Protein 7PRS (pdb70)

Radius of gyration: 28.84 Å; Cα contacts (8 Å, |Δi|>4): 2641; chains: 10; bounding box: 69×62×63 Å

Sequence (990 aa):
GVSKTFKDKCASTTAKLVQSVQLVNISSDVNKDSKGIYISSSAGKTWFIPGGQYYPDNYLSNEMRKIAMAAVLSNVRVNLCASEAYTPNHVWAIELAPHGVSKTFKDKCASTTAKLVQSVQLVNISSDVNKDSKGIYISSSAGKTWFIPGGQYYPDNYLSNEMRKIAMAAVLSNVRVNLCASEAYTPNHVWAIELAPHGVSKTFKDKCASTTAKLVQSVQLVNISSDVNKDSKGIYISSSAGKTWFIPGGQYYPDNYLSNEMRKIAMAAVLSNVRVNLCASEAYTPNHVWAIELAAPHGVSKTFKDKCASTTAKLVQSVQLVNISSDVNKDSKGIYISSSAGKTWFIPGGQYYPDNYLSNEMRKIAMAAVLSNVVRVNLCASEAYTPNHVWAIELAPHGVSKTFKDKCASTTAKLVQSVQLVNISSDVNKDSKGIYISSSAGKTWFIPGGQYYPDNYLSNEMRKIAMAAVLSNVRVNLCASEAYTPNHVWAIELAPHGVSKTFKDKCASTTAKLVQSVQLVNISSDVNKDSKGIYISSSAGKTWFIPGGQYYPDNYLSNEMRKIAMAAVLSNVVRVNLCASEAYTPNHVWAIELAPHGVSKTFKDKCASTTAKLVQSVQLVNISSDVNKDSKGIYISSSAGKTWFIPGGQYYPDNYLSNEMRKIAMAAVLSNVRVNLCASEAYTPNHVWAIELAPHGVSKTFKDKCASTTAKLVQSVQLVNISSDVNKDSKGIYISSSAGKTWFIPGGQYYPDNYLSNEMRKIAMAAVLSNVRVNLCASEAYTPNHVWAIELAPHGVSKTFKDKCASTTAKLVQSVQLVNISSDVNKDSKGIYISSSAGKTWFIPGGQYYPDNYLSNEMRKIAMAAVLSNVRVNLCASEAYTPNHVWAIELAPHGVSKTFKDKCASTTAKLVQSVQLVNISSDVNKDSKGIYISSSAGKTWFIPGGQYYPDNYLSNEMRKIAMAAVLSNVRVNLCASEAYTPNHVWAIELAPH

Foldseek 3Di:
DADPVRVVVLVVDQFDKDFFFQWQDWDADPDPVPGFIWTAGPVGQIETEDADPDPPRNVQSVVVVVLRVCSNVVRATKMFRWAPPDVSTYTPDMGTDRD/DDDVVRVVVLVVDQFDKDFFFFWQDWDADPPPPPGFIWTAGPVGQIETEDADPDPPRNVQSVVVVVLRVCSNVVRATKMFRWAPPDVVTYTPDMGTDRD/DADPVRVVVLVVDQFDKDFFFQWQDWDADPDPPPGFIWIAGPVGQIETEDADPDPPRNVQSVVVVVLRVCSNVVRATKMFGWHPPDVVTYTPDMGGDGD/DADPVNVVVLVVDQFDKDFFFQWQDWDADPDPVDGFIWIAGPVGQIETEDADPDPPRNVQSVVVVVLRVCSNVVRATKMFRWAPPDVVTYTPDMGGDGD/DADPVNVVVLVVDQFDKDFFFQWQDWDADPDPVDGFIWIAGPVGQIETEDADPDPPRNVQSVVVVVLRVCSNVVRATKMFRWAPPDVVTYTPDMGGDGD/DDDPVRVVVLVVDQFDKDPFFQWADWDADPPPVPGFIKIATPVGQIETEDADPDPPRNVQSVVVVVLRVCSNVVRATKMFGWHPPDVVTYTPDMGGHHD/DADPVRVVVLVVDQFDKDFFFQWQDWDADPPPPPGFIWIAGPVGQIETQDADPDPPRNVQSVVVVVLRVCSNVVRATKMFRWAPPDVVTYTPDMGTHGD/DDDPVRVVVLVVDQFDKDFFFQWQDWDADPPPPPGFIWIAGPVGQIETEDADDDPPRNVQSVVVVVLRVCSNVVRATKMFRWAPPDVVTYTPDMGTDRD/DDDPVNVVVLVVDQFDKDFFFQWQDWDADPPPPDGFIKIAGPVGQIETEDADDDPPRNVQSVVVVVLRVCSNVVRATKMFGWAPPDVSTYTPDMGTHRD/DDDVVRVVVLVVDQFDKDPFFQWADWDADCDPPPGFIKIATPVGQIETEDADDDPPRNVQSVVVVVLRVCSNVVRATKMFGWAPPDVSTYTPDMGTDRD

Structure (mmCIF, N/CA/C/O backbone):
data_7PRS
#
_entry.id   7PRS
#
_cell.length_a   73.090
_cell.length_b   121.269
_cell.length_c   126.732
_cell.angle_alpha   90.000
_cell.angle_beta   90.000
_cell.angle_gamma   90.000
#
_symmetry.space_group_name_H-M   'P 21 21 21'
#
loop_
_entity.id
_entity.type
_entity.pdbx_description
1 polymer 'Heat-labile enterotoxin IIA, B chain'
2 branched 'N-acetyl-alpha-neuraminic acid-(2-3)-beta-D-galactopyranose-(1-4)-2-acetamido-2-deoxy-beta-D-glucopyranose-(1-3)-beta-D-galactopyranose-(1-4)-alpha-D-glucopyranose'
3 branched 'N-acetyl-alpha-neuraminic acid-(2-3)-beta-D-galactopyranose-(1-4)-2-acetamido-2-deoxy-beta-D-glucopyranose-(1-3)-beta-D-galactopyranose'
4 branched 'N-acetyl-alpha-neuraminic acid-(2-3)-beta-D-galactopyranose-(1-4)-2-acetamido-2-deoxy-beta-D-glucopyranose'
5 non-polymer 'SULFATE ION'
6 non-polymer 'N-acetyl-alpha-neuraminic acid'
7 water water
#
loop_
_atom_site.group_PDB
_atom_site.id
_atom_site.type_symbol
_atom_site.label_atom_id
_atom_site.label_alt_id
_atom_site.label_comp_id
_atom_site.label_asym_id
_atom_site.label_entity_id
_atom_site.label_seq_id
_atom_site.pdbx_PDB_ins_code
_atom_site.Cartn_x
_atom_site.Cartn_y
_atom_site.Cartn_z
_atom_site.occupancy
_atom_site.B_iso_or_equiv
_atom_site.auth_seq_id
_atom_site.auth_comp_id
_atom_site.auth_asym_id
_atom_site.auth_atom_id
_atom_site.pdbx_PDB_model_num
ATOM 1 N N . GLY A 1 1 ? 108.679 81.936 20.510 1.000 46.519 1 GLY DDD N 1
ATOM 2 C CA . GLY A 1 1 ? 108.074 83.302 20.716 1.000 44.295 1 GLY DDD CA 1
ATOM 3 C C . GLY A 1 1 ? 106.553 83.212 20.712 1.000 43.232 1 GLY DDD C 1
ATOM 4 O O . GLY A 1 1 ? 106.012 82.076 20.762 1.000 43.640 1 GLY DDD O 1
ATOM 5 N N . VAL A 1 2 ? 105.890 84.360 20.680 1.000 39.767 2 VAL DDD N 1
ATOM 6 C CA . VAL A 1 2 ? 104.405 84.488 20.695 1.000 39.199 2 VAL DDD CA 1
ATOM 7 C C . VAL A 1 2 ? 103.972 84.917 19.296 1.000 39.862 2 VAL DDD C 1
ATOM 8 O O . VAL A 1 2 ? 104.574 85.853 18.734 1.000 36.752 2 VAL DDD O 1
ATOM 12 N N . SER A 1 3 ? 102.983 84.240 18.729 1.000 35.880 3 SER DDD N 1
ATOM 13 C CA . SER A 1 3 ? 102.470 84.605 17.393 1.000 35.239 3 SER DDD CA 1
ATOM 14 C C . SER A 1 3 ? 101.769 85.955 17.544 1.000 35.988 3 SER DDD C 1
ATOM 15 O O . SER A 1 3 ? 101.216 86.257 18.611 1.000 35.287 3 SER DDD O 1
ATOM 18 N N . LYS A 1 4 ? 101.845 86.790 16.522 1.000 40.131 4 LYS DDD N 1
ATOM 19 C CA . LYS A 1 4 ? 101.133 88.100 16.515 1.000 40.771 4 LYS DDD CA 1
ATOM 20 C C . LYS A 1 4 ? 99.638 87.838 16.702 1.000 39.197 4 LYS DDD C 1
ATOM 21 O O . LYS A 1 4 ? 98.996 88.527 17.501 1.000 41.820 4 LYS DDD O 1
ATOM 27 N N . THR A 1 5 ? 99.079 86.872 15.992 1.000 39.437 5 THR DDD N 1
ATOM 28 C CA . THR A 1 5 ? 97.628 86.555 16.116 1.000 38.901 5 THR DDD CA 1
ATOM 29 C C . THR A 1 5 ? 97.304 86.225 17.580 1.000 41.016 5 THR DDD C 1
ATOM 30 O O . THR A 1 5 ? 96.258 86.703 18.066 1.000 39.080 5 THR DDD O 1
ATOM 34 N N . PHE A 1 6 ? 98.116 85.386 18.248 1.000 38.249 6 PHE DDD N 1
ATOM 35 C CA . PHE A 1 6 ? 97.869 85.000 19.658 1.000 32.902 6 PHE DDD CA 1
ATOM 36 C C . PHE A 1 6 ? 97.810 86.265 20.516 1.000 34.718 6 PHE DDD C 1
ATOM 37 O O . PHE A 1 6 ? 96.894 86.425 21.370 1.000 31.068 6 PHE DDD O 1
ATOM 45 N N . LYS A 1 7 ? 98.800 87.133 20.371 1.000 39.052 7 LYS DDD N 1
ATOM 46 C CA . LYS A 1 7 ? 98.874 88.393 21.166 1.000 41.761 7 LYS DDD CA 1
ATOM 47 C C . LYS A 1 7 ? 97.633 89.256 20.876 1.000 39.093 7 LYS DDD C 1
ATOM 48 O O . LYS A 1 7 ? 96.951 89.696 21.830 1.000 41.968 7 LYS DDD O 1
ATOM 54 N N . ASP A 1 8 ? 97.311 89.447 19.600 1.000 40.990 8 ASP DDD N 1
ATOM 55 C CA . ASP A 1 8 ? 96.186 90.331 19.183 1.000 44.435 8 ASP DDD CA 1
ATOM 56 C C . ASP A 1 8 ? 94.858 89.757 19.690 1.000 43.592 8 ASP DDD C 1
ATOM 57 O O . ASP A 1 8 ? 94.060 90.524 20.246 1.000 42.238 8 ASP DDD O 1
ATOM 62 N N . LYS A 1 9 ? 94.642 88.445 19.567 1.000 40.399 9 LYS DDD N 1
ATOM 63 C CA . LYS A 1 9 ? 93.373 87.836 20.042 1.000 39.511 9 LYS DDD CA 1
ATOM 64 C C . LYS A 1 9 ? 93.279 88.020 21.556 1.000 38.184 9 LYS DDD C 1
ATOM 65 O O . LYS A 1 9 ? 92.158 88.309 22.040 1.000 39.733 9 LYS DDD O 1
ATOM 71 N N . CYS A 1 10 ? 94.380 87.840 22.300 1.000 36.494 10 CYS DDD N 1
ATOM 72 C CA . CYS A 1 10 ? 94.331 87.971 23.773 1.000 38.212 10 CYS DDD CA 1
ATOM 73 C C . CYS A 1 10 ? 94.013 89.448 24.137 1.000 40.766 10 CYS DDD C 1
ATOM 74 O O . CYS A 1 10 ? 93.307 89.677 25.152 1.000 39.028 10 CYS DDD O 1
ATOM 77 N N . ALA A 1 11 ? 94.573 90.410 23.387 1.000 41.580 11 ALA DDD N 1
ATOM 78 C CA . ALA A 1 11 ? 94.422 91.859 23.664 1.000 45.330 11 ALA DDD CA 1
ATOM 79 C C . ALA A 1 11 ? 92.958 92.272 23.483 1.000 47.303 11 ALA DDD C 1
ATOM 80 O O . ALA A 1 11 ? 92.601 93.285 24.046 1.000 49.104 11 ALA DDD O 1
ATOM 82 N N . SER A 1 12 ? 92.143 91.515 22.734 1.000 47.137 12 SER DDD N 1
ATOM 83 C CA . SER A 1 12 ? 90.714 91.851 22.500 1.000 48.253 12 SER DDD CA 1
ATOM 84 C C . SER A 1 12 ? 89.852 91.426 23.687 1.000 43.280 12 SER DDD C 1
ATOM 85 O O . SER A 1 12 ? 88.639 91.600 23.588 1.000 44.035 12 SER DDD O 1
ATOM 88 N N . THR A 1 13 ? 90.440 90.877 24.753 1.000 38.117 13 THR DDD N 1
ATOM 89 C CA . THR A 1 13 ? 89.716 90.368 25.943 1.000 38.757 13 THR DDD CA 1
ATOM 90 C C . THR A 1 13 ? 90.253 91.023 27.201 1.000 36.876 13 THR DDD C 1
ATOM 91 O O . THR A 1 13 ? 91.261 91.702 27.090 1.000 39.356 13 THR DDD O 1
ATOM 95 N N . THR A 1 14 ? 89.680 90.694 28.354 1.000 38.607 14 THR DDD N 1
ATOM 96 C CA . THR A 1 14 ? 90.107 91.175 29.694 1.000 40.476 14 THR DDD CA 1
ATOM 97 C C . THR A 1 14 ? 91.277 90.346 30.217 1.000 42.186 14 THR DDD C 1
ATOM 98 O O . THR A 1 14 ? 91.773 90.651 31.304 1.000 40.363 14 THR DDD O 1
ATOM 102 N N . ALA A 1 15 ? 91.696 89.306 29.496 1.000 40.124 15 ALA DDD N 1
ATOM 103 C CA . ALA A 1 15 ? 92.737 88.370 29.967 1.000 39.828 15 ALA DDD CA 1
ATOM 104 C C . ALA A 1 15 ? 94.106 88.973 29.615 1.000 42.409 15 ALA DDD C 1
ATOM 105 O O . ALA A 1 15 ? 94.167 89.796 28.669 1.000 46.141 15 ALA DDD O 1
ATOM 107 N N . LYS A 1 16 ? 95.139 88.541 30.352 1.000 40.062 16 LYS DDD N 1
ATOM 108 C CA . LYS A 1 16 ? 96.546 89.005 30.269 1.000 39.255 16 LYS DDD CA 1
ATOM 109 C C . LYS A 1 16 ? 97.345 87.979 29.463 1.000 40.207 16 LYS DDD C 1
ATOM 110 O O . LYS A 1 16 ? 97.114 86.740 29.634 1.000 37.836 16 LYS DDD O 1
ATOM 112 N N . LEU A 1 17 ? 98.270 88.468 28.654 1.000 37.509 17 LEU DDD N 1
ATOM 113 C CA . LEU A 1 17 ? 99.228 87.602 27.933 1.000 38.516 17 LEU DDD CA 1
ATOM 114 C C . LEU A 1 17 ? 100.303 87.217 28.929 1.000 37.967 17 LEU DDD C 1
ATOM 115 O O . LEU A 1 17 ? 100.854 88.101 29.574 1.000 36.566 17 LEU DDD O 1
ATOM 120 N N . VAL A 1 18 ? 100.596 85.932 29.076 1.000 35.471 18 VAL DDD N 1
ATOM 121 C CA . VAL A 1 18 ? 101.791 85.466 29.815 1.000 36.198 18 VAL DDD CA 1
ATOM 122 C C . VAL A 1 18 ? 102.701 84.770 28.816 1.000 35.546 18 VAL DDD C 1
ATOM 123 O O . VAL A 1 18 ? 102.271 83.708 28.232 1.000 34.433 18 VAL DDD O 1
ATOM 127 N N . GLN A 1 19 ? 103.909 85.287 28.634 1.000 35.354 19 GLN DDD N 1
ATOM 128 C CA . GLN A 1 19 ? 104.793 84.863 27.528 1.000 36.394 19 GLN DDD CA 1
ATOM 129 C C . GLN A 1 19 ? 105.869 83.912 28.007 1.000 35.514 19 GLN DDD C 1
ATOM 130 O O . GLN A 1 19 ? 106.400 84.177 29.083 1.000 35.047 19 GLN DDD O 1
ATOM 136 N N . SER A 1 20 ? 106.180 82.868 27.228 1.000 32.162 20 SER DDD N 1
ATOM 137 C CA . SER A 1 20 ? 107.325 81.956 27.447 1.000 37.564 20 SER DDD CA 1
ATOM 138 C C . SER A 1 20 ? 107.300 81.439 28.871 1.000 35.069 20 SER DDD C 1
ATOM 139 O O . SER A 1 20 ? 108.355 81.499 29.530 1.000 36.857 20 SER DDD O 1
ATOM 142 N N . VAL A 1 21 ? 106.196 80.850 29.292 1.000 34.414 21 VAL DDD N 1
ATOM 143 C CA . VAL A 1 21 ? 106.070 80.179 30.613 1.000 32.630 21 VAL DDD CA 1
ATOM 144 C C . VAL A 1 21 ? 106.639 78.755 30.471 1.000 31.670 21 VAL DDD C 1
ATOM 145 O O . VAL A 1 21 ? 106.258 78.061 29.454 1.000 29.792 21 VAL DDD O 1
ATOM 149 N N . GLN A 1 22 ? 107.408 78.289 31.454 1.000 29.594 22 GLN DDD N 1
ATOM 150 C CA . GLN A 1 22 ? 107.799 76.878 31.503 1.000 30.097 22 GLN DDD CA 1
ATOM 151 C C . GLN A 1 22 ? 106.892 76.197 32.510 1.000 28.194 22 GLN DDD C 1
ATOM 152 O O . GLN A 1 22 ? 107.046 76.404 33.760 1.000 29.042 22 GLN DDD O 1
ATOM 158 N N . LEU A 1 23 ? 106.022 75.325 32.016 1.000 26.247 23 LEU DDD N 1
ATOM 159 C CA . LEU A 1 23 ? 105.155 74.512 32.903 1.000 25.736 23 LEU DDD CA 1
ATOM 160 C C . LEU A 1 23 ? 105.954 73.330 33.408 1.000 25.930 23 LEU DDD C 1
ATOM 161 O O . LEU A 1 23 ? 106.571 72.628 32.579 1.000 25.049 23 LEU DDD O 1
ATOM 166 N N . VAL A 1 24 ? 105.865 73.043 34.711 1.000 26.160 24 VAL DDD N 1
ATOM 167 C CA . VAL A 1 24 ? 106.587 71.896 35.321 1.000 27.469 24 VAL DDD CA 1
ATOM 168 C C . VAL A 1 24 ? 105.618 70.935 35.989 1.000 27.043 24 VAL DDD C 1
ATOM 169 O O . VAL A 1 24 ? 106.041 69.816 36.269 1.000 27.441 24 VAL DDD O 1
ATOM 173 N N . ASN A 1 25 ? 104.338 71.289 36.095 1.000 26.733 25 ASN DDD N 1
ATOM 174 C CA . ASN A 1 25 ? 103.322 70.335 36.598 1.000 27.986 25 ASN DDD CA 1
ATOM 175 C C . ASN A 1 25 ? 102.030 70.476 35.761 1.000 25.375 25 ASN DDD C 1
ATOM 176 O O . ASN A 1 25 ? 101.657 71.570 35.377 1.000 27.666 25 ASN DDD O 1
ATOM 181 N N . ILE A 1 26 ? 101.348 69.371 35.579 1.000 25.051 26 ILE DDD N 1
ATOM 182 C CA . ILE A 1 26 ? 99.923 69.363 35.142 1.000 24.666 26 ILE DDD CA 1
ATOM 183 C C . ILE A 1 26 ? 99.238 68.309 35.984 1.000 24.314 26 ILE DDD C 1
ATOM 184 O O . ILE A 1 26 ? 99.808 67.208 36.201 1.000 23.983 26 ILE DDD O 1
ATOM 189 N N . SER A 1 27 ? 98.015 68.608 36.407 1.000 25.614 27 SER DDD N 1
ATOM 190 C CA . SER A 1 27 ? 97.271 67.678 37.257 1.000 27.436 27 SER DDD CA 1
ATOM 191 C C . SER A 1 27 ? 95.832 67.591 36.741 1.000 26.594 27 SER DDD C 1
ATOM 192 O O . SER A 1 27 ? 95.330 68.528 36.118 1.000 25.432 27 SER DDD O 1
ATOM 195 N N . SER A 1 28 ? 95.230 66.453 37.011 1.000 25.955 28 SER DDD N 1
ATOM 196 C CA . SER A 1 28 ? 93.789 66.252 36.812 1.000 26.019 28 SER DDD CA 1
ATOM 197 C C . SER A 1 28 ? 93.227 65.811 38.157 1.000 27.864 28 SER DDD C 1
ATOM 198 O O . SER A 1 28 ? 93.816 64.917 38.769 1.000 29.469 28 SER DDD O 1
ATOM 201 N N . ASP A 1 29 ? 92.083 66.373 38.529 1.000 29.187 29 ASP DDD N 1
ATOM 202 C CA . ASP A 1 29 ? 91.493 66.268 39.886 1.000 29.953 29 ASP DDD CA 1
ATOM 203 C C . ASP A 1 29 ? 89.993 65.970 39.657 1.000 30.348 29 ASP DDD C 1
ATOM 204 O O . ASP A 1 29 ? 89.382 66.709 38.873 1.000 27.942 29 ASP DDD O 1
ATOM 209 N N . VAL A 1 30 ? 89.473 64.885 40.210 1.000 31.989 30 VAL DDD N 1
ATOM 210 C CA . VAL A 1 30 ? 88.027 64.548 40.168 1.000 31.766 30 VAL DDD CA 1
ATOM 211 C C . VAL A 1 30 ? 87.379 64.776 41.550 1.000 35.970 30 VAL DDD C 1
ATOM 212 O O . VAL A 1 30 ? 86.188 64.388 41.717 1.000 34.632 30 VAL DDD O 1
ATOM 216 N N . ASN A 1 31 ? 88.038 65.472 42.478 1.000 35.943 31 ASN DDD N 1
ATOM 217 C CA . ASN A 1 31 ? 87.415 65.796 43.799 1.000 38.583 31 ASN DDD CA 1
ATOM 218 C C . ASN A 1 31 ? 86.237 66.753 43.613 1.000 39.666 31 ASN DDD C 1
ATOM 219 O O . ASN A 1 31 ? 86.368 67.737 42.821 1.000 32.663 31 ASN DDD O 1
ATOM 224 N N . LYS A 1 32 ? 85.166 66.542 44.395 1.000 38.352 32 LYS DDD N 1
ATOM 225 C CA . LYS A 1 32 ? 83.862 67.239 44.279 1.000 41.996 32 LYS DDD CA 1
ATOM 226 C C . LYS A 1 32 ? 84.094 68.734 44.143 1.000 42.023 32 LYS DDD C 1
ATOM 227 O O . LYS A 1 32 ? 83.519 69.353 43.240 1.000 50.673 32 LYS DDD O 1
ATOM 229 N N . ASP A 1 33 ? 84.921 69.317 44.980 1.000 41.830 33 ASP DDD N 1
ATOM 230 C CA . ASP A 1 33 ? 84.984 70.800 45.085 1.000 47.321 33 ASP DDD CA 1
ATOM 231 C C . ASP A 1 33 ? 86.133 71.372 44.235 1.000 46.445 33 ASP DDD C 1
ATOM 232 O O . ASP A 1 33 ? 86.204 72.586 44.099 1.000 45.351 33 ASP DDD O 1
ATOM 237 N N . SER A 1 34 ? 86.988 70.541 43.629 1.000 43.092 34 SER DDD N 1
ATOM 238 C CA . SER A 1 34 ? 88.218 71.059 42.975 1.000 40.981 34 SER DDD CA 1
ATOM 239 C C . SER A 1 34 ? 88.409 70.452 41.573 1.000 42.495 34 SER DDD C 1
ATOM 240 O O . SER A 1 34 ? 89.456 70.709 41.006 1.000 38.888 34 SER DDD O 1
ATOM 243 N N . LYS A 1 35 ? 87.402 69.773 41.031 1.000 40.219 35 LYS DDD N 1
ATOM 244 C CA . LYS A 1 35 ? 87.384 69.114 39.707 1.000 42.617 35 LYS DDD CA 1
ATOM 245 C C . LYS A 1 35 ? 88.077 70.019 38.685 1.000 39.336 35 LYS DDD C 1
ATOM 246 O O . LYS A 1 35 ? 87.720 71.196 38.582 1.000 35.577 35 LYS DDD O 1
ATOM 252 N N . GLY A 1 36 ? 89.053 69.499 37.932 1.000 33.848 36 GLY DDD N 1
ATOM 253 C CA . GLY A 1 36 ? 89.563 70.250 36.772 1.000 30.362 36 GLY DDD CA 1
ATOM 254 C C . GLY A 1 36 ? 91.022 69.980 36.506 1.000 27.510 36 GLY DDD C 1
ATOM 255 O O . GLY A 1 36 ? 91.595 69.036 37.156 1.000 27.021 36 GLY DDD O 1
ATOM 256 N N . ILE A 1 37 ? 91.547 70.731 35.522 1.000 26.304 37 ILE DDD N 1
ATOM 257 C CA . ILE A 1 37 ? 92.960 70.601 35.070 1.000 26.960 37 ILE DDD CA 1
ATOM 258 C C . ILE A 1 37 ? 93.706 71.806 35.580 1.000 26.650 37 ILE DDD C 1
ATOM 259 O O . ILE A 1 37 ? 93.226 72.916 35.358 1.000 28.866 37 ILE DDD O 1
ATOM 264 N N . TYR A 1 38 ? 94.843 71.576 36.225 1.000 27.074 38 TYR DDD N 1
ATOM 265 C CA . TYR A 1 38 ? 95.698 72.666 36.703 1.000 28.243 38 TYR DDD CA 1
ATOM 266 C C . TYR A 1 38 ? 97.064 72.469 36.093 1.000 25.523 38 TYR DDD C 1
ATOM 267 O O . TYR A 1 38 ? 97.517 71.345 35.991 1.000 24.611 38 TYR DDD O 1
ATOM 276 N N . ILE A 1 39 ? 97.711 73.594 35.817 1.000 25.154 39 ILE DDD N 1
ATOM 277 C CA . ILE A 1 39 ? 99.104 73.637 35.317 1.000 26.609 39 ILE DDD CA 1
ATOM 278 C C . ILE A 1 39 ? 99.880 74.599 36.200 1.000 27.541 39 ILE DDD C 1
ATOM 279 O O . ILE A 1 39 ? 99.299 75.588 36.660 1.000 30.263 39 ILE DDD O 1
ATOM 284 N N . SER A 1 40 ? 101.160 74.306 36.423 1.000 27.189 40 SER DDD N 1
ATOM 285 C CA . SER A 1 40 ? 101.994 75.148 37.289 1.000 29.089 40 SER DDD CA 1
ATOM 286 C C . SER A 1 40 ? 103.317 75.408 36.625 1.000 30.762 40 SER DDD C 1
ATOM 287 O O . SER A 1 40 ? 103.879 74.477 36.032 1.000 31.605 40 SER DDD O 1
ATOM 290 N N . SER A 1 41 ? 103.813 76.632 36.791 1.000 33.801 41 SER DDD N 1
ATOM 291 C CA . SER A 1 41 ? 105.098 77.133 36.237 1.000 34.465 41 SER DDD CA 1
ATOM 292 C C . SER A 1 41 ? 106.247 76.738 37.174 1.000 35.983 41 SER DDD C 1
ATOM 293 O O . SER A 1 41 ? 106.008 76.396 38.357 1.000 32.977 41 SER DDD O 1
ATOM 296 N N . SER A 1 42 ? 107.468 76.822 36.683 1.000 40.803 42 SER DDD N 1
ATOM 297 C CA . SER A 1 42 ? 108.683 76.608 37.511 1.000 43.712 42 SER DDD CA 1
ATOM 298 C C . SER A 1 42 ? 108.700 77.569 38.710 1.000 44.761 42 SER DDD C 1
ATOM 299 O O . SER A 1 42 ? 109.150 77.148 39.734 1.000 44.749 42 SER DDD O 1
ATOM 302 N N . ALA A 1 43 ? 108.160 78.778 38.584 1.000 47.387 43 ALA DDD N 1
ATOM 303 C CA . ALA A 1 43 ? 108.070 79.761 39.691 1.000 47.080 43 ALA DDD CA 1
ATOM 304 C C . ALA A 1 43 ? 107.007 79.328 40.711 1.000 50.956 43 ALA DDD C 1
ATOM 305 O O . ALA A 1 43 ? 106.995 79.894 41.800 1.000 51.670 43 ALA DDD O 1
ATOM 307 N N . GLY A 1 44 ? 106.122 78.374 40.409 1.000 43.660 44 GLY DDD N 1
ATOM 308 C CA . GLY A 1 44 ? 105.087 77.919 41.353 1.000 43.505 44 GLY DDD CA 1
ATOM 309 C C . GLY A 1 44 ? 103.713 78.564 41.128 1.000 42.311 44 GLY DDD C 1
ATOM 310 O O . GLY A 1 44 ? 102.824 78.237 41.873 1.000 45.253 44 GLY DDD O 1
ATOM 311 N N . LYS A 1 45 ? 103.523 79.439 40.129 1.000 39.636 45 LYS DDD N 1
ATOM 312 C CA . LYS A 1 45 ? 102.191 79.964 39.756 1.000 37.974 45 LYS DDD CA 1
ATOM 313 C C . LYS A 1 45 ? 101.318 78.832 39.154 1.000 38.048 45 LYS DDD C 1
ATOM 314 O O . LYS A 1 45 ? 101.841 78.034 38.350 1.000 33.642 45 LYS DDD O 1
ATOM 320 N N . THR A 1 46 ? 100.033 78.785 39.499 1.000 35.849 46 THR DDD N 1
ATOM 321 C CA . THR A 1 46 ? 99.105 77.758 39.002 1.000 35.270 46 THR DDD CA 1
ATOM 322 C C . THR A 1 46 ? 97.989 78.406 38.204 1.000 34.977 46 THR DDD C 1
ATOM 323 O O . THR A 1 46 ? 97.499 79.432 38.623 1.000 40.023 46 THR DDD O 1
ATOM 327 N N . TRP A 1 47 ? 97.589 77.780 37.093 1.000 31.432 47 TRP DDD N 1
ATOM 328 C CA . TRP A 1 47 ? 96.404 78.177 36.320 1.000 29.623 47 TRP DDD CA 1
ATOM 329 C C . TRP A 1 47 ? 95.453 76.988 36.257 1.000 30.744 47 TRP DDD C 1
ATOM 330 O O . TRP A 1 47 ? 95.896 75.849 36.349 1.000 30.591 47 TRP DDD O 1
ATOM 341 N N . PHE A 1 48 ? 94.213 77.291 35.956 1.000 30.168 48 PHE DDD N 1
ATOM 342 C CA . PHE A 1 48 ? 93.119 76.349 35.733 1.000 29.569 48 PHE DDD CA 1
ATOM 343 C C . PHE A 1 48 ? 92.753 76.398 34.256 1.000 28.993 48 PHE DDD C 1
ATOM 344 O O . PHE A 1 48 ? 92.631 77.471 33.679 1.000 30.401 48 PHE DDD O 1
ATOM 352 N N . ILE A 1 49 ? 92.618 75.228 33.655 1.000 27.455 49 ILE DDD N 1
ATOM 353 C CA . ILE A 1 49 ? 92.128 75.092 32.254 1.000 27.840 49 ILE DDD CA 1
ATOM 354 C C . ILE A 1 49 ? 90.688 74.611 32.340 1.000 27.780 49 ILE DDD C 1
ATOM 355 O O . ILE A 1 49 ? 90.407 73.470 32.669 1.000 25.367 49 ILE DDD O 1
ATOM 360 N N . PRO A 1 50 ? 89.722 75.473 32.002 1.000 29.877 50 PRO DDD N 1
ATOM 361 C CA . PRO A 1 50 ? 88.307 75.066 32.016 1.000 31.780 50 PRO DDD CA 1
ATOM 362 C C . PRO A 1 50 ? 88.055 73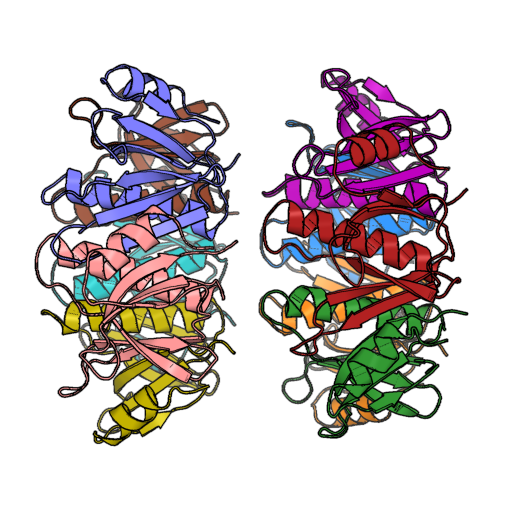.957 30.997 1.000 32.292 50 PRO DDD C 1
ATOM 363 O O . PRO A 1 50 ? 88.741 73.838 29.964 1.000 32.223 50 PRO DDD O 1
ATOM 367 N N . GLY A 1 51 ? 87.086 73.129 31.289 1.000 31.668 51 GLY DDD N 1
ATOM 368 C CA . GLY A 1 51 ? 86.599 72.081 30.377 1.000 31.972 51 GLY DDD CA 1
ATOM 369 C C . GLY A 1 51 ? 85.531 72.611 29.441 1.000 32.399 51 GLY DDD C 1
ATOM 370 O O . GLY A 1 51 ? 85.147 73.791 29.546 1.000 34.568 51 GLY DDD O 1
ATOM 371 N N . GLY A 1 52 ? 85.097 71.806 28.494 1.000 33.211 52 GLY DDD N 1
ATOM 372 C CA . GLY A 1 52 ? 83.983 72.169 27.602 1.000 34.080 52 GLY DDD CA 1
ATOM 373 C C . GLY A 1 52 ? 83.086 70.991 27.413 1.000 30.705 52 GLY DDD C 1
ATOM 374 O O . GLY A 1 52 ? 83.626 69.989 26.993 1.000 27.340 52 GLY DDD O 1
ATOM 375 N N . GLN A 1 53 ? 81.764 71.099 27.706 1.000 28.334 53 GLN DDD N 1
ATOM 376 C CA . GLN A 1 53 ? 80.871 69.925 27.543 1.000 29.875 53 GLN DDD CA 1
ATOM 377 C C . GLN A 1 53 ? 80.395 69.891 26.067 1.000 30.037 53 GLN DDD C 1
ATOM 378 O O . GLN A 1 53 ? 80.175 68.839 25.585 1.000 33.252 53 GLN DDD O 1
ATOM 384 N N . TYR A 1 54 ? 80.237 71.023 25.389 1.000 32.757 54 TYR DDD N 1
ATOM 385 C CA . TYR A 1 54 ? 79.623 71.084 24.046 1.000 34.682 54 TYR DDD CA 1
ATOM 386 C C . TYR A 1 54 ? 80.606 71.525 22.970 1.000 32.488 54 TYR DDD C 1
ATOM 387 O O . TYR A 1 54 ? 81.559 72.188 23.321 1.000 34.619 54 TYR DDD O 1
ATOM 396 N N . TYR A 1 55 ? 80.281 71.229 21.722 1.000 31.976 55 TYR DDD N 1
ATOM 397 C CA . TYR A 1 55 ? 81.007 71.747 20.542 1.000 33.472 55 TYR DDD CA 1
ATOM 398 C C . TYR A 1 55 ? 80.899 73.261 20.568 1.000 34.912 55 TYR DDD C 1
ATOM 399 O O . TYR A 1 55 ? 79.797 73.784 20.790 1.000 35.475 55 TYR DDD O 1
ATOM 408 N N . PRO A 1 56 ? 81.957 74.039 20.280 1.000 34.452 56 PRO DDD N 1
ATOM 409 C CA . PRO A 1 56 ? 83.299 73.534 19.962 1.000 32.620 56 PRO DDD CA 1
ATOM 410 C C . PRO A 1 56 ? 84.243 73.493 21.174 1.000 31.567 56 PRO DDD C 1
ATOM 411 O O . PRO A 1 56 ? 85.372 72.992 21.034 1.000 30.191 56 PRO DDD O 1
ATOM 415 N N . ASP A 1 57 ? 83.798 73.974 22.337 1.000 31.688 57 ASP DDD N 1
ATOM 416 C CA . ASP A 1 57 ? 84.660 74.039 23.539 1.000 33.316 57 ASP DDD CA 1
ATOM 417 C C . ASP A 1 57 ? 85.170 72.626 23.955 1.000 29.852 57 ASP DDD C 1
ATOM 418 O O . ASP A 1 57 ? 86.256 72.556 24.509 1.000 26.885 57 ASP DDD O 1
ATOM 423 N N . ASN A 1 58 ? 84.410 71.579 23.697 1.000 28.917 58 ASN DDD N 1
ATOM 424 C CA . ASN A 1 58 ? 84.834 70.187 24.001 1.000 28.521 58 ASN DDD CA 1
ATOM 425 C C . ASN A 1 58 ? 86.182 69.912 23.292 1.000 28.527 58 ASN DDD C 1
ATOM 426 O O . ASN A 1 58 ? 87.141 69.545 24.001 1.000 25.397 58 ASN DDD O 1
ATOM 431 N N . TYR A 1 59 ? 86.265 70.044 21.968 1.000 26.866 59 TYR DDD N 1
ATOM 432 C CA . TYR A 1 59 ? 87.513 69.676 21.267 1.000 24.945 59 TYR DDD CA 1
ATOM 433 C C . TYR A 1 59 ? 88.548 70.778 21.528 1.000 24.014 59 TYR DDD C 1
ATOM 434 O O . TYR A 1 59 ? 89.757 70.435 21.610 1.000 25.100 59 TYR DDD O 1
ATOM 443 N N . LEU A 1 60 ? 88.179 72.034 21.670 1.000 23.601 60 LEU DDD N 1
ATOM 444 C CA . LEU A 1 60 ? 89.160 73.098 21.871 1.000 25.063 60 LEU DDD CA 1
ATOM 445 C C . LEU A 1 60 ? 89.820 72.936 23.240 1.000 25.568 60 LEU DDD C 1
ATOM 446 O O . LEU A 1 60 ? 91.073 73.084 23.361 1.000 22.900 60 LEU DDD O 1
ATOM 451 N N . SER A 1 61 ? 89.027 72.618 24.254 1.000 23.513 61 SER DDD N 1
ATOM 452 C CA . SER A 1 61 ? 89.563 72.420 25.623 1.000 24.690 61 SER DDD CA 1
ATOM 453 C C . SER A 1 61 ? 90.496 71.205 25.590 1.000 24.086 61 SER DDD C 1
ATOM 454 O O . SER A 1 61 ? 91.568 71.249 26.242 1.000 24.045 61 SER DDD O 1
ATOM 457 N N . ASN A 1 62 ? 90.135 70.177 24.860 1.000 25.484 62 ASN DDD N 1
ATOM 458 C CA . ASN A 1 62 ? 90.963 68.966 24.725 1.000 24.136 62 ASN DDD CA 1
ATOM 459 C C . ASN A 1 62 ? 92.322 69.367 24.120 1.000 24.073 62 ASN DDD C 1
ATOM 460 O O . ASN A 1 62 ? 93.351 68.803 24.587 1.000 20.246 62 ASN DDD O 1
ATOM 465 N N . GLU A 1 63 ? 92.344 70.223 23.078 1.000 24.625 63 GLU DDD N 1
ATOM 466 C CA . GLU A 1 63 ? 93.616 70.660 22.481 1.000 24.912 63 GLU DDD CA 1
ATOM 467 C C . GLU A 1 63 ? 94.418 71.502 23.474 1.000 23.215 63 GLU DDD C 1
ATOM 468 O O . GLU A 1 63 ? 95.667 71.336 23.525 1.000 22.884 63 GLU DDD O 1
ATOM 474 N N . MET A 1 64 ? 93.763 72.321 24.285 1.000 22.601 64 MET DDD N 1
ATOM 475 C CA . MET A 1 64 ? 94.479 73.107 25.313 1.000 23.525 64 MET DDD CA 1
ATOM 476 C C . MET A 1 64 ? 95.200 72.160 26.265 1.000 23.296 64 MET DDD C 1
ATOM 477 O O . MET A 1 64 ? 96.402 72.427 26.566 1.000 22.336 64 MET DDD O 1
ATOM 482 N N . ARG A 1 65 ? 94.521 71.073 26.656 1.000 22.524 65 ARG DDD N 1
ATOM 483 C CA . ARG A 1 65 ? 95.118 70.075 27.576 1.000 22.452 65 ARG DDD CA 1
ATOM 484 C C . ARG A 1 65 ? 96.297 69.362 26.898 1.000 22.249 65 ARG DDD C 1
ATOM 485 O O . ARG A 1 65 ? 97.351 69.205 27.553 1.000 21.740 65 ARG DDD O 1
ATOM 493 N N . LYS A 1 66 ? 96.170 68.986 25.610 1.000 21.160 66 LYS DDD N 1
ATOM 494 C CA . LYS A 1 66 ? 97.250 68.301 24.921 1.000 21.608 66 LYS DDD CA 1
ATOM 495 C C . LYS A 1 66 ? 98.460 69.242 24.845 1.000 21.877 66 LYS DDD C 1
ATOM 496 O O . LYS A 1 66 ? 99.608 68.725 24.951 1.000 20.746 66 LYS DDD O 1
ATOM 502 N N . ILE A 1 67 ? 98.246 70.516 24.577 1.000 22.053 67 ILE DDD N 1
ATOM 503 C CA . ILE A 1 67 ? 99.360 71.497 24.515 1.000 21.784 67 ILE DDD CA 1
ATOM 504 C C . ILE A 1 67 ? 100.051 71.560 25.884 1.000 22.201 67 ILE DDD C 1
ATOM 505 O O . ILE A 1 67 ? 101.305 71.476 25.960 1.000 21.819 67 ILE DDD O 1
ATOM 510 N N . ALA A 1 68 ? 99.281 71.711 26.935 1.000 21.056 68 ALA DDD N 1
ATOM 511 C CA . ALA A 1 68 ? 99.839 71.823 28.307 1.000 22.159 68 ALA DDD CA 1
ATOM 512 C C . ALA A 1 68 ? 100.583 70.551 28.683 1.000 21.452 68 ALA DDD C 1
ATOM 513 O O . ALA A 1 68 ? 101.700 70.648 29.280 1.000 21.034 68 ALA DDD O 1
ATOM 515 N N . MET A 1 69 ? 100.030 69.397 28.357 1.000 21.529 69 MET DDD N 1
ATOM 516 C CA . MET A 1 69 ? 100.618 68.101 28.721 1.000 23.232 69 MET DDD CA 1
ATOM 517 C C . MET A 1 69 ? 101.982 67.942 28.025 1.000 21.879 69 MET DDD C 1
ATOM 518 O O . MET A 1 69 ? 102.988 67.539 28.671 1.000 24.009 69 MET DDD O 1
ATOM 523 N N . ALA A 1 70 ? 102.024 68.226 26.753 1.000 21.353 70 ALA DDD N 1
ATOM 524 C CA . ALA A 1 70 ? 103.267 68.190 25.923 1.000 22.410 70 ALA DDD CA 1
ATOM 525 C C . ALA A 1 70 ? 104.275 69.187 26.478 1.000 22.182 70 ALA DDD C 1
ATOM 526 O O . ALA A 1 70 ? 105.480 68.843 26.557 1.000 22.974 70 ALA DDD O 1
ATOM 528 N N . ALA A 1 71 ? 103.848 70.381 26.871 1.000 23.378 71 ALA DDD N 1
ATOM 529 C CA . ALA A 1 71 ? 104.743 71.390 27.444 1.000 24.212 71 ALA DDD CA 1
ATOM 530 C C . ALA A 1 71 ? 105.400 70.856 28.706 1.000 24.640 71 ALA DDD C 1
ATOM 531 O O . ALA A 1 71 ? 106.629 71.057 28.880 1.000 23.467 71 ALA DDD O 1
ATOM 533 N N . VAL A 1 72 ? 104.646 70.198 29.565 1.000 24.209 72 VAL DDD N 1
ATOM 534 C CA . VAL A 1 72 ? 105.204 69.649 30.835 1.000 25.212 72 VAL DDD CA 1
ATOM 535 C C . VAL A 1 72 ? 106.116 68.501 30.510 1.000 26.227 72 VAL DDD C 1
ATOM 536 O O . VAL A 1 72 ? 107.282 68.488 30.978 1.000 24.419 72 VAL DDD O 1
ATOM 540 N N . LEU A 1 73 ? 105.642 67.544 29.720 1.000 26.228 73 LEU DDD N 1
ATOM 541 C CA . LEU A 1 73 ? 106.357 66.301 29.509 1.000 27.844 73 LEU DDD CA 1
ATOM 542 C C . LEU A 1 73 ? 107.630 66.580 28.685 1.000 28.566 73 LEU DDD C 1
ATOM 543 O O . LEU A 1 73 ? 108.640 65.957 28.998 1.000 28.290 73 LEU DDD O 1
ATOM 548 N N . SER A 1 74 ? 107.587 67.461 27.685 1.000 25.939 74 SER DDD N 1
ATOM 549 C CA . SER A 1 74 ? 108.753 67.705 26.804 1.000 29.034 74 SER DDD CA 1
ATOM 550 C C . SER A 1 74 ? 109.605 68.895 27.312 1.000 29.660 74 SER DDD C 1
ATOM 551 O O . SER A 1 74 ? 110.605 69.198 26.684 1.000 30.254 74 SER DDD O 1
ATOM 554 N N . ASN A 1 75 ? 109.167 69.583 28.346 1.000 29.492 75 ASN DDD N 1
ATOM 555 C CA . ASN A 1 75 ? 109.834 70.776 28.902 1.000 29.917 75 ASN DDD CA 1
ATOM 556 C C . ASN A 1 75 ? 109.978 71.840 27.822 1.000 30.364 75 ASN DDD C 1
ATOM 557 O O . ASN A 1 75 ? 111.136 72.311 27.560 1.000 28.216 75 ASN DDD O 1
ATOM 562 N N . VAL A 1 76 ? 108.867 72.221 27.188 1.000 29.868 76 VAL DDD N 1
ATOM 563 C CA . VAL A 1 76 ? 108.856 73.287 26.161 1.000 29.477 76 VAL DDD CA 1
ATOM 564 C C . VAL A 1 76 ? 107.922 74.390 26.624 1.000 26.746 76 VAL DDD C 1
ATOM 565 O O . VAL A 1 76 ? 106.974 74.089 27.407 1.000 24.541 76 VAL DDD O 1
ATOM 569 N N . ARG A 1 77 ? 108.212 75.621 26.185 1.000 25.085 77 ARG DDD N 1
ATOM 570 C CA . ARG A 1 77 ? 107.505 76.831 26.640 1.000 28.379 77 ARG DDD CA 1
ATOM 571 C C . ARG A 1 77 ? 106.112 76.906 25.997 1.000 25.796 77 ARG DDD C 1
ATOM 572 O O . ARG A 1 77 ? 105.918 76.369 24.897 1.000 25.278 77 ARG DDD O 1
ATOM 580 N N . VAL A 1 78 ? 105.220 77.615 26.671 1.000 25.933 78 VAL DDD N 1
ATOM 581 C CA . VAL A 1 78 ? 103.900 78.049 26.127 1.000 26.962 78 VAL DDD CA 1
ATOM 582 C C . VAL A 1 78 ? 103.746 79.564 26.332 1.000 27.954 78 VAL DDD C 1
ATOM 583 O O . VAL A 1 78 ? 104.414 80.144 27.228 1.000 28.055 78 VAL DDD O 1
ATOM 587 N N . ASN A 1 79 ? 102.805 80.137 25.593 1.000 29.859 79 ASN DDD N 1
ATOM 588 C CA . ASN A 1 79 ? 102.198 81.447 25.881 1.000 27.877 79 ASN DDD CA 1
ATOM 589 C C . ASN A 1 79 ? 100.793 81.203 26.403 1.000 29.300 79 ASN DDD C 1
ATOM 590 O O . ASN A 1 79 ? 100.108 80.304 25.862 1.000 27.707 79 ASN DDD O 1
ATOM 595 N N . LEU A 1 80 ? 100.363 81.933 27.411 1.000 27.518 80 LEU DDD N 1
ATOM 596 C CA . LEU A 1 80 ? 98.989 81.816 27.968 1.000 29.911 80 LEU DDD CA 1
ATOM 597 C C . LEU A 1 80 ? 98.237 83.116 27.724 1.000 31.053 80 LEU DDD C 1
ATOM 598 O O . LEU A 1 80 ? 98.858 84.194 27.830 1.000 34.771 80 LEU DDD O 1
ATOM 603 N N . CYS A 1 81 ? 96.935 82.999 27.513 1.000 31.929 81 CYS DDD N 1
ATOM 604 C CA . CYS A 1 81 ? 95.996 84.130 27.618 1.000 33.666 81 CYS DDD CA 1
ATOM 605 C C . CYS A 1 81 ? 95.127 83.823 28.833 1.000 34.031 81 CYS DDD C 1
ATOM 606 O O . CYS A 1 81 ? 94.331 82.857 28.753 1.000 28.913 81 CYS DDD O 1
ATOM 609 N N . ALA A 1 82 ? 95.374 84.497 29.957 1.000 34.311 82 ALA DDD N 1
ATOM 610 C CA . ALA A 1 82 ? 94.831 84.068 31.273 1.000 34.889 82 ALA DDD CA 1
ATOM 611 C C . ALA A 1 82 ? 94.039 85.199 31.933 1.000 36.542 82 ALA DDD C 1
ATOM 612 O O . ALA A 1 82 ? 94.524 86.313 31.937 1.000 34.351 82 ALA DDD O 1
ATOM 614 N N . SER A 1 83 ? 92.850 84.902 32.455 1.000 34.936 83 SER DDD N 1
ATOM 615 C CA . SER A 1 83 ? 91.997 85.841 33.223 1.000 37.043 83 SER DDD CA 1
ATOM 616 C C . SER A 1 83 ? 92.427 85.865 34.695 1.000 36.577 83 SER DDD C 1
ATOM 617 O O . SER A 1 83 ? 92.396 84.803 35.337 1.000 37.771 83 SER DDD O 1
ATOM 620 N N . GLU A 1 84 ? 92.742 87.028 35.227 1.000 34.877 84 GLU DDD N 1
ATOM 621 C CA . GLU A 1 84 ? 93.099 87.223 36.649 1.000 39.656 84 GLU DDD CA 1
ATOM 622 C C . GLU A 1 84 ? 91.840 87.398 37.506 1.000 40.707 84 GLU DDD C 1
ATOM 623 O O . GLU A 1 84 ? 91.992 87.496 38.739 1.000 40.316 84 GLU DDD O 1
ATOM 629 N N . ALA A 1 85 ? 90.640 87.355 36.918 1.000 42.300 85 ALA DDD N 1
ATOM 630 C CA . ALA A 1 85 ? 89.372 87.447 37.667 1.000 43.809 85 ALA DDD CA 1
ATOM 631 C C . ALA A 1 85 ? 89.132 86.191 38.512 1.000 43.942 85 ALA DDD C 1
ATOM 632 O O . ALA A 1 85 ? 88.078 86.161 39.128 1.000 47.653 85 ALA DDD O 1
ATOM 634 N N . TYR A 1 86 ? 89.995 85.173 38.499 1.000 41.841 86 TYR DDD N 1
ATOM 635 C CA . TYR A 1 86 ? 89.776 83.931 39.265 1.000 39.737 86 TYR DDD CA 1
ATOM 636 C C . TYR A 1 86 ? 91.070 83.536 39.938 1.000 39.955 86 TYR DDD C 1
ATOM 637 O O . TYR A 1 86 ? 92.152 83.937 39.482 1.000 38.557 86 TYR DDD O 1
ATOM 646 N N . THR A 1 87 ? 90.945 82.663 40.920 1.000 42.838 87 THR DDD N 1
ATOM 647 C CA . THR A 1 87 ? 92.075 82.074 41.665 1.000 46.834 87 THR DDD CA 1
ATOM 648 C C . THR A 1 87 ? 91.815 80.581 41.758 1.000 45.066 87 THR DDD C 1
ATOM 649 O O . THR A 1 87 ? 90.791 80.181 42.296 1.000 43.609 87 THR DDD O 1
ATOM 653 N N . PRO A 1 88 ? 92.664 79.713 41.137 1.000 39.961 88 PRO DDD N 1
ATOM 654 C CA . PRO A 1 88 ? 93.717 80.154 40.222 1.000 37.553 88 PRO DDD CA 1
ATOM 655 C C . PRO A 1 88 ? 93.196 80.867 38.965 1.000 35.424 88 PRO DDD C 1
ATOM 656 O O . PRO A 1 88 ? 92.040 80.736 38.623 1.000 35.269 88 PRO DDD O 1
ATOM 660 N N . ASN A 1 89 ? 94.060 81.621 38.287 1.000 32.582 89 ASN DDD N 1
ATOM 661 C CA . ASN A 1 89 ? 93.680 82.317 37.049 1.000 31.782 89 ASN DDD CA 1
ATOM 662 C C . ASN A 1 89 ? 93.214 81.277 35.998 1.000 33.591 89 ASN DDD C 1
ATOM 663 O O . ASN A 1 89 ? 93.784 80.135 35.982 1.000 32.534 89 ASN DDD O 1
ATOM 668 N N . HIS A 1 90 ? 92.279 81.642 35.127 1.000 32.441 90 HIS DDD N 1
ATOM 669 C CA . HIS A 1 90 ? 91.712 80.721 34.101 1.000 33.899 90 HIS DDD CA 1
ATOM 670 C C . HIS A 1 90 ? 92.444 80.928 32.784 1.000 32.069 90 HIS DDD C 1
ATOM 671 O O . HIS A 1 90 ? 92.609 82.087 32.360 1.000 29.547 90 HIS DDD O 1
ATOM 678 N N . VAL A 1 91 ? 92.839 79.847 32.149 1.000 30.998 91 VAL DDD N 1
ATOM 679 C CA . VAL A 1 91 ? 93.442 79.899 30.794 1.000 29.028 91 VAL DDD CA 1
ATOM 680 C C . VAL A 1 91 ? 92.284 79.977 29.790 1.000 30.121 91 VAL DDD C 1
ATOM 681 O O . VAL A 1 91 ? 91.459 79.061 29.733 1.000 29.704 91 VAL DDD O 1
ATOM 685 N N . TRP A 1 92 ? 92.291 80.983 28.939 1.000 29.132 92 TRP DDD N 1
ATOM 686 C CA . TRP A 1 92 ? 91.320 81.160 27.869 1.000 30.376 92 TRP DDD CA 1
ATOM 687 C C . TRP A 1 92 ? 91.967 80.862 26.514 1.000 28.552 92 TRP DDD C 1
ATOM 688 O O . TRP A 1 92 ? 91.223 80.662 25.526 1.000 31.737 92 TRP DDD O 1
ATOM 699 N N . ALA A 1 93 ? 93.282 80.832 26.436 1.000 29.012 93 ALA DDD N 1
ATOM 700 C CA . ALA A 1 93 ? 93.968 80.384 25.224 1.000 28.012 93 ALA DDD CA 1
ATOM 701 C C . ALA A 1 93 ? 95.398 79.993 25.597 1.000 27.222 93 ALA DDD C 1
ATOM 702 O O . ALA A 1 93 ? 95.944 80.509 26.557 1.000 25.747 93 ALA DDD O 1
ATOM 704 N N . ILE A 1 94 ? 95.963 79.051 24.865 1.000 25.800 94 ILE DDD N 1
ATOM 705 C CA . ILE A 1 94 ? 97.331 78.593 25.138 1.000 25.016 94 ILE DDD CA 1
ATOM 706 C C . ILE A 1 94 ? 97.982 78.323 23.798 1.000 24.360 94 ILE DDD C 1
ATOM 707 O O . ILE A 1 94 ? 97.308 77.783 22.858 1.000 23.520 94 ILE DDD O 1
ATOM 712 N N . GLU A 1 95 ? 99.260 78.672 23.715 1.000 24.197 95 GLU DDD N 1
ATOM 713 C CA . GLU A 1 95 ? 100.048 78.494 22.495 1.000 24.613 95 GLU DDD CA 1
ATOM 714 C C . GLU A 1 95 ? 101.328 77.739 22.803 1.000 24.099 95 GLU DDD C 1
ATOM 715 O O . GLU A 1 95 ? 102.075 78.167 23.700 1.000 26.027 95 GLU DDD O 1
ATOM 721 N N . LEU A 1 96 ? 101.535 76.614 22.144 1.000 22.686 96 LEU DDD N 1
ATOM 722 C CA . LEU A 1 96 ? 102.803 75.857 22.261 1.000 23.291 96 LEU DDD CA 1
ATOM 723 C C . LEU A 1 96 ? 103.891 76.687 21.563 1.000 24.970 96 LEU DDD C 1
ATOM 724 O O . LEU A 1 96 ? 103.662 77.138 20.420 1.000 24.357 96 LEU DDD O 1
ATOM 729 N N . ALA A 1 97 ? 105.035 76.896 22.205 1.000 26.341 97 ALA DDD N 1
ATOM 730 C CA . ALA A 1 97 ? 106.076 77.796 21.679 1.000 28.303 97 ALA DDD CA 1
ATOM 731 C C . ALA A 1 97 ? 107.444 77.200 21.952 1.000 29.923 97 ALA DDD C 1
ATOM 732 O O . ALA A 1 97 ? 108.199 77.770 22.740 1.000 31.348 97 ALA DDD O 1
ATOM 734 N N . PRO A 1 98 ? 107.784 76.076 21.321 1.000 31.284 98 PRO DDD N 1
ATOM 735 C CA . PRO A 1 98 ? 109.013 75.366 21.638 1.000 36.834 98 PRO DDD CA 1
ATOM 736 C C . PRO A 1 98 ? 110.318 76.112 21.391 1.000 41.932 98 PRO DDD C 1
ATOM 737 O O . PRO A 1 98 ? 111.270 75.712 22.105 1.000 45.910 98 PRO DDD O 1
ATOM 741 N N . HIS A 1 99 ? 110.427 77.035 20.473 1.000 41.633 99 HIS DDD N 1
ATOM 742 C CA . HIS A 1 99 ? 111.815 77.555 20.175 1.000 49.271 99 HIS DDD CA 1
ATOM 743 C C . HIS A 1 99 ? 112.407 78.594 21.155 1.000 51.944 99 HIS DDD C 1
ATOM 744 O O . HIS A 1 99 ? 111.821 79.487 21.716 1.000 60.072 99 HIS DDD O 1
ATOM 751 N N . GLY B 1 1 ? 108.869 66.115 1.179 1.000 49.856 1 GLY EEE N 1
ATOM 752 C CA . GLY B 1 1 ? 108.229 66.669 -0.043 1.000 46.300 1 GLY EEE CA 1
ATOM 753 C C . GLY B 1 1 ? 106.714 66.551 0.047 1.000 43.561 1 GLY EEE C 1
ATOM 754 O O . GLY B 1 1 ? 106.164 66.161 1.150 1.000 40.075 1 GLY EEE O 1
ATOM 755 N N . VAL B 1 2 ? 106.036 66.874 -1.050 1.000 37.837 2 VAL EEE N 1
ATOM 756 C CA . VAL B 1 2 ? 104.548 66.841 -1.157 1.000 41.780 2 VAL EEE CA 1
ATOM 757 C C . VAL B 1 2 ? 104.151 65.609 -1.975 1.000 42.225 2 VAL EEE C 1
ATOM 758 O O . VAL B 1 2 ? 104.768 65.362 -3.037 1.000 41.382 2 VAL EEE O 1
ATOM 762 N N . SER B 1 3 ? 103.193 64.833 -1.495 1.000 39.233 3 SER EEE N 1
ATOM 763 C CA . SER B 1 3 ? 102.675 63.667 -2.253 1.000 38.525 3 SER EEE CA 1
ATOM 764 C C . SER B 1 3 ? 101.975 64.221 -3.493 1.000 36.724 3 SER EEE C 1
ATOM 765 O O . SER B 1 3 ? 101.405 65.331 -3.446 1.000 38.172 3 SER EEE O 1
ATOM 768 N N . LYS B 1 4 ? 102.076 63.519 -4.605 1.000 39.769 4 LYS EEE N 1
ATOM 769 C CA . LYS B 1 4 ? 101.367 63.940 -5.852 1.000 41.553 4 LYS EEE CA 1
ATOM 770 C C . LYS B 1 4 ? 99.876 63.968 -5.563 1.000 39.026 4 LYS EEE C 1
ATOM 771 O O . LYS B 1 4 ? 99.200 64.900 -5.978 1.000 42.721 4 LYS EEE O 1
ATOM 777 N N . THR B 1 5 ? 99.348 62.963 -4.874 1.000 43.873 5 THR EEE N 1
ATOM 778 C CA . THR B 1 5 ? 97.893 62.941 -4.509 1.000 40.969 5 THR EEE CA 1
ATOM 779 C C . THR B 1 5 ? 97.523 64.240 -3.782 1.000 41.512 5 THR EEE C 1
ATOM 780 O O . THR B 1 5 ? 96.469 64.812 -4.105 1.000 39.461 5 THR EEE O 1
ATOM 784 N N . PHE B 1 6 ? 98.314 64.656 -2.774 1.000 40.336 6 PHE EEE N 1
ATOM 785 C CA . PHE B 1 6 ? 97.997 65.869 -1.966 1.000 37.338 6 PHE EEE CA 1
ATOM 786 C C . PHE B 1 6 ? 97.955 67.071 -2.909 1.000 35.460 6 PHE EEE C 1
ATOM 787 O O . PHE B 1 6 ? 97.050 67.916 -2.818 1.000 35.401 6 PHE EEE O 1
ATOM 795 N N . LYS B 1 7 ? 98.961 67.219 -3.768 1.000 39.038 7 LYS EEE N 1
ATOM 796 C CA . LYS B 1 7 ? 99.011 68.349 -4.739 1.000 42.455 7 LYS EEE CA 1
ATOM 797 C C . LYS B 1 7 ? 97.775 68.304 -5.666 1.000 43.284 7 LYS EEE C 1
ATOM 798 O O . LYS B 1 7 ? 97.083 69.325 -5.849 1.000 42.623 7 LYS EEE O 1
ATOM 804 N N . ASP B 1 8 ? 97.474 67.143 -6.226 1.000 42.122 8 ASP EEE N 1
ATOM 805 C CA . ASP B 1 8 ? 96.343 66.990 -7.202 1.000 44.513 8 ASP EEE CA 1
ATOM 806 C C . ASP B 1 8 ? 95.010 67.268 -6.500 1.000 45.603 8 ASP EEE C 1
ATOM 807 O O . ASP B 1 8 ? 94.189 68.004 -7.066 1.000 48.161 8 ASP EEE O 1
ATOM 812 N N . LYS B 1 9 ? 94.809 66.764 -5.269 1.000 42.262 9 LYS EEE N 1
ATOM 813 C CA . LYS B 1 9 ? 93.560 67.030 -4.532 1.000 41.387 9 LYS EEE CA 1
ATOM 814 C C . LYS B 1 9 ? 93.447 68.537 -4.276 1.000 44.240 9 LYS EEE C 1
ATOM 815 O O . LYS B 1 9 ? 92.331 69.070 -4.406 1.000 42.199 9 LYS EEE O 1
ATOM 818 N N . CYS B 1 10 ? 94.541 69.223 -3.914 1.000 43.433 10 CYS EEE N 1
ATOM 819 C CA . CYS B 1 10 ? 94.495 70.671 -3.630 1.000 43.723 10 CYS EEE CA 1
ATOM 820 C C . CYS B 1 10 ? 94.149 71.440 -4.927 1.000 43.353 10 CYS EEE C 1
ATOM 821 O O . CYS B 1 10 ? 93.436 72.469 -4.860 1.000 43.251 10 CYS EEE O 1
ATOM 824 N N . ALA B 1 11 ? 94.683 70.995 -6.066 1.000 49.794 11 ALA EEE N 1
ATOM 825 C CA . ALA B 1 11 ? 94.482 71.655 -7.387 1.000 53.933 11 ALA EEE CA 1
ATOM 826 C C . ALA B 1 11 ? 93.007 71.590 -7.792 1.000 53.795 11 ALA EEE C 1
ATOM 827 O O . ALA B 1 11 ? 92.615 72.389 -8.595 1.000 59.029 11 ALA EEE O 1
ATOM 829 N N . SER B 1 12 ? 92.219 70.640 -7.267 1.000 56.965 12 SER EEE N 1
ATOM 830 C CA . SER B 1 12 ? 90.784 70.484 -7.622 1.000 60.760 12 SER EEE CA 1
ATOM 831 C C . SER B 1 12 ? 89.929 71.472 -6.819 1.000 63.108 12 SER EEE C 1
ATOM 832 O O . SER B 1 12 ? 88.713 71.393 -6.984 1.000 62.246 12 SER EEE O 1
ATOM 835 N N . THR B 1 13 ? 90.525 72.362 -6.015 1.000 56.137 13 THR EEE N 1
ATOM 836 C CA . THR B 1 13 ? 89.794 73.332 -5.160 1.000 51.830 13 THR EEE CA 1
ATOM 837 C C . THR B 1 13 ? 90.270 74.746 -5.450 1.000 49.035 13 THR EEE C 1
ATOM 838 O O . THR B 1 13 ? 91.284 74.874 -6.162 1.000 52.291 13 THR EEE O 1
ATOM 842 N N . THR B 1 14 ? 89.655 75.742 -4.799 1.000 47.237 14 THR EEE N 1
ATOM 843 C CA . THR B 1 14 ? 90.070 77.164 -4.845 1.000 50.478 14 THR EEE CA 1
ATOM 844 C C . THR B 1 14 ? 91.254 77.454 -3.912 1.000 52.807 14 THR EEE C 1
ATOM 845 O O . THR B 1 14 ? 91.723 78.592 -3.866 1.000 53.204 14 THR EEE O 1
ATOM 849 N N . ALA B 1 15 ? 91.702 76.478 -3.138 1.000 53.901 15 ALA EEE N 1
ATOM 850 C CA . ALA B 1 15 ? 92.752 76.674 -2.102 1.000 50.166 15 ALA EEE CA 1
ATOM 851 C C . ALA B 1 15 ? 94.119 76.532 -2.772 1.000 50.536 15 ALA EEE C 1
ATOM 852 O O . ALA B 1 15 ? 94.192 75.880 -3.858 1.000 55.603 15 ALA EEE O 1
ATOM 854 N N . LYS B 1 16 ? 95.147 77.130 -2.159 1.000 47.582 16 LYS EEE N 1
ATOM 855 C CA . LYS B 1 16 ? 96.543 77.199 -2.656 1.000 45.034 16 LYS EEE CA 1
ATOM 856 C C . LYS B 1 16 ? 97.385 76.166 -1.894 1.000 48.683 16 LYS EEE C 1
ATOM 857 O O . LYS B 1 16 ? 97.158 75.961 -0.656 1.000 48.010 16 LYS EEE O 1
ATOM 859 N N . LEU B 1 17 ? 98.335 75.563 -2.587 1.000 43.781 17 LEU EEE N 1
ATOM 860 C CA . LEU B 1 17 ? 99.299 74.633 -1.995 1.000 44.417 17 LEU EEE CA 1
ATOM 861 C C . LEU B 1 17 ? 100.367 75.458 -1.318 1.000 46.324 17 LEU EEE C 1
ATOM 862 O O . LEU B 1 17 ? 100.892 76.351 -1.940 1.000 45.075 17 LEU EEE O 1
ATOM 867 N N . VAL B 1 18 ? 100.659 75.186 -0.050 1.000 44.994 18 VAL EEE N 1
ATOM 868 C CA . VAL B 1 18 ? 101.842 75.757 0.636 1.000 43.018 18 VAL EEE CA 1
ATOM 869 C C . VAL B 1 18 ? 102.740 74.595 1.008 1.000 43.608 18 VAL EEE C 1
ATOM 870 O O . VAL B 1 18 ? 102.330 73.721 1.805 1.000 40.464 18 VAL EEE O 1
ATOM 874 N N . GLN B 1 19 ? 103.948 74.581 0.474 1.000 41.525 19 GLN EEE N 1
ATOM 875 C CA . GLN B 1 19 ? 104.854 73.410 0.537 1.000 44.588 19 GLN EEE CA 1
ATOM 876 C C . GLN B 1 19 ? 105.895 73.624 1.613 1.000 37.600 19 GLN EEE C 1
ATOM 877 O O . GLN B 1 19 ? 106.385 74.775 1.690 1.000 40.912 19 GLN EEE O 1
ATOM 883 N N . SER B 1 20 ? 106.244 72.568 2.355 1.000 38.300 20 SER EEE N 1
ATOM 884 C CA . SER B 1 20 ? 107.399 72.535 3.284 1.000 41.900 20 SER EEE CA 1
ATOM 885 C C . SER B 1 20 ? 107.322 73.724 4.238 1.000 42.242 20 SER EEE C 1
ATOM 886 O O . SER B 1 20 ? 108.347 74.419 4.382 1.000 43.581 20 SER EEE O 1
ATOM 889 N N . VAL B 1 21 ? 106.212 73.899 4.936 1.000 36.057 21 VAL EEE N 1
ATOM 890 C CA . VAL B 1 21 ? 106.055 74.935 5.990 1.000 36.432 21 VAL EEE CA 1
ATOM 891 C C . VAL B 1 21 ? 106.639 74.383 7.294 1.000 32.582 21 VAL EEE C 1
ATOM 892 O O . VAL B 1 21 ? 106.285 73.211 7.642 1.000 33.673 21 VAL EEE O 1
ATOM 896 N N . GLN B 1 22 ? 107.412 75.193 8.035 1.000 29.775 22 GLN EEE N 1
ATOM 897 C CA . GLN B 1 22 ? 107.839 74.828 9.376 1.000 30.350 22 GLN EEE CA 1
ATOM 898 C C . GLN B 1 22 ? 106.947 75.584 10.337 1.000 29.554 22 GLN EEE C 1
ATOM 899 O O . GLN B 1 22 ? 107.089 76.830 10.507 1.000 30.586 22 GLN EEE O 1
ATOM 905 N N . LEU B 1 23 ? 106.074 74.860 11.021 1.000 30.645 23 LEU EEE N 1
ATOM 906 C CA . LEU B 1 23 ? 105.207 75.455 12.046 1.000 28.355 23 LEU EEE CA 1
ATOM 907 C C . LEU B 1 23 ? 106.014 75.535 13.331 1.000 25.616 23 LEU EEE C 1
ATOM 908 O O . LEU B 1 23 ? 106.599 74.545 13.746 1.000 25.202 23 LEU EEE O 1
ATOM 913 N N . VAL B 1 24 ? 105.917 76.667 14.014 1.000 26.227 24 VAL EEE N 1
ATOM 914 C CA . VAL B 1 24 ? 106.629 76.921 15.283 1.000 28.009 24 VAL EEE CA 1
ATOM 915 C C . VAL B 1 24 ? 105.644 77.227 16.397 1.000 26.529 24 VAL EEE C 1
ATOM 916 O O . VAL B 1 24 ? 106.072 77.170 17.533 1.000 26.165 24 VAL EEE O 1
ATOM 920 N N . ASN B 1 25 ? 104.367 77.431 16.090 1.000 25.117 25 ASN EEE N 1
ATOM 921 C CA . ASN B 1 25 ? 103.351 77.610 17.151 1.000 27.105 25 ASN EEE CA 1
ATOM 922 C C . ASN B 1 25 ? 102.047 76.888 16.770 1.000 26.911 25 ASN EEE C 1
ATOM 923 O O . ASN B 1 25 ? 101.693 76.827 15.576 1.000 27.180 25 ASN EEE O 1
ATOM 928 N N . ILE B 1 26 ? 101.358 76.348 17.766 1.000 27.230 26 ILE EEE N 1
ATOM 929 C CA . ILE B 1 26 ? 99.946 75.920 17.602 1.000 26.431 26 ILE EEE CA 1
ATOM 930 C C . ILE B 1 26 ? 99.243 76.398 18.860 1.000 26.909 26 ILE EEE C 1
ATOM 931 O O . ILE B 1 26 ? 99.811 76.300 19.979 1.000 25.564 26 ILE EEE O 1
ATOM 936 N N . SER B 1 27 ? 98.035 76.910 18.698 1.000 26.702 27 SER EEE N 1
ATOM 937 C CA . SER B 1 27 ? 97.273 77.421 19.853 1.000 26.674 27 SER EEE CA 1
ATOM 938 C C . SER B 1 27 ? 95.855 76.892 19.783 1.000 24.965 27 SER EEE C 1
ATOM 939 O O . SER B 1 27 ? 95.360 76.593 18.698 1.000 26.688 27 SER EEE O 1
ATOM 942 N N . SER B 1 28 ? 95.227 76.835 20.916 1.000 25.866 28 SER EEE N 1
ATOM 943 C CA . SER B 1 28 ? 93.771 76.591 21.043 1.000 26.446 28 SER EEE CA 1
ATOM 944 C C . SER B 1 28 ? 93.228 77.748 21.888 1.000 28.439 28 SER EEE C 1
ATOM 945 O O . SER B 1 28 ? 93.822 78.047 22.926 1.000 28.204 28 SER EEE O 1
ATOM 948 N N . ASP B 1 29 ? 92.079 78.270 21.470 1.000 29.654 29 ASP EEE N 1
ATOM 949 C CA . ASP B 1 29 ? 91.494 79.529 21.994 1.000 29.835 29 ASP EEE CA 1
ATOM 950 C C . ASP B 1 29 ? 90.007 79.255 22.203 1.000 29.260 29 ASP EEE C 1
ATOM 951 O O . ASP B 1 29 ? 89.393 78.789 21.241 1.000 28.857 29 ASP EEE O 1
ATOM 956 N N . VAL B 1 30 ? 89.489 79.418 23.413 1.000 30.393 30 VAL EEE N 1
ATOM 957 C CA . VAL B 1 30 ? 88.030 79.296 23.693 1.000 32.733 30 VAL EEE CA 1
ATOM 958 C C . VAL B 1 30 ? 87.413 80.687 23.947 1.000 35.856 30 VAL EEE C 1
ATOM 959 O O . VAL B 1 30 ? 86.227 80.737 24.359 1.000 32.361 30 VAL EEE O 1
ATOM 963 N N . ASN B 1 31 ? 88.113 81.792 23.626 1.000 36.394 31 ASN EEE N 1
ATOM 964 C CA . ASN B 1 31 ? 87.509 83.144 23.737 1.000 37.443 31 ASN EEE CA 1
ATOM 965 C C . ASN B 1 31 ? 86.342 83.300 22.750 1.000 41.514 31 ASN EEE C 1
ATOM 966 O O . ASN B 1 31 ? 86.446 82.857 21.562 1.000 33.267 31 ASN EEE O 1
ATOM 971 N N . LYS B 1 32 ? 85.281 83.983 23.217 1.000 46.451 32 LYS EEE N 1
ATOM 972 C CA . LYS B 1 32 ? 83.965 84.093 22.531 1.000 50.652 32 LYS EEE CA 1
ATOM 973 C C . LYS B 1 32 ? 84.186 84.460 21.076 1.000 44.765 32 LYS EEE C 1
ATOM 974 O O . LYS B 1 32 ? 83.583 83.806 20.219 1.000 52.654 32 LYS EEE O 1
ATOM 977 N N . ASP B 1 33 ? 85.016 85.447 20.778 1.000 46.781 33 ASP EEE N 1
ATOM 978 C CA . ASP B 1 33 ? 85.078 85.987 19.398 1.000 51.357 33 ASP EEE CA 1
ATOM 979 C C . ASP B 1 33 ? 86.209 85.349 18.570 1.000 48.480 33 ASP EEE C 1
ATOM 980 O O . ASP B 1 33 ? 86.310 85.646 17.351 1.000 47.870 33 ASP EEE O 1
ATOM 985 N N . SER B 1 34 ? 87.037 84.491 19.132 1.000 44.965 34 SER EEE N 1
ATOM 986 C CA . SER B 1 34 ? 88.263 84.013 18.423 1.000 42.216 34 SER EEE CA 1
ATOM 987 C C . SER B 1 34 ? 88.451 82.496 18.577 1.000 40.603 34 SER EEE C 1
ATOM 988 O O . SER B 1 34 ? 89.502 82.018 18.189 1.000 39.462 34 SER EEE O 1
ATOM 991 N N . LYS B 1 35 ? 87.439 81.781 19.042 1.000 38.808 35 LYS EEE N 1
ATOM 992 C CA . LYS B 1 35 ? 87.393 80.312 19.250 1.000 37.992 35 LYS EEE CA 1
ATOM 993 C C . LYS B 1 35 ? 88.076 79.614 18.067 1.000 35.170 35 LYS EEE C 1
ATOM 994 O O . LYS B 1 35 ? 87.731 79.880 16.950 1.000 37.824 35 LYS EEE O 1
ATOM 1000 N N . GLY B 1 36 ? 89.042 78.721 18.315 1.000 32.219 36 GLY EEE N 1
ATOM 1001 C CA . GLY B 1 36 ? 89.601 77.904 17.230 1.000 28.573 36 GLY EEE CA 1
ATOM 1002 C C . GLY B 1 36 ? 91.034 77.477 17.489 1.000 29.259 36 GLY EEE C 1
ATOM 1003 O O . GLY B 1 36 ? 91.595 77.800 18.542 1.000 26.868 36 GLY EEE O 1
ATOM 1004 N N . ILE B 1 37 ? 91.572 76.763 16.509 1.000 27.627 37 ILE EEE N 1
ATOM 1005 C CA . ILE B 1 37 ? 92.964 76.291 16.451 1.000 28.075 37 ILE EEE CA 1
ATOM 1006 C C . ILE B 1 37 ? 93.704 77.150 15.454 1.000 28.748 37 ILE EEE C 1
ATOM 1007 O O . ILE B 1 37 ? 93.213 77.294 14.315 1.000 30.057 37 ILE EEE O 1
ATOM 1012 N N . TYR B 1 38 ? 94.847 77.681 15.851 1.000 28.115 38 TYR EEE N 1
ATOM 1013 C CA . TYR B 1 38 ? 95.696 78.477 14.949 1.000 29.417 38 TYR EEE CA 1
ATOM 1014 C C . TYR B 1 38 ? 97.067 77.824 14.948 1.000 28.620 38 TYR EEE C 1
ATOM 1015 O O . TYR B 1 38 ? 97.518 77.363 15.988 1.000 26.931 38 TYR EEE O 1
ATOM 1024 N N . ILE B 1 39 ? 97.732 77.915 13.814 1.000 26.308 39 ILE EEE N 1
ATOM 1025 C CA . ILE B 1 39 ? 99.123 77.456 13.617 1.000 28.591 39 ILE EEE CA 1
ATOM 1026 C C . ILE B 1 39 ? 99.901 78.605 12.994 1.000 29.774 39 ILE EEE C 1
ATOM 1027 O O . ILE B 1 39 ? 99.321 79.339 12.161 1.000 34.837 39 ILE EEE O 1
ATOM 1032 N N . SER B 1 40 ? 101.167 78.728 13.347 1.000 30.633 40 SER EEE N 1
ATOM 1033 C CA . SER B 1 40 ? 102.013 79.812 12.809 1.000 33.620 40 SER EEE CA 1
ATOM 1034 C C . SER B 1 40 ? 103.339 79.251 12.353 1.000 34.251 40 SER EEE C 1
ATOM 1035 O O . SER B 1 40 ? 103.909 78.399 13.069 1.000 33.042 40 SER EEE O 1
ATOM 1038 N N . SER B 1 41 ? 103.826 79.758 11.221 1.000 35.630 41 SER EEE N 1
ATOM 1039 C CA . SER B 1 41 ? 105.110 79.379 10.589 1.000 34.958 41 SER EEE CA 1
ATOM 1040 C C . SER B 1 41 ? 106.263 80.177 11.219 1.000 35.783 41 SER EEE C 1
ATOM 1041 O O . SER B 1 41 ? 106.024 81.216 11.889 1.000 38.316 41 SER EEE O 1
ATOM 1044 N N . SER B 1 42 ? 107.482 79.734 10.985 1.000 39.471 42 SER EEE N 1
ATOM 1045 C CA . SER B 1 42 ? 108.703 80.457 11.438 1.000 44.169 42 SER EEE CA 1
ATOM 1046 C C . SER B 1 42 ? 108.719 81.890 10.860 1.000 47.961 42 SER EEE C 1
ATOM 1047 O O . SER B 1 42 ? 109.155 82.756 11.590 1.000 48.361 42 SER EEE O 1
ATOM 1050 N N . ALA B 1 43 ? 108.180 82.110 9.658 1.000 44.066 43 ALA EEE N 1
ATOM 1051 C CA . ALA B 1 43 ? 108.087 83.454 9.036 1.000 49.802 43 ALA EEE CA 1
ATOM 1052 C C . ALA B 1 43 ? 107.034 84.318 9.749 1.000 52.018 43 ALA EEE C 1
ATOM 1053 O O . ALA B 1 43 ? 107.053 85.523 9.547 1.000 60.476 43 ALA EEE O 1
ATOM 1055 N N . GLY B 1 44 ? 106.148 83.760 10.572 1.000 47.860 44 GLY EEE N 1
ATOM 1056 C CA . GLY B 1 44 ? 105.123 84.542 11.291 1.000 47.364 44 GLY EEE CA 1
ATOM 1057 C C . GLY B 1 44 ? 103.748 84.508 10.624 1.000 45.299 44 GLY EEE C 1
ATOM 1058 O O . GLY B 1 44 ? 102.853 85.107 11.175 1.000 52.559 44 GLY EEE O 1
ATOM 1059 N N . LYS B 1 45 ? 103.547 83.802 9.516 1.000 43.833 45 LYS EEE N 1
ATOM 1060 C CA . LYS B 1 45 ? 102.201 83.592 8.922 1.000 44.215 45 LYS EEE CA 1
ATOM 1061 C C . LYS B 1 45 ? 101.338 82.680 9.843 1.000 42.259 45 LYS EEE C 1
ATOM 1062 O O . LYS B 1 45 ? 101.854 81.675 10.349 1.000 40.477 45 LYS EEE O 1
ATOM 1068 N N . THR B 1 46 ? 100.063 82.983 9.987 1.000 38.682 46 THR EEE N 1
ATOM 1069 C CA . THR B 1 46 ? 99.113 82.219 10.796 1.000 38.812 46 THR EEE CA 1
ATOM 1070 C C . THR B 1 46 ? 98.013 81.643 9.921 1.000 38.658 46 THR EEE C 1
ATOM 1071 O O . THR B 1 46 ? 97.527 82.358 9.040 1.000 39.332 46 THR EEE O 1
ATOM 1075 N N . TRP B 1 47 ? 97.611 80.398 10.195 1.000 35.356 47 TRP EEE N 1
ATOM 1076 C CA . TRP B 1 47 ? 96.427 79.786 9.580 1.000 34.432 47 TRP EEE CA 1
ATOM 1077 C C . TRP B 1 47 ? 95.479 79.362 10.682 1.000 35.064 47 TRP EEE C 1
ATOM 1078 O O . TRP B 1 47 ? 95.917 79.107 11.823 1.000 30.395 47 TRP EEE O 1
ATOM 1089 N N . PHE B 1 48 ? 94.226 79.192 10.279 1.000 34.276 48 PHE EEE N 1
ATOM 1090 C CA . PHE B 1 48 ? 93.136 78.680 11.130 1.000 33.376 48 PHE EEE CA 1
ATOM 1091 C C . PHE B 1 48 ? 92.780 77.272 10.661 1.000 33.682 48 PHE EEE C 1
ATOM 1092 O O . PHE B 1 48 ? 92.693 77.031 9.442 1.000 32.586 48 PHE EEE O 1
ATOM 1100 N N . ILE B 1 49 ? 92.641 76.353 11.608 1.000 31.118 49 ILE EEE N 1
ATOM 1101 C CA . ILE B 1 49 ? 92.197 74.969 11.291 1.000 31.253 49 ILE EEE CA 1
ATOM 1102 C C . ILE B 1 49 ? 90.742 74.861 11.750 1.000 29.320 49 ILE EEE C 1
ATOM 1103 O O . ILE B 1 49 ? 90.435 74.813 12.939 1.000 26.318 49 ILE EEE O 1
ATOM 1108 N N . PRO B 1 50 ? 89.799 74.796 10.807 1.000 34.013 50 PRO EEE N 1
ATOM 1109 C CA . PRO B 1 50 ? 88.385 74.657 11.162 1.000 36.225 50 PRO EEE CA 1
ATOM 1110 C C . PRO B 1 50 ? 88.104 73.358 11.914 1.000 34.881 50 PRO EEE C 1
ATOM 1111 O O . PRO B 1 50 ? 88.785 72.382 11.786 1.000 33.857 50 PRO EEE O 1
ATOM 1115 N N . GLY B 1 51 ? 87.086 73.401 12.750 1.000 37.260 51 GLY EEE N 1
ATOM 1116 C CA . GLY B 1 51 ? 86.568 72.216 13.447 1.000 35.352 51 GLY EEE CA 1
ATOM 1117 C C . GLY B 1 51 ? 85.546 71.465 12.615 1.000 36.727 51 GLY EEE C 1
ATOM 1118 O O . GLY B 1 51 ? 85.180 71.938 11.519 1.000 36.893 51 GLY EEE O 1
ATOM 1119 N N . GLY B 1 52 ? 85.131 70.294 13.086 1.000 34.538 52 GLY EEE N 1
ATOM 1120 C CA . GLY B 1 52 ? 84.006 69.580 12.465 1.000 37.983 52 GLY EEE CA 1
ATOM 1121 C C . GLY B 1 52 ? 83.090 69.039 13.517 1.000 34.300 52 GLY EEE C 1
ATOM 1122 O O . GLY B 1 52 ? 83.593 68.342 14.340 1.000 32.199 52 GLY EEE O 1
ATOM 1123 N N . GLN B 1 53 ? 81.775 69.353 13.488 1.000 34.673 53 GLN EEE N 1
ATOM 1124 C CA . GLN B 1 53 ? 80.855 68.856 14.549 1.000 34.076 53 GLN EEE CA 1
ATOM 1125 C C . GLN B 1 53 ? 80.354 67.462 14.151 1.000 36.645 53 GLN EEE C 1
ATOM 1126 O O . GLN B 1 53 ? 80.144 66.693 15.008 1.000 36.858 53 GLN EEE O 1
ATOM 1132 N N . TYR B 1 54 ? 80.232 67.117 12.873 1.000 35.870 54 TYR EEE N 1
ATOM 1133 C CA . TYR B 1 54 ? 79.646 65.856 12.388 1.000 36.056 54 TYR EEE CA 1
ATOM 1134 C C . TYR B 1 54 ? 80.646 65.000 11.626 1.000 37.226 54 TYR EEE C 1
ATOM 1135 O O . TYR B 1 54 ? 81.605 65.525 11.115 1.000 34.436 54 TYR EEE O 1
ATOM 1144 N N . TYR B 1 55 ? 80.341 63.714 11.505 1.000 34.352 55 TYR EEE N 1
ATOM 1145 C CA . TYR B 1 55 ? 81.064 62.743 10.673 1.000 34.982 55 TYR EEE CA 1
ATOM 1146 C C . TYR B 1 55 ? 80.967 63.231 9.240 1.000 38.077 55 TYR EEE C 1
ATOM 1147 O O . TYR B 1 55 ? 79.876 63.602 8.804 1.000 38.048 55 TYR EEE O 1
ATOM 1156 N N . PRO B 1 56 ? 82.041 63.204 8.424 1.000 36.763 56 PRO EEE N 1
ATOM 1157 C CA . PRO B 1 56 ? 83.377 62.746 8.818 1.000 35.292 56 PRO EEE CA 1
ATOM 1158 C C . PRO B 1 56 ? 84.320 63.878 9.248 1.000 36.064 56 PRO EEE C 1
ATOM 1159 O O . PRO B 1 56 ? 85.452 63.599 9.686 1.000 33.843 56 PRO EEE O 1
ATOM 1163 N N . ASP B 1 57 ? 83.873 65.126 9.155 1.000 33.823 57 ASP EEE N 1
ATOM 1164 C CA . ASP B 1 57 ? 84.717 66.307 9.473 1.000 37.931 57 ASP EEE CA 1
ATOM 1165 C C . ASP B 1 57 ? 85.223 66.245 10.938 1.000 35.317 57 ASP EEE C 1
ATOM 1166 O O . ASP B 1 57 ? 86.311 66.763 11.191 1.000 34.208 57 ASP EEE O 1
ATOM 1171 N N . ASN B 1 58 ? 84.460 65.672 11.850 1.000 33.888 58 ASN EEE N 1
ATOM 1172 C CA . ASN B 1 58 ? 84.861 65.555 13.268 1.000 33.301 58 ASN EEE CA 1
ATOM 1173 C C . ASN B 1 58 ? 86.211 64.788 13.332 1.000 33.673 58 ASN EEE C 1
ATOM 1174 O O . ASN B 1 58 ? 87.185 65.359 13.894 1.000 31.044 58 ASN EEE O 1
ATOM 1179 N N . TYR B 1 59 ? 86.298 63.560 12.804 1.000 31.726 59 TYR EEE N 1
ATOM 1180 C CA . TYR B 1 59 ? 87.556 62.789 12.938 1.000 28.773 59 TYR EEE CA 1
ATOM 1181 C C . TYR B 1 59 ? 88.607 63.387 11.991 1.000 28.823 59 TYR EEE C 1
ATOM 1182 O O . TYR B 1 59 ? 89.808 63.374 12.344 1.000 27.300 59 TYR EEE O 1
ATOM 1191 N N . LEU B 1 60 ? 88.238 63.918 10.832 1.000 29.558 60 LEU EEE N 1
ATOM 1192 C CA . LEU B 1 60 ? 89.241 64.430 9.881 1.000 29.567 60 LEU EEE CA 1
ATOM 1193 C C . LEU B 1 60 ? 89.888 65.687 10.477 1.000 29.548 60 LEU EEE C 1
ATOM 1194 O O . LEU B 1 60 ? 91.141 65.839 10.378 1.000 27.821 60 LEU EEE O 1
ATOM 1199 N N . SER B 1 61 ? 89.083 66.559 11.082 1.000 27.309 61 SER EEE N 1
ATOM 1200 C CA . SER B 1 61 ? 89.606 67.802 11.664 1.000 27.720 61 SER EEE CA 1
ATOM 1201 C C . SER B 1 61 ? 90.536 67.398 12.831 1.000 27.629 61 SER EEE C 1
ATOM 1202 O O . SER B 1 61 ? 91.607 68.051 12.999 1.000 27.071 61 SER EEE O 1
ATOM 1205 N N . ASN B 1 62 ? 90.161 66.379 13.598 1.000 26.099 62 ASN EEE N 1
ATOM 1206 C CA . ASN B 1 62 ? 90.991 65.890 14.703 1.000 24.162 62 ASN EEE CA 1
ATOM 1207 C C . ASN B 1 62 ? 92.357 65.444 14.158 1.000 24.656 62 ASN EEE C 1
ATOM 1208 O O . ASN B 1 62 ? 93.352 65.723 14.826 1.000 23.513 62 ASN EEE O 1
ATOM 1213 N N . GLU B 1 63 ? 92.392 64.692 13.033 1.000 25.448 63 GLU EEE N 1
ATOM 1214 C CA . GLU B 1 63 ? 93.671 64.259 12.449 1.000 25.696 63 GLU EEE CA 1
ATOM 1215 C C . GLU B 1 63 ? 94.471 65.457 11.937 1.000 25.565 63 GLU EEE C 1
ATOM 1216 O O . GLU B 1 63 ? 95.746 65.435 12.126 1.000 25.569 63 GLU EEE O 1
ATOM 1222 N N . MET B 1 64 ? 93.826 66.477 11.381 1.000 25.214 64 MET EEE N 1
ATOM 1223 C CA . MET B 1 64 ? 94.562 67.691 10.976 1.000 27.201 64 MET EEE CA 1
ATOM 1224 C C . MET B 1 64 ? 95.253 68.322 12.180 1.000 26.235 64 MET EEE C 1
ATOM 1225 O O . MET B 1 64 ? 96.443 68.704 12.058 1.000 23.091 64 MET EEE O 1
ATOM 1230 N N . ARG B 1 65 ? 94.561 68.368 13.313 1.000 23.856 65 ARG EEE N 1
ATOM 1231 C CA . ARG B 1 65 ? 95.134 68.935 14.563 1.000 25.300 65 ARG EEE CA 1
ATOM 1232 C C . ARG B 1 65 ? 96.304 68.056 15.052 1.000 25.302 65 ARG EEE C 1
ATOM 1233 O O . ARG B 1 65 ? 97.373 68.647 15.447 1.000 26.330 65 ARG EEE O 1
ATOM 1241 N N . LYS B 1 66 ? 96.193 66.731 15.003 1.000 22.872 66 LYS EEE N 1
ATOM 1242 C CA . LYS B 1 66 ? 97.268 65.856 15.448 1.000 23.835 66 LYS EEE CA 1
ATOM 1243 C C . LYS B 1 66 ? 98.488 66.080 14.557 1.000 23.753 66 LYS EEE C 1
ATOM 1244 O O . LYS B 1 66 ? 99.623 66.035 15.102 1.000 22.332 66 LYS EEE O 1
ATOM 1250 N N . ILE B 1 67 ? 98.287 66.245 13.262 1.000 23.481 67 ILE EEE N 1
ATOM 1251 C CA . ILE B 1 67 ? 99.411 66.487 12.322 1.000 23.778 67 ILE EEE CA 1
ATOM 1252 C C . ILE B 1 67 ? 100.080 67.803 12.699 1.000 23.726 67 ILE EEE C 1
ATOM 1253 O O . ILE B 1 67 ? 101.338 67.857 12.802 1.000 24.387 67 ILE EEE O 1
ATOM 1258 N N . ALA B 1 68 ? 99.301 68.856 12.881 1.000 25.007 68 ALA EEE N 1
ATOM 1259 C CA . ALA B 1 68 ? 99.845 70.195 13.182 1.000 24.869 68 ALA EEE CA 1
ATOM 1260 C C . ALA B 1 68 ? 100.582 70.156 14.518 1.000 25.839 68 ALA EEE C 1
ATOM 1261 O O . ALA B 1 68 ? 101.713 70.753 14.624 1.000 23.358 68 ALA EEE O 1
ATOM 1263 N N . MET B 1 69 ? 100.019 69.473 15.511 1.000 23.952 69 MET EEE N 1
ATOM 1264 C CA . MET B 1 69 ? 100.610 69.431 16.850 1.000 24.336 69 MET EEE CA 1
ATOM 1265 C C . MET B 1 69 ? 101.979 68.739 16.794 1.000 22.680 69 MET EEE C 1
ATOM 1266 O O . MET B 1 69 ? 102.976 69.252 17.361 1.000 24.896 69 MET EEE O 1
ATOM 1271 N N . ALA B 1 70 ? 102.024 67.599 16.136 1.000 23.016 70 ALA EEE N 1
ATOM 1272 C CA . ALA B 1 70 ? 103.269 66.826 15.926 1.000 23.544 70 ALA EEE CA 1
ATOM 1273 C C . ALA B 1 70 ? 104.288 67.671 15.148 1.000 23.578 70 ALA EEE C 1
ATOM 1274 O O . ALA B 1 70 ? 105.492 67.642 15.506 1.000 24.426 70 ALA EEE O 1
ATOM 1276 N N . ALA B 1 71 ? 103.870 68.380 14.127 1.000 25.755 71 ALA EEE N 1
ATOM 1277 C CA . ALA B 1 71 ? 104.755 69.252 13.336 1.000 27.075 71 ALA EEE CA 1
ATOM 1278 C C . ALA B 1 71 ? 105.420 70.288 14.241 1.000 28.140 71 ALA EEE C 1
ATOM 1279 O O . ALA B 1 71 ? 106.640 70.512 14.116 1.000 25.669 71 ALA EEE O 1
ATOM 1281 N N . VAL B 1 72 ? 104.671 70.915 15.118 1.000 24.901 72 VAL EEE N 1
ATOM 1282 C CA . VAL B 1 72 ? 105.218 71.935 16.042 1.000 24.825 72 VAL EEE CA 1
ATOM 1283 C C . VAL B 1 72 ? 106.106 71.276 17.052 1.000 27.182 72 VAL EEE C 1
ATOM 1284 O O . VAL B 1 72 ? 107.266 71.716 17.226 1.000 27.439 72 VAL EEE O 1
ATOM 1288 N N . LEU B 1 73 ? 105.640 70.237 17.715 1.000 26.396 73 LEU EEE N 1
ATOM 1289 C CA . LEU B 1 73 ? 106.328 69.653 18.865 1.000 26.916 73 LEU EEE CA 1
ATOM 1290 C C . LEU B 1 73 ? 107.612 68.972 18.356 1.000 28.202 73 LEU EEE C 1
ATOM 1291 O O . LEU B 1 73 ? 108.606 69.066 19.034 1.000 25.294 73 LEU EEE O 1
ATOM 1296 N N . SER B 1 74 ? 107.581 68.300 17.205 1.000 27.349 74 SER EEE N 1
ATOM 1297 C CA . SER B 1 74 ? 108.751 67.522 16.706 1.000 32.277 74 SER EEE CA 1
ATOM 1298 C C . SER B 1 74 ? 109.592 68.356 15.728 1.000 32.365 74 SER EEE C 1
ATOM 1299 O O . SER B 1 74 ? 110.562 67.849 15.257 1.000 32.349 74 SER EEE O 1
ATOM 1302 N N . ASN B 1 75 ? 109.157 69.557 15.393 1.000 30.768 75 ASN EEE N 1
ATOM 1303 C CA . ASN B 1 75 ? 109.825 70.476 14.424 1.000 34.011 75 ASN EEE CA 1
ATOM 1304 C C . ASN B 1 75 ? 109.990 69.764 13.083 1.000 33.661 75 ASN EEE C 1
ATOM 1305 O O . ASN B 1 75 ? 111.114 69.692 12.589 1.000 34.509 75 ASN EEE O 1
ATOM 1310 N N . VAL B 1 76 ? 108.893 69.270 12.513 1.000 32.276 76 VAL EEE N 1
ATOM 1311 C CA . VAL B 1 76 ? 108.894 68.608 11.176 1.000 33.579 76 VAL EEE CA 1
ATOM 1312 C C . VAL B 1 76 ? 107.951 69.374 10.261 1.000 32.010 76 VAL EEE C 1
ATOM 1313 O O . VAL B 1 76 ? 107.011 70.041 10.766 1.000 31.160 76 VAL EEE O 1
ATOM 1317 N N . ARG B 1 77 ? 108.250 69.333 8.956 1.000 30.378 77 ARG EEE N 1
ATOM 1318 C CA . ARG B 1 77 ? 107.564 70.155 7.941 1.000 31.422 77 ARG EEE CA 1
ATOM 1319 C C . ARG B 1 77 ? 106.173 69.544 7.650 1.000 30.661 77 ARG EEE C 1
ATOM 1320 O O . ARG B 1 77 ? 105.986 68.311 7.820 1.000 26.264 77 ARG EEE O 1
ATOM 1328 N N . VAL B 1 78 ? 105.289 70.386 7.171 1.000 29.833 78 VAL EEE N 1
ATOM 1329 C CA . VAL B 1 78 ? 103.971 70.006 6.610 1.000 29.698 78 VAL EEE CA 1
ATOM 1330 C C . VAL B 1 78 ? 103.805 70.669 5.238 1.000 31.489 78 VAL EEE C 1
ATOM 1331 O O . VAL B 1 78 ? 104.462 71.723 4.951 1.000 30.948 78 VAL EEE O 1
ATOM 1335 N N . ASN B 1 79 ? 102.877 70.126 4.472 1.000 32.499 79 ASN EEE N 1
ATOM 1336 C CA . ASN B 1 79 ? 102.273 70.809 3.290 1.000 32.622 79 ASN EEE CA 1
ATOM 1337 C C . ASN B 1 79 ? 100.864 71.209 3.662 1.000 32.388 79 ASN EEE C 1
ATOM 1338 O O . ASN B 1 79 ? 100.214 70.417 4.366 1.000 32.522 79 ASN EEE O 1
ATOM 1343 N N . LEU B 1 80 ? 100.429 72.399 3.271 1.000 32.655 80 LEU EEE N 1
ATOM 1344 C CA . LEU B 1 80 ? 99.055 72.872 3.538 1.000 33.146 80 LEU EEE CA 1
ATOM 1345 C C . LEU B 1 80 ? 98.308 73.036 2.221 1.000 34.924 80 LEU EEE C 1
ATOM 1346 O O . LEU B 1 80 ? 98.924 73.456 1.214 1.000 33.282 80 LEU EEE O 1
ATOM 1351 N N . CYS B 1 81 ? 97.010 72.800 2.256 1.000 36.792 81 CYS EEE N 1
ATOM 1352 C CA . CYS B 1 81 ? 96.067 73.254 1.205 1.000 37.981 81 CYS EEE CA 1
ATOM 1353 C C . CYS B 1 81 ? 95.202 74.316 1.886 1.000 38.177 81 CYS EEE C 1
ATOM 1354 O O . CYS B 1 81 ? 94.384 73.951 2.752 1.000 36.121 81 CYS EEE O 1
ATOM 1357 N N . ALA B 1 82 ? 95.444 75.600 1.598 1.000 37.417 82 ALA EEE N 1
ATOM 1358 C CA . ALA B 1 82 ? 94.899 76.723 2.390 1.000 40.385 82 ALA EEE CA 1
ATOM 1359 C C . ALA B 1 82 ? 94.060 77.655 1.508 1.000 46.266 82 ALA EEE C 1
ATOM 1360 O O . ALA B 1 82 ? 94.555 78.017 0.426 1.000 44.329 82 ALA EEE O 1
ATOM 1362 N N . SER B 1 83 ? 92.868 78.027 1.976 1.000 47.524 83 SER EEE N 1
ATOM 1363 C CA . SER B 1 83 ? 91.990 79.023 1.313 1.000 49.238 83 SER EEE CA 1
ATOM 1364 C C . SER B 1 83 ? 92.390 80.439 1.724 1.000 49.510 83 SER EEE C 1
ATOM 1365 O O . SER B 1 83 ? 92.369 80.750 2.932 1.000 52.312 83 SER EEE O 1
ATOM 1368 N N . GLU B 1 84 ? 92.664 81.296 0.743 1.000 49.056 84 GLU EEE N 1
ATOM 1369 C CA . GLU B 1 84 ? 93.012 82.724 0.987 1.000 54.608 84 GLU EEE CA 1
ATOM 1370 C C . GLU B 1 84 ? 91.728 83.567 1.095 1.000 53.065 84 GLU EEE C 1
ATOM 1371 O O . GLU B 1 84 ? 91.850 84.750 1.334 1.000 56.386 84 GLU EEE O 1
ATOM 1377 N N . ALA B 1 85 ? 90.542 82.970 1.021 1.000 54.271 85 ALA EEE N 1
ATOM 1378 C CA . ALA B 1 85 ? 89.260 83.699 1.127 1.000 55.660 85 ALA EEE CA 1
ATOM 1379 C C . ALA B 1 85 ? 89.028 84.157 2.572 1.000 57.056 85 ALA EEE C 1
ATOM 1380 O O . ALA B 1 85 ? 87.967 84.735 2.805 1.000 58.383 85 ALA EEE O 1
ATOM 1382 N N . TYR B 1 86 ? 89.908 83.864 3.530 1.000 49.295 86 TYR EEE N 1
ATOM 1383 C CA . TYR B 1 86 ? 89.719 84.255 4.945 1.000 51.450 86 TYR EEE CA 1
ATOM 1384 C C . TYR B 1 86 ? 91.048 84.779 5.460 1.000 52.119 86 TYR EEE C 1
ATOM 1385 O O . TYR B 1 86 ? 92.100 84.412 4.920 1.000 49.026 86 TYR EEE O 1
ATOM 1394 N N . THR B 1 87 ? 90.993 85.522 6.549 1.000 53.214 87 THR EEE N 1
ATOM 1395 C CA . THR B 1 87 ? 92.158 86.058 7.266 1.000 56.910 87 THR EEE CA 1
ATOM 1396 C C . THR B 1 87 ? 91.935 85.775 8.745 1.000 55.244 87 THR EEE C 1
ATOM 1397 O O . THR B 1 87 ? 90.936 86.232 9.300 1.000 62.270 87 THR EEE O 1
ATOM 1401 N N . PRO B 1 88 ? 92.771 84.930 9.402 1.000 54.808 88 PRO EEE N 1
ATOM 1402 C CA . PRO B 1 88 ? 93.786 84.127 8.730 1.000 48.464 88 PRO EEE CA 1
ATOM 1403 C C . PRO B 1 88 ? 93.227 83.121 7.712 1.000 44.550 88 PRO EEE C 1
ATOM 1404 O O . PRO B 1 88 ? 92.079 82.758 7.777 1.000 42.913 88 PRO EEE O 1
ATOM 1408 N N . ASN B 1 89 ? 94.077 82.685 6.794 1.000 40.506 89 ASN EEE N 1
ATOM 1409 C CA . ASN B 1 89 ? 93.697 81.682 5.777 1.000 40.461 89 ASN EEE CA 1
ATOM 1410 C C . ASN B 1 89 ? 93.255 80.381 6.492 1.000 41.159 89 ASN EEE C 1
ATOM 1411 O O . ASN B 1 89 ? 93.828 80.050 7.575 1.000 39.690 89 ASN EEE O 1
ATOM 1416 N N . HIS B 1 90 ? 92.319 79.647 5.924 1.000 40.190 90 HIS EEE N 1
ATOM 1417 C CA . HIS B 1 90 ? 91.778 78.391 6.495 1.000 40.644 90 HIS EEE CA 1
ATOM 1418 C C . HIS B 1 90 ? 92.503 77.194 5.889 1.000 37.248 90 HIS EEE C 1
ATOM 1419 O O . HIS B 1 90 ? 92.683 77.137 4.663 1.000 39.458 90 HIS EEE O 1
ATOM 1426 N N . VAL B 1 91 ? 92.915 76.262 6.729 1.000 35.708 91 VAL EEE N 1
ATOM 1427 C CA . VAL B 1 91 ? 93.518 74.993 6.261 1.000 35.777 91 VAL EEE CA 1
ATOM 1428 C C . VAL B 1 91 ? 92.387 74.042 5.874 1.000 37.520 91 VAL EEE C 1
ATOM 1429 O O . VAL B 1 91 ? 91.559 73.701 6.733 1.000 34.933 91 VAL EEE O 1
ATOM 1433 N N . TRP B 1 92 ? 92.395 73.551 4.644 1.000 37.163 92 TRP EEE N 1
ATOM 1434 C CA . TRP B 1 92 ? 91.401 72.564 4.184 1.000 37.803 92 TRP EEE CA 1
ATOM 1435 C C . TRP B 1 92 ? 92.050 71.205 4.035 1.000 34.133 92 TRP EEE C 1
ATOM 1436 O O . TRP B 1 92 ? 91.285 70.199 3.959 1.000 35.787 92 TRP EEE O 1
ATOM 1447 N N . ALA B 1 93 ? 93.389 71.138 4.012 1.000 31.503 93 ALA EEE N 1
ATOM 1448 C CA . ALA B 1 93 ? 94.048 69.820 4.090 1.000 32.435 93 ALA EEE CA 1
ATOM 1449 C C . ALA B 1 93 ? 95.477 70.059 4.578 1.000 32.195 93 ALA EEE C 1
ATOM 1450 O O . ALA B 1 93 ? 96.043 71.182 4.388 1.000 30.199 93 ALA EEE O 1
ATOM 1452 N N . ILE B 1 94 ? 96.037 69.060 5.237 1.000 31.232 94 ILE EEE N 1
ATOM 1453 C CA . ILE B 1 94 ? 97.420 69.192 5.763 1.000 28.499 94 ILE EEE CA 1
ATOM 1454 C C . ILE B 1 94 ? 98.080 67.840 5.602 1.000 26.582 94 ILE EEE C 1
ATOM 1455 O O . ILE B 1 94 ? 97.412 66.800 5.790 1.000 29.489 94 ILE EEE O 1
ATOM 1460 N N . GLU B 1 95 ? 99.354 67.863 5.256 1.000 25.461 95 GLU EEE N 1
ATOM 1461 C CA . GLU B 1 95 ? 100.156 66.658 5.085 1.000 27.773 95 GLU EEE CA 1
ATOM 1462 C C . GLU B 1 95 ? 101.419 66.733 5.937 1.000 29.635 95 GLU EEE C 1
ATOM 1463 O O . GLU B 1 95 ? 102.167 67.716 5.803 1.000 28.518 95 GLU EEE O 1
ATOM 1469 N N . LEU B 1 96 ? 101.633 65.713 6.766 1.000 28.945 96 LEU EEE N 1
ATOM 1470 C CA . LEU B 1 96 ? 102.895 65.609 7.521 1.000 29.837 96 LEU EEE CA 1
ATOM 1471 C C . LEU B 1 96 ? 103.992 65.213 6.526 1.000 32.141 96 LEU EEE C 1
ATOM 1472 O O . LEU B 1 96 ? 103.761 64.237 5.749 1.000 30.867 96 LEU EEE O 1
ATOM 1477 N N . ALA B 1 97 ? 105.135 65.889 6.531 1.000 30.112 97 ALA EEE N 1
ATOM 1478 C CA . ALA B 1 97 ? 106.175 65.649 5.516 1.000 33.320 97 ALA EEE CA 1
ATOM 1479 C C . ALA B 1 97 ? 107.536 65.751 6.187 1.000 35.822 97 ALA EEE C 1
ATOM 1480 O O . ALA B 1 97 ? 108.292 66.681 5.896 1.000 36.236 97 ALA EEE O 1
ATOM 1482 N N . PRO B 1 98 ? 107.884 64.779 7.048 1.000 38.092 98 PRO EEE N 1
ATOM 1483 C CA . PRO B 1 98 ? 109.105 64.855 7.835 1.000 43.012 98 PRO EEE CA 1
ATOM 1484 C C . PRO B 1 98 ? 110.418 64.918 7.076 1.000 48.404 98 PRO EEE C 1
ATOM 1485 O O . PRO B 1 98 ? 111.354 65.533 7.587 1.000 51.970 98 PRO EEE O 1
ATOM 1489 N N . HIS B 1 99 ? 110.544 64.255 5.950 1.000 51.999 99 HIS EEE N 1
ATOM 1490 C CA . HIS B 1 99 ? 111.838 64.174 5.236 1.000 58.871 99 HIS EEE CA 1
ATOM 1491 C C . HIS B 1 99 ? 111.854 65.279 4.155 1.000 65.105 99 HIS EEE C 1
ATOM 1492 O O . HIS B 1 99 ? 112.194 66.420 4.453 1.000 62.160 99 HIS EEE O 1
ATOM 1499 N N . GLY C 1 1 ? 109.031 42.470 10.593 1.000 60.623 1 GLY FFF N 1
ATOM 1500 C CA . GLY C 1 1 ? 108.382 41.507 9.659 1.000 54.520 1 GLY FFF CA 1
ATOM 1501 C C . GLY C 1 1 ? 106.865 41.559 9.775 1.000 50.512 1 GLY FFF C 1
ATOM 1502 O O . GLY C 1 1 ? 106.316 42.483 10.443 1.000 50.579 1 GLY FFF O 1
ATOM 1503 N N . VAL C 1 2 ? 106.198 40.612 9.141 1.000 51.155 2 VAL FFF N 1
ATOM 1504 C CA . VAL C 1 2 ? 104.713 40.493 9.069 1.000 53.326 2 VAL FFF CA 1
ATOM 1505 C C . VAL C 1 2 ? 104.288 39.332 9.956 1.000 53.869 2 VAL FFF C 1
ATOM 1506 O O . VAL C 1 2 ? 104.919 38.235 9.888 1.000 54.468 2 VAL FFF O 1
ATOM 1510 N N . SER C 1 3 ? 103.308 39.536 10.820 1.000 50.202 3 SER FFF N 1
ATOM 1511 C CA . SER C 1 3 ? 102.773 38.448 11.661 1.000 49.576 3 SER FFF CA 1
ATOM 1512 C C . SER C 1 3 ? 102.117 37.421 10.726 1.000 50.624 3 SER FFF C 1
ATOM 1513 O O . SER C 1 3 ? 101.582 37.798 9.659 1.000 49.082 3 SER FFF O 1
ATOM 1516 N N . LYS C 1 4 ? 102.200 36.147 11.079 1.000 51.642 4 LYS FFF N 1
ATOM 1517 C CA . LYS C 1 4 ? 101.518 35.075 10.317 1.000 48.752 4 LYS FFF CA 1
ATOM 1518 C C . LYS C 1 4 ? 100.018 35.386 10.253 1.000 48.727 4 LYS FFF C 1
ATOM 1519 O O . LYS C 1 4 ? 99.405 35.293 9.191 1.000 48.616 4 LYS FFF O 1
ATOM 1521 N N . THR C 1 5 ? 99.425 35.738 11.378 1.000 50.878 5 THR FFF N 1
ATOM 1522 C CA . THR C 1 5 ? 97.967 36.065 11.437 1.000 51.824 5 THR FFF CA 1
ATOM 1523 C C . THR C 1 5 ? 97.654 37.171 10.419 1.000 50.275 5 THR FFF C 1
ATOM 1524 O O . THR C 1 5 ? 96.616 37.038 9.712 1.000 49.327 5 THR FFF O 1
ATOM 1528 N N . PHE C 1 6 ? 98.455 38.247 10.383 1.000 45.764 6 PHE FFF N 1
ATOM 1529 C CA . PHE C 1 6 ? 98.205 39.390 9.471 1.000 44.501 6 PHE FFF CA 1
ATOM 1530 C C . PHE C 1 6 ? 98.203 38.872 8.027 1.000 44.473 6 PHE FFF C 1
ATOM 1531 O O . PHE C 1 6 ? 97.302 39.214 7.224 1.000 45.971 6 PHE FFF O 1
ATOM 1539 N N . LYS C 1 7 ? 99.226 38.109 7.666 1.000 49.192 7 LYS FFF N 1
ATOM 1540 C CA . LYS C 1 7 ? 99.344 37.543 6.287 1.000 48.009 7 LYS FFF CA 1
ATOM 1541 C C . LYS C 1 7 ? 98.123 36.656 5.976 1.000 48.732 7 LYS FFF C 1
ATOM 1542 O O . LYS C 1 7 ? 97.454 36.852 4.912 1.000 48.023 7 LYS FFF O 1
ATOM 1544 N N . ASP C 1 8 ? 97.786 35.751 6.889 1.000 46.669 8 ASP FFF N 1
ATOM 1545 C CA . ASP C 1 8 ? 96.688 34.765 6.661 1.000 51.930 8 ASP FFF CA 1
ATOM 1546 C C . ASP C 1 8 ? 95.351 35.505 6.550 1.000 51.848 8 ASP FFF C 1
ATOM 1547 O O . ASP C 1 8 ? 94.586 35.193 5.622 1.000 50.010 8 ASP FFF O 1
ATOM 1552 N N . LYS C 1 9 ? 95.088 36.486 7.417 1.000 47.654 9 LYS FFF N 1
ATOM 1553 C CA . LYS C 1 9 ? 93.812 37.236 7.361 1.000 47.180 9 LYS FFF CA 1
ATOM 1554 C C . LYS C 1 9 ? 93.743 37.987 6.034 1.000 44.592 9 LYS FFF C 1
ATOM 1555 O O . LYS C 1 9 ? 92.650 38.023 5.439 1.000 52.758 9 LYS FFF O 1
ATOM 1559 N N . CYS C 1 10 ? 94.840 38.588 5.571 1.000 47.122 10 CYS FFF N 1
ATOM 1560 C CA . CYS C 1 10 ? 94.818 39.338 4.297 1.000 50.613 10 CYS FFF CA 1
ATOM 1561 C C . CYS C 1 10 ? 94.531 38.366 3.125 1.000 52.460 10 CYS FFF C 1
ATOM 1562 O O . CYS C 1 10 ? 93.796 38.767 2.164 1.000 56.287 10 CYS FFF O 1
ATOM 1565 N N . ALA C 1 11 ? 95.128 37.166 3.177 1.000 55.275 11 ALA FFF N 1
ATOM 1566 C CA . ALA C 1 11 ? 94.991 36.144 2.091 1.000 57.543 11 ALA FFF CA 1
ATOM 1567 C C . ALA C 1 11 ? 93.533 35.689 1.963 1.000 56.410 11 ALA FFF C 1
ATOM 1568 O O . ALA C 1 11 ? 93.208 35.228 0.906 1.000 67.377 11 ALA FFF O 1
ATOM 1570 N N . SER C 1 12 ? 92.706 35.825 2.997 1.000 60.796 12 SER FFF N 1
ATOM 1571 C CA . SER C 1 12 ? 91.287 35.392 2.988 1.000 61.639 12 SER FFF CA 1
ATOM 1572 C C . SER C 1 12 ? 90.401 36.417 2.289 1.000 61.530 12 SER FFF C 1
ATOM 1573 O O . SER C 1 12 ? 89.198 36.168 2.230 1.000 63.567 12 SER FFF O 1
ATOM 1576 N N . THR C 1 13 ? 90.961 37.500 1.747 1.000 58.235 13 THR FFF N 1
ATOM 1577 C CA . THR C 1 13 ? 90.197 38.604 1.091 1.000 54.735 13 THR FFF CA 1
ATOM 1578 C C . THR C 1 13 ? 90.744 38.816 -0.317 1.000 51.915 13 THR FFF C 1
ATOM 1579 O O . THR C 1 13 ? 91.770 38.221 -0.632 1.000 49.851 13 THR FFF O 1
ATOM 1583 N N . THR C 1 14 ? 90.145 39.750 -1.055 1.000 54.305 14 THR FFF N 1
ATOM 1584 C CA . THR C 1 14 ? 90.590 40.209 -2.399 1.000 58.189 14 THR FFF CA 1
ATOM 1585 C C . THR C 1 14 ? 91.742 41.208 -2.308 1.000 56.818 14 THR FFF C 1
ATOM 1586 O O . THR C 1 14 ? 92.233 41.648 -3.342 1.000 54.878 14 THR FFF O 1
ATOM 1590 N N . ALA C 1 15 ? 92.143 41.602 -1.107 1.000 58.332 15 ALA FFF N 1
ATOM 1591 C CA . ALA C 1 15 ? 93.187 42.621 -0.896 1.000 55.418 15 ALA FFF CA 1
ATOM 1592 C C . ALA C 1 15 ? 94.555 41.954 -0.963 1.000 52.500 15 ALA FFF C 1
ATOM 1593 O O . ALA C 1 15 ? 94.628 40.738 -0.726 1.000 55.027 15 ALA FFF O 1
ATOM 1595 N N . LYS C 1 16 ? 95.577 42.740 -1.287 1.000 49.979 16 LYS FFF N 1
ATOM 1596 C CA . LYS C 1 16 ? 96.990 42.333 -1.485 1.000 52.613 16 LYS FFF CA 1
ATOM 1597 C C . LYS C 1 16 ? 97.791 42.735 -0.238 1.000 49.874 16 LYS FFF C 1
ATOM 1598 O O . LYS C 1 16 ? 97.544 43.837 0.309 1.000 46.183 16 LYS FFF O 1
ATOM 1600 N N . LEU C 1 17 ? 98.717 41.875 0.162 1.000 50.522 17 LEU FFF N 1
ATOM 1601 C CA . LEU C 1 17 ? 99.660 42.163 1.252 1.000 52.145 17 LEU FFF CA 1
ATOM 1602 C C . LEU C 1 17 ? 100.749 43.063 0.699 1.000 52.733 17 LEU FFF C 1
ATOM 1603 O O . LEU C 1 17 ? 101.311 42.736 -0.329 1.000 53.842 17 LEU FFF O 1
ATOM 1608 N N . VAL C 1 18 ? 101.025 44.182 1.345 1.000 50.504 18 VAL FFF N 1
ATOM 1609 C CA . VAL C 1 18 ? 102.227 44.996 1.068 1.000 49.844 18 VAL FFF CA 1
ATOM 1610 C C . VAL C 1 18 ? 103.099 44.987 2.313 1.000 50.009 18 VAL FFF C 1
ATOM 1611 O O . VAL C 1 18 ? 102.647 45.465 3.387 1.000 45.079 18 VAL FFF O 1
ATOM 1615 N N . GLN C 1 19 ? 104.313 44.492 2.199 1.000 48.086 19 GLN FFF N 1
ATOM 1616 C CA . GLN C 1 19 ? 105.168 44.165 3.375 1.000 51.803 19 GLN FFF CA 1
ATOM 1617 C C . GLN C 1 19 ? 106.235 45.233 3.553 1.000 49.977 19 GLN FFF C 1
ATOM 1618 O O . GLN C 1 19 ? 106.785 45.646 2.529 1.000 46.851 19 GLN FFF O 1
ATOM 1624 N N . SER C 1 20 ? 106.543 45.605 4.806 1.000 48.388 20 SER FFF N 1
ATOM 1625 C CA . SER C 1 20 ? 107.687 46.463 5.195 1.000 49.488 20 SER FFF CA 1
ATOM 1626 C C . SER C 1 20 ? 107.664 47.736 4.372 1.000 49.591 20 SER FFF C 1
ATOM 1627 O O . SER C 1 20 ? 108.722 48.077 3.811 1.000 49.985 20 SER FFF O 1
ATOM 1630 N N . VAL C 1 21 ? 106.555 48.455 4.356 1.000 46.626 21 VAL FFF N 1
ATOM 1631 C CA . VAL C 1 21 ? 106.418 49.762 3.666 1.000 47.176 21 VAL FFF CA 1
ATOM 1632 C C . VAL C 1 21 ? 106.948 50.834 4.615 1.000 46.961 21 VAL FFF C 1
ATOM 1633 O O . VAL C 1 21 ? 106.516 50.822 5.826 1.000 44.955 21 VAL FFF O 1
ATOM 1637 N N . GLN C 1 22 ? 107.717 51.791 4.098 1.000 42.213 22 GLN FFF N 1
ATOM 1638 C CA . GLN C 1 22 ? 108.061 52.991 4.888 1.000 43.822 22 GLN FFF CA 1
ATOM 1639 C C . GLN C 1 22 ? 107.127 54.117 4.474 1.000 42.371 22 GLN FFF C 1
ATOM 1640 O O . GLN C 1 22 ? 107.289 54.618 3.398 1.000 42.830 22 GLN FFF O 1
ATOM 1646 N N . LEU C 1 23 ? 106.229 54.522 5.347 1.000 37.096 23 LEU FFF N 1
ATOM 1647 C CA . LEU C 1 23 ? 105.363 55.688 5.085 1.000 37.964 23 LEU FFF CA 1
ATOM 1648 C C . LEU C 1 23 ? 106.152 56.974 5.352 1.000 35.361 23 LEU FFF C 1
ATOM 1649 O O . LEU C 1 23 ? 106.771 57.090 6.416 1.000 34.107 23 LEU FFF O 1
ATOM 1654 N N . VAL C 1 24 ? 106.054 57.936 4.440 1.000 35.068 24 VAL FFF N 1
ATOM 1655 C CA . VAL C 1 24 ? 106.762 59.235 4.541 1.000 35.367 24 VAL FFF CA 1
ATOM 1656 C C . VAL C 1 24 ? 105.774 60.389 4.539 1.000 34.693 24 VAL FFF C 1
ATOM 1657 O O . VAL C 1 24 ? 106.186 61.489 4.913 1.000 35.005 24 VAL FFF O 1
ATOM 1661 N N . ASN C 1 25 ? 104.505 60.146 4.261 1.000 32.765 25 ASN FFF N 1
ATOM 1662 C CA . ASN C 1 25 ? 103.472 61.184 4.339 1.000 34.247 25 ASN FFF CA 1
ATOM 1663 C C . ASN C 1 25 ? 102.169 60.598 4.921 1.000 33.124 25 ASN FFF C 1
ATOM 1664 O O . ASN C 1 25 ? 101.838 59.458 4.634 1.000 34.825 25 ASN FFF O 1
ATOM 1669 N N . ILE C 1 26 ? 101.457 61.420 5.675 1.000 31.713 26 ILE FFF N 1
ATOM 1670 C CA . ILE C 1 26 ? 100.058 61.166 6.043 1.000 31.430 26 ILE FFF CA 1
ATOM 1671 C C . ILE C 1 26 ? 99.371 62.510 5.925 1.000 31.457 26 ILE FFF C 1
ATOM 1672 O O . ILE C 1 26 ? 99.936 63.521 6.358 1.000 29.059 26 ILE FFF O 1
ATOM 1677 N N . SER C 1 27 ? 98.149 62.513 5.411 1.000 31.078 27 SER FFF N 1
ATOM 1678 C CA . SER C 1 27 ? 97.400 63.777 5.273 1.000 32.612 27 SER FFF CA 1
ATOM 1679 C C . SER C 1 27 ? 95.971 63.549 5.726 1.000 30.713 27 SER FFF C 1
ATOM 1680 O O . SER C 1 27 ? 95.475 62.417 5.680 1.000 32.594 27 SER FFF O 1
ATOM 1683 N N . SER C 1 28 ? 95.345 64.645 6.116 1.000 31.129 28 SER FFF N 1
ATOM 1684 C CA . SER C 1 28 ? 93.889 64.669 6.353 1.000 33.231 28 SER FFF CA 1
ATOM 1685 C C . SER C 1 28 ? 93.364 65.824 5.511 1.000 36.004 28 SER FFF C 1
ATOM 1686 O O . SER C 1 28 ? 93.966 66.918 5.561 1.000 34.401 28 SER FFF O 1
ATOM 1689 N N . ASP C 1 29 ? 92.217 65.592 4.860 1.000 37.204 29 ASP FFF N 1
ATOM 1690 C CA . ASP C 1 29 ? 91.655 66.483 3.837 1.000 37.229 29 ASP FFF CA 1
ATOM 1691 C C . ASP C 1 29 ? 90.157 66.591 4.161 1.000 38.808 29 ASP FFF C 1
ATOM 1692 O O . ASP C 1 29 ? 89.525 65.524 4.309 1.000 36.595 29 ASP FFF O 1
ATOM 1697 N N . VAL C 1 30 ? 89.639 67.797 4.373 1.000 42.229 30 VAL FFF N 1
ATOM 1698 C CA . VAL C 1 30 ? 88.169 68.011 4.540 1.000 45.234 30 VAL FFF CA 1
ATOM 1699 C C . VAL C 1 30 ? 87.559 68.656 3.273 1.000 45.833 30 VAL FFF C 1
ATOM 1700 O O . VAL C 1 30 ? 86.387 69.058 3.325 1.000 47.590 30 VAL FFF O 1
ATOM 1704 N N . ASN C 1 31 ? 88.264 68.681 2.148 1.000 50.700 31 ASN FFF N 1
ATOM 1705 C CA . ASN C 1 31 ? 87.690 69.212 0.872 1.000 52.816 31 ASN FFF CA 1
ATOM 1706 C C . ASN C 1 31 ? 86.558 68.321 0.387 1.000 51.369 31 ASN FFF C 1
ATOM 1707 O O . ASN C 1 31 ? 86.701 67.073 0.406 1.000 45.745 31 ASN FFF O 1
ATOM 1712 N N . LYS C 1 32 ? 85.488 68.956 -0.124 1.000 61.225 32 LYS FFF N 1
ATOM 1713 C CA . LYS C 1 32 ? 84.199 68.309 -0.496 1.000 63.679 32 LYS FFF CA 1
ATOM 1714 C C . LYS C 1 32 ? 84.479 67.066 -1.333 1.000 62.334 32 LYS FFF C 1
ATOM 1715 O O . LYS C 1 32 ? 83.890 66.045 -1.044 1.000 61.865 32 LYS FFF O 1
ATOM 1721 N N . ASP C 1 33 ? 85.352 67.155 -2.322 1.000 62.315 33 ASP FFF N 1
ATOM 1722 C CA . ASP C 1 33 ? 85.495 66.060 -3.316 1.000 64.292 33 ASP FFF CA 1
ATOM 1723 C C . ASP C 1 33 ? 86.580 65.040 -2.934 1.000 62.008 33 ASP FFF C 1
ATOM 1724 O O . ASP C 1 33 ? 86.681 64.041 -3.609 1.000 61.867 33 ASP FFF O 1
ATOM 1729 N N . SER C 1 34 ? 87.379 65.286 -1.903 1.000 59.374 34 SER FFF N 1
ATOM 1730 C CA . SER C 1 34 ? 88.582 64.452 -1.642 1.000 57.241 34 SER FFF CA 1
ATOM 1731 C C . SER C 1 34 ? 88.720 64.121 -0.138 1.000 57.115 34 SER FFF C 1
ATOM 1732 O O . SER C 1 34 ? 89.772 63.607 0.235 1.000 55.852 34 SER FFF O 1
ATOM 1735 N N . LYS C 1 35 ? 87.690 64.359 0.666 1.000 51.399 35 LYS FFF N 1
ATOM 1736 C CA . LYS C 1 35 ? 87.614 64.100 2.131 1.000 48.573 35 LYS FFF CA 1
ATOM 1737 C C . LYS C 1 35 ? 88.283 62.765 2.459 1.000 47.778 35 LYS FFF C 1
ATOM 1738 O O . LYS C 1 35 ? 87.949 61.771 1.848 1.000 45.534 35 LYS FFF O 1
ATOM 1744 N N . GLY C 1 36 ? 89.242 62.732 3.403 1.000 42.340 36 GLY FFF N 1
ATOM 1745 C CA . GLY C 1 36 ? 89.777 61.437 3.856 1.000 38.294 36 GLY FFF CA 1
ATOM 1746 C C . GLY C 1 36 ? 91.214 61.519 4.326 1.000 35.894 36 GLY FFF C 1
ATOM 1747 O O . GLY C 1 36 ? 91.801 62.640 4.336 1.000 34.416 36 GLY FFF O 1
ATOM 1748 N N . ILE C 1 37 ? 91.733 60.362 4.704 1.000 34.613 37 ILE FFF N 1
ATOM 1749 C CA . ILE C 1 37 ? 93.121 60.171 5.177 1.000 34.166 37 ILE FFF CA 1
ATOM 1750 C C . ILE C 1 37 ? 93.886 59.474 4.071 1.000 33.579 37 ILE FFF C 1
ATOM 1751 O O . ILE C 1 37 ? 93.430 58.422 3.602 1.000 33.101 37 ILE FFF O 1
ATOM 1756 N N . TYR C 1 38 ? 95.022 60.027 3.691 1.000 34.095 38 TYR FFF N 1
ATOM 1757 C CA . TYR C 1 38 ? 95.897 59.401 2.696 1.000 36.703 38 TYR FFF CA 1
ATOM 1758 C C . TYR C 1 38 ? 97.260 59.214 3.348 1.000 32.864 38 TYR FFF C 1
ATOM 1759 O O . TYR C 1 38 ? 97.684 60.060 4.112 1.000 31.934 38 TYR FFF O 1
ATOM 1768 N N . ILE C 1 39 ? 97.926 58.140 2.940 1.000 34.273 39 ILE FFF N 1
ATOM 1769 C CA . ILE C 1 39 ? 99.313 57.817 3.351 1.000 34.644 39 ILE FFF CA 1
ATOM 1770 C C . ILE C 1 39 ? 100.136 57.546 2.103 1.000 35.991 39 ILE FFF C 1
ATOM 1771 O O . ILE C 1 39 ? 99.595 56.955 1.132 1.000 38.640 39 ILE FFF O 1
ATOM 1776 N N . SER C 1 40 ? 101.415 57.886 2.128 1.000 36.766 40 SER FFF N 1
ATOM 1777 C CA . SER C 1 40 ? 102.307 57.613 0.977 1.000 39.292 40 SER FFF CA 1
ATOM 1778 C C . SER C 1 40 ? 103.617 57.010 1.430 1.000 42.979 40 SER FFF C 1
ATOM 1779 O O . SER C 1 40 ? 104.128 57.460 2.488 1.000 34.777 40 SER FFF O 1
ATOM 1782 N N . SER C 1 41 ? 104.139 56.056 0.666 1.000 39.034 41 SER FFF N 1
ATOM 1783 C CA . SER C 1 41 ? 105.398 55.346 0.931 1.000 43.973 41 SER FFF CA 1
ATOM 1784 C C . SER C 1 41 ? 106.584 56.123 0.328 1.000 48.051 41 SER FFF C 1
ATOM 1785 O O . SER C 1 41 ? 106.387 56.977 -0.579 1.000 46.269 41 SER FFF O 1
ATOM 1788 N N . SER C 1 42 ? 107.795 55.793 0.768 1.000 48.740 42 SER FFF N 1
ATOM 1789 C CA . SER C 1 42 ? 109.029 56.403 0.224 1.000 53.592 42 SER FFF CA 1
ATOM 1790 C C . SER C 1 42 ? 109.130 56.066 -1.279 1.000 58.458 42 SER FFF C 1
ATOM 1791 O O . SER C 1 42 ? 109.623 56.927 -1.989 1.000 62.621 42 SER FFF O 1
ATOM 1794 N N . ALA C 1 43 ? 108.611 54.913 -1.732 1.000 58.420 43 ALA FFF N 1
ATOM 1795 C CA . ALA C 1 43 ? 108.592 54.519 -3.152 1.000 63.902 43 ALA FFF CA 1
ATOM 1796 C C . ALA C 1 43 ? 107.588 55.368 -3.942 1.000 60.404 43 ALA FFF C 1
ATOM 1797 O O . ALA C 1 43 ? 107.663 55.334 -5.147 1.000 66.636 43 ALA FFF O 1
ATOM 1799 N N . GLY C 1 44 ? 106.698 56.116 -3.313 1.000 54.917 44 GLY FFF N 1
ATOM 1800 C CA . GLY C 1 44 ? 105.750 56.996 -4.022 1.000 53.899 44 GLY FFF CA 1
ATOM 1801 C C . GLY C 1 44 ? 104.340 56.415 -4.144 1.000 49.994 44 GLY FFF C 1
ATOM 1802 O O . GLY C 1 44 ? 103.495 57.151 -4.613 1.000 51.698 44 GLY FFF O 1
ATOM 1803 N N . LYS C 1 45 ? 104.055 55.209 -3.658 1.000 46.551 45 LYS FFF N 1
ATOM 1804 C CA . LYS C 1 45 ? 102.668 54.670 -3.646 1.000 46.636 45 LYS FFF CA 1
ATOM 1805 C C . LYS C 1 45 ? 101.794 55.416 -2.612 1.000 49.542 45 LYS FFF C 1
ATOM 1806 O O . LYS C 1 45 ? 102.274 55.703 -1.486 1.000 45.355 45 LYS FFF O 1
ATOM 1808 N N . THR C 1 46 ? 100.542 55.678 -2.917 1.000 44.629 46 THR FFF N 1
ATOM 1809 C CA . THR C 1 46 ? 99.580 56.337 -2.033 1.000 46.687 46 THR FFF CA 1
ATOM 1810 C C . THR C 1 46 ? 98.410 55.411 -1.739 1.000 44.836 46 THR FFF C 1
ATOM 1811 O O . THR C 1 46 ? 97.938 54.773 -2.670 1.000 43.696 46 THR FFF O 1
ATOM 1815 N N . TRP C 1 47 ? 97.955 55.354 -0.491 1.000 37.907 47 TRP FFF N 1
ATOM 1816 C CA . TRP C 1 47 ? 96.748 54.622 -0.090 1.000 36.837 47 TRP FFF CA 1
ATOM 1817 C C . TRP C 1 47 ? 95.781 55.561 0.589 1.000 36.591 47 TRP FFF C 1
ATOM 1818 O O . TRP C 1 47 ? 96.189 56.625 1.093 1.000 36.949 47 TRP FFF O 1
ATOM 1829 N N . PHE C 1 48 ? 94.534 55.135 0.637 1.000 34.423 48 PHE FFF N 1
ATOM 1830 C CA . PHE C 1 48 ? 93.437 55.810 1.313 1.000 35.882 48 PHE FFF CA 1
ATOM 1831 C C . PHE C 1 48 ? 93.047 54.925 2.508 1.000 36.542 48 PHE FFF C 1
ATOM 1832 O O . PHE C 1 48 ? 92.944 53.686 2.379 1.000 35.012 48 PHE FFF O 1
ATOM 1840 N N . ILE C 1 49 ? 92.870 55.551 3.665 1.000 33.626 49 ILE FFF N 1
ATOM 1841 C CA . ILE C 1 49 ? 92.391 54.850 4.880 1.000 34.360 49 ILE FFF CA 1
ATOM 1842 C C . ILE C 1 49 ? 90.944 55.253 5.075 1.000 33.099 49 ILE FFF C 1
ATOM 1843 O O . ILE C 1 49 ? 90.632 56.368 5.496 1.000 35.013 49 ILE FFF O 1
ATOM 1848 N N . PRO C 1 50 ? 90.000 54.334 4.828 1.000 36.687 50 PRO FFF N 1
ATOM 1849 C CA . PRO C 1 50 ? 88.586 54.652 5.025 1.000 37.767 50 PRO FFF CA 1
ATOM 1850 C C . PRO C 1 50 ? 88.292 54.995 6.488 1.000 37.207 50 PRO FFF C 1
ATOM 1851 O O . PRO C 1 50 ? 88.952 54.509 7.397 1.000 38.389 50 PRO FFF O 1
ATOM 1855 N N . GLY C 1 51 ? 87.284 55.813 6.686 1.000 38.004 51 GLY FFF N 1
ATOM 1856 C CA . GLY C 1 51 ? 86.721 56.084 8.019 1.000 38.263 51 GLY FFF CA 1
ATOM 1857 C C . GLY C 1 51 ? 85.700 55.042 8.422 1.000 37.430 51 GLY FFF C 1
ATOM 1858 O O . GLY C 1 51 ? 85.329 54.241 7.625 1.000 36.537 51 GLY FFF O 1
ATOM 1859 N N . GLY C 1 52 ? 85.256 55.079 9.665 1.000 38.803 52 GLY FFF N 1
ATOM 1860 C CA . GLY C 1 52 ? 84.134 54.279 10.150 1.000 41.457 52 GLY FFF CA 1
ATOM 1861 C C . GLY C 1 52 ? 83.237 55.155 10.993 1.000 39.507 52 GLY FFF C 1
ATOM 1862 O O . GLY C 1 52 ? 83.766 55.757 11.903 1.000 36.986 52 GLY FFF O 1
ATOM 1863 N N . GLN C 1 53 ? 81.933 55.232 10.689 1.000 36.744 53 GLN FFF N 1
ATOM 1864 C CA . GLN C 1 53 ? 80.998 56.071 11.455 1.000 38.708 53 GLN FFF CA 1
ATOM 1865 C C . GLN C 1 53 ? 80.513 55.285 12.686 1.000 38.067 53 GLN FFF C 1
ATOM 1866 O O . GLN C 1 53 ? 80.298 55.885 13.675 1.000 38.437 53 GLN FFF O 1
ATOM 1872 N N . TYR C 1 54 ? 80.384 53.969 12.632 1.000 38.146 54 TYR FFF N 1
ATOM 1873 C CA . TYR C 1 54 ? 79.710 53.172 13.713 1.000 37.331 54 TYR FFF CA 1
ATOM 1874 C C . TYR C 1 54 ? 80.680 52.141 14.290 1.000 34.515 54 TYR FFF C 1
ATOM 1875 O O . TYR C 1 54 ? 81.646 51.798 13.622 1.000 33.536 54 TYR FFF O 1
ATOM 1884 N N . TYR C 1 55 ? 80.376 51.642 15.471 1.000 33.503 55 TYR FFF N 1
ATOM 1885 C CA . TYR C 1 55 ? 81.083 50.541 16.152 1.000 34.297 55 TYR FFF CA 1
ATOM 1886 C C . TYR C 1 55 ? 80.984 49.313 15.255 1.000 35.360 55 TYR FFF C 1
ATOM 1887 O O . TYR C 1 55 ? 79.890 49.036 14.759 1.000 36.244 55 TYR FFF O 1
ATOM 1896 N N . PRO C 1 56 ? 82.043 48.524 15.051 1.000 35.911 56 PRO FFF N 1
ATOM 1897 C CA . PRO C 1 56 ? 83.395 48.775 15.600 1.000 36.210 56 PRO FFF CA 1
ATOM 1898 C C . PRO C 1 56 ? 84.336 49.525 14.658 1.000 35.523 56 PRO FFF C 1
ATOM 1899 O O . PRO C 1 56 ? 85.497 49.850 15.052 1.000 33.773 56 PRO FFF O 1
ATOM 1903 N N . ASP C 1 57 ? 83.899 49.805 13.435 1.000 34.994 57 ASP FFF N 1
ATOM 1904 C CA . ASP C 1 57 ? 84.787 50.443 12.415 1.000 37.217 57 ASP FFF CA 1
ATOM 1905 C C . ASP C 1 57 ? 85.286 51.832 12.894 1.000 32.312 57 ASP FFF C 1
ATOM 1906 O O . ASP C 1 57 ? 86.385 52.211 12.489 1.000 33.271 57 ASP FFF O 1
ATOM 1911 N N . ASN C 1 58 ? 84.511 52.531 13.708 1.000 32.661 58 ASN FFF N 1
ATOM 1912 C CA . ASN C 1 58 ? 84.914 53.843 14.260 1.000 33.250 58 ASN FFF CA 1
ATOM 1913 C C . ASN C 1 58 ? 86.260 53.670 15.015 1.000 31.779 58 ASN FFF C 1
ATOM 1914 O O . ASN C 1 58 ? 87.212 54.367 14.654 1.000 32.558 58 ASN FFF O 1
ATOM 1919 N N . TYR C 1 59 ? 86.345 52.805 16.020 1.000 30.914 59 TYR FFF N 1
ATOM 1920 C CA . TYR C 1 59 ? 87.593 52.693 16.817 1.000 31.119 59 TYR FFF CA 1
ATOM 1921 C C . TYR C 1 59 ? 88.641 51.975 15.994 1.000 29.849 59 TYR FFF C 1
ATOM 1922 O O . TYR C 1 59 ? 89.841 52.323 16.131 1.000 29.294 59 TYR FFF O 1
ATOM 1931 N N . LEU C 1 60 ? 88.297 51.034 15.128 1.000 28.580 60 LEU FFF N 1
ATOM 1932 C CA . LEU C 1 60 ? 89.300 50.285 14.361 1.000 29.800 60 LEU FFF CA 1
ATOM 1933 C C . LEU C 1 60 ? 89.953 51.239 13.360 1.000 30.254 60 LEU FFF C 1
ATOM 1934 O O . LEU C 1 60 ? 91.197 51.202 13.195 1.000 26.805 60 LEU FFF O 1
ATOM 1939 N N . SER C 1 61 ? 89.161 52.086 12.708 1.000 28.941 61 SER FFF N 1
ATOM 1940 C CA . SER C 1 61 ? 89.703 53.046 11.720 1.000 31.703 61 SER FFF CA 1
ATOM 1941 C C . SER C 1 61 ? 90.602 54.043 12.473 1.000 29.015 61 SER FFF C 1
ATOM 1942 O O . SER C 1 61 ? 91.667 54.397 11.956 1.000 28.517 61 SER FFF O 1
ATOM 1945 N N . ASN C 1 62 ? 90.208 54.447 13.670 1.000 29.267 62 ASN FFF N 1
ATOM 1946 C CA . ASN C 1 62 ? 91.009 55.362 14.504 1.000 28.999 62 ASN FFF CA 1
ATOM 1947 C C . ASN C 1 62 ? 92.370 54.694 14.789 1.000 29.435 62 ASN FFF C 1
ATOM 1948 O O . ASN C 1 62 ? 93.374 55.414 14.747 1.000 28.883 62 ASN FFF O 1
ATOM 1953 N N . GLU C 1 63 ? 92.413 53.400 15.107 1.000 30.989 63 GLU FFF N 1
ATOM 1954 C CA . GLU C 1 63 ? 93.680 52.694 15.385 1.000 30.003 63 GLU FFF CA 1
ATOM 1955 C C . GLU C 1 63 ? 94.497 52.590 14.122 1.000 28.787 63 GLU FFF C 1
ATOM 1956 O O . GLU C 1 63 ? 95.753 52.763 14.224 1.000 27.408 63 GLU FFF O 1
ATOM 1962 N N . MET C 1 64 ? 93.868 52.385 12.967 1.000 27.184 64 MET FFF N 1
ATOM 1963 C CA . MET C 1 64 ? 94.617 52.366 11.703 1.000 29.639 64 MET FFF CA 1
ATOM 1964 C C . MET C 1 64 ? 95.328 53.697 11.497 1.000 27.034 64 MET FFF C 1
ATOM 1965 O O . MET C 1 64 ? 96.514 53.666 11.149 1.000 28.367 64 MET FFF O 1
ATOM 1970 N N . ARG C 1 65 ? 94.635 54.787 11.768 1.000 26.750 65 ARG FFF N 1
ATOM 1971 C CA . ARG C 1 65 ? 95.213 56.152 11.642 1.000 26.696 65 ARG FFF CA 1
ATOM 1972 C C . ARG C 1 65 ? 96.367 56.341 12.639 1.000 27.819 65 ARG FFF C 1
ATOM 1973 O O . ARG C 1 65 ? 97.425 56.846 12.220 1.000 27.742 65 ARG FFF O 1
ATOM 1981 N N . LYS C 1 66 ? 96.214 55.908 13.898 1.000 27.195 66 LYS FFF N 1
ATOM 1982 C CA . LYS C 1 66 ? 97.279 56.065 14.892 1.000 28.163 66 LYS FFF CA 1
ATOM 1983 C C . LYS C 1 66 ? 98.499 55.278 14.458 1.000 26.682 66 LYS FFF C 1
ATOM 1984 O O . LYS C 1 66 ? 99.602 55.800 14.666 1.000 26.767 66 LYS FFF O 1
ATOM 1990 N N . ILE C 1 67 ? 98.304 54.068 13.917 1.000 28.379 67 ILE FFF N 1
ATOM 1991 C CA . ILE C 1 67 ? 99.437 53.248 13.442 1.000 29.611 67 ILE FFF CA 1
ATOM 1992 C C . ILE C 1 67 ? 100.141 54.008 12.299 1.000 31.184 67 ILE FFF C 1
ATOM 1993 O O . ILE C 1 67 ? 101.407 54.134 12.331 1.000 29.257 67 ILE FFF O 1
ATOM 1998 N N . ALA C 1 68 ? 99.380 54.473 11.310 1.000 29.803 68 ALA FFF N 1
ATOM 1999 C CA . ALA C 1 68 ? 99.981 55.167 10.154 1.000 30.523 68 ALA FFF CA 1
ATOM 2000 C C . ALA C 1 68 ? 100.703 56.453 10.596 1.000 30.562 68 ALA FFF C 1
ATOM 2001 O O . ALA C 1 68 ? 101.822 56.734 10.090 1.000 28.074 68 ALA FFF O 1
ATOM 2003 N N . MET C 1 69 ? 100.100 57.200 11.521 1.000 31.034 69 MET FFF N 1
ATOM 2004 C CA . MET C 1 69 ? 100.661 58.485 11.971 1.000 34.015 69 MET FFF CA 1
ATOM 2005 C C . MET C 1 69 ? 102.018 58.218 12.651 1.000 32.577 69 MET FFF C 1
ATOM 2006 O O . MET C 1 69 ? 103.024 58.941 12.377 1.000 29.688 69 MET FFF O 1
ATOM 2011 N N . ALA C 1 70 ? 102.047 57.245 13.549 1.000 30.605 70 ALA FFF N 1
ATOM 2012 C CA . ALA C 1 70 ? 103.275 56.833 14.272 1.000 31.749 70 ALA FFF CA 1
ATOM 2013 C C . ALA C 1 70 ? 104.319 56.345 13.269 1.000 31.633 70 ALA FFF C 1
ATOM 2014 O O . ALA C 1 70 ? 105.511 56.663 13.438 1.000 33.102 70 ALA FFF O 1
ATOM 2016 N N . ALA C 1 71 ? 103.925 55.579 12.271 1.000 32.716 71 ALA FFF N 1
ATOM 2017 C CA . ALA C 1 71 ? 104.861 55.091 11.231 1.000 35.033 71 ALA FFF CA 1
ATOM 2018 C C . ALA C 1 71 ? 105.550 56.274 10.519 1.000 33.766 71 ALA FFF C 1
ATOM 2019 O O . ALA C 1 71 ? 106.772 56.223 10.324 1.000 33.099 71 ALA FFF O 1
ATOM 2021 N N . VAL C 1 72 ? 104.785 57.304 10.175 1.000 32.504 72 VAL FFF N 1
ATOM 2022 C CA . VAL C 1 72 ? 105.317 58.497 9.499 1.000 31.620 72 VAL FFF CA 1
ATOM 2023 C C . VAL C 1 72 ? 106.217 59.257 10.454 1.000 34.461 72 VAL FFF C 1
ATOM 2024 O O . VAL C 1 72 ? 107.371 59.559 10.101 1.000 34.681 72 VAL FFF O 1
ATOM 2028 N N . LEU C 1 73 ? 105.712 59.565 11.632 1.000 32.927 73 LEU FFF N 1
ATOM 2029 C CA . LEU C 1 73 ? 106.387 60.474 12.557 1.000 36.562 73 LEU FFF CA 1
ATOM 2030 C C . LEU C 1 73 ? 107.659 59.785 13.082 1.000 34.849 73 LEU FFF C 1
ATOM 2031 O O . LEU C 1 73 ? 108.638 60.474 13.252 1.000 32.094 73 LEU FFF O 1
ATOM 2036 N N . SER C 1 74 ? 107.634 58.482 13.359 1.000 35.081 74 SER FFF N 1
ATOM 2037 C CA . SER C 1 74 ? 108.781 57.759 13.961 1.000 38.197 74 SER FFF CA 1
ATOM 2038 C C . SER C 1 74 ? 109.687 57.127 12.902 1.000 42.060 74 SER FFF C 1
ATOM 2039 O O . SER C 1 74 ? 110.650 56.502 13.274 1.000 42.950 74 SER FFF O 1
ATOM 2042 N N . ASN C 1 75 ? 109.290 57.178 11.640 1.000 41.867 75 ASN FFF N 1
ATOM 2043 C CA . ASN C 1 75 ? 109.982 56.518 10.509 1.000 45.158 75 ASN FFF CA 1
ATOM 2044 C C . ASN C 1 75 ? 110.128 55.012 10.805 1.000 45.999 75 ASN FFF C 1
ATOM 2045 O O . ASN C 1 75 ? 111.285 54.500 10.770 1.000 46.304 75 ASN FFF O 1
ATOM 2050 N N . VAL C 1 76 ? 109.024 54.319 11.091 1.000 41.910 76 VAL FFF N 1
ATOM 2051 C CA . VAL C 1 76 ? 109.053 52.843 11.302 1.000 41.823 76 VAL FFF CA 1
ATOM 2052 C C . VAL C 1 76 ? 108.098 52.189 10.290 1.000 39.022 76 VAL FFF C 1
ATOM 2053 O O . VAL C 1 76 ? 107.162 52.868 9.808 1.000 38.005 76 VAL FFF O 1
ATOM 2057 N N . ARG C 1 77 ? 108.363 50.930 9.945 1.000 37.809 77 ARG FFF N 1
ATOM 2058 C CA . ARG C 1 77 ? 107.707 50.224 8.834 1.000 37.741 77 ARG FFF CA 1
ATOM 2059 C C . ARG C 1 77 ? 106.301 49.774 9.275 1.000 35.488 77 ARG FFF C 1
ATOM 2060 O O . ARG C 1 77 ? 106.072 49.533 10.477 1.000 35.309 77 ARG FFF O 1
ATOM 2068 N N . VAL C 1 78 ? 105.437 49.532 8.321 1.000 35.931 78 VAL FFF N 1
ATOM 2069 C CA . VAL C 1 78 ? 104.126 48.852 8.470 1.000 36.751 78 VAL FFF CA 1
ATOM 2070 C C . VAL C 1 78 ? 103.999 47.761 7.406 1.000 39.527 78 VAL FFF C 1
ATOM 2071 O O . VAL C 1 78 ? 104.702 47.812 6.356 1.000 38.005 78 VAL FFF O 1
ATOM 2075 N N . ASN C 1 79 ? 103.071 46.850 7.646 1.000 39.397 79 ASN FFF N 1
ATOM 2076 C CA . ASN C 1 79 ? 102.504 45.955 6.618 1.000 38.359 79 ASN FFF CA 1
ATOM 2077 C C . ASN C 1 79 ? 101.089 46.429 6.313 1.000 40.140 79 ASN FFF C 1
ATOM 2078 O O . ASN C 1 79 ? 100.381 46.835 7.278 1.000 40.910 79 ASN FFF O 1
ATOM 2083 N N . LEU C 1 80 ? 100.701 46.437 5.045 1.000 38.246 80 LEU FFF N 1
ATOM 2084 C CA . LEU C 1 80 ? 99.324 46.826 4.648 1.000 38.670 80 LEU FFF CA 1
ATOM 2085 C C . LEU C 1 80 ? 98.594 45.642 4.041 1.000 40.133 80 LEU FFF C 1
ATOM 2086 O O . LEU C 1 80 ? 99.228 44.859 3.326 1.000 42.836 80 LEU FFF O 1
ATOM 2091 N N . CYS C 1 81 ? 97.295 45.597 4.237 1.000 41.780 81 CYS FFF N 1
ATOM 2092 C CA . CYS C 1 81 ? 96.377 44.737 3.465 1.000 41.591 81 CYS FFF CA 1
ATOM 2093 C C . CYS C 1 81 ? 95.514 45.694 2.659 1.000 43.646 81 CYS FFF C 1
ATOM 2094 O O . CYS C 1 81 ? 94.672 46.403 3.270 1.000 39.571 81 CYS FFF O 1
ATOM 2097 N N . ALA C 1 82 ? 95.760 45.815 1.351 1.000 40.814 82 ALA FFF N 1
ATOM 2098 C CA . ALA C 1 82 ? 95.175 46.911 0.540 1.000 41.493 82 ALA FFF CA 1
ATOM 2099 C C . ALA C 1 82 ? 94.371 46.354 -0.641 1.000 43.769 82 ALA FFF C 1
ATOM 2100 O O . ALA C 1 82 ? 94.930 45.467 -1.328 1.000 43.803 82 ALA FFF O 1
ATOM 2102 N N . SER C 1 83 ? 93.166 46.881 -0.870 1.000 44.667 83 SER FFF N 1
ATOM 2103 C CA . SER C 1 83 ? 92.315 46.543 -2.039 1.000 52.739 83 SER FFF CA 1
ATOM 2104 C C . SER C 1 83 ? 92.725 47.373 -3.250 1.000 50.683 83 SER FFF C 1
ATOM 2105 O O . SER C 1 83 ? 92.687 48.611 -3.158 1.000 49.125 83 SER FFF O 1
ATOM 2108 N N . GLU C 1 84 ? 93.008 46.706 -4.371 1.000 52.315 84 GLU FFF N 1
ATOM 2109 C CA . GLU C 1 84 ? 93.352 47.364 -5.637 1.000 55.542 84 GLU FFF CA 1
ATOM 2110 C C . GLU C 1 84 ? 92.084 47.715 -6.427 1.000 53.422 84 GLU FFF C 1
ATOM 2111 O O . GLU C 1 84 ? 92.234 48.300 -7.526 1.000 45.249 84 GLU FFF O 1
ATOM 2117 N N . ALA C 1 85 ? 90.888 47.503 -5.885 1.000 50.853 85 ALA FFF N 1
ATOM 2118 C CA . ALA C 1 85 ? 89.628 47.827 -6.592 1.000 53.307 85 ALA FFF CA 1
ATOM 2119 C C . ALA C 1 85 ? 89.404 49.343 -6.625 1.000 57.181 85 ALA FFF C 1
ATOM 2120 O O . ALA C 1 85 ? 88.393 49.770 -7.156 1.000 53.993 85 ALA FFF O 1
ATOM 2122 N N . TYR C 1 86 ? 90.273 50.155 -6.010 1.000 52.625 86 TYR FFF N 1
ATOM 2123 C CA . TYR C 1 86 ? 90.104 51.631 -5.933 1.000 51.819 86 TYR FFF CA 1
ATOM 2124 C C . TYR C 1 86 ? 91.479 52.221 -6.174 1.000 50.294 86 TYR FFF C 1
ATOM 2125 O O . TYR C 1 86 ? 92.485 51.550 -5.924 1.000 44.544 86 TYR FFF O 1
ATOM 2134 N N . THR C 1 87 ? 91.532 53.464 -6.613 1.000 49.840 87 THR FFF N 1
ATOM 2135 C CA . THR C 1 87 ? 92.785 54.207 -6.866 1.000 49.090 87 THR FFF CA 1
ATOM 2136 C C . THR C 1 87 ? 92.587 55.583 -6.258 1.000 53.450 87 THR FFF C 1
ATOM 2137 O O . THR C 1 87 ? 91.698 56.285 -6.694 1.000 53.709 87 THR FFF O 1
ATOM 2141 N N . PRO C 1 88 ? 93.319 55.993 -5.194 1.000 51.768 88 PRO FFF N 1
ATOM 2142 C CA . PRO C 1 88 ? 94.255 55.122 -4.497 1.000 48.187 88 PRO FFF CA 1
ATOM 2143 C C . PRO C 1 88 ? 93.636 53.871 -3.867 1.000 42.036 88 PRO FFF C 1
ATOM 2144 O O . PRO C 1 88 ? 92.436 53.859 -3.555 1.000 37.222 88 PRO FFF O 1
ATOM 2148 N N . ASN C 1 89 ? 94.481 52.839 -3.700 1.000 38.663 89 ASN FFF N 1
ATOM 2149 C CA . ASN C 1 89 ? 94.060 51.570 -3.086 1.000 39.676 89 ASN FFF CA 1
ATOM 2150 C C . ASN C 1 89 ? 93.566 51.872 -1.663 1.000 43.536 89 ASN FFF C 1
ATOM 2151 O O . ASN C 1 89 ? 94.146 52.791 -0.995 1.000 40.297 89 ASN FFF O 1
ATOM 2156 N N . HIS C 1 90 ? 92.610 51.107 -1.169 1.000 42.598 90 HIS FFF N 1
ATOM 2157 C CA . HIS C 1 90 ? 92.013 51.291 0.183 1.000 41.431 90 HIS FFF CA 1
ATOM 2158 C C . HIS C 1 90 ? 92.716 50.343 1.147 1.000 42.925 90 HIS FFF C 1
ATOM 2159 O O . HIS C 1 90 ? 92.900 49.134 0.808 1.000 41.475 90 HIS FFF O 1
ATOM 2166 N N . VAL C 1 91 ? 93.087 50.864 2.309 1.000 37.285 91 VAL FFF N 1
ATOM 2167 C CA . VAL C 1 91 ? 93.695 50.018 3.369 1.000 40.259 91 VAL FFF CA 1
ATOM 2168 C C . VAL C 1 91 ? 92.557 49.319 4.115 1.000 37.367 91 VAL FFF C 1
ATOM 2169 O O . VAL C 1 91 ? 91.686 50.013 4.686 1.000 36.012 91 VAL FFF O 1
ATOM 2173 N N . TRP C 1 92 ? 92.612 47.989 4.179 1.000 36.697 92 TRP FFF N 1
ATOM 2174 C CA . TRP C 1 92 ? 91.616 47.218 4.959 1.000 40.003 92 TRP FFF CA 1
ATOM 2175 C C . TRP C 1 92 ? 92.261 46.657 6.222 1.000 36.887 92 TRP FFF C 1
ATOM 2176 O O . TRP C 1 92 ? 91.504 46.290 7.150 1.000 39.236 92 TRP FFF O 1
ATOM 2187 N N . ALA C 1 93 ? 93.587 46.657 6.297 1.000 36.930 93 ALA FFF N 1
ATOM 2188 C CA . ALA C 1 93 ? 94.259 46.314 7.559 1.000 35.968 93 ALA FFF CA 1
ATOM 2189 C C . ALA C 1 93 ? 95.647 46.905 7.538 1.000 34.759 93 ALA FFF C 1
ATOM 2190 O O . ALA C 1 93 ? 96.243 47.075 6.440 1.000 36.886 93 ALA FFF O 1
ATOM 2192 N N . ILE C 1 94 ? 96.172 47.250 8.700 1.000 32.201 94 ILE FFF N 1
ATOM 2193 C CA . ILE C 1 94 ? 97.552 47.782 8.775 1.000 32.142 94 ILE FFF CA 1
ATOM 2194 C C . ILE C 1 94 ? 98.174 47.222 10.039 1.000 32.933 94 ILE FFF C 1
ATOM 2195 O O . ILE C 1 94 ? 97.488 47.106 11.067 1.000 33.683 94 ILE FFF O 1
ATOM 2200 N N . GLU C 1 95 ? 99.446 46.908 9.949 1.000 32.918 95 GLU FFF N 1
ATOM 2201 C CA . GLU C 1 95 ? 100.226 46.358 11.073 1.000 35.861 95 GLU FFF CA 1
ATOM 2202 C C . GLU C 1 95 ? 101.495 47.209 11.277 1.000 34.320 95 GLU FFF C 1
ATOM 2203 O O . GLU C 1 95 ? 102.256 47.383 10.332 1.000 34.983 95 GLU FFF O 1
ATOM 2209 N N . LEU C 1 96 ? 101.692 47.701 12.484 1.000 34.475 96 LEU FFF N 1
ATOM 2210 C CA . LEU C 1 96 ? 102.938 48.408 12.845 1.000 36.665 96 LEU FFF CA 1
ATOM 2211 C C . LEU C 1 96 ? 104.041 47.323 12.955 1.000 39.223 96 LEU FFF C 1
ATOM 2212 O O . LEU C 1 96 ? 103.800 46.290 13.619 1.000 37.785 96 LEU FFF O 1
ATOM 2217 N N A ALA C 1 97 ? 105.199 47.530 12.328 0.500 37.833 97 ALA FFF N 1
ATOM 2218 N N B ALA C 1 97 ? 105.200 47.530 12.327 0.500 37.827 97 ALA FFF N 1
ATOM 2219 C CA A ALA C 1 97 ? 106.234 46.488 12.246 0.500 40.298 97 ALA FFF CA 1
ATOM 2220 C CA B ALA C 1 97 ? 106.234 46.487 12.247 0.500 40.291 97 ALA FFF CA 1
ATOM 2221 C C A ALA C 1 97 ? 107.602 47.119 12.373 0.500 42.763 97 ALA FFF C 1
ATOM 2222 C C B ALA C 1 97 ? 107.602 47.118 12.374 0.500 42.754 97 ALA FFF C 1
ATOM 2223 O O A ALA C 1 97 ? 108.345 47.135 11.403 0.500 41.616 97 ALA FFF O 1
ATOM 2224 O O B ALA C 1 97 ? 108.342 47.136 11.403 0.500 41.592 97 ALA FFF O 1
ATOM 2227 N N . PRO C 1 98 ? 107.952 47.659 13.559 1.000 43.097 98 PRO FFF N 1
ATOM 2228 C CA . PRO C 1 98 ? 109.162 48.451 13.716 1.000 46.605 98 PRO FFF CA 1
ATOM 2229 C C . PRO C 1 98 ? 110.484 47.778 13.382 1.000 53.937 98 PRO FFF C 1
ATOM 2230 O O . PRO C 1 98 ? 111.383 48.526 12.975 1.000 55.106 98 PRO FFF O 1
ATOM 2234 N N . HIS C 1 99 ? 110.659 46.505 13.664 1.000 54.774 99 HIS FFF N 1
ATOM 2235 C CA . HIS C 1 99 ? 112.029 45.917 13.571 1.000 60.366 99 HIS FFF CA 1
ATOM 2236 C C . HIS C 1 99 ? 112.325 45.329 12.171 1.000 65.131 99 HIS FFF C 1
ATOM 2237 O O . HIS C 1 99 ? 111.634 44.610 11.419 1.000 69.115 99 HIS FFF O 1
ATOM 2244 N N . GLY D 1 1 ? 108.719 43.950 35.348 1.000 57.961 1 GLY GGG N 1
ATOM 2245 C CA . GLY D 1 1 ? 108.133 42.991 36.334 1.000 52.658 1 GLY GGG CA 1
ATOM 2246 C C . GLY D 1 1 ? 106.606 43.022 36.276 1.000 49.805 1 GLY GGG C 1
ATOM 2247 O O . GLY D 1 1 ? 106.051 43.928 35.590 1.000 44.262 1 GLY GGG O 1
ATOM 2248 N N . VAL D 1 2 ? 105.952 42.087 36.958 1.000 45.561 2 VAL GGG N 1
ATOM 2249 C CA . VAL D 1 2 ? 104.470 41.982 37.041 1.000 48.780 2 VAL GGG CA 1
ATOM 2250 C C . VAL D 1 2 ? 104.032 42.460 38.426 1.000 49.003 2 VAL GGG C 1
ATOM 2251 O O . VAL D 1 2 ? 104.654 42.046 39.454 1.000 49.215 2 VAL GGG O 1
ATOM 2255 N N . SER D 1 3 ? 103.078 43.376 38.497 1.000 44.538 3 SER GGG N 1
ATOM 2256 C CA . SER D 1 3 ? 102.561 43.863 39.795 1.000 42.693 3 SER GGG CA 1
ATOM 2257 C C . SER D 1 3 ? 101.847 42.665 40.466 1.000 42.294 3 SER GGG C 1
ATOM 2258 O O . SER D 1 3 ? 101.296 41.794 39.765 1.000 42.262 3 SER GGG O 1
ATOM 2261 N N . LYS D 1 4 ? 101.901 42.598 41.776 1.000 44.164 4 LYS GGG N 1
ATOM 2262 C CA . LYS D 1 4 ? 101.227 41.498 42.524 1.000 45.840 4 LYS GGG CA 1
ATOM 2263 C C . LYS D 1 4 ? 99.724 41.589 42.238 1.000 42.349 4 LYS GGG C 1
ATOM 2264 O O . LYS D 1 4 ? 99.084 40.588 41.982 1.000 40.871 4 LYS GGG O 1
ATOM 2267 N N . THR D 1 5 ? 99.172 42.792 42.269 1.000 45.363 5 THR GGG N 1
ATOM 2268 C CA . THR D 1 5 ? 97.718 42.987 41.974 1.000 43.886 5 THR GGG CA 1
ATOM 2269 C C . THR D 1 5 ? 97.392 42.412 40.597 1.000 42.315 5 THR GGG C 1
ATOM 2270 O O . THR D 1 5 ? 96.331 41.749 40.473 1.000 42.530 5 THR GGG O 1
ATOM 2274 N N . PHE D 1 6 ? 98.201 42.705 39.567 1.000 40.999 6 PHE GGG N 1
ATOM 2275 C CA . PHE D 1 6 ? 97.940 42.213 38.178 1.000 38.914 6 PHE GGG CA 1
ATOM 2276 C C . PHE D 1 6 ? 97.881 40.678 38.217 1.000 39.202 6 PHE GGG C 1
ATOM 2277 O O . PHE D 1 6 ? 96.944 40.062 37.628 1.000 36.645 6 PHE GGG O 1
ATOM 2285 N N . LYS D 1 7 ? 98.888 40.058 38.835 1.000 39.143 7 LYS GGG N 1
ATOM 2286 C CA . LYS D 1 7 ? 98.947 38.570 38.929 1.000 43.381 7 LYS GGG CA 1
ATOM 2287 C C . LYS D 1 7 ? 97.701 38.042 39.663 1.000 42.032 7 LYS GGG C 1
ATOM 2288 O O . LYS D 1 7 ? 97.017 37.139 39.160 1.000 46.916 7 LYS GGG O 1
ATOM 2292 N N . ASP D 1 8 ? 97.383 38.622 40.810 1.000 44.231 8 ASP GGG N 1
ATOM 2293 C CA . ASP D 1 8 ? 96.267 38.145 41.677 1.000 46.938 8 ASP GGG CA 1
ATOM 2294 C C . ASP D 1 8 ? 94.941 38.322 40.946 1.000 47.669 8 ASP GGG C 1
ATOM 2295 O O . ASP D 1 8 ? 94.145 37.370 40.959 1.000 47.355 8 ASP GGG O 1
ATOM 2300 N N . LYS D 1 9 ? 94.717 39.454 40.288 1.000 45.018 9 LYS GGG N 1
ATOM 2301 C CA . LYS D 1 9 ? 93.438 39.669 39.557 1.000 44.401 9 LYS GGG CA 1
ATOM 2302 C C . LYS D 1 9 ? 93.342 38.641 38.434 1.000 45.899 9 LYS GGG C 1
ATOM 2303 O O . LYS D 1 9 ? 92.222 38.119 38.221 1.000 49.129 9 LYS GGG O 1
ATOM 2309 N N . CYS D 1 10 ? 94.430 38.361 37.715 1.000 44.355 10 CYS GGG N 1
ATOM 2310 C CA . CYS D 1 10 ? 94.382 37.376 36.609 1.000 47.319 10 CYS GGG CA 1
ATOM 2311 C C . CYS D 1 10 ? 94.077 35.970 37.175 1.000 49.644 10 CYS GGG C 1
ATOM 2312 O O . CYS D 1 10 ? 93.366 35.190 36.496 1.000 49.295 10 CYS GGG O 1
ATOM 2315 N N . ALA D 1 11 ? 94.649 35.630 38.337 1.000 50.545 11 ALA GGG N 1
ATOM 2316 C CA . ALA D 1 11 ? 94.495 34.286 38.970 1.000 51.751 11 ALA GGG CA 1
ATOM 2317 C C . ALA D 1 11 ? 93.031 34.065 39.373 1.000 50.327 11 ALA GGG C 1
ATOM 2318 O O . ALA D 1 11 ? 92.667 32.939 39.535 1.000 58.881 11 ALA GGG O 1
ATOM 2320 N N . SER D 1 12 ? 92.220 35.112 39.543 1.000 51.679 12 SER GGG N 1
ATOM 2321 C CA . SER D 1 12 ? 90.795 35.003 39.936 1.000 50.248 12 SER GGG CA 1
ATOM 2322 C C . SER D 1 12 ? 89.924 34.695 38.726 1.000 47.502 12 SER GGG C 1
ATOM 2323 O O . SER D 1 12 ? 88.707 34.637 38.916 1.000 46.983 12 SER GGG O 1
ATOM 2326 N N . THR D 1 13 ? 90.502 34.478 37.547 1.000 44.636 13 THR GGG N 1
ATOM 2327 C CA . THR D 1 13 ? 89.762 34.205 36.280 1.000 45.423 13 THR GGG CA 1
ATOM 2328 C C . THR D 1 13 ? 90.295 32.920 35.667 1.000 45.696 13 THR GGG C 1
ATOM 2329 O O . THR D 1 13 ? 91.303 32.438 36.142 1.000 47.963 13 THR GGG O 1
ATOM 2333 N N . THR D 1 14 ? 89.711 32.492 34.557 1.000 48.397 14 THR GGG N 1
ATOM 2334 C CA . THR D 1 14 ? 90.132 31.322 33.744 1.000 50.260 14 THR GGG CA 1
ATOM 2335 C C . THR D 1 14 ? 91.306 31.675 32.826 1.000 51.988 14 THR GGG C 1
ATOM 2336 O O . THR D 1 14 ? 91.792 30.786 32.138 1.000 45.907 14 THR GGG O 1
ATOM 2340 N N . ALA D 1 15 ? 91.740 32.944 32.794 1.000 48.567 15 ALA GGG N 1
ATOM 2341 C CA . ALA D 1 15 ? 92.806 33.398 31.886 1.000 45.854 15 ALA GGG CA 1
ATOM 2342 C C . ALA D 1 15 ? 94.167 33.109 32.531 1.000 48.036 15 ALA GGG C 1
ATOM 2343 O O . ALA D 1 15 ? 94.216 33.014 33.756 1.000 49.689 15 ALA GGG O 1
ATOM 2345 N N . LYS D 1 16 ? 95.207 33.025 31.694 1.000 47.381 16 LYS GGG N 1
ATOM 2346 C CA . LYS D 1 16 ? 96.620 32.693 32.049 1.000 50.422 16 LYS GGG CA 1
ATOM 2347 C C . LYS D 1 16 ? 97.428 33.992 32.072 1.000 50.739 16 LYS GGG C 1
ATOM 2348 O O . LYS D 1 16 ? 97.199 34.881 31.195 1.000 47.371 16 LYS GGG O 1
ATOM 2350 N N . LEU D 1 17 ? 98.341 34.098 33.022 1.000 45.709 17 LEU GGG N 1
ATOM 2351 C CA . LEU D 1 17 ? 99.315 35.186 33.077 1.000 47.337 17 LEU GGG CA 1
ATOM 2352 C C . LEU D 1 17 ? 100.404 34.901 32.045 1.000 48.542 17 LEU GGG C 1
ATOM 2353 O O . LEU D 1 17 ? 100.931 33.790 32.040 1.000 50.775 17 LEU GGG O 1
ATOM 2358 N N . VAL D 1 18 ? 100.714 35.840 31.180 1.000 43.865 18 VAL GGG N 1
ATOM 2359 C CA . VAL D 1 18 ? 101.886 35.788 30.287 1.000 44.948 18 VAL GGG CA 1
ATOM 2360 C C . VAL D 1 18 ? 102.789 36.951 30.654 1.000 47.496 18 VAL GGG C 1
ATOM 2361 O O . VAL D 1 18 ? 102.379 38.136 30.539 1.000 47.284 18 VAL GGG O 1
ATOM 2365 N N . GLN D 1 19 ? 104.005 36.656 31.101 1.000 47.761 19 GLN GGG N 1
ATOM 2366 C CA . GLN D 1 19 ? 104.884 37.637 31.773 1.000 52.001 19 GLN GGG CA 1
ATOM 2367 C C . GLN D 1 19 ? 105.963 38.106 30.810 1.000 51.291 19 GLN GGG C 1
ATOM 2368 O O . GLN D 1 19 ? 106.479 37.254 30.107 1.000 45.769 19 GLN GGG O 1
ATOM 2374 N N . SER D 1 20 ? 106.289 39.408 30.829 1.000 48.557 20 SER GGG N 1
ATOM 2375 C CA . SER D 1 20 ? 107.440 40.014 30.119 1.000 51.634 20 SER GGG CA 1
ATOM 2376 C C . SER D 1 20 ? 107.411 39.592 28.658 1.000 51.127 20 SER GGG C 1
ATOM 2377 O O . SER D 1 20 ? 108.461 39.136 28.167 1.000 55.776 20 SER GGG O 1
ATOM 2380 N N . VAL D 1 21 ? 106.309 39.821 27.967 1.000 45.083 21 VAL GGG N 1
ATOM 2381 C CA . VAL D 1 21 ? 106.181 39.591 26.506 1.000 42.915 21 VAL GGG CA 1
ATOM 2382 C C . VAL D 1 21 ? 106.744 40.811 25.789 1.000 42.981 21 VAL GGG C 1
ATOM 2383 O O . VAL D 1 21 ? 106.366 41.972 26.190 1.000 42.552 21 VAL GGG O 1
ATOM 2387 N N . GLN D 1 22 ? 107.524 40.610 24.726 1.000 42.092 22 GLN GGG N 1
ATOM 2388 C CA . GLN D 1 22 ? 107.929 41.735 23.854 1.000 43.657 22 GLN GGG CA 1
ATOM 2389 C C . GLN D 1 22 ? 107.016 41.679 22.639 1.000 42.183 22 GLN GGG C 1
ATOM 2390 O O . GLN D 1 22 ? 107.156 40.749 21.794 1.000 41.157 22 GLN GGG O 1
ATOM 2396 N N . LEU D 1 23 ? 106.121 42.654 22.523 1.000 38.103 23 LEU GGG N 1
ATOM 2397 C CA . LEU D 1 23 ? 105.263 42.770 21.343 1.000 38.360 23 LEU GGG CA 1
ATOM 2398 C C . LEU D 1 23 ? 106.071 43.451 20.246 1.000 36.324 23 LEU GGG C 1
ATOM 2399 O O . LEU D 1 23 ? 106.646 44.502 20.494 1.000 33.746 23 LEU GGG O 1
ATOM 2404 N N . VAL D 1 24 ? 105.987 42.923 19.030 1.000 36.031 24 VAL GGG N 1
ATOM 2405 C CA . VAL D 1 24 ? 106.734 43.481 17.865 1.000 38.390 24 VAL GGG CA 1
ATOM 2406 C C . VAL D 1 24 ? 105.768 43.891 16.766 1.000 35.318 24 VAL GGG C 1
ATOM 2407 O O . VAL D 1 24 ? 106.198 44.625 15.891 1.000 37.277 24 VAL GGG O 1
ATOM 2411 N N . ASN D 1 25 ? 104.492 43.558 16.880 1.000 35.112 25 ASN GGG N 1
ATOM 2412 C CA . ASN D 1 25 ? 103.478 44.024 15.910 1.000 35.419 25 ASN GGG CA 1
ATOM 2413 C C . ASN D 1 25 ? 102.165 44.363 16.651 1.000 34.525 25 ASN GGG C 1
ATOM 2414 O O . ASN D 1 25 ? 101.807 43.706 17.631 1.000 34.603 25 ASN GGG O 1
ATOM 2419 N N . ILE D 1 26 ? 101.461 45.350 16.135 1.000 33.435 26 ILE GGG N 1
ATOM 2420 C CA . ILE D 1 26 ? 100.039 45.596 16.486 1.000 33.211 26 ILE GGG CA 1
ATOM 2421 C C . ILE D 1 26 ? 99.359 45.936 15.173 1.000 31.583 26 ILE GGG C 1
ATOM 2422 O O . ILE D 1 26 ? 99.933 46.694 14.364 1.000 30.211 26 ILE GGG O 1
ATOM 2427 N N . SER D 1 27 ? 98.163 45.430 14.985 1.000 34.195 27 SER GGG N 1
ATOM 2428 C CA . SER D 1 27 ? 97.431 45.661 13.721 1.000 33.217 27 SER GGG CA 1
ATOM 2429 C C . SER D 1 27 ? 95.987 45.984 14.042 1.000 34.794 27 SER GGG C 1
ATOM 2430 O O . SER D 1 27 ? 95.471 45.620 15.090 1.000 33.365 27 SER GGG O 1
ATOM 2433 N N . SER D 1 28 ? 95.383 46.717 13.140 1.000 32.010 28 SER GGG N 1
ATOM 2434 C CA . SER D 1 28 ? 93.941 46.967 13.138 1.000 32.194 28 SER GGG CA 1
ATOM 2435 C C . SER D 1 28 ? 93.437 46.496 11.772 1.000 34.099 28 SER GGG C 1
ATOM 2436 O O . SER D 1 28 ? 94.062 46.871 10.754 1.000 33.973 28 SER GGG O 1
ATOM 2439 N N . ASP D 1 29 ? 92.302 45.830 11.786 1.000 35.808 29 ASP GGG N 1
ATOM 2440 C CA . ASP D 1 29 ? 91.756 45.086 10.625 1.000 37.908 29 ASP GGG CA 1
ATOM 2441 C C . ASP D 1 29 ? 90.261 45.420 10.588 1.000 37.110 29 ASP GGG C 1
ATOM 2442 O O . ASP D 1 29 ? 89.612 45.229 11.631 1.000 32.130 29 ASP GGG O 1
ATOM 2447 N N . VAL D 1 30 ? 89.773 45.999 9.490 1.000 38.889 30 VAL GGG N 1
ATOM 2448 C CA . VAL D 1 30 ? 88.305 46.229 9.314 1.000 40.840 30 VAL GGG CA 1
ATOM 2449 C C . VAL D 1 30 ? 87.702 45.217 8.305 1.000 43.168 30 VAL GGG C 1
ATOM 2450 O O . VAL D 1 30 ? 86.532 45.390 7.950 1.000 43.800 30 VAL GGG O 1
ATOM 2454 N N . ASN D 1 31 ? 88.396 44.138 7.974 1.000 47.126 31 ASN GGG N 1
ATOM 2455 C CA . ASN D 1 31 ? 87.817 43.081 7.072 1.000 49.212 31 ASN GGG CA 1
ATOM 2456 C C . ASN D 1 31 ? 86.656 42.358 7.749 1.000 49.532 31 ASN GGG C 1
ATOM 2457 O O . ASN D 1 31 ? 86.774 42.014 8.947 1.000 49.721 31 ASN GGG O 1
ATOM 2462 N N . LYS D 1 32 ? 85.589 42.070 6.997 1.000 54.548 32 LYS GGG N 1
ATOM 2463 C CA . LYS D 1 32 ? 84.290 41.522 7.484 1.000 55.757 32 LYS GGG CA 1
ATOM 2464 C C . LYS D 1 32 ? 84.548 40.361 8.443 1.000 56.047 32 LYS GGG C 1
ATOM 2465 O O . LYS D 1 32 ? 83.968 40.353 9.524 1.000 58.513 32 LYS GGG O 1
ATOM 2467 N N . ASP D 1 33 ? 85.406 39.424 8.086 1.000 54.386 33 ASP GGG N 1
ATOM 2468 C CA . ASP D 1 33 ? 85.523 38.163 8.862 1.000 57.324 33 ASP GGG CA 1
ATOM 2469 C C . ASP D 1 33 ? 86.650 38.232 9.922 1.000 55.642 33 ASP GGG C 1
ATOM 2470 O O . ASP D 1 33 ? 86.731 37.322 10.749 1.000 58.871 33 ASP GGG O 1
ATOM 2472 N N . SER D 1 34 ? 87.454 39.285 9.964 1.000 54.792 34 SER GGG N 1
ATOM 2473 C CA . SER D 1 34 ? 88.650 39.305 10.849 1.000 48.136 34 SER GGG CA 1
ATOM 2474 C C . SER D 1 34 ? 88.774 40.637 11.614 1.000 48.825 34 SER GGG C 1
ATOM 2475 O O . SER D 1 34 ? 89.792 40.822 12.229 1.000 46.338 34 SER GGG O 1
ATOM 2478 N N . LYS D 1 35 ? 87.726 41.459 11.628 1.000 45.619 35 LYS GGG N 1
ATOM 2479 C CA . LYS D 1 35 ? 87.641 42.778 12.314 1.000 47.183 35 LYS GGG CA 1
ATOM 2480 C C . LYS D 1 35 ? 88.303 42.678 13.705 1.000 45.003 35 LYS GGG C 1
ATOM 2481 O O . LYS D 1 35 ? 87.938 41.788 14.458 1.000 38.422 35 LYS GGG O 1
ATOM 2487 N N . GLY D 1 36 ? 89.253 43.565 14.032 1.000 39.996 36 GLY GGG N 1
ATOM 2488 C CA . GLY D 1 36 ? 89.741 43.639 15.411 1.000 36.458 36 GLY GGG CA 1
ATOM 2489 C C . GLY D 1 36 ? 91.177 44.119 15.499 1.000 37.455 36 GLY GGG C 1
ATOM 2490 O O . GLY D 1 36 ? 91.805 44.481 14.432 1.000 33.204 36 GLY GGG O 1
ATOM 2491 N N . ILE D 1 37 ? 91.678 44.153 16.726 1.000 34.168 37 ILE GGG N 1
ATOM 2492 C CA . ILE D 1 37 ? 93.064 44.552 17.062 1.000 33.332 37 ILE GGG CA 1
ATOM 2493 C C . ILE D 1 37 ? 93.814 43.279 17.421 1.000 32.656 37 ILE GGG C 1
ATOM 2494 O O . ILE D 1 37 ? 93.342 42.520 18.273 1.000 33.957 37 ILE GGG O 1
ATOM 2499 N N . TYR D 1 38 ? 94.963 43.085 16.790 1.000 33.468 38 TYR GGG N 1
ATOM 2500 C CA . TYR D 1 38 ? 95.830 41.948 17.089 1.000 35.651 38 TYR GGG CA 1
ATOM 2501 C C . TYR D 1 38 ? 97.182 42.490 17.492 1.000 31.556 38 TYR GGG C 1
ATOM 2502 O O . TYR D 1 38 ? 97.605 43.493 16.934 1.000 34.170 38 TYR GGG O 1
ATOM 2511 N N . ILE D 1 39 ? 97.832 41.765 18.381 1.000 31.362 39 ILE GGG N 1
ATOM 2512 C CA . ILE D 1 39 ? 99.231 42.037 18.797 1.000 34.173 39 ILE GGG CA 1
ATOM 2513 C C . ILE D 1 39 ? 100.024 40.746 18.656 1.000 34.434 39 ILE GGG C 1
ATOM 2514 O O . ILE D 1 39 ? 99.457 39.643 18.877 1.000 38.865 39 ILE GGG O 1
ATOM 2519 N N . SER D 1 40 ? 101.296 40.860 18.327 1.000 36.904 40 SER GGG N 1
ATOM 2520 C CA . SER D 1 40 ? 102.158 39.664 18.133 1.000 41.254 40 SER GGG CA 1
ATOM 2521 C C . SER D 1 40 ? 103.475 39.848 18.860 1.000 42.333 40 SER GGG C 1
ATOM 2522 O O . SER D 1 40 ? 104.014 40.970 18.794 1.000 40.760 40 SER GGG O 1
ATOM 2525 N N . SER D 1 41 ? 103.964 38.779 19.480 1.000 42.760 41 SER GGG N 1
ATOM 2526 C CA . SER D 1 41 ? 105.238 38.714 20.220 1.000 46.909 41 SER GGG CA 1
ATOM 2527 C C . SER D 1 41 ? 106.407 38.437 19.260 1.000 48.579 41 SER GGG C 1
ATOM 2528 O O . SER D 1 41 ? 106.190 37.954 18.120 1.000 48.936 41 SER GGG O 1
ATOM 2531 N N . SER D 1 42 ? 107.618 38.683 19.724 1.000 51.736 42 SER GGG N 1
ATOM 2532 C CA . SER D 1 42 ? 108.854 38.369 18.961 1.000 59.415 42 SER GGG CA 1
ATOM 2533 C C . SER D 1 42 ? 108.902 36.864 18.644 1.000 62.732 42 SER GGG C 1
ATOM 2534 O O . SER D 1 42 ? 109.373 36.547 17.578 1.000 63.457 42 SER GGG O 1
ATOM 2537 N N . ALA D 1 43 ? 108.361 35.996 19.499 1.000 59.216 43 ALA GGG N 1
ATOM 2538 C CA . ALA D 1 43 ? 108.307 34.540 19.272 1.000 60.835 43 ALA GGG CA 1
ATOM 2539 C C . ALA D 1 43 ? 107.265 34.199 18.192 1.000 66.114 43 ALA GGG C 1
ATOM 2540 O O . ALA D 1 43 ? 107.283 33.079 17.722 1.000 66.207 43 ALA GGG O 1
ATOM 2542 N N . GLY D 1 44 ? 106.388 35.108 17.793 1.000 60.913 44 GLY GGG N 1
ATOM 2543 C CA . GLY D 1 44 ? 105.400 34.859 16.723 1.000 58.987 44 GLY GGG CA 1
ATOM 2544 C C . GLY D 1 44 ? 103.995 34.567 17.232 1.000 55.338 44 GLY GGG C 1
ATOM 2545 O O . GLY D 1 44 ? 103.135 34.469 16.401 1.000 59.114 44 GLY GGG O 1
ATOM 2546 N N . LYS D 1 45 ? 103.748 34.490 18.537 1.000 52.096 45 LYS GGG N 1
ATOM 2547 C CA . LYS D 1 45 ? 102.388 34.296 19.096 1.000 51.234 45 LYS GGG CA 1
ATOM 2548 C C . LYS D 1 45 ? 101.516 35.563 18.875 1.000 49.528 45 LYS GGG C 1
ATOM 2549 O O . LYS D 1 45 ? 102.022 36.700 19.046 1.000 44.981 45 LYS GGG O 1
ATOM 2555 N N . THR D 1 46 ? 100.246 35.393 18.555 1.000 45.020 46 THR GGG N 1
ATOM 2556 C CA . THR D 1 46 ? 99.308 36.492 18.315 1.000 44.809 46 THR GGG CA 1
ATOM 2557 C C . THR D 1 46 ? 98.171 36.453 19.334 1.000 44.506 46 THR GGG C 1
ATOM 2558 O O . THR D 1 46 ? 97.672 35.357 19.614 1.000 44.621 46 THR GGG O 1
ATOM 2562 N N . TRP D 1 47 ? 97.767 37.629 19.840 1.000 39.194 47 TRP GGG N 1
ATOM 2563 C CA . TRP D 1 47 ? 96.561 37.750 20.690 1.000 37.227 47 TRP GGG CA 1
ATOM 2564 C C . TRP D 1 47 ? 95.613 38.726 20.037 1.000 35.834 47 TRP GGG C 1
ATOM 2565 O O . TRP D 1 47 ? 96.053 39.602 19.262 1.000 37.317 47 TRP GGG O 1
ATOM 2576 N N . PHE D 1 48 ? 94.373 38.654 20.444 1.000 35.829 48 PHE GGG N 1
ATOM 2577 C CA . PHE D 1 48 ? 93.280 39.537 20.029 1.000 35.060 48 PHE GGG CA 1
ATOM 2578 C C . PHE D 1 48 ? 92.889 40.383 21.247 1.000 36.228 48 PHE GGG C 1
ATOM 2579 O O . PHE D 1 48 ? 92.780 39.873 22.375 1.000 34.390 48 PHE GGG O 1
ATOM 2587 N N . ILE D 1 49 ? 92.727 41.689 21.017 1.000 36.981 49 ILE GGG N 1
ATOM 2588 C CA . ILE D 1 49 ? 92.271 42.615 22.074 1.000 34.768 49 ILE GGG CA 1
ATOM 2589 C C . ILE D 1 49 ? 90.828 42.957 21.757 1.000 33.284 49 ILE GGG C 1
ATOM 2590 O O . ILE D 1 49 ? 90.546 43.703 20.810 1.000 35.127 49 ILE GGG O 1
ATOM 2595 N N . PRO D 1 50 ? 89.866 42.451 22.540 1.000 36.884 50 PRO GGG N 1
ATOM 2596 C CA . PRO D 1 50 ? 88.466 42.756 22.288 1.000 37.035 50 PRO GGG CA 1
ATOM 2597 C C . PRO D 1 50 ? 88.184 44.255 22.407 1.000 37.037 50 PRO GGG C 1
ATOM 2598 O O . PRO D 1 50 ? 88.833 44.964 23.140 1.000 35.318 50 PRO GGG O 1
ATOM 2602 N N . GLY D 1 51 ? 87.166 44.685 21.669 1.000 37.830 51 GLY GGG N 1
ATOM 2603 C CA . GLY D 1 51 ? 86.652 46.052 21.733 1.000 37.279 51 GLY GGG CA 1
ATOM 2604 C C . GLY D 1 51 ? 85.591 46.168 22.828 1.000 38.064 51 GLY GGG C 1
ATOM 2605 O O . GLY D 1 51 ? 85.220 45.169 23.428 1.000 37.194 51 GLY GGG O 1
ATOM 2606 N N . GLY D 1 52 ? 85.169 47.388 23.121 1.000 40.169 52 GLY GGG N 1
ATOM 2607 C CA . GLY D 1 52 ? 84.017 47.629 23.999 1.000 40.234 52 GLY GGG CA 1
ATOM 2608 C C . GLY D 1 52 ? 83.174 48.717 23.414 1.000 34.513 52 GLY GGG C 1
ATOM 2609 O O . GLY D 1 52 ? 83.736 49.760 23.139 1.000 30.618 52 GLY GGG O 1
ATOM 2610 N N . GLN D 1 53 ? 81.871 48.509 23.217 1.000 33.713 53 GLN GGG N 1
ATOM 2611 C CA . GLN D 1 53 ? 80.989 49.531 22.642 1.000 35.005 53 GLN GGG CA 1
ATOM 2612 C C . GLN D 1 53 ? 80.486 50.452 23.775 1.000 33.245 53 GLN GGG C 1
ATOM 2613 O O . GLN D 1 53 ? 80.303 51.595 23.503 1.000 35.867 53 GLN GGG O 1
ATOM 2619 N N . TYR D 1 54 ? 80.330 49.999 25.004 1.000 32.374 54 TYR GGG N 1
ATOM 2620 C CA . TYR D 1 54 ? 79.670 50.780 26.088 1.000 32.360 54 TYR GGG CA 1
ATOM 2621 C C . TYR D 1 54 ? 80.608 50.946 27.276 1.000 30.743 54 TYR GGG C 1
ATOM 2622 O O . TYR D 1 54 ? 81.568 50.178 27.396 1.000 29.312 54 TYR GGG O 1
ATOM 2631 N N . TYR D 1 55 ? 80.299 51.917 28.136 1.000 29.727 55 TYR GGG N 1
ATOM 2632 C CA . TYR D 1 55 ? 81.004 52.180 29.396 1.000 31.821 55 TYR GGG CA 1
ATOM 2633 C C . TYR D 1 55 ? 80.873 50.942 30.256 1.000 32.956 55 TYR GGG C 1
ATOM 2634 O O . TYR D 1 55 ? 79.767 50.402 30.355 1.000 33.844 55 TYR GGG O 1
ATOM 2643 N N . PRO D 1 56 ? 81.929 50.463 30.950 1.000 32.014 56 PRO GGG N 1
ATOM 2644 C CA . PRO D 1 56 ? 83.275 51.061 30.925 1.000 30.631 56 PRO GGG CA 1
ATOM 2645 C C . PRO D 1 56 ? 84.232 50.395 29.922 1.000 30.499 56 PRO GGG C 1
ATOM 2646 O O . PRO D 1 56 ? 85.380 50.858 29.751 1.000 29.213 56 PRO GGG O 1
ATOM 2650 N N . ASP D 1 57 ? 83.794 49.340 29.252 1.000 30.873 57 ASP GGG N 1
ATOM 2651 C CA . ASP D 1 57 ? 84.665 48.568 28.332 1.000 32.411 57 ASP GGG CA 1
ATOM 2652 C C . ASP D 1 57 ? 85.194 49.459 27.179 1.000 29.967 57 ASP GGG C 1
ATOM 2653 O O . ASP D 1 57 ? 86.309 49.169 26.712 1.000 28.913 57 ASP GGG O 1
ATOM 2658 N N . ASN D 1 58 ? 84.430 50.456 26.759 1.000 30.104 58 ASN GGG N 1
ATOM 2659 C CA . ASN D 1 58 ? 84.864 51.384 25.695 1.000 31.473 58 ASN GGG CA 1
ATOM 2660 C C . ASN D 1 58 ? 86.215 52.034 26.117 1.000 30.846 58 ASN GGG C 1
ATOM 2661 O O . ASN D 1 58 ? 87.200 51.904 25.343 1.000 30.306 58 ASN GGG O 1
ATOM 2666 N N . TYR D 1 59 ? 86.288 52.703 27.269 1.000 26.423 59 TYR GGG N 1
ATOM 2667 C CA . TYR D 1 59 ? 87.529 53.421 27.631 1.000 26.147 59 TYR GGG CA 1
ATOM 2668 C C . TYR D 1 59 ? 88.565 52.393 28.063 1.000 25.986 59 TYR GGG C 1
ATOM 2669 O O . TYR D 1 59 ? 89.760 52.626 27.786 1.000 26.545 59 TYR GGG O 1
ATOM 2678 N N . LEU D 1 60 ? 88.199 51.288 28.684 1.000 24.981 60 LEU GGG N 1
ATOM 2679 C CA . LEU D 1 60 ? 89.176 50.318 29.167 1.000 28.207 60 LEU GGG CA 1
ATOM 2680 C C . LEU D 1 60 ? 89.859 49.648 27.973 1.000 29.133 60 LEU GGG C 1
ATOM 2681 O O . LEU D 1 60 ? 91.109 49.482 27.986 1.000 25.740 60 LEU GGG O 1
ATOM 2686 N N . SER D 1 61 ? 89.080 49.305 26.959 1.000 27.785 61 SER GGG N 1
ATOM 2687 C CA . SER D 1 61 ? 89.633 48.638 25.755 1.000 27.479 61 SER GGG CA 1
ATOM 2688 C C . SER D 1 61 ? 90.560 49.653 25.047 1.000 25.588 61 SER GGG C 1
ATOM 2689 O O . SER D 1 61 ? 91.622 49.227 24.588 1.000 28.339 61 SER GGG O 1
ATOM 2692 N N . ASN D 1 62 ? 90.204 50.908 25.024 1.000 25.429 62 ASN GGG N 1
ATOM 2693 C CA . ASN D 1 62 ? 91.014 51.976 24.426 1.000 26.338 62 ASN GGG CA 1
ATOM 2694 C C . ASN D 1 62 ? 92.352 52.033 25.171 1.000 26.733 62 ASN GGG C 1
ATOM 2695 O O . ASN D 1 62 ? 93.365 52.244 24.522 1.000 24.635 62 ASN GGG O 1
ATOM 2700 N N . GLU D 1 63 ? 92.361 51.959 26.516 1.000 27.220 63 GLU GGG N 1
ATOM 2701 C CA . GLU D 1 63 ? 93.617 51.991 27.292 1.000 29.373 63 GLU GGG CA 1
ATOM 2702 C C . GLU D 1 63 ? 94.440 50.722 27.008 1.000 27.778 63 GLU GGG C 1
ATOM 2703 O O . GLU D 1 63 ? 95.682 50.846 26.884 1.000 26.867 63 GLU GGG O 1
ATOM 2709 N N . MET D 1 64 ? 93.807 49.583 26.832 1.000 27.750 64 MET GGG N 1
ATOM 2710 C CA . MET D 1 64 ? 94.543 48.353 26.498 1.000 28.588 64 MET GGG CA 1
ATOM 2711 C C . MET D 1 64 ? 95.250 48.545 25.148 1.000 28.339 64 MET GGG C 1
ATOM 2712 O O . MET D 1 64 ? 96.448 48.168 25.061 1.000 27.371 64 MET GGG O 1
ATOM 2717 N N . ARG D 1 65 ? 94.573 49.150 24.189 1.000 26.871 65 ARG GGG N 1
ATOM 2718 C CA . ARG D 1 65 ? 95.160 49.484 22.873 1.000 26.896 65 ARG GGG CA 1
ATOM 2719 C C . ARG D 1 65 ? 96.336 50.452 23.011 1.000 25.456 65 ARG GGG C 1
ATOM 2720 O O . ARG D 1 65 ? 97.405 50.170 22.391 1.000 27.241 65 ARG GGG O 1
ATOM 2728 N N . LYS D 1 66 ? 96.209 51.493 23.804 1.000 25.543 66 LYS GGG N 1
ATOM 2729 C CA . LYS D 1 66 ? 97.275 52.474 23.985 1.000 28.234 66 LYS GGG CA 1
ATOM 2730 C C . LYS D 1 66 ? 98.476 51.782 24.615 1.000 26.803 66 LYS GGG C 1
ATOM 2731 O O . LYS D 1 66 ? 99.618 52.137 24.227 1.000 26.274 66 LYS GGG O 1
ATOM 2737 N N . ILE D 1 67 ? 98.256 50.899 25.564 1.000 27.466 67 ILE GGG N 1
ATOM 2738 C CA . ILE D 1 67 ? 99.376 50.162 26.209 1.000 27.077 67 ILE GGG CA 1
ATOM 2739 C C . ILE D 1 67 ? 100.078 49.305 25.160 1.000 29.589 67 ILE GGG C 1
ATOM 2740 O O . ILE D 1 67 ? 101.337 49.328 25.065 1.000 28.216 67 ILE GGG O 1
ATOM 2745 N N . ALA D 1 68 ? 99.315 48.541 24.393 1.000 27.517 68 ALA GGG N 1
ATOM 2746 C CA . ALA D 1 68 ? 99.906 47.644 23.367 1.000 29.917 68 ALA GGG CA 1
ATOM 2747 C C . ALA D 1 68 ? 100.659 48.458 22.314 1.000 30.761 68 ALA GGG C 1
ATOM 2748 O O . ALA D 1 68 ? 101.792 48.060 21.926 1.000 30.144 68 ALA GGG O 1
ATOM 2750 N N . MET D 1 69 ? 100.083 49.580 21.897 1.000 28.049 69 MET GGG N 1
ATOM 2751 C CA . MET D 1 69 ? 100.691 50.424 20.847 1.000 30.311 69 MET GGG CA 1
ATOM 2752 C C . MET D 1 69 ? 102.046 50.961 21.332 1.000 31.128 69 MET GGG C 1
ATOM 2753 O O . MET D 1 69 ? 103.066 50.893 20.588 1.000 26.971 69 MET GGG O 1
ATOM 2758 N N . ALA D 1 70 ? 102.073 51.492 22.555 1.000 28.833 70 ALA GGG N 1
ATOM 2759 C CA . ALA D 1 70 ? 103.299 52.001 23.192 1.000 30.186 70 ALA GGG CA 1
ATOM 2760 C C . ALA D 1 70 ? 104.328 50.879 23.338 1.000 28.898 70 ALA GGG C 1
ATOM 2761 O O . ALA D 1 70 ? 105.529 51.120 23.065 1.000 32.233 70 ALA GGG O 1
ATOM 2763 N N . ALA D 1 71 ? 103.909 49.705 23.744 1.000 31.582 71 ALA GGG N 1
ATOM 2764 C CA . ALA D 1 71 ? 104.802 48.537 23.881 1.000 33.258 71 ALA GGG CA 1
ATOM 2765 C C . ALA D 1 71 ? 105.491 48.231 22.533 1.000 33.560 71 ALA GGG C 1
ATOM 2766 O O . ALA D 1 71 ? 106.706 47.979 22.506 1.000 33.191 71 ALA GGG O 1
ATOM 2768 N N . VAL D 1 72 ? 104.756 48.251 21.451 1.000 30.950 72 VAL GGG N 1
ATOM 2769 C CA . VAL D 1 72 ? 105.314 47.962 20.111 1.000 33.840 72 VAL GGG CA 1
ATOM 2770 C C . VAL D 1 72 ? 106.202 49.091 19.679 1.000 33.756 72 VAL GGG C 1
ATOM 2771 O O . VAL D 1 72 ? 107.342 48.852 19.289 1.000 32.270 72 VAL GGG O 1
ATOM 2775 N N . LEU D 1 73 ? 105.718 50.327 19.756 1.000 32.502 73 LEU GGG N 1
ATOM 2776 C CA . LEU D 1 73 ? 106.408 51.465 19.156 1.000 33.278 73 LEU GGG CA 1
ATOM 2777 C C . LEU D 1 73 ? 107.670 51.733 19.996 1.000 35.629 73 LEU GGG C 1
ATOM 2778 O O . LEU D 1 73 ? 108.694 52.079 19.393 1.000 32.325 73 LEU GGG O 1
ATOM 2783 N N . SER D 1 74 ? 107.624 51.603 21.322 1.000 33.902 74 SER GGG N 1
ATOM 2784 C CA . SER D 1 74 ? 108.793 51.948 22.183 1.000 35.938 74 SER GGG CA 1
ATOM 2785 C C . SER D 1 74 ? 109.636 50.702 22.503 1.000 35.735 74 SER GGG C 1
ATOM 2786 O O . SER D 1 74 ? 110.614 50.841 23.190 1.000 37.165 74 SER GGG O 1
ATOM 2789 N N . ASN D 1 75 ? 109.225 49.529 22.062 1.000 35.770 75 ASN GGG N 1
ATOM 2790 C CA . ASN D 1 75 ? 109.899 48.222 22.304 1.000 40.220 75 ASN GGG CA 1
ATOM 2791 C C . ASN D 1 75 ? 110.060 48.016 23.816 1.000 40.803 75 ASN GGG C 1
ATOM 2792 O O . ASN D 1 75 ? 111.213 47.836 24.300 1.000 37.492 75 ASN GGG O 1
ATOM 2797 N N A VAL D 1 76 ? 108.950 48.067 24.557 0.500 37.536 76 VAL GGG N 1
ATOM 2798 N N B VAL D 1 76 ? 108.950 48.052 24.547 0.500 38.066 76 VAL GGG N 1
ATOM 2799 C CA A VAL D 1 76 ? 108.962 47.829 26.026 0.500 39.512 76 VAL GGG CA 1
ATOM 2800 C CA B VAL D 1 76 ? 108.898 47.876 26.020 0.500 40.382 76 VAL GGG CA 1
ATOM 2801 C C A VAL D 1 76 ? 108.013 46.667 26.306 0.500 37.508 76 VAL GGG C 1
ATOM 2802 C C B VAL D 1 76 ? 108.007 46.668 26.305 0.500 37.978 76 VAL GGG C 1
ATOM 2803 O O A VAL D 1 76 ? 107.071 46.436 25.505 0.500 38.433 76 VAL GGG O 1
ATOM 2804 O O B VAL D 1 76 ? 107.066 46.431 25.504 0.500 38.785 76 VAL GGG O 1
ATOM 2811 N N . ARG D 1 77 ? 108.294 45.931 27.375 1.000 34.030 77 ARG GGG N 1
ATOM 2812 C CA . ARG D 1 77 ? 107.621 44.664 27.705 1.000 37.237 77 ARG GGG CA 1
ATOM 2813 C C . ARG D 1 77 ? 106.221 44.960 28.274 1.000 33.604 77 ARG GGG C 1
ATOM 2814 O O . ARG D 1 77 ? 106.019 46.073 28.859 1.000 31.495 77 ARG GGG O 1
ATOM 2822 N N . VAL D 1 78 ? 105.354 43.983 28.184 1.000 34.018 78 VAL GGG N 1
ATOM 2823 C CA . VAL D 1 78 ? 104.038 43.951 28.877 1.000 34.823 78 VAL GGG CA 1
ATOM 2824 C C . VAL D 1 78 ? 103.870 42.617 29.590 1.000 37.679 78 VAL GGG C 1
ATOM 2825 O O . VAL D 1 78 ? 104.526 41.609 29.201 1.000 35.943 78 VAL GGG O 1
ATOM 2829 N N . ASN D 1 79 ? 102.911 42.594 30.514 1.000 38.157 79 ASN GGG N 1
ATOM 2830 C CA . ASN D 1 79 ? 102.307 41.365 31.060 1.000 37.110 79 ASN GGG CA 1
ATOM 2831 C C . ASN D 1 79 ? 100.903 41.256 30.509 1.000 38.134 79 ASN GGG C 1
ATOM 2832 O O . ASN D 1 79 ? 100.235 42.308 30.394 1.000 36.972 79 ASN GGG O 1
ATOM 2837 N N . LEU D 1 80 ? 100.476 40.063 30.128 1.000 37.046 80 LEU GGG N 1
ATOM 2838 C CA . LEU D 1 80 ? 99.106 39.823 29.611 1.000 38.121 80 LEU GGG CA 1
ATOM 2839 C C . LEU D 1 80 ? 98.359 38.921 30.574 1.000 38.651 80 LEU GGG C 1
ATOM 2840 O O . LEU D 1 80 ? 98.965 37.993 31.124 1.000 41.708 80 LEU GGG O 1
ATOM 2845 N N . CYS D 1 81 ? 97.056 39.137 30.674 1.000 41.844 81 CYS GGG N 1
ATOM 2846 C CA . CYS D 1 81 ? 96.103 38.168 31.250 1.000 40.911 81 CYS GGG CA 1
ATOM 2847 C C . CYS D 1 81 ? 95.253 37.698 30.083 1.000 42.271 81 CYS GGG C 1
ATOM 2848 O O . CYS D 1 81 ? 94.455 38.522 29.576 1.000 37.809 81 CYS GGG O 1
ATOM 2851 N N . ALA D 1 82 ? 95.481 36.490 29.578 1.000 38.292 82 ALA GGG N 1
ATOM 2852 C CA . ALA D 1 82 ? 94.947 36.056 28.271 1.000 39.481 82 ALA GGG CA 1
ATOM 2853 C C . ALA D 1 82 ? 94.129 34.763 28.426 1.000 45.581 82 ALA GGG C 1
ATOM 2854 O O . ALA D 1 82 ? 94.632 33.833 29.085 1.000 46.624 82 ALA GGG O 1
ATOM 2856 N N . SER D 1 83 ? 92.946 34.705 27.830 1.000 41.850 83 SER GGG N 1
ATOM 2857 C CA . SER D 1 83 ? 92.088 33.488 27.776 1.000 46.569 83 SER GGG CA 1
ATOM 2858 C C . SER D 1 83 ? 92.513 32.600 26.603 1.000 45.076 83 SER GGG C 1
ATOM 2859 O O . SER D 1 83 ? 92.493 33.060 25.469 1.000 44.896 83 SER GGG O 1
ATOM 2862 N N . GLU D 1 84 ? 92.781 31.336 26.872 1.000 49.415 84 GLU GGG N 1
ATOM 2863 C CA . GLU D 1 84 ? 93.115 30.332 25.836 1.000 51.182 84 GLU GGG CA 1
ATOM 2864 C C . GLU D 1 84 ? 91.845 29.709 25.255 1.000 50.517 84 GLU GGG C 1
ATOM 2865 O O . GLU D 1 84 ? 91.979 28.878 24.352 1.000 51.423 84 GLU GGG O 1
ATOM 2871 N N . ALA D 1 85 ? 90.654 30.143 25.668 1.000 47.662 85 ALA GGG N 1
ATOM 2872 C CA . ALA D 1 85 ? 89.381 29.603 25.145 1.000 46.570 85 ALA GGG CA 1
ATOM 2873 C C . ALA D 1 85 ? 89.150 30.089 23.709 1.000 48.643 85 ALA GGG C 1
ATOM 2874 O O . ALA D 1 85 ? 88.101 29.750 23.169 1.000 46.316 85 ALA GGG O 1
ATOM 2876 N N . TYR D 1 86 ? 90.034 30.895 23.105 1.000 46.298 86 TYR GGG N 1
ATOM 2877 C CA . TYR D 1 86 ? 89.830 31.440 21.747 1.000 46.039 86 TYR GGG CA 1
ATOM 2878 C C . TYR D 1 86 ? 91.146 31.346 21.007 1.000 45.502 86 TYR GGG C 1
ATOM 2879 O O . TYR D 1 86 ? 92.225 31.277 21.642 1.000 46.789 86 TYR GGG O 1
ATOM 2888 N N . THR D 1 87 ? 91.052 31.438 19.686 1.000 48.203 87 THR GGG N 1
ATOM 2889 C CA . THR D 1 87 ? 92.219 31.427 18.781 1.000 52.996 87 THR GGG CA 1
ATOM 2890 C C . THR D 1 87 ? 92.002 32.556 17.784 1.000 55.225 87 THR GGG C 1
ATOM 2891 O O . THR D 1 87 ? 91.003 32.559 17.074 1.000 57.841 87 THR GGG O 1
ATOM 2895 N N . PRO D 1 88 ? 92.854 33.618 17.772 1.000 50.341 88 PRO GGG N 1
ATOM 2896 C CA . PRO D 1 88 ? 93.900 33.803 18.785 1.000 48.161 88 PRO GGG CA 1
ATOM 2897 C C . PRO D 1 88 ? 93.341 34.006 20.212 1.000 42.921 88 PRO GGG C 1
ATOM 2898 O O . PRO D 1 88 ? 92.185 34.335 20.395 1.000 43.576 88 PRO GGG O 1
ATOM 2902 N N . ASN D 1 89 ? 94.186 33.828 21.200 1.000 39.775 89 ASN GGG N 1
ATOM 2903 C CA . ASN D 1 89 ? 93.802 34.007 22.617 1.000 40.265 89 ASN GGG CA 1
ATOM 2904 C C . ASN D 1 89 ? 93.357 35.476 22.827 1.000 41.841 89 ASN GGG C 1
ATOM 2905 O O . ASN D 1 89 ? 93.934 36.381 22.154 1.000 38.937 89 ASN GGG O 1
ATOM 2910 N N . HIS D 1 90 ? 92.409 35.712 23.722 1.000 40.818 90 HIS GGG N 1
ATOM 2911 C CA . HIS D 1 90 ? 91.858 37.069 23.994 1.000 40.562 90 HIS GGG CA 1
ATOM 2912 C C . HIS D 1 90 ? 92.589 37.677 25.178 1.000 38.183 90 HIS GGG C 1
ATOM 2913 O O . HIS D 1 90 ? 92.742 37.007 26.209 1.000 38.388 90 HIS GGG O 1
ATOM 2920 N N . VAL D 1 91 ? 92.991 38.922 25.042 1.000 37.613 91 VAL GGG N 1
ATOM 2921 C CA . VAL D 1 91 ? 93.590 39.688 26.157 1.000 36.729 91 VAL GGG CA 1
ATOM 2922 C C . VAL D 1 91 ? 92.443 40.229 27.013 1.000 36.847 91 VAL GGG C 1
ATOM 2923 O O . VAL D 1 91 ? 91.598 40.991 26.507 1.000 36.239 91 VAL GGG O 1
ATOM 2927 N N . TRP D 1 92 ? 92.456 39.916 28.301 1.000 35.251 92 TRP GGG N 1
ATOM 2928 C CA . TRP D 1 92 ? 91.458 40.422 29.259 1.000 35.084 92 TRP GGG CA 1
ATOM 2929 C C . TRP D 1 92 ? 92.090 41.463 30.170 1.000 31.105 92 TRP GGG C 1
ATOM 2930 O O . TRP D 1 92 ? 91.335 42.206 30.819 1.000 33.043 92 TRP GGG O 1
ATOM 2941 N N . ALA D 1 93 ? 93.412 41.542 30.218 1.000 30.300 93 ALA GGG N 1
ATOM 2942 C CA . ALA D 1 93 ? 94.082 42.627 30.942 1.000 32.778 93 ALA GGG CA 1
ATOM 2943 C C . ALA D 1 93 ? 95.515 42.713 30.411 1.000 32.568 93 ALA GGG C 1
ATOM 2944 O O . ALA D 1 93 ? 96.076 41.713 29.939 1.000 34.005 93 ALA GGG O 1
ATOM 2946 N N . ILE D 1 94 ? 96.072 43.910 30.419 1.000 29.187 94 ILE GGG N 1
ATOM 2947 C CA . ILE D 1 94 ? 97.458 44.111 29.941 1.000 28.875 94 ILE GGG CA 1
ATOM 2948 C C . ILE D 1 94 ? 98.099 45.127 30.852 1.000 30.943 94 ILE GGG C 1
ATOM 2949 O O . ILE D 1 94 ? 97.417 46.098 31.275 1.000 29.785 94 ILE GGG O 1
ATOM 2954 N N . GLU D 1 95 ? 99.364 44.912 31.144 1.000 30.932 95 GLU GGG N 1
ATOM 2955 C CA . GLU D 1 95 ? 100.147 45.765 32.031 1.000 32.469 95 GLU GGG CA 1
ATOM 2956 C C . GLU D 1 95 ? 101.428 46.197 31.293 1.000 33.777 95 GLU GGG C 1
ATOM 2957 O O . GLU D 1 95 ? 102.191 45.326 30.841 1.000 33.650 95 GLU GGG O 1
ATOM 2963 N N . LEU D 1 96 ? 101.629 47.493 31.180 1.000 32.202 96 LEU GGG N 1
ATOM 2964 C CA . LEU D 1 96 ? 102.884 48.047 30.643 1.000 31.972 96 LEU GGG CA 1
ATOM 2965 C C . LEU D 1 96 ? 103.977 47.784 31.704 1.000 35.303 96 LEU GGG C 1
ATOM 2966 O O . LEU D 1 96 ? 103.720 48.119 32.898 1.000 32.297 96 LEU GGG O 1
ATOM 2971 N N . ALA D 1 97 ? 105.132 47.231 31.322 1.000 31.093 97 ALA GGG N 1
ATOM 2972 C CA . ALA D 1 97 ? 106.143 46.821 32.307 1.000 36.821 97 ALA GGG CA 1
ATOM 2973 C C . ALA D 1 97 ? 107.529 47.145 31.748 1.000 40.231 97 ALA GGG C 1
ATOM 2974 O O . ALA D 1 97 ? 108.283 46.245 31.405 1.000 41.906 97 ALA GGG O 1
ATOM 2976 N N . PRO D 1 98 ? 107.874 48.436 31.649 1.000 42.382 98 PRO GGG N 1
ATOM 2977 C CA . PRO D 1 98 ? 109.095 48.869 30.986 1.000 46.382 98 PRO GGG CA 1
ATOM 2978 C C . PRO D 1 98 ? 110.415 48.342 31.547 1.000 54.951 98 PRO GGG C 1
ATOM 2979 O O . PRO D 1 98 ? 111.344 48.241 30.756 1.000 58.515 98 PRO GGG O 1
ATOM 2983 N N . HIS D 1 99 ? 110.552 48.180 32.856 1.000 54.029 99 HIS GGG N 1
ATOM 2984 C CA . HIS D 1 99 ? 111.911 47.942 33.427 1.000 58.149 99 HIS GGG CA 1
ATOM 2985 C C . HIS D 1 99 ? 112.101 46.431 33.617 1.000 59.099 99 HIS GGG C 1
ATOM 2986 O O . HIS D 1 99 ? 112.601 45.824 32.699 1.000 69.867 99 HIS GGG O 1
ATOM 2993 N N . GLY E 1 1 ? 108.604 68.201 41.847 1.000 50.368 1 GLY HHH N 1
ATOM 2994 C CA . GLY E 1 1 ? 108.005 68.777 43.083 1.000 46.967 1 GLY HHH CA 1
ATOM 2995 C C . GLY E 1 1 ? 106.480 68.718 43.025 1.000 45.523 1 GLY HHH C 1
ATOM 2996 O O . GLY E 1 1 ? 105.916 68.334 41.954 1.000 41.003 1 GLY HHH O 1
ATOM 2997 N N . VAL E 1 2 ? 105.825 69.089 44.126 1.000 41.713 2 VAL HHH N 1
ATOM 2998 C CA . VAL E 1 2 ? 104.346 69.132 44.261 1.000 38.453 2 VAL HHH CA 1
ATOM 2999 C C . VAL E 1 2 ? 103.914 70.589 44.225 1.000 37.754 2 VAL HHH C 1
ATOM 3000 O O . VAL E 1 2 ? 104.524 71.441 44.930 1.000 34.848 2 VAL HHH O 1
ATOM 3004 N N . SER E 1 3 ? 102.938 70.916 43.401 1.000 35.062 3 SER HHH N 1
ATOM 3005 C CA . SER E 1 3 ? 102.414 72.305 43.341 1.000 34.531 3 SER HHH CA 1
ATOM 3006 C C . SER E 1 3 ? 101.690 72.548 44.692 1.000 34.553 3 SER HHH C 1
ATOM 3007 O O . SER E 1 3 ? 101.140 71.611 45.309 1.000 34.493 3 SER HHH O 1
ATOM 3010 N N . LYS E 1 4 ? 101.740 73.774 45.170 1.000 37.705 4 LYS HHH N 1
ATOM 3011 C CA . LYS E 1 4 ? 101.022 74.170 46.410 1.000 39.737 4 LYS HHH CA 1
ATOM 3012 C C . LYS E 1 4 ? 99.529 73.916 46.189 1.000 35.269 4 LYS HHH C 1
ATOM 3013 O O . LYS E 1 4 ? 98.870 73.373 47.076 1.000 35.611 4 LYS HHH O 1
ATOM 3019 N N . THR E 1 5 ? 98.996 74.304 45.036 1.000 35.057 5 THR HHH N 1
ATOM 3020 C CA . THR E 1 5 ? 97.558 74.079 44.734 1.000 39.023 5 THR HHH CA 1
ATOM 3021 C C . THR E 1 5 ? 97.219 72.583 44.900 1.000 37.900 5 THR HHH C 1
ATOM 3022 O O . THR E 1 5 ? 96.163 72.272 45.484 1.000 37.540 5 THR HHH O 1
ATOM 3026 N N . PHE E 1 6 ? 98.049 71.688 44.315 1.000 36.578 6 PHE HHH N 1
ATOM 3027 C CA . PHE E 1 6 ? 97.799 70.228 44.381 1.000 34.507 6 PHE HHH CA 1
ATOM 3028 C C . PHE E 1 6 ? 97.725 69.795 45.859 1.000 34.446 6 PHE HHH C 1
ATOM 3029 O O . PHE E 1 6 ? 96.812 69.041 46.256 1.000 31.522 6 PHE HHH O 1
ATOM 3037 N N . LYS E 1 7 ? 98.698 70.211 46.644 1.000 36.010 7 LYS HHH N 1
ATOM 3038 C CA . LYS E 1 7 ? 98.756 69.846 48.091 1.000 38.963 7 LYS HHH CA 1
ATOM 3039 C C . LYS E 1 7 ? 97.481 70.376 48.805 1.000 37.240 7 LYS HHH C 1
ATOM 3040 O O . LYS E 1 7 ? 96.783 69.610 49.514 1.000 37.064 7 LYS HHH O 1
ATOM 3044 N N . ASP E 1 8 ? 97.160 71.643 48.591 1.000 39.663 8 ASP HHH N 1
ATOM 3045 C CA . ASP E 1 8 ? 96.038 72.319 49.297 1.000 41.900 8 ASP HHH CA 1
ATOM 3046 C C . ASP E 1 8 ? 94.717 71.668 48.883 1.000 41.378 8 ASP HHH C 1
ATOM 3047 O O . ASP E 1 8 ? 93.881 71.384 49.774 1.000 39.871 8 ASP HHH O 1
ATOM 3052 N N . LYS E 1 9 ? 94.522 71.385 47.589 1.000 39.921 9 LYS HHH N 1
ATOM 3053 C CA . LYS E 1 9 ? 93.265 70.735 47.136 1.000 38.484 9 LYS HHH CA 1
ATOM 3054 C C . LYS E 1 9 ? 93.163 69.347 47.757 1.000 36.657 9 LYS HHH C 1
ATOM 3055 O O . LYS E 1 9 ? 92.064 68.971 48.152 1.000 40.638 9 LYS HHH O 1
ATOM 3061 N N . CYS E 1 10 ? 94.256 68.596 47.843 1.000 35.322 10 CYS HHH N 1
ATOM 3062 C CA . CYS E 1 10 ? 94.207 67.228 48.438 1.000 37.225 10 CYS HHH CA 1
ATOM 3063 C C . CYS E 1 10 ? 93.860 67.337 49.945 1.000 38.677 10 CYS HHH C 1
ATOM 3064 O O . CYS E 1 10 ? 93.153 66.449 50.456 1.000 39.813 10 CYS HHH O 1
ATOM 3067 N N . ALA E 1 11 ? 94.397 68.344 50.641 1.000 41.670 11 ALA HHH N 1
ATOM 3068 C CA . ALA E 1 11 ? 94.193 68.538 52.105 1.000 39.967 11 ALA HHH CA 1
ATOM 3069 C C . ALA E 1 11 ? 92.708 68.829 52.388 1.000 41.828 11 ALA HHH C 1
ATOM 3070 O O . ALA E 1 11 ? 92.293 68.638 53.506 1.000 47.771 11 ALA HHH O 1
ATOM 3072 N N . SER E 1 12 ? 91.918 69.294 51.411 1.000 40.838 12 SER HHH N 1
ATOM 3073 C CA . SER E 1 12 ? 90.479 69.617 51.586 1.000 38.860 12 SER HHH CA 1
ATOM 3074 C C . SER E 1 12 ? 89.628 68.359 51.477 1.000 36.287 12 SER HHH C 1
ATOM 3075 O O . SER E 1 12 ? 88.401 68.494 51.576 1.000 37.761 12 SER HHH O 1
ATOM 3078 N N . THR E 1 13 ? 90.226 67.179 51.332 1.000 34.639 13 THR HHH N 1
ATOM 3079 C CA . THR E 1 13 ? 89.522 65.885 51.160 1.000 35.757 13 THR HHH CA 1
ATOM 3080 C C . THR E 1 13 ? 90.040 64.908 52.220 1.000 37.312 13 THR HHH C 1
ATOM 3081 O O . THR E 1 13 ? 91.027 65.239 52.870 1.000 40.218 13 THR HHH O 1
ATOM 3085 N N . THR E 1 14 ? 89.471 63.713 52.279 1.000 37.328 14 THR HHH N 1
ATOM 3086 C CA . THR E 1 14 ? 89.909 62.614 53.183 1.000 42.291 14 THR HHH CA 1
ATOM 3087 C C . THR E 1 14 ? 91.087 61.844 52.591 1.000 41.044 14 THR HHH C 1
ATOM 3088 O O . THR E 1 14 ? 91.604 60.930 53.261 1.000 36.824 14 THR HHH O 1
ATOM 3092 N N . ALA E 1 15 ? 91.510 62.182 51.380 1.000 40.089 15 ALA HHH N 1
ATOM 3093 C CA . ALA E 1 15 ? 92.621 61.486 50.696 1.000 38.457 15 ALA HHH CA 1
ATOM 3094 C C . ALA E 1 15 ? 93.952 62.039 51.176 1.000 41.167 15 ALA HHH C 1
ATOM 3095 O O . ALA E 1 15 ? 93.973 63.175 51.641 1.000 40.357 15 ALA HHH O 1
ATOM 3097 N N . LYS E 1 16 ? 95.005 61.240 51.024 1.000 40.626 16 LYS HHH N 1
ATOM 3098 C CA . LYS E 1 16 ? 96.409 61.500 51.481 1.000 40.328 16 LYS HHH CA 1
ATOM 3099 C C . LYS E 1 16 ? 97.230 61.897 50.254 1.000 38.809 16 LYS HHH C 1
ATOM 3100 O O . LYS E 1 16 ? 97.025 61.311 49.162 1.000 36.163 16 LYS HHH O 1
ATOM 3102 N N . LEU E 1 17 ? 98.149 62.827 50.442 1.000 37.982 17 LEU HHH N 1
ATOM 3103 C CA . LEU E 1 17 ? 99.124 63.213 49.408 1.000 39.281 17 LEU HHH CA 1
ATOM 3104 C C . LEU E 1 17 ? 100.202 62.124 49.384 1.000 40.638 17 LEU HHH C 1
ATOM 3105 O O . LEU E 1 17 ? 100.727 61.790 50.431 1.000 40.027 17 LEU HHH O 1
ATOM 3110 N N . VAL E 1 18 ? 100.511 61.578 48.223 1.000 36.212 18 VAL HHH N 1
ATOM 3111 C CA . VAL E 1 18 ? 101.710 60.738 48.018 1.000 37.239 18 VAL HHH CA 1
ATOM 3112 C C . VAL E 1 18 ? 102.616 61.469 47.035 1.000 37.644 18 VAL HHH C 1
ATOM 3113 O O . VAL E 1 18 ? 102.208 61.701 45.849 1.000 35.581 18 VAL HHH O 1
ATOM 3117 N N . GLN E 1 19 ? 103.812 61.822 47.473 1.000 38.510 19 GLN HHH N 1
ATOM 3118 C CA . GLN E 1 19 ? 104.686 62.770 46.744 1.000 41.842 19 GLN HHH CA 1
ATOM 3119 C C . GLN E 1 19 ? 105.785 62.022 46.009 1.000 38.910 19 GLN HHH C 1
ATOM 3120 O O . GLN E 1 19 ? 106.304 61.103 46.601 1.000 39.804 19 GLN HHH O 1
ATOM 3126 N N . SER E 1 20 ? 106.119 62.430 44.794 1.000 37.692 20 SER HHH N 1
ATOM 3127 C CA . SER E 1 20 ? 107.271 61.948 43.993 1.000 40.405 20 SER HHH CA 1
ATOM 3128 C C . SER E 1 20 ? 107.259 60.431 43.952 1.000 37.288 20 SER HHH C 1
ATOM 3129 O O . SER E 1 20 ? 108.303 59.826 44.259 1.000 38.999 20 SER HHH O 1
ATOM 3132 N N . VAL E 1 21 ? 106.174 59.837 43.504 1.000 33.744 21 VAL HHH N 1
ATOM 3133 C CA . VAL E 1 21 ? 106.063 58.372 43.277 1.000 33.695 21 VAL HHH CA 1
ATOM 3134 C C . VAL E 1 21 ? 106.668 58.076 41.898 1.000 32.153 21 VAL HHH C 1
ATOM 3135 O O . VAL E 1 21 ? 106.265 58.817 40.902 1.000 30.941 21 VAL HHH O 1
ATOM 3139 N N . GLN E 1 22 ? 107.442 57.007 41.765 1.000 31.428 22 GLN HHH N 1
ATOM 3140 C CA . GLN E 1 22 ? 107.845 56.524 40.423 1.000 34.109 22 GLN HHH CA 1
ATOM 3141 C C . GLN E 1 22 ? 106.951 55.350 40.088 1.000 29.979 22 GLN HHH C 1
ATOM 3142 O O . GLN E 1 22 ? 107.116 54.243 40.683 1.000 30.197 22 GLN HHH O 1
ATOM 3148 N N . LEU E 1 23 ? 106.081 55.536 39.115 1.000 29.323 23 LEU HHH N 1
ATOM 3149 C CA . LEU E 1 23 ? 105.219 54.455 38.624 1.000 30.451 23 LEU HHH CA 1
ATOM 3150 C C . LEU E 1 23 ? 106.034 53.617 37.638 1.000 28.819 23 LEU HHH C 1
ATOM 3151 O O . LEU E 1 23 ? 106.652 54.196 36.716 1.000 26.855 23 LEU HHH O 1
ATOM 3156 N N . VAL E 1 24 ? 105.924 52.303 37.751 1.000 29.052 24 VAL HHH N 1
ATOM 3157 C CA . VAL E 1 24 ? 106.648 51.362 36.853 1.000 30.884 24 VAL HHH CA 1
ATOM 3158 C C . VAL E 1 24 ? 105.673 50.453 36.136 1.000 30.031 24 VAL HHH C 1
ATOM 3159 O O . VAL E 1 24 ? 106.104 49.830 35.146 1.000 30.644 24 VAL HHH O 1
ATOM 3163 N N . ASN E 1 25 ? 104.389 50.457 36.516 1.000 29.547 25 ASN HHH N 1
ATOM 3164 C CA . ASN E 1 25 ? 103.385 49.683 35.753 1.000 32.261 25 ASN HHH CA 1
ATOM 3165 C C . ASN E 1 25 ? 102.071 50.489 35.661 1.000 30.576 25 ASN HHH C 1
ATOM 3166 O O . ASN E 1 25 ? 101.709 51.238 36.570 1.000 29.436 25 ASN HHH O 1
ATOM 3171 N N . ILE E 1 26 ? 101.390 50.317 34.565 1.000 28.027 26 ILE HHH N 1
ATOM 3172 C CA . ILE E 1 26 ? 99.979 50.737 34.398 1.000 29.770 26 ILE HHH CA 1
ATOM 3173 C C . ILE E 1 26 ? 99.303 49.598 33.650 1.000 28.698 26 ILE HHH C 1
ATOM 3174 O O . ILE E 1 26 ? 99.876 49.064 32.689 1.000 28.456 26 ILE HHH O 1
ATOM 3179 N N . SER E 1 27 ? 98.114 49.250 34.094 1.000 29.511 27 SER HHH N 1
ATOM 3180 C CA . SER E 1 27 ? 97.358 48.148 33.457 1.000 30.074 27 SER HHH CA 1
ATOM 3181 C C . SER E 1 27 ? 95.921 48.611 33.212 1.000 29.470 27 SER HHH C 1
ATOM 3182 O O . SER E 1 27 ? 95.420 49.514 33.907 1.000 27.404 27 SER HHH O 1
ATOM 3185 N N . SER E 1 28 ? 95.306 48.009 32.223 1.000 27.923 28 SER HHH N 1
ATOM 3186 C CA . SER E 1 28 ? 93.865 48.127 31.993 1.000 27.830 28 SER HHH CA 1
ATOM 3187 C C . SER E 1 28 ? 93.318 46.708 31.979 1.000 31.584 28 SER HHH C 1
ATOM 3188 O O . SER E 1 28 ? 93.897 45.854 31.291 1.000 31.043 28 SER HHH O 1
ATOM 3191 N N . ASP E 1 29 ? 92.192 46.520 32.644 1.000 30.674 29 ASP HHH N 1
ATOM 3192 C CA . ASP E 1 29 ? 91.601 45.207 32.967 1.000 32.615 29 ASP HHH CA 1
ATOM 3193 C C . ASP E 1 29 ? 90.110 45.302 32.657 1.000 32.033 29 ASP HHH C 1
ATOM 3194 O O . ASP E 1 29 ? 89.494 46.239 33.124 1.000 28.710 29 ASP HHH O 1
ATOM 3199 N N . VAL E 1 30 ? 89.595 44.451 31.785 1.000 33.854 30 VAL HHH N 1
ATOM 3200 C CA . VAL E 1 30 ? 88.153 44.355 31.471 1.000 35.548 30 VAL HHH CA 1
ATOM 3201 C C . VAL E 1 30 ? 87.540 43.091 32.125 1.000 37.768 30 VAL HHH C 1
ATOM 3202 O O . VAL E 1 30 ? 86.370 42.803 31.834 1.000 36.439 30 VAL HHH O 1
ATOM 3206 N N . ASN E 1 31 ? 88.239 42.408 33.047 1.000 39.143 31 ASN HHH N 1
ATOM 3207 C CA . ASN E 1 31 ? 87.639 41.250 33.776 1.000 39.453 31 ASN HHH CA 1
ATOM 3208 C C . ASN E 1 31 ? 86.460 41.700 34.649 1.000 41.542 31 ASN HHH C 1
ATOM 3209 O O . ASN E 1 31 ? 86.569 42.767 35.327 1.000 38.983 31 ASN HHH O 1
ATOM 3214 N N . LYS E 1 32 ? 85.407 40.882 34.705 1.000 43.619 32 LYS HHH N 1
ATOM 3215 C CA . LYS E 1 32 ? 84.093 41.203 35.336 1.000 45.703 32 LYS HHH CA 1
ATOM 3216 C C . LYS E 1 32 ? 84.319 41.783 36.725 1.000 43.292 32 LYS HHH C 1
ATOM 3217 O O . LYS E 1 32 ? 83.732 42.809 37.033 1.000 50.072 32 LYS HHH O 1
ATOM 3219 N N . ASP E 1 33 ? 85.163 41.175 37.533 1.000 46.053 33 ASP HHH N 1
ATOM 3220 C CA . ASP E 1 33 ? 85.259 41.558 38.965 1.000 48.373 33 ASP HHH CA 1
ATOM 3221 C C . ASP E 1 33 ? 86.370 42.582 39.228 1.000 48.280 33 ASP HHH C 1
ATOM 3222 O O . ASP E 1 33 ? 86.405 43.140 40.306 1.000 50.563 33 ASP HHH O 1
ATOM 3227 N N . SER E 1 34 ? 87.205 42.903 38.246 1.000 48.790 34 SER HHH N 1
ATOM 3228 C CA . SER E 1 34 ? 88.416 43.710 38.497 1.000 41.920 34 SER HHH CA 1
ATOM 3229 C C . SER E 1 34 ? 88.577 44.836 37.450 1.000 42.125 34 SER HHH C 1
ATOM 3230 O O . SER E 1 34 ? 89.613 45.470 37.474 1.000 37.717 34 SER HHH O 1
ATOM 3233 N N . LYS E 1 35 ? 87.523 45.134 36.691 1.000 38.900 35 LYS HHH N 1
ATOM 3234 C CA . LYS E 1 35 ? 87.476 46.189 35.643 1.000 41.454 35 LYS HHH CA 1
ATOM 3235 C C . LYS E 1 35 ? 88.143 47.465 36.170 1.000 40.329 35 LYS HHH C 1
ATOM 3236 O O . LYS E 1 35 ? 87.801 47.897 37.251 1.000 34.251 35 LYS HHH O 1
ATOM 3242 N N . GLY E 1 36 ? 89.101 48.039 35.432 1.000 36.089 36 GLY HHH N 1
ATOM 3243 C CA . GLY E 1 36 ? 89.611 49.376 35.753 1.000 33.907 36 GLY HHH CA 1
ATOM 3244 C C . GLY E 1 36 ? 91.077 49.528 35.406 1.000 33.579 36 GLY HHH C 1
ATOM 3245 O O . GLY E 1 36 ? 91.657 48.626 34.728 1.000 31.819 36 GLY HHH O 1
ATOM 3246 N N . ILE E 1 37 ? 91.612 50.691 35.788 1.000 30.964 37 ILE HHH N 1
ATOM 3247 C CA . ILE E 1 37 ? 93.025 51.081 35.530 1.000 30.388 37 ILE HHH CA 1
ATOM 3248 C C . ILE E 1 37 ? 93.767 50.995 36.840 1.000 29.495 37 ILE HHH C 1
ATOM 3249 O O . ILE E 1 37 ? 93.277 51.540 37.831 1.000 31.576 37 ILE HHH O 1
ATOM 3254 N N . TYR E 1 38 ? 94.893 50.317 36.842 1.000 27.184 38 TYR HHH N 1
ATOM 3255 C CA . TYR E 1 38 ? 95.741 50.208 38.032 1.000 29.834 38 TYR HHH CA 1
ATOM 3256 C C . TYR E 1 38 ? 97.115 50.716 37.667 1.000 27.732 38 TYR HHH C 1
ATOM 3257 O O . TYR E 1 38 ? 97.578 50.495 36.547 1.000 28.405 38 TYR HHH O 1
ATOM 3266 N N . ILE E 1 39 ? 97.740 51.344 38.648 1.000 28.248 39 ILE HHH N 1
ATOM 3267 C CA . ILE E 1 39 ? 99.127 51.870 38.515 1.000 29.261 39 ILE HHH CA 1
ATOM 3268 C C . ILE E 1 39 ? 99.926 51.368 39.705 1.000 30.232 39 ILE HHH C 1
ATOM 3269 O O . ILE E 1 39 ? 99.361 51.206 40.784 1.000 30.962 39 ILE HHH O 1
ATOM 3274 N N . SER E 1 40 ? 101.200 51.085 39.485 1.000 33.224 40 SER HHH N 1
ATOM 3275 C CA . SER E 1 40 ? 102.051 50.481 40.534 1.000 34.971 40 SER HHH CA 1
ATOM 3276 C C . SER E 1 40 ? 103.375 51.191 40.590 1.000 35.200 40 SER HHH C 1
ATOM 3277 O O . SER E 1 40 ? 103.930 51.474 39.519 1.000 35.058 40 SER HHH O 1
ATOM 3280 N N . SER E 1 41 ? 103.872 51.426 41.810 1.000 35.852 41 SER HHH N 1
ATOM 3281 C CA . SER E 1 41 ? 105.156 52.091 42.101 1.000 36.454 41 SER HHH CA 1
ATOM 3282 C C . SER E 1 41 ? 106.317 51.083 42.028 1.000 37.283 41 SER HHH C 1
ATOM 3283 O O . SER E 1 41 ? 106.064 49.845 42.100 1.000 35.297 41 SER HHH O 1
ATOM 3286 N N . SER E 1 42 ? 107.540 51.584 41.978 1.000 39.538 42 SER HHH N 1
ATOM 3287 C CA . SER E 1 42 ? 108.743 50.725 42.031 1.000 44.685 42 SER HHH CA 1
ATOM 3288 C C . SER E 1 42 ? 108.765 49.913 43.328 1.000 47.020 42 SER HHH C 1
ATOM 3289 O O . SER E 1 42 ? 109.218 48.788 43.246 1.000 44.585 42 SER HHH O 1
ATOM 3292 N N . ALA E 1 43 ? 108.226 50.424 44.431 1.000 43.929 43 ALA HHH N 1
ATOM 3293 C CA . ALA E 1 43 ? 108.140 49.699 45.717 1.000 48.155 43 ALA HHH CA 1
ATOM 3294 C C . ALA E 1 43 ? 107.095 48.576 45.641 1.000 50.557 43 ALA HHH C 1
ATOM 3295 O O . ALA E 1 43 ? 107.108 47.729 46.517 1.000 51.500 43 ALA HHH O 1
ATOM 3297 N N . GLY E 1 44 ? 106.218 48.533 44.632 1.000 51.043 44 GLY HHH N 1
ATOM 3298 C CA . GLY E 1 44 ? 105.214 47.466 44.490 1.000 49.708 44 GLY HHH CA 1
ATOM 3299 C C . GLY E 1 44 ? 103.826 47.877 45.004 1.000 49.956 44 GLY HHH C 1
ATOM 3300 O O . GLY E 1 44 ? 102.921 47.040 44.910 1.000 56.593 44 GLY HHH O 1
ATOM 3301 N N . LYS E 1 45 ? 103.613 49.104 45.495 1.000 43.934 45 LYS HHH N 1
ATOM 3302 C CA . LYS E 1 45 ? 102.270 49.592 45.868 1.000 44.213 45 LYS HHH CA 1
ATOM 3303 C C . LYS E 1 45 ? 101.398 49.791 44.607 1.000 41.829 45 LYS HHH C 1
ATOM 3304 O O . LYS E 1 45 ? 101.909 50.333 43.608 1.000 36.935 45 LYS HHH O 1
ATOM 3310 N N . THR E 1 46 ? 100.120 49.439 44.669 1.000 38.503 46 THR HHH N 1
ATOM 3311 C CA . THR E 1 46 ? 99.180 49.603 43.557 1.000 37.398 46 THR HHH CA 1
ATOM 3312 C C . THR E 1 46 ? 98.062 50.556 43.943 1.000 36.587 46 THR HHH C 1
ATOM 3313 O O . THR E 1 46 ? 97.593 50.479 45.061 1.000 36.907 46 THR HHH O 1
ATOM 3317 N N . TRP E 1 47 ? 97.645 51.422 43.019 1.000 34.307 47 TRP HHH N 1
ATOM 3318 C CA . TRP E 1 47 ? 96.455 52.278 43.164 1.000 32.355 47 TRP HHH CA 1
ATOM 3319 C C . TRP E 1 47 ? 95.512 51.985 42.009 1.000 33.388 47 TRP HHH C 1
ATOM 3320 O O . TRP E 1 47 ? 95.954 51.503 40.964 1.000 32.295 47 TRP HHH O 1
ATOM 3331 N N . PHE E 1 48 ? 94.258 52.359 42.199 1.000 32.545 48 PHE HHH N 1
ATOM 3332 C CA . PHE E 1 48 ? 93.178 52.248 41.233 1.000 32.618 48 PHE HHH CA 1
ATOM 3333 C C . PHE E 1 48 ? 92.802 53.657 40.794 1.000 33.896 48 PHE HHH C 1
ATOM 3334 O O . PHE E 1 48 ? 92.680 54.543 41.635 1.000 32.794 48 PHE HHH O 1
ATOM 3342 N N . ILE E 1 49 ? 92.646 53.856 39.494 1.000 31.302 49 ILE HHH N 1
ATOM 3343 C CA . ILE E 1 49 ? 92.178 55.159 38.943 1.000 29.817 49 ILE HHH CA 1
ATOM 3344 C C . ILE E 1 49 ? 90.739 54.944 38.492 1.000 29.645 49 ILE HHH C 1
ATOM 3345 O O . ILE E 1 49 ? 90.468 54.295 37.483 1.000 28.886 49 ILE HHH O 1
ATOM 3350 N N . PRO E 1 50 ? 89.761 55.500 39.204 1.000 31.459 50 PRO HHH N 1
ATOM 3351 C CA . PRO E 1 50 ? 88.361 55.372 38.794 1.000 32.920 50 PRO HHH CA 1
ATOM 3352 C C . PRO E 1 50 ? 88.100 56.000 37.427 1.000 31.727 50 PRO HHH C 1
ATOM 3353 O O . PRO E 1 50 ? 88.749 56.933 37.020 1.000 33.168 50 PRO HHH O 1
ATOM 3357 N N . GLY E 1 51 ? 87.141 55.438 36.720 1.000 30.552 51 GLY HHH N 1
ATOM 3358 C CA . GLY E 1 51 ? 86.616 55.975 35.467 1.000 30.307 51 GLY HHH CA 1
ATOM 3359 C C . GLY E 1 51 ? 85.537 57.027 35.690 1.000 31.801 51 GLY HHH C 1
ATOM 3360 O O . GLY E 1 51 ? 85.137 57.241 36.822 1.000 34.188 51 GLY HHH O 1
ATOM 3361 N N . GLY E 1 52 ? 85.093 57.674 34.636 1.000 31.886 52 GLY HHH N 1
ATOM 3362 C CA . GLY E 1 52 ? 83.952 58.590 34.662 1.000 32.748 52 GLY HHH CA 1
ATOM 3363 C C . GLY E 1 52 ? 83.106 58.406 33.458 1.000 30.269 52 GLY HHH C 1
ATOM 3364 O O . GLY E 1 52 ? 83.683 58.492 32.377 1.000 28.635 52 GLY HHH O 1
ATOM 3365 N N . GLN E 1 53 ? 81.787 58.119 33.576 1.000 28.336 53 GLN HHH N 1
ATOM 3366 C CA . GLN E 1 53 ? 80.920 57.929 32.389 1.000 29.825 53 GLN HHH CA 1
ATOM 3367 C C . GLN E 1 53 ? 80.450 59.315 31.908 1.000 32.370 53 GLN HHH C 1
ATOM 3368 O O . GLN E 1 53 ? 80.254 59.450 30.750 1.000 31.284 53 GLN HHH O 1
ATOM 3374 N N . TYR E 1 54 ? 80.256 60.310 32.771 1.000 31.820 54 TYR HHH N 1
ATOM 3375 C CA . TYR E 1 54 ? 79.646 61.596 32.406 1.000 33.720 54 TYR HHH CA 1
ATOM 3376 C C . TYR E 1 54 ? 80.598 62.772 32.552 1.000 32.164 54 TYR HHH C 1
ATOM 3377 O O . TYR E 1 54 ? 81.549 62.646 33.311 1.000 30.424 54 TYR HHH O 1
ATOM 3386 N N . TYR E 1 55 ? 80.273 63.872 31.893 1.000 30.927 55 TYR HHH N 1
ATOM 3387 C CA . TYR E 1 55 ? 80.979 65.163 32.044 1.000 30.956 55 TYR HHH CA 1
ATOM 3388 C C . TYR E 1 55 ? 80.843 65.593 33.498 1.000 33.315 55 TYR HHH C 1
ATOM 3389 O O . TYR E 1 55 ? 79.721 65.520 34.022 1.000 31.717 55 TYR HHH O 1
ATOM 3398 N N . PRO E 1 56 ? 81.891 66.101 34.171 1.000 30.897 56 PRO HHH N 1
ATOM 3399 C CA . PRO E 1 56 ? 83.251 66.255 33.595 1.000 30.519 56 PRO HHH CA 1
ATOM 3400 C C . PRO E 1 56 ? 84.205 65.097 33.909 1.000 29.677 56 PRO HHH C 1
ATOM 3401 O O . PRO E 1 56 ? 85.348 65.087 33.405 1.000 29.683 56 PRO HHH O 1
ATOM 3405 N N . ASP E 1 57 ? 83.771 64.135 34.708 1.000 28.548 57 ASP HHH N 1
ATOM 3406 C CA . ASP E 1 57 ? 84.629 63.005 35.139 1.000 30.480 57 ASP HHH CA 1
ATOM 3407 C C . ASP E 1 57 ? 85.148 62.188 33.940 1.000 27.330 57 ASP HHH C 1
ATOM 3408 O O . ASP E 1 57 ? 86.241 61.643 34.069 1.000 28.352 57 ASP HHH O 1
ATOM 3413 N N . ASN E 1 58 ? 84.411 62.123 32.854 1.000 27.912 58 ASN HHH N 1
ATOM 3414 C CA . ASN E 1 58 ? 84.838 61.418 31.628 1.000 28.822 58 ASN HHH CA 1
ATOM 3415 C C . ASN E 1 58 ? 86.189 62.022 31.162 1.000 27.678 58 ASN HHH C 1
ATOM 3416 O O . ASN E 1 58 ? 87.154 61.246 31.057 1.000 27.549 58 ASN HHH O 1
ATOM 3421 N N . TYR E 1 59 ? 86.259 63.325 30.887 1.000 25.119 59 TYR HHH N 1
ATOM 3422 C CA . TYR E 1 59 ? 87.511 63.889 30.313 1.000 24.961 59 TYR HHH CA 1
ATOM 3423 C C . TYR E 1 59 ? 88.545 63.979 31.433 1.000 24.523 59 TYR HHH C 1
ATOM 3424 O O . TYR E 1 59 ? 89.749 63.784 31.145 1.000 24.163 59 TYR HHH O 1
ATOM 3433 N N . LEU E 1 60 ? 88.152 64.203 32.684 1.000 24.753 60 LEU HHH N 1
ATOM 3434 C CA . LEU E 1 60 ? 89.146 64.341 33.758 1.000 24.372 60 LEU HHH CA 1
ATOM 3435 C C . LEU E 1 60 ? 89.805 63.002 34.018 1.000 24.321 60 LEU HHH C 1
ATOM 3436 O O . LEU E 1 60 ? 91.057 62.950 34.202 1.000 24.957 60 LEU HHH O 1
ATOM 3441 N N . SER E 1 61 ? 89.019 61.935 34.047 1.000 23.325 61 SER HHH N 1
ATOM 3442 C CA . SER E 1 61 ? 89.569 60.579 34.286 1.000 24.514 61 SER HHH CA 1
ATOM 3443 C C . SER E 1 61 ? 90.503 60.235 33.100 1.000 23.176 61 SER HHH C 1
ATOM 3444 O O . SER E 1 61 ? 91.570 59.655 33.358 1.000 24.683 61 SER HHH O 1
ATOM 3447 N N . ASN E 1 62 ? 90.131 60.609 31.892 1.000 22.562 62 ASN HHH N 1
ATOM 3448 C CA . ASN E 1 62 ? 90.965 60.378 30.706 1.000 22.590 62 ASN HHH CA 1
ATOM 3449 C C . ASN E 1 62 ? 92.333 61.086 30.896 1.000 24.032 62 ASN HHH C 1
ATOM 3450 O O . ASN E 1 62 ? 93.346 60.507 30.533 1.000 23.150 62 ASN HHH O 1
ATOM 3455 N N . GLU E 1 63 ? 92.347 62.325 31.379 1.000 24.468 63 GLU HHH N 1
ATOM 3456 C CA . GLU E 1 63 ? 93.610 63.046 31.628 1.000 24.681 63 GLU HHH CA 1
ATOM 3457 C C . GLU E 1 63 ? 94.413 62.387 32.753 1.000 23.831 63 GLU HHH C 1
ATOM 3458 O O . GLU E 1 63 ? 95.658 62.297 32.607 1.000 22.347 63 GLU HHH O 1
ATOM 3464 N N . MET E 1 64 ? 93.753 61.852 33.775 1.000 23.384 64 MET HHH N 1
ATOM 3465 C CA . MET E 1 64 ? 94.477 61.134 34.839 1.000 25.275 64 MET HHH CA 1
ATOM 3466 C C . MET E 1 64 ? 95.196 59.928 34.254 1.000 23.156 64 MET HHH C 1
ATOM 3467 O O . MET E 1 64 ? 96.410 59.751 34.590 1.000 23.054 64 MET HHH O 1
ATOM 3472 N N . ARG E 1 65 ? 94.528 59.226 33.349 1.000 22.042 65 ARG HHH N 1
ATOM 3473 C CA . ARG E 1 65 ? 95.138 58.073 32.646 1.000 23.937 65 ARG HHH CA 1
ATOM 3474 C C . ARG E 1 65 ? 96.314 58.510 31.753 1.000 23.251 65 ARG HHH C 1
ATOM 3475 O O . ARG E 1 65 ? 97.377 57.853 31.821 1.000 23.581 65 ARG HHH O 1
ATOM 3483 N N . LYS E 1 66 ? 96.194 59.607 31.038 1.000 22.418 66 LYS HHH N 1
ATOM 3484 C CA . LYS E 1 66 ? 97.271 60.069 30.157 1.000 22.745 66 LYS HHH CA 1
ATOM 3485 C C . LYS E 1 66 ? 98.476 60.455 31.015 1.000 23.714 66 LYS HHH C 1
ATOM 3486 O O . LYS E 1 66 ? 99.628 60.179 30.568 1.000 22.558 66 LYS HHH O 1
ATOM 3492 N N . ILE E 1 67 ? 98.241 61.076 32.172 1.000 23.942 67 ILE HHH N 1
ATOM 3493 C CA . ILE E 1 67 ? 99.374 61.452 33.064 1.000 23.641 67 ILE HHH CA 1
ATOM 3494 C C . ILE E 1 67 ? 100.044 60.165 33.551 1.000 24.518 67 ILE HHH C 1
ATOM 3495 O O . ILE E 1 67 ? 101.306 60.073 33.517 1.000 24.044 67 ILE HHH O 1
ATOM 3500 N N . ALA E 1 68 ? 99.268 59.204 34.038 1.000 24.135 68 ALA HHH N 1
ATOM 3501 C CA . ALA E 1 68 ? 99.834 57.947 34.567 1.000 24.405 68 ALA HHH CA 1
ATOM 3502 C C . ALA E 1 68 ? 100.588 57.188 33.469 1.000 24.506 68 ALA HHH C 1
ATOM 3503 O O . ALA E 1 68 ? 101.726 56.665 33.744 1.000 23.762 68 ALA HHH O 1
ATOM 3505 N N . MET E 1 69 ? 100.042 57.154 32.263 1.000 24.945 69 MET HHH N 1
ATOM 3506 C CA . MET E 1 69 ? 100.664 56.418 31.157 1.000 26.704 69 MET HHH CA 1
ATOM 3507 C C . MET E 1 69 ? 102.021 57.043 30.798 1.000 26.011 69 MET HHH C 1
ATOM 3508 O O . MET E 1 69 ? 103.051 56.320 30.631 1.000 23.796 69 MET HHH O 1
ATOM 3513 N N . ALA E 1 70 ? 102.066 58.342 30.690 1.000 25.825 70 ALA HHH N 1
ATOM 3514 C CA . ALA E 1 70 ? 103.306 59.120 30.425 1.000 26.551 70 ALA HHH CA 1
ATOM 3515 C C . ALA E 1 70 ? 104.306 58.913 31.547 1.000 24.973 70 ALA HHH C 1
ATOM 3516 O O . ALA E 1 70 ? 105.514 58.730 31.255 1.000 25.857 70 ALA HHH O 1
ATOM 3518 N N . ALA E 1 71 ? 103.864 58.912 32.798 1.000 24.840 71 ALA HHH N 1
ATOM 3519 C CA . ALA E 1 71 ? 104.751 58.681 33.944 1.000 25.610 71 ALA HHH CA 1
ATOM 3520 C C . ALA E 1 71 ? 105.430 57.317 33.817 1.000 28.061 71 ALA HHH C 1
ATOM 3521 O O . ALA E 1 71 ? 106.664 57.207 34.064 1.000 26.902 71 ALA HHH O 1
ATOM 3523 N N . VAL E 1 72 ? 104.677 56.283 33.450 1.000 26.556 72 VAL HHH N 1
ATOM 3524 C CA . VAL E 1 72 ? 105.247 54.921 33.329 1.000 27.086 72 VAL HHH CA 1
ATOM 3525 C C . VAL E 1 72 ? 106.152 54.869 32.122 1.000 27.485 72 VAL HHH C 1
ATOM 3526 O O . VAL E 1 72 ? 107.305 54.420 32.254 1.000 25.441 72 VAL HHH O 1
ATOM 3530 N N . LEU E 1 73 ? 105.682 55.314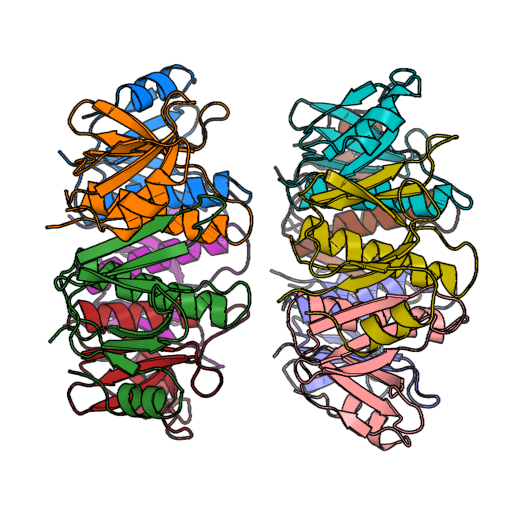 30.969 1.000 27.187 73 LEU HHH N 1
ATOM 3531 C CA . LEU E 1 73 ? 106.410 55.121 29.716 1.000 28.161 73 LEU HHH CA 1
ATOM 3532 C C . LEU E 1 73 ? 107.661 56.002 29.733 1.000 31.763 73 LEU HHH C 1
ATOM 3533 O O . LEU E 1 73 ? 108.723 55.488 29.258 1.000 28.209 73 LEU HHH O 1
ATOM 3538 N N . SER E 1 74 ? 107.606 57.239 30.249 1.000 29.383 74 SER HHH N 1
ATOM 3539 C CA . SER E 1 74 ? 108.780 58.141 30.212 1.000 31.900 74 SER HHH CA 1
ATOM 3540 C C . SER E 1 74 ? 109.619 58.051 31.499 1.000 32.034 74 SER HHH C 1
ATOM 3541 O O . SER E 1 74 ? 110.602 58.808 31.598 1.000 28.503 74 SER HHH O 1
ATOM 3544 N N . ASN E 1 75 ? 109.193 57.269 32.478 1.000 30.792 75 ASN HHH N 1
ATOM 3545 C CA . ASN E 1 75 ? 109.860 57.111 33.792 1.000 31.452 75 ASN HHH CA 1
ATOM 3546 C C . ASN E 1 75 ? 110.003 58.482 34.452 1.000 31.793 75 ASN HHH C 1
ATOM 3547 O O . ASN E 1 75 ? 111.139 58.878 34.783 1.000 29.746 75 ASN HHH O 1
ATOM 3552 N N . VAL E 1 76 ? 108.885 59.189 34.629 1.000 32.267 76 VAL HHH N 1
ATOM 3553 C CA . VAL E 1 76 ? 108.877 60.513 35.312 1.000 32.789 76 VAL HHH CA 1
ATOM 3554 C C . VAL E 1 76 ? 107.923 60.403 36.503 1.000 30.278 76 VAL HHH C 1
ATOM 3555 O O . VAL E 1 76 ? 107.002 59.580 36.458 1.000 28.287 76 VAL HHH O 1
ATOM 3559 N N . ARG E 1 77 ? 108.198 61.176 37.543 1.000 27.611 77 ARG HHH N 1
ATOM 3560 C CA . ARG E 1 77 ? 107.500 61.099 38.846 1.000 32.033 77 ARG HHH CA 1
ATOM 3561 C C . ARG E 1 77 ? 106.116 61.750 38.722 1.000 27.979 77 ARG HHH C 1
ATOM 3562 O O . ARG E 1 77 ? 105.918 62.630 37.850 1.000 26.503 77 ARG HHH O 1
ATOM 3570 N N . VAL E 1 78 ? 105.231 61.349 39.614 1.000 30.663 78 VAL HHH N 1
ATOM 3571 C CA . VAL E 1 78 ? 103.911 61.988 39.850 1.000 28.952 78 VAL HHH CA 1
ATOM 3572 C C . VAL E 1 78 ? 103.729 62.238 41.339 1.000 30.788 78 VAL HHH C 1
ATOM 3573 O O . VAL E 1 78 ? 104.399 61.573 42.184 1.000 26.726 78 VAL HHH O 1
ATOM 3577 N N . ASN E 1 79 ? 102.767 63.122 41.635 1.000 28.323 79 ASN HHH N 1
ATOM 3578 C CA . ASN E 1 79 ? 102.167 63.234 42.976 1.000 27.143 79 ASN HHH CA 1
ATOM 3579 C C . ASN E 1 79 ? 100.754 62.668 42.880 1.000 30.117 79 ASN HHH C 1
ATOM 3580 O O . ASN E 1 79 ? 100.094 62.898 41.849 1.000 30.114 79 ASN HHH O 1
ATOM 3585 N N . LEU E 1 80 ? 100.325 61.922 43.878 1.000 29.098 80 LEU HHH N 1
ATOM 3586 C CA . LEU E 1 80 ? 98.955 61.346 43.945 1.000 30.412 80 LEU HHH CA 1
ATOM 3587 C C . LEU E 1 80 ? 98.204 61.970 45.098 1.000 29.794 80 LEU HHH C 1
ATOM 3588 O O . LEU E 1 80 ? 98.806 62.204 46.141 1.000 33.139 80 LEU HHH O 1
ATOM 3593 N N . CYS E 1 81 ? 96.902 62.141 44.928 1.000 32.445 81 CYS HHH N 1
ATOM 3594 C CA . CYS E 1 81 ? 95.948 62.382 46.022 1.000 31.833 81 CYS HHH CA 1
ATOM 3595 C C . CYS E 1 81 ? 95.110 61.104 46.102 1.000 32.822 81 CYS HHH C 1
ATOM 3596 O O . CYS E 1 81 ? 94.306 60.893 45.194 1.000 31.188 81 CYS HHH O 1
ATOM 3599 N N . ALA E 1 82 ? 95.341 60.253 47.111 1.000 30.035 82 ALA HHH N 1
ATOM 3600 C CA . ALA E 1 82 ? 94.805 58.880 47.125 1.000 32.554 82 ALA HHH CA 1
ATOM 3601 C C . ALA E 1 82 ? 93.993 58.620 48.387 1.000 36.593 82 ALA HHH C 1
ATOM 3602 O O . ALA E 1 82 ? 94.486 58.965 49.479 1.000 35.994 82 ALA HHH O 1
ATOM 3604 N N . SER E 1 83 ? 92.797 58.045 48.261 1.000 35.991 83 SER HHH N 1
ATOM 3605 C CA . SER E 1 83 ? 91.940 57.613 49.391 1.000 36.666 83 SER HHH CA 1
ATOM 3606 C C . SER E 1 83 ? 92.369 56.237 49.886 1.000 36.829 83 SER HHH C 1
ATOM 3607 O O . SER E 1 83 ? 92.362 55.294 49.091 1.000 38.345 83 SER HHH O 1
ATOM 3610 N N . GLU E 1 84 ? 92.655 56.126 51.172 1.000 37.613 84 GLU HHH N 1
ATOM 3611 C CA . GLU E 1 84 ? 93.024 54.822 51.803 1.000 42.893 84 GLU HHH CA 1
ATOM 3612 C C . GLU E 1 84 ? 91.761 54.037 52.203 1.000 37.503 84 GLU HHH C 1
ATOM 3613 O O . GLU E 1 84 ? 91.917 52.944 52.675 1.000 39.364 84 GLU HHH O 1
ATOM 3619 N N . ALA E 1 85 ? 90.573 54.553 51.944 1.000 41.313 85 ALA HHH N 1
ATOM 3620 C CA . ALA E 1 85 ? 89.296 53.852 52.247 1.000 42.443 85 ALA HHH CA 1
ATOM 3621 C C . ALA E 1 85 ? 89.083 52.648 51.335 1.000 44.221 85 ALA HHH C 1
ATOM 3622 O O . ALA E 1 85 ? 88.055 52.025 51.493 1.000 46.228 85 ALA HHH O 1
ATOM 3624 N N . TYR E 1 86 ? 89.967 52.349 50.373 1.000 43.630 86 TYR HHH N 1
ATOM 3625 C CA . TYR E 1 86 ? 89.758 51.229 49.419 1.000 40.550 86 TYR HHH CA 1
ATOM 3626 C C . TYR E 1 86 ? 91.067 50.488 49.256 1.000 40.497 86 TYR HHH C 1
ATOM 3627 O O . TYR E 1 86 ? 92.124 51.065 49.524 1.000 39.510 86 TYR HHH O 1
ATOM 3636 N N . THR E 1 87 ? 90.981 49.278 48.742 1.000 45.032 87 THR HHH N 1
ATOM 3637 C CA . THR E 1 87 ? 92.145 48.413 48.472 1.000 47.410 87 THR HHH CA 1
ATOM 3638 C C . THR E 1 87 ? 91.943 47.825 47.084 1.000 48.540 87 THR HHH C 1
ATOM 3639 O O . THR E 1 87 ? 90.956 47.142 46.850 1.000 47.292 87 THR HHH O 1
ATOM 3643 N N . PRO E 1 88 ? 92.799 48.161 46.079 1.000 43.898 88 PRO HHH N 1
ATOM 3644 C CA . PRO E 1 88 ? 93.828 49.196 46.238 1.000 41.227 88 PRO HHH CA 1
ATOM 3645 C C . PRO E 1 88 ? 93.263 50.608 46.485 1.000 37.166 88 PRO HHH C 1
ATOM 3646 O O . PRO E 1 88 ? 92.087 50.878 46.227 1.000 34.934 88 PRO HHH O 1
ATOM 3650 N N . ASN E 1 89 ? 94.090 51.501 46.989 1.000 35.708 89 ASN HHH N 1
ATOM 3651 C CA . ASN E 1 89 ? 93.677 52.899 47.268 1.000 34.733 89 ASN HHH CA 1
ATOM 3652 C C . ASN E 1 89 ? 93.240 53.572 45.957 1.000 37.754 89 ASN HHH C 1
ATOM 3653 O O . ASN E 1 89 ? 93.825 53.247 44.897 1.000 35.194 89 ASN HHH O 1
ATOM 3658 N N . HIS E 1 90 ? 92.294 54.493 46.009 1.000 37.032 90 HIS HHH N 1
ATOM 3659 C CA . HIS E 1 90 ? 91.735 55.180 44.824 1.000 37.295 90 HIS HHH CA 1
ATOM 3660 C C . HIS E 1 90 ? 92.452 56.497 44.597 1.000 36.663 90 HIS HHH C 1
ATOM 3661 O O . HIS E 1 90 ? 92.580 57.263 45.558 1.000 34.145 90 HIS HHH O 1
ATOM 3668 N N . VAL E 1 91 ? 92.870 56.752 43.371 1.000 33.552 91 VAL HHH N 1
ATOM 3669 C CA . VAL E 1 91 ? 93.469 58.052 42.993 1.000 31.335 91 VAL HHH CA 1
ATOM 3670 C C . VAL E 1 91 ? 92.319 59.021 42.732 1.000 30.730 91 VAL HHH C 1
ATOM 3671 O O . VAL E 1 91 ? 91.501 58.778 41.806 1.000 30.073 91 VAL HHH O 1
ATOM 3675 N N . TRP E 1 92 ? 92.312 60.146 43.433 1.000 31.031 92 TRP HHH N 1
ATOM 3676 C CA . TRP E 1 92 ? 91.317 61.203 43.224 1.000 30.819 92 TRP HHH CA 1
ATOM 3677 C C . TRP E 1 92 ? 91.979 62.409 42.557 1.000 28.978 92 TRP HHH C 1
ATOM 3678 O O . TRP E 1 92 ? 91.262 63.240 41.975 1.000 27.241 92 TRP HHH O 1
ATOM 3689 N N . ALA E 1 93 ? 93.297 62.478 42.528 1.000 28.186 93 ALA HHH N 1
ATOM 3690 C CA . ALA E 1 93 ? 93.986 63.500 41.727 1.000 29.185 93 ALA HHH CA 1
ATOM 3691 C C . ALA E 1 93 ? 95.402 63.032 41.458 1.000 29.167 93 ALA HHH C 1
ATOM 3692 O O . ALA E 1 93 ? 95.954 62.264 42.260 1.000 28.166 93 ALA HHH O 1
ATOM 3694 N N . ILE E 1 94 ? 95.954 63.432 40.330 1.000 26.777 94 ILE HHH N 1
ATOM 3695 C CA . ILE E 1 94 ? 97.330 63.047 39.978 1.000 26.690 94 ILE HHH CA 1
ATOM 3696 C C . ILE E 1 94 ? 97.982 64.241 39.311 1.000 26.514 94 ILE HHH C 1
ATOM 3697 O O . ILE E 1 94 ? 97.313 64.939 38.533 1.000 25.969 94 ILE HHH O 1
ATOM 3702 N N . GLU E 1 95 ? 99.252 64.446 39.614 1.000 24.239 95 GLU HHH N 1
ATOM 3703 C CA . GLU E 1 95 ? 100.032 65.552 39.082 1.000 24.759 95 GLU HHH CA 1
ATOM 3704 C C . GLU E 1 95 ? 101.325 65.009 38.458 1.000 26.180 95 GLU HHH C 1
ATOM 3705 O O . GLU E 1 95 ? 102.101 64.321 39.161 1.000 26.561 95 GLU HHH O 1
ATOM 3711 N N . LEU E 1 96 ? 101.531 65.298 37.174 1.000 26.056 96 LEU HHH N 1
ATOM 3712 C CA . LEU E 1 96 ? 102.799 64.938 36.504 1.000 25.915 96 LEU HHH CA 1
ATOM 3713 C C . LEU E 1 96 ? 103.889 65.877 37.071 1.000 27.597 96 LEU HHH C 1
ATOM 3714 O O . LEU E 1 96 ? 103.650 67.100 37.141 1.000 26.094 96 LEU HHH O 1
ATOM 3719 N N . ALA E 1 97 ? 105.039 65.337 37.486 1.000 28.291 97 ALA HHH N 1
ATOM 3720 C CA . ALA E 1 97 ? 106.046 66.127 38.224 1.000 31.400 97 ALA HHH CA 1
ATOM 3721 C C . ALA E 1 97 ? 107.439 65.707 37.743 1.000 33.738 97 ALA HHH C 1
ATOM 3722 O O . ALA E 1 97 ? 108.186 65.120 38.506 1.000 33.284 97 ALA HHH O 1
ATOM 3724 N N . PRO E 1 98 ? 107.793 66.040 36.510 1.000 34.867 98 PRO HHH N 1
ATOM 3725 C CA . PRO E 1 98 ? 109.034 65.597 35.902 1.000 40.711 98 PRO HHH CA 1
ATOM 3726 C C . PRO E 1 98 ? 110.334 65.983 36.602 1.000 46.342 98 PRO HHH C 1
ATOM 3727 O O . PRO E 1 98 ? 111.273 65.190 36.450 1.000 56.049 98 PRO HHH O 1
ATOM 3731 N N . HIS E 1 99 ? 110.454 67.168 37.167 1.000 44.912 99 HIS HHH N 1
ATOM 3732 C CA . HIS E 1 99 ? 111.819 67.632 37.577 1.000 51.697 99 HIS HHH CA 1
ATOM 3733 C C . HIS E 1 99 ? 112.082 67.306 39.057 1.000 56.149 99 HIS HHH C 1
ATOM 3734 O O . HIS E 1 99 ? 112.474 66.212 39.365 1.000 62.710 99 HIS HHH O 1
ATOM 3741 N N . GLY F 1 1 ? 72.321 76.291 6.890 1.000 50.169 1 GLY III N 1
ATOM 3742 C CA . GLY F 1 1 ? 71.706 77.506 6.293 1.000 48.498 1 GLY III CA 1
ATOM 3743 C C . GLY F 1 1 ? 70.177 77.452 6.341 1.000 47.740 1 GLY III C 1
ATOM 3744 O O . GLY F 1 1 ? 69.605 76.546 7.046 1.000 47.310 1 GLY III O 1
ATOM 3745 N N . VAL F 1 2 ? 69.524 78.338 5.606 1.000 42.769 2 VAL III N 1
ATOM 3746 C CA . VAL F 1 2 ? 68.044 78.432 5.506 1.000 45.913 2 VAL III CA 1
ATOM 3747 C C . VAL F 1 2 ? 67.615 77.867 4.151 1.000 45.784 2 VAL III C 1
ATOM 3748 O O . VAL F 1 2 ? 68.227 78.242 3.112 1.000 43.636 2 VAL III O 1
ATOM 3752 N N . SER F 1 3 ? 66.627 76.997 4.138 1.000 41.222 3 SER III N 1
ATOM 3753 C CA . SER F 1 3 ? 66.089 76.459 2.877 1.000 43.443 3 SER III CA 1
ATOM 3754 C C . SER F 1 3 ? 65.412 77.636 2.141 1.000 44.201 3 SER III C 1
ATOM 3755 O O . SER F 1 3 ? 64.877 78.547 2.794 1.000 42.464 3 SER III O 1
ATOM 3758 N N . LYS F 1 4 ? 65.483 77.639 0.819 1.000 49.895 4 LYS III N 1
ATOM 3759 C CA . LYS F 1 4 ? 64.800 78.679 0.006 1.000 48.698 4 LYS III CA 1
ATOM 3760 C C . LYS F 1 4 ? 63.295 78.629 0.318 1.000 41.704 4 LYS III C 1
ATOM 3761 O O . LYS F 1 4 ? 62.679 79.670 0.521 1.000 41.245 4 LYS III O 1
ATOM 3767 N N . THR F 1 5 ? 62.720 77.435 0.369 1.000 45.499 5 THR III N 1
ATOM 3768 C CA . THR F 1 5 ? 61.274 77.279 0.691 1.000 45.976 5 THR III CA 1
ATOM 3769 C C . THR F 1 5 ? 60.956 77.970 2.026 1.000 42.091 5 THR III C 1
ATOM 3770 O O . THR F 1 5 ? 59.924 78.675 2.115 1.000 41.922 5 THR III O 1
ATOM 3774 N N . PHE F 1 6 ? 61.766 77.729 3.067 1.000 39.741 6 PHE III N 1
ATOM 3775 C CA . PHE F 1 6 ? 61.512 78.297 4.422 1.000 39.753 6 PHE III CA 1
ATOM 3776 C C . PHE F 1 6 ? 61.510 79.825 4.307 1.000 38.212 6 PHE III C 1
ATOM 3777 O O . PHE F 1 6 ? 60.603 80.511 4.856 1.000 41.024 6 PHE III O 1
ATOM 3785 N N . LYS F 1 7 ? 62.532 80.373 3.659 1.000 40.320 7 LYS III N 1
ATOM 3786 C CA . LYS F 1 7 ? 62.634 81.857 3.480 1.000 44.118 7 LYS III CA 1
ATOM 3787 C C . LYS F 1 7 ? 61.414 82.385 2.717 1.000 42.099 7 LYS III C 1
ATOM 3788 O O . LYS F 1 7 ? 60.756 83.345 3.190 1.000 42.781 7 LYS III O 1
ATOM 3792 N N . ASP F 1 8 ? 61.072 81.745 1.609 1.000 48.863 8 ASP III N 1
ATOM 3793 C CA . ASP F 1 8 ? 59.956 82.229 0.726 1.000 53.107 8 ASP III CA 1
ATOM 3794 C C . ASP F 1 8 ? 58.631 82.129 1.468 1.000 50.622 8 ASP III C 1
ATOM 3795 O O . ASP F 1 8 ? 57.883 83.092 1.420 1.000 45.709 8 ASP III O 1
ATOM 3800 N N . LYS F 1 9 ? 58.373 81.022 2.181 1.000 48.472 9 LYS III N 1
ATOM 3801 C CA . LYS F 1 9 ? 57.102 80.881 2.935 1.000 47.375 9 LYS III CA 1
ATOM 3802 C C . LYS F 1 9 ? 57.034 81.973 4.001 1.000 46.845 9 LYS III C 1
ATOM 3803 O O . LYS F 1 9 ? 55.942 82.525 4.181 1.000 47.511 9 LYS III O 1
ATOM 3809 N N . CYS F 1 10 ? 58.139 82.268 4.700 1.000 47.982 10 CYS III N 1
ATOM 3810 C CA . CYS F 1 10 ? 58.113 83.305 5.765 1.000 48.789 10 CYS III CA 1
ATOM 3811 C C . CYS F 1 10 ? 57.844 84.688 5.127 1.000 53.261 10 CYS III C 1
ATOM 3812 O O . CYS F 1 10 ? 57.136 85.514 5.755 1.000 48.903 10 CYS III O 1
ATOM 3815 N N . ALA F 1 11 ? 58.433 84.955 3.953 1.000 55.750 11 ALA III N 1
ATOM 3816 C CA . ALA F 1 11 ? 58.312 86.271 3.261 1.000 56.626 11 ALA III CA 1
ATOM 3817 C C . ALA F 1 11 ? 56.854 86.507 2.831 1.000 59.045 11 ALA III C 1
ATOM 3818 O O . ALA F 1 11 ? 56.518 87.638 2.623 1.000 63.148 11 ALA III O 1
ATOM 3820 N N . SER F 1 12 ? 56.027 85.471 2.699 1.000 61.715 12 SER III N 1
ATOM 3821 C CA . SER F 1 12 ? 54.607 85.593 2.273 1.000 61.375 12 SER III CA 1
ATOM 3822 C C . SER F 1 12 ? 53.725 85.991 3.453 1.000 62.624 12 SER III C 1
ATOM 3823 O O . SER F 1 12 ? 52.528 86.104 3.231 1.000 66.469 12 SER III O 1
ATOM 3826 N N . THR F 1 13 ? 54.288 86.223 4.644 1.000 57.345 13 THR III N 1
ATOM 3827 C CA . THR F 1 13 ? 53.529 86.549 5.880 1.000 53.220 13 THR III CA 1
ATOM 3828 C C . THR F 1 13 ? 54.065 87.844 6.468 1.000 54.862 13 THR III C 1
ATOM 3829 O O . THR F 1 13 ? 55.097 88.317 5.977 1.000 57.092 13 THR III O 1
ATOM 3833 N N . THR F 1 14 ? 53.457 88.303 7.556 1.000 55.920 14 THR III N 1
ATOM 3834 C CA . THR F 1 14 ? 53.868 89.491 8.338 1.000 53.261 14 THR III CA 1
ATOM 3835 C C . THR F 1 14 ? 55.020 89.149 9.294 1.000 55.393 14 THR III C 1
ATOM 3836 O O . THR F 1 14 ? 55.502 90.038 10.003 1.000 53.869 14 THR III O 1
ATOM 3840 N N . ALA F 1 15 ? 55.443 87.884 9.367 1.000 53.058 15 ALA III N 1
ATOM 3841 C CA . ALA F 1 15 ? 56.500 87.434 10.294 1.000 50.371 15 ALA III CA 1
ATOM 3842 C C . ALA F 1 15 ? 57.866 87.693 9.651 1.000 52.197 15 ALA III C 1
ATOM 3843 O O . ALA F 1 15 ? 57.927 87.783 8.432 1.000 52.169 15 ALA III O 1
ATOM 3845 N N . LYS F 1 16 ? 58.904 87.784 10.480 1.000 50.204 16 LYS III N 1
ATOM 3846 C CA . LYS F 1 16 ? 60.316 88.086 10.118 1.000 48.807 16 LYS III CA 1
ATOM 3847 C C . LYS F 1 16 ? 61.124 86.788 10.160 1.000 48.814 16 LYS III C 1
ATOM 3848 O O . LYS F 1 16 ? 60.889 85.965 11.095 1.000 44.409 16 LYS III O 1
ATOM 3850 N N . LEU F 1 17 ? 62.056 86.642 9.211 1.000 43.283 17 LEU III N 1
ATOM 3851 C CA . LEU F 1 17 ? 63.019 85.541 9.204 1.000 45.206 17 LEU III CA 1
ATOM 3852 C C . LEU F 1 17 ? 64.092 85.852 10.228 1.000 45.010 17 LEU III C 1
ATOM 3853 O O . LEU F 1 17 ? 64.641 86.933 10.179 1.000 48.128 17 LEU III O 1
ATOM 3858 N N . VAL F 1 18 ? 64.378 84.940 11.146 1.000 42.317 18 VAL III N 1
ATOM 3859 C CA . VAL F 1 18 ? 65.578 85.022 12.024 1.000 41.164 18 VAL III CA 1
ATOM 3860 C C . VAL F 1 18 ? 66.469 83.840 11.680 1.000 42.541 18 VAL III C 1
ATOM 3861 O O . VAL F 1 18 ? 66.032 82.659 11.856 1.000 37.563 18 VAL III O 1
ATOM 3865 N N . GLN F 1 19 ? 67.683 84.118 11.218 1.000 41.255 19 GLN III N 1
ATOM 3866 C CA . GLN F 1 19 ? 68.528 83.090 10.551 1.000 44.232 19 GLN III CA 1
ATOM 3867 C C . GLN F 1 19 ? 69.612 82.630 11.506 1.000 42.193 19 GLN III C 1
ATOM 3868 O O . GLN F 1 19 ? 70.164 83.494 12.166 1.000 41.749 19 GLN III O 1
ATOM 3874 N N . SER F 1 20 ? 69.929 81.328 11.509 1.000 40.119 20 SER III N 1
ATOM 3875 C CA . SER F 1 20 ? 71.111 80.731 12.173 1.000 41.401 20 SER III CA 1
ATOM 3876 C C . SER F 1 20 ? 71.141 81.152 13.640 1.000 44.085 20 SER III C 1
ATOM 3877 O O . SER F 1 20 ? 72.197 81.595 14.076 1.000 39.346 20 SER III O 1
ATOM 3880 N N . VAL F 1 21 ? 70.053 80.962 14.364 1.000 40.445 21 VAL III N 1
ATOM 3881 C CA . VAL F 1 21 ? 69.953 81.261 15.821 1.000 39.800 21 VAL III CA 1
ATOM 3882 C C . VAL F 1 21 ? 70.479 80.068 16.591 1.000 39.084 21 VAL III C 1
ATOM 3883 O O . VAL F 1 21 ? 70.073 78.913 16.251 1.000 32.457 21 VAL III O 1
ATOM 3887 N N . GLN F 1 22 ? 71.258 80.277 17.639 1.000 39.602 22 GLN III N 1
ATOM 3888 C CA . GLN F 1 22 ? 71.630 79.167 18.572 1.000 37.072 22 GLN III CA 1
ATOM 3889 C C . GLN F 1 22 ? 70.719 79.288 19.790 1.000 35.590 22 GLN III C 1
ATOM 3890 O O . GLN F 1 22 ? 70.878 80.215 20.555 1.000 34.610 22 GLN III O 1
ATOM 3896 N N . LEU F 1 23 ? 69.823 78.343 19.967 1.000 32.261 23 LEU III N 1
ATOM 3897 C CA . LEU F 1 23 ? 68.944 78.305 21.160 1.000 30.391 23 LEU III CA 1
ATOM 3898 C C . LEU F 1 23 ? 69.714 77.732 22.332 1.000 27.607 23 LEU III C 1
ATOM 3899 O O . LEU F 1 23 ? 70.364 76.636 22.170 1.000 30.406 23 LEU III O 1
ATOM 3904 N N . VAL F 1 24 ? 69.595 78.372 23.487 1.000 28.357 24 VAL III N 1
ATOM 3905 C CA . VAL F 1 24 ? 70.310 77.902 24.706 1.000 28.604 24 VAL III CA 1
ATOM 3906 C C . VAL F 1 24 ? 69.333 77.597 25.833 1.000 27.754 24 VAL III C 1
ATOM 3907 O O . VAL F 1 24 ? 69.756 76.950 26.795 1.000 26.187 24 VAL III O 1
ATOM 3911 N N . ASN F 1 25 ? 68.074 77.937 25.681 1.000 27.152 25 ASN III N 1
ATOM 3912 C CA . ASN F 1 25 ? 67.037 77.581 26.675 1.000 26.727 25 ASN III CA 1
ATOM 3913 C C . ASN F 1 25 ? 65.743 77.166 25.965 1.000 26.397 25 ASN III C 1
ATOM 3914 O O . ASN F 1 25 ? 65.402 77.756 24.938 1.000 26.724 25 ASN III O 1
ATOM 3919 N N . ILE F 1 26 ? 65.062 76.201 26.547 1.000 25.344 26 ILE III N 1
ATOM 3920 C CA . ILE F 1 26 ? 63.635 75.923 26.241 1.000 26.391 26 ILE III CA 1
ATOM 3921 C C . ILE F 1 26 ? 62.969 75.655 27.570 1.000 26.348 26 ILE III C 1
ATOM 3922 O O . ILE F 1 26 ? 63.579 74.985 28.434 1.000 24.752 26 ILE III O 1
ATOM 3927 N N . SER F 1 27 ? 61.760 76.165 27.747 1.000 26.632 27 SER III N 1
ATOM 3928 C CA . SER F 1 27 ? 61.047 76.001 29.037 1.000 25.858 27 SER III CA 1
ATOM 3929 C C . SER F 1 27 ? 59.604 75.611 28.759 1.000 26.935 27 SER III C 1
ATOM 3930 O O . SER F 1 27 ? 59.084 75.923 27.676 1.000 25.620 27 SER III O 1
ATOM 3933 N N . SER F 1 28 ? 59.011 74.913 29.698 1.000 25.485 28 SER III N 1
ATOM 3934 C CA . SER F 1 28 ? 57.575 74.669 29.735 1.000 26.677 28 SER III CA 1
ATOM 3935 C C . SER F 1 28 ? 57.058 75.156 31.064 1.000 27.965 28 SER III C 1
ATOM 3936 O O . SER F 1 28 ? 57.669 74.797 32.093 1.000 27.308 28 SER III O 1
ATOM 3939 N N . ASP F 1 29 ? 55.885 75.784 31.048 1.000 29.934 29 ASP III N 1
ATOM 3940 C CA . ASP F 1 29 ? 55.320 76.515 32.206 1.000 32.829 29 ASP III CA 1
ATOM 3941 C C . ASP F 1 29 ? 53.831 76.140 32.249 1.000 33.271 29 ASP III C 1
ATOM 3942 O O . ASP F 1 29 ? 53.182 76.274 31.165 1.000 29.688 29 ASP III O 1
ATOM 3947 N N . VAL F 1 30 ? 53.330 75.603 33.359 1.000 33.861 30 VAL III N 1
ATOM 3948 C CA . VAL F 1 30 ? 51.862 75.376 33.522 1.000 37.514 30 VAL III CA 1
ATOM 3949 C C . VAL F 1 30 ? 51.248 76.412 34.493 1.000 38.994 30 VAL III C 1
ATOM 3950 O O . VAL F 1 30 ? 50.068 76.234 34.858 1.000 40.995 30 VAL III O 1
ATOM 3954 N N . ASN F 1 31 ? 51.941 77.485 34.839 1.000 39.971 31 ASN III N 1
ATOM 3955 C CA . ASN F 1 31 ? 51.346 78.549 35.713 1.000 43.958 31 ASN III CA 1
ATOM 3956 C C . ASN F 1 31 ? 50.180 79.254 34.997 1.000 46.202 31 ASN III C 1
ATOM 3957 O O . ASN F 1 31 ? 50.329 79.584 33.782 1.000 42.090 31 ASN III O 1
ATOM 3962 N N . LYS F 1 32 ? 49.092 79.534 35.734 1.000 47.508 32 LYS III N 1
ATOM 3963 C CA . LYS F 1 32 ? 47.796 80.022 35.179 1.000 49.681 32 LYS III CA 1
ATOM 3964 C C . LYS F 1 32 ? 48.066 81.204 34.250 1.000 50.520 32 LYS III C 1
ATOM 3965 O O . LYS F 1 32 ? 47.508 81.225 33.167 1.000 57.903 32 LYS III O 1
ATOM 3967 N N . ASP F 1 33 ? 48.903 82.150 34.645 1.000 51.795 33 ASP III N 1
ATOM 3968 C CA . ASP F 1 33 ? 49.067 83.415 33.905 1.000 57.350 33 ASP III CA 1
ATOM 3969 C C . ASP F 1 33 ? 50.167 83.351 32.820 1.000 58.640 33 ASP III C 1
ATOM 3970 O O . ASP F 1 33 ? 50.224 84.273 32.017 1.000 58.088 33 ASP III O 1
ATOM 3972 N N . SER F 1 34 ? 50.986 82.297 32.751 1.000 52.342 34 SER III N 1
ATOM 3973 C CA . SER F 1 34 ? 52.180 82.312 31.874 1.000 50.822 34 SER III CA 1
ATOM 3974 C C . SER F 1 34 ? 52.337 80.995 31.097 1.000 49.948 34 SER III C 1
ATOM 3975 O O . SER F 1 34 ? 53.414 80.834 30.458 1.000 52.066 34 SER III O 1
ATOM 3978 N N . LYS F 1 35 ? 51.308 80.142 31.094 1.000 44.546 35 LYS III N 1
ATOM 3979 C CA . LYS F 1 35 ? 51.275 78.808 30.449 1.000 46.592 35 LYS III CA 1
ATOM 3980 C C . LYS F 1 35 ? 51.946 78.884 29.075 1.000 46.140 35 LYS III C 1
ATOM 3981 O O . LYS F 1 35 ? 51.572 79.767 28.275 1.000 46.130 35 LYS III O 1
ATOM 3987 N N . GLY F 1 36 ? 52.905 77.992 28.777 1.000 38.199 36 GLY III N 1
ATOM 3988 C CA . GLY F 1 36 ? 53.403 77.938 27.380 1.000 34.540 36 GLY III CA 1
ATOM 3989 C C . GLY F 1 36 ? 54.838 77.491 27.281 1.000 31.207 36 GLY III C 1
ATOM 3990 O O . GLY F 1 36 ? 55.462 77.162 28.361 1.000 30.358 36 GLY III O 1
ATOM 3991 N N . ILE F 1 37 ? 55.294 77.397 26.035 1.000 31.255 37 ILE III N 1
ATOM 3992 C CA . ILE F 1 37 ? 56.685 76.985 25.687 1.000 30.236 37 ILE III CA 1
ATOM 3993 C C . ILE F 1 37 ? 57.451 78.227 25.282 1.000 28.824 37 ILE III C 1
ATOM 3994 O O . ILE F 1 37 ? 56.968 78.957 24.410 1.000 31.312 37 ILE III O 1
ATOM 3999 N N . TYR F 1 38 ? 58.593 78.456 25.870 1.000 29.853 38 TYR III N 1
ATOM 4000 C CA . TYR F 1 38 ? 59.452 79.623 25.505 1.000 31.622 38 TYR III CA 1
ATOM 4001 C C . TYR F 1 38 ? 60.835 79.079 25.155 1.000 27.980 38 TYR III C 1
ATOM 4002 O O . TYR F 1 38 ? 61.239 78.049 25.730 1.000 26.243 38 TYR III O 1
ATOM 4011 N N . ILE F 1 39 ? 61.456 79.719 24.189 1.000 25.742 39 ILE III N 1
ATOM 4012 C CA . ILE F 1 39 ? 62.849 79.435 23.776 1.000 27.591 39 ILE III CA 1
ATOM 4013 C C . ILE F 1 39 ? 63.671 80.734 23.844 1.000 28.005 39 ILE III C 1
ATOM 4014 O O . ILE F 1 39 ? 63.129 81.811 23.571 1.000 30.667 39 ILE III O 1
ATOM 4019 N N . SER F 1 40 ? 64.933 80.642 24.178 1.000 29.232 40 SER III N 1
ATOM 4020 C CA . SER F 1 40 ? 65.854 81.798 24.163 1.000 31.526 40 SER III CA 1
ATOM 4021 C C . SER F 1 40 ? 67.147 81.491 23.415 1.000 32.605 40 SER III C 1
ATOM 4022 O O . SER F 1 40 ? 67.623 80.353 23.536 1.000 32.044 40 SER III O 1
ATOM 4025 N N . SER F 1 41 ? 67.704 82.502 22.731 1.000 33.128 41 SER III N 1
ATOM 4026 C CA . SER F 1 41 ? 68.947 82.413 21.948 1.000 34.303 41 SER III CA 1
ATOM 4027 C C . SER F 1 41 ? 70.147 82.795 22.832 1.000 36.425 41 SER III C 1
ATOM 4028 O O . SER F 1 41 ? 69.970 83.450 23.873 1.000 35.344 41 SER III O 1
ATOM 4031 N N . SER F 1 42 ? 71.348 82.456 22.390 1.000 38.202 42 SER III N 1
ATOM 4032 C CA . SER F 1 42 ? 72.604 82.837 23.094 1.000 44.484 42 SER III CA 1
ATOM 4033 C C . SER F 1 42 ? 72.711 84.374 23.141 1.000 47.104 42 SER III C 1
ATOM 4034 O O . SER F 1 42 ? 73.203 84.851 24.136 1.000 52.289 42 SER III O 1
ATOM 4037 N N . ALA F 1 43 ? 72.162 85.095 22.156 1.000 47.927 43 ALA III N 1
ATOM 4038 C CA . ALA F 1 43 ? 72.151 86.571 22.135 1.000 54.789 43 ALA III CA 1
ATOM 4039 C C . ALA F 1 43 ? 71.166 87.126 23.179 1.000 52.920 43 ALA III C 1
ATOM 4040 O O . ALA F 1 43 ? 71.229 88.317 23.405 1.000 59.021 43 ALA III O 1
ATOM 4042 N N . GLY F 1 44 ? 70.276 86.325 23.757 1.000 46.425 44 GLY III N 1
ATOM 4043 C CA . GLY F 1 44 ? 69.346 86.783 24.800 1.000 43.864 44 GLY III CA 1
ATOM 4044 C C . GLY F 1 44 ? 67.930 87.102 24.272 1.000 41.759 44 GLY III C 1
ATOM 4045 O O . GLY F 1 44 ? 67.081 87.452 25.085 1.000 39.597 44 GLY III O 1
ATOM 4046 N N . LYS F 1 45 ? 67.636 86.898 23.000 1.000 41.030 45 LYS III N 1
ATOM 4047 C CA . LYS F 1 45 ? 66.229 87.031 22.491 1.000 43.850 45 LYS III CA 1
ATOM 4048 C C . LYS F 1 45 ? 65.359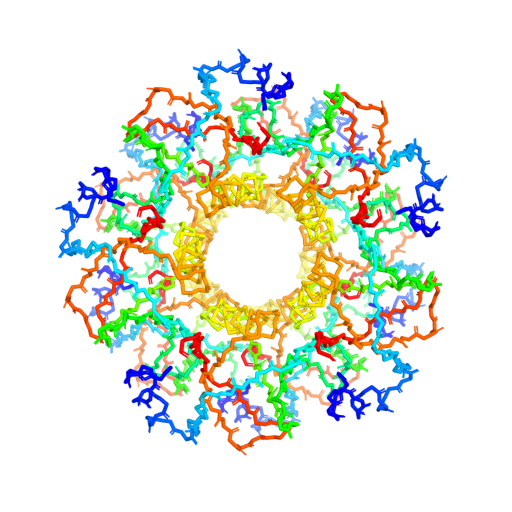 85.853 22.976 1.000 40.038 45 LYS III C 1
ATOM 4049 O O . LYS F 1 45 ? 65.847 84.686 22.974 1.000 33.934 45 LYS III O 1
ATOM 4055 N N . THR F 1 46 ? 64.107 86.093 23.312 1.000 37.595 46 THR III N 1
ATOM 4056 C CA . THR F 1 46 ? 63.160 85.046 23.772 1.000 37.932 46 THR III CA 1
ATOM 4057 C C . THR F 1 46 ? 61.942 85.004 22.857 1.000 38.114 46 THR III C 1
ATOM 4058 O O . THR F 1 46 ? 61.448 86.065 22.500 1.000 39.839 46 THR III O 1
ATOM 4062 N N . TRP F 1 47 ? 61.475 83.823 22.486 1.000 34.210 47 TRP III N 1
ATOM 4063 C CA . TRP F 1 47 ? 60.234 83.641 21.690 1.000 32.454 47 TRP III CA 1
ATOM 4064 C C . TRP F 1 47 ? 59.279 82.723 22.439 1.000 31.220 47 TRP III C 1
ATOM 4065 O O . TRP F 1 47 ? 59.724 81.948 23.281 1.000 34.779 47 TRP III O 1
ATOM 4076 N N . PHE F 1 48 ? 58.035 82.742 22.039 1.000 32.911 48 PHE III N 1
ATOM 4077 C CA . PHE F 1 48 ? 56.938 81.882 22.499 1.000 31.025 48 PHE III CA 1
ATOM 4078 C C . PHE F 1 48 ? 56.552 80.966 21.340 1.000 30.318 48 PHE III C 1
ATOM 4079 O O . PHE F 1 48 ? 56.427 81.432 20.172 1.000 31.124 48 PHE III O 1
ATOM 4087 N N . ILE F 1 49 ? 56.374 79.671 21.639 1.000 29.163 49 ILE III N 1
ATOM 4088 C CA . ILE F 1 49 ? 55.893 78.700 20.633 1.000 29.747 49 ILE III CA 1
ATOM 4089 C C . ILE F 1 49 ? 54.441 78.400 20.976 1.000 29.854 49 ILE III C 1
ATOM 4090 O O . ILE F 1 49 ? 54.154 77.701 21.941 1.000 31.411 49 ILE III O 1
ATOM 4095 N N . PRO F 1 50 ? 53.486 78.870 20.172 1.000 33.599 50 PRO III N 1
ATOM 4096 C CA . PRO F 1 50 ? 52.078 78.576 20.425 1.000 34.086 50 PRO III CA 1
ATOM 4097 C C . PRO F 1 50 ? 51.797 77.059 20.355 1.000 33.637 50 PRO III C 1
ATOM 4098 O O . PRO F 1 50 ? 52.441 76.320 19.668 1.000 29.872 50 PRO III O 1
ATOM 4102 N N . GLY F 1 51 ? 50.820 76.633 21.134 1.000 32.496 51 GLY III N 1
ATOM 4103 C CA . GLY F 1 51 ? 50.249 75.294 21.086 1.000 34.200 51 GLY III CA 1
ATOM 4104 C C . GLY F 1 51 ? 49.194 75.156 19.994 1.000 35.470 51 GLY III C 1
ATOM 4105 O O . GLY F 1 51 ? 48.800 76.151 19.422 1.000 35.956 51 GLY III O 1
ATOM 4106 N N . GLY F 1 52 ? 48.743 73.944 19.749 1.000 32.715 52 GLY III N 1
ATOM 4107 C CA . GLY F 1 52 ? 47.606 73.676 18.847 1.000 34.382 52 GLY III CA 1
ATOM 4108 C C . GLY F 1 52 ? 46.732 72.616 19.476 1.000 34.025 52 GLY III C 1
ATOM 4109 O O . GLY F 1 52 ? 47.264 71.582 19.801 1.000 30.035 52 GLY III O 1
ATOM 4110 N N . GLN F 1 53 ? 45.429 72.873 19.655 1.000 34.607 53 GLN III N 1
ATOM 4111 C CA . GLN F 1 53 ? 44.534 71.888 20.292 1.000 34.802 53 GLN III CA 1
ATOM 4112 C C . GLN F 1 53 ? 44.030 70.896 19.235 1.000 33.644 53 GLN III C 1
ATOM 4113 O O . GLN F 1 53 ? 43.853 69.751 19.603 1.000 32.951 53 GLN III O 1
ATOM 4119 N N . TYR F 1 54 ? 43.866 71.284 17.963 1.000 32.392 54 TYR III N 1
ATOM 4120 C CA . TYR F 1 54 ? 43.219 70.403 16.964 1.000 32.279 54 TYR III CA 1
ATOM 4121 C C . TYR F 1 54 ? 44.142 70.128 15.792 1.000 30.229 54 TYR III C 1
ATOM 4122 O O . TYR F 1 54 ? 45.106 70.887 15.601 1.000 26.554 54 TYR III O 1
ATOM 4131 N N . TYR F 1 55 ? 43.827 69.100 15.005 1.000 30.164 55 TYR III N 1
ATOM 4132 C CA . TYR F 1 55 ? 44.524 68.780 13.740 1.000 30.261 55 TYR III CA 1
ATOM 4133 C C . TYR F 1 55 ? 44.387 69.963 12.817 1.000 32.322 55 TYR III C 1
ATOM 4134 O O . TYR F 1 55 ? 43.259 70.491 12.705 1.000 31.738 55 TYR III O 1
ATOM 4143 N N . PRO F 1 56 ? 45.436 70.390 12.089 1.000 32.321 56 PRO III N 1
ATOM 4144 C CA . PRO F 1 56 ? 46.792 69.817 12.140 1.000 29.674 56 PRO III CA 1
ATOM 4145 C C . PRO F 1 56 ? 47.754 70.553 13.075 1.000 29.648 56 PRO III C 1
ATOM 4146 O O . PRO F 1 56 ? 48.899 70.100 13.256 1.000 27.684 56 PRO III O 1
ATOM 4150 N N . ASP F 1 57 ? 47.308 71.648 13.690 1.000 28.485 57 ASP III N 1
ATOM 4151 C CA . ASP F 1 57 ? 48.179 72.464 14.570 1.000 31.916 57 ASP III CA 1
ATOM 4152 C C . ASP F 1 57 ? 48.713 71.633 15.757 1.000 31.438 57 ASP III C 1
ATOM 4153 O O . ASP F 1 57 ? 49.831 71.936 16.221 1.000 29.649 57 ASP III O 1
ATOM 4158 N N . ASN F 1 58 ? 47.960 70.655 16.238 1.000 30.331 58 ASN III N 1
ATOM 4159 C CA . ASN F 1 58 ? 48.410 69.781 17.352 1.000 28.761 58 ASN III CA 1
ATOM 4160 C C . ASN F 1 58 ? 49.744 69.125 16.943 1.000 29.188 58 ASN III C 1
ATOM 4161 O O . ASN F 1 58 ? 50.724 69.279 17.710 1.000 29.417 58 ASN III O 1
ATOM 4166 N N . TYR F 1 59 ? 49.819 68.380 15.846 1.000 26.830 59 TYR III N 1
ATOM 4167 C CA . TYR F 1 59 ? 51.069 67.651 15.504 1.000 27.120 59 TYR III CA 1
ATOM 4168 C C . TYR F 1 59 ? 52.097 68.670 15.021 1.000 26.332 59 TYR III C 1
ATOM 4169 O O . TYR F 1 59 ? 53.284 68.460 15.292 1.000 28.108 59 TYR III O 1
ATOM 4178 N N . LEU F 1 60 ? 51.717 69.747 14.342 1.000 27.824 60 LEU III N 1
ATOM 4179 C CA . LEU F 1 60 ? 52.698 70.696 13.799 1.000 28.332 60 LEU III CA 1
ATOM 4180 C C . LEU F 1 60 ? 53.379 71.412 14.982 1.000 28.889 60 LEU III C 1
ATOM 4181 O O . LEU F 1 60 ? 54.631 71.593 14.976 1.000 23.505 60 LEU III O 1
ATOM 4186 N N . SER F 1 61 ? 52.601 71.811 15.973 1.000 26.450 61 SER III N 1
ATOM 4187 C CA . SER F 1 61 ? 53.148 72.518 17.144 1.000 27.575 61 SER III CA 1
ATOM 4188 C C . SER F 1 61 ? 54.067 71.550 17.898 1.000 27.644 61 SER III C 1
ATOM 4189 O O . SER F 1 61 ? 55.147 71.989 18.362 1.000 28.566 61 SER III O 1
ATOM 4192 N N . ASN F 1 62 ? 53.680 70.291 17.999 1.000 24.330 62 ASN III N 1
ATOM 4193 C CA . ASN F 1 62 ? 54.495 69.246 18.646 1.000 24.661 62 ASN III CA 1
ATOM 4194 C C . ASN F 1 62 ? 55.846 69.153 17.916 1.000 24.238 62 ASN III C 1
ATOM 4195 O O . ASN F 1 62 ? 56.851 68.997 18.584 1.000 24.449 62 ASN III O 1
ATOM 4200 N N . GLU F 1 63 ? 55.863 69.180 16.572 1.000 25.110 63 GLU III N 1
ATOM 4201 C CA . GLU F 1 63 ? 57.121 69.108 15.802 1.000 26.025 63 GLU III CA 1
ATOM 4202 C C . GLU F 1 63 ? 57.938 70.369 16.023 1.000 24.036 63 GLU III C 1
ATOM 4203 O O . GLU F 1 63 ? 59.179 70.228 16.130 1.000 23.794 63 GLU III O 1
ATOM 4209 N N . MET F 1 64 ? 57.327 71.513 16.154 1.000 22.494 64 MET III N 1
ATOM 4210 C CA . MET F 1 64 ? 58.079 72.762 16.433 1.000 26.486 64 MET III CA 1
ATOM 4211 C C . MET F 1 64 ? 58.782 72.623 17.773 1.000 23.947 64 MET III C 1
ATOM 4212 O O . MET F 1 64 ? 59.968 72.980 17.824 1.000 24.890 64 MET III O 1
ATOM 4217 N N . ARG F 1 65 ? 58.098 72.059 18.764 1.000 22.512 65 ARG III N 1
ATOM 4218 C CA . ARG F 1 65 ? 58.706 71.827 20.100 1.000 23.714 65 ARG III CA 1
ATOM 4219 C C . ARG F 1 65 ? 59.858 70.802 19.996 1.000 24.682 65 ARG III C 1
ATOM 4220 O O . ARG F 1 65 ? 60.935 71.043 20.600 1.000 24.706 65 ARG III O 1
ATOM 4228 N N . LYS F 1 66 ? 59.695 69.725 19.230 1.000 24.385 66 LYS III N 1
ATOM 4229 C CA . LYS F 1 66 ? 60.752 68.723 19.102 1.000 24.545 66 LYS III CA 1
ATOM 4230 C C . LYS F 1 66 ? 61.968 69.372 18.418 1.000 23.753 66 LYS III C 1
ATOM 4231 O O . LYS F 1 66 ? 63.101 69.017 18.824 1.000 21.992 66 LYS III O 1
ATOM 4237 N N . ILE F 1 67 ? 61.752 70.229 17.447 1.000 24.650 67 ILE III N 1
ATOM 4238 C CA . ILE F 1 67 ? 62.855 70.908 16.736 1.000 26.116 67 ILE III CA 1
ATOM 4239 C C . ILE F 1 67 ? 63.585 71.811 17.739 1.000 27.248 67 ILE III C 1
ATOM 4240 O O . ILE F 1 67 ? 64.858 71.750 17.809 1.000 27.742 67 ILE III O 1
ATOM 4245 N N . ALA F 1 68 ? 62.838 72.613 18.482 1.000 26.137 68 ALA III N 1
ATOM 4246 C CA . ALA F 1 68 ? 63.437 73.527 19.459 1.000 28.227 68 ALA III CA 1
ATOM 4247 C C . ALA F 1 68 ? 64.194 72.762 20.531 1.000 28.115 68 ALA III C 1
ATOM 4248 O O . ALA F 1 68 ? 65.353 73.190 20.911 1.000 25.620 68 ALA III O 1
ATOM 4250 N N . MET F 1 69 ? 63.620 71.670 21.015 1.000 27.340 69 MET III N 1
ATOM 4251 C CA . MET F 1 69 ? 64.228 70.893 22.117 1.000 27.454 69 MET III CA 1
ATOM 4252 C C . MET F 1 69 ? 65.572 70.315 21.637 1.000 26.802 69 MET III C 1
ATOM 4253 O O . MET F 1 69 ? 66.597 70.381 22.377 1.000 24.736 69 MET III O 1
ATOM 4258 N N . ALA F 1 70 ? 65.570 69.719 20.447 1.000 25.228 70 ALA III N 1
ATOM 4259 C CA . ALA F 1 70 ? 66.783 69.150 19.831 1.000 26.898 70 ALA III CA 1
ATOM 4260 C C . ALA F 1 70 ? 67.824 70.259 19.607 1.000 25.241 70 ALA III C 1
ATOM 4261 O O . ALA F 1 70 ? 69.031 70.000 19.857 1.000 25.620 70 ALA III O 1
ATOM 4263 N N . ALA F 1 71 ? 67.418 71.425 19.155 1.000 26.051 71 ALA III N 1
ATOM 4264 C CA . ALA F 1 71 ? 68.345 72.560 18.951 1.000 28.887 71 ALA III CA 1
ATOM 4265 C C . ALA F 1 71 ? 69.057 72.912 20.275 1.000 29.630 71 ALA III C 1
ATOM 4266 O O . ALA F 1 71 ? 70.310 73.089 20.258 1.000 27.793 71 ALA III O 1
ATOM 4268 N N . VAL F 1 72 ? 68.327 72.972 21.363 1.000 26.902 72 VAL III N 1
ATOM 4269 C CA . VAL F 1 72 ? 68.897 73.287 22.689 1.000 28.415 72 VAL III CA 1
ATOM 4270 C C . VAL F 1 72 ? 69.797 72.165 23.148 1.000 29.695 72 VAL III C 1
ATOM 4271 O O . VAL F 1 72 ? 70.957 72.409 23.513 1.000 29.402 72 VAL III O 1
ATOM 4275 N N . LEU F 1 73 ? 69.282 70.942 23.147 1.000 28.852 73 LEU III N 1
ATOM 4276 C CA . LEU F 1 73 ? 69.946 69.821 23.775 1.000 29.840 73 LEU III CA 1
ATOM 4277 C C . LEU F 1 73 ? 71.189 69.463 22.940 1.000 30.365 73 LEU III C 1
ATOM 4278 O O . LEU F 1 73 ? 72.198 69.119 23.537 1.000 28.251 73 LEU III O 1
ATOM 4283 N N . SER F 1 74 ? 71.125 69.504 21.611 1.000 29.626 74 SER III N 1
ATOM 4284 C CA . SER F 1 74 ? 72.241 69.046 20.743 1.000 33.600 74 SER III CA 1
ATOM 4285 C C . SER F 1 74 ? 73.129 70.232 20.309 1.000 35.127 74 SER III C 1
ATO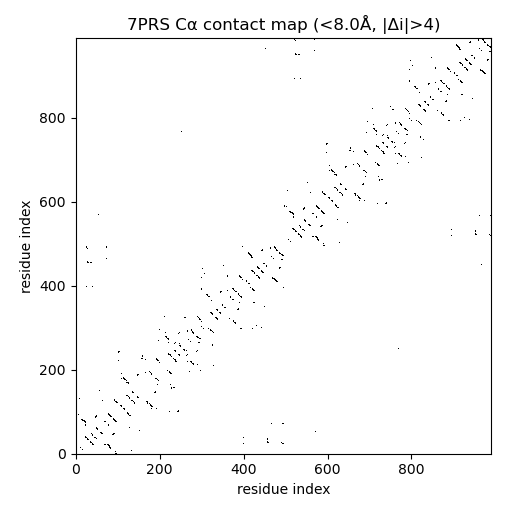M 4286 O O . SER F 1 74 ? 74.024 69.990 19.525 1.000 32.776 74 SER III O 1
ATOM 4289 N N . ASN F 1 75 ? 72.770 71.463 20.702 1.000 35.430 75 ASN III N 1
ATOM 4290 C CA . ASN F 1 75 ? 73.500 72.703 20.346 1.000 41.213 75 ASN III CA 1
ATOM 4291 C C . ASN F 1 75 ? 73.613 72.825 18.815 1.000 40.401 75 ASN III C 1
ATOM 4292 O O . ASN F 1 75 ? 74.762 72.875 18.264 1.000 38.739 75 ASN III O 1
ATOM 4297 N N A VAL F 1 76 ? 72.471 72.804 18.132 0.500 35.637 76 VAL III N 1
ATOM 4298 N N B VAL F 1 76 ? 72.473 72.815 18.136 0.500 37.581 76 VAL III N 1
ATOM 4299 C CA A VAL F 1 76 ? 72.445 72.997 16.650 0.500 36.542 76 VAL III CA 1
ATOM 4300 C CA B VAL F 1 76 ? 72.370 72.938 16.656 0.500 39.611 76 VAL III CA 1
ATOM 4301 C C A VAL F 1 76 ? 71.555 74.196 16.365 0.500 34.080 76 VAL III C 1
ATOM 4302 C C B VAL F 1 76 ? 71.552 74.190 16.364 0.500 35.613 76 VAL III C 1
ATOM 4303 O O A VAL F 1 76 ? 70.647 74.479 17.175 0.500 32.836 76 VAL III O 1
ATOM 4304 O O B VAL F 1 76 ? 70.650 74.481 17.171 0.500 33.970 76 VAL III O 1
ATOM 4311 N N . ARG F 1 77 ? 71.855 74.883 15.269 1.000 32.802 77 ARG III N 1
ATOM 4312 C CA . ARG F 1 77 ? 71.194 76.141 14.891 1.000 34.251 77 ARG III CA 1
ATOM 4313 C C . ARG F 1 77 ? 69.787 75.842 14.350 1.000 29.093 77 ARG III C 1
ATOM 4314 O O . ARG F 1 77 ? 69.555 74.749 13.815 1.000 29.482 77 ARG III O 1
ATOM 4322 N N . VAL F 1 78 ? 68.938 76.825 14.422 1.000 28.583 78 VAL III N 1
ATOM 4323 C CA . VAL F 1 78 ? 67.609 76.884 13.746 1.000 28.738 78 VAL III CA 1
ATOM 4324 C C . VAL F 1 78 ? 67.472 78.186 12.960 1.000 32.308 78 VAL III C 1
ATOM 4325 O O . VAL F 1 78 ? 68.220 79.159 13.242 1.000 32.138 78 VAL III O 1
ATOM 4329 N N . ASN F 1 79 ? 66.513 78.186 12.040 1.000 31.328 79 ASN III N 1
ATOM 4330 C CA . ASN F 1 79 ? 65.934 79.413 11.464 1.000 33.696 79 ASN III CA 1
ATOM 4331 C C . ASN F 1 79 ? 64.528 79.569 12.010 1.000 33.830 79 ASN III C 1
ATOM 4332 O O . ASN F 1 79 ? 63.846 78.521 12.191 1.000 34.501 79 ASN III O 1
ATOM 4337 N N . LEU F 1 80 ? 64.112 80.786 12.338 1.000 33.642 80 LEU III N 1
ATOM 4338 C CA . LEU F 1 80 ? 62.741 81.044 12.853 1.000 35.440 80 LEU III CA 1
ATOM 4339 C C . LEU F 1 80 ? 61.987 81.926 11.870 1.000 37.133 80 LEU III C 1
ATOM 4340 O O . LEU F 1 80 ? 62.614 82.834 11.286 1.000 35.191 80 LEU III O 1
ATOM 4345 N N . CYS F 1 81 ? 60.689 81.737 11.797 1.000 35.428 81 CYS III N 1
ATOM 4346 C CA . CYS F 1 81 ? 59.745 82.696 11.190 1.000 38.606 81 CYS III CA 1
ATOM 4347 C C . CYS F 1 81 ? 58.901 83.225 12.333 1.000 36.445 81 CYS III C 1
ATOM 4348 O O . CYS F 1 81 ? 58.087 82.445 12.884 1.000 37.185 81 CYS III O 1
ATOM 4351 N N . ALA F 1 82 ? 59.141 84.450 12.785 1.000 34.914 82 ALA III N 1
ATOM 4352 C CA . ALA F 1 82 ? 58.594 84.964 14.057 1.000 37.157 82 ALA III CA 1
ATOM 4353 C C . ALA F 1 82 ? 57.773 86.235 13.836 1.000 42.304 82 ALA III C 1
ATOM 4354 O O . ALA F 1 82 ? 58.288 87.126 13.119 1.000 43.996 82 ALA III O 1
ATOM 4356 N N . SER F 1 83 ? 56.571 86.307 14.439 1.000 41.339 83 SER III N 1
ATOM 4357 C CA . SER F 1 83 ? 55.726 87.526 14.426 1.000 48.314 83 SER III CA 1
ATOM 4358 C C . SER F 1 83 ? 56.147 88.474 15.556 1.000 49.329 83 SER III C 1
ATOM 4359 O O . SER F 1 83 ? 56.129 88.089 16.738 1.000 42.142 83 SER III O 1
ATOM 4362 N N . GLU F 1 84 ? 56.430 89.731 15.203 1.000 52.394 84 GLU III N 1
ATOM 4363 C CA . GLU F 1 84 ? 56.781 90.785 16.184 1.000 54.867 84 GLU III CA 1
ATOM 4364 C C . GLU F 1 84 ? 55.515 91.447 16.741 1.000 55.648 84 GLU III C 1
ATOM 4365 O O . GLU F 1 84 ? 55.651 92.325 17.594 1.000 54.954 84 GLU III O 1
ATOM 4371 N N . ALA F 1 85 ? 54.321 90.989 16.373 1.000 58.008 85 ALA III N 1
ATOM 4372 C CA . ALA F 1 85 ? 53.048 91.567 16.869 1.000 59.978 85 ALA III CA 1
ATOM 4373 C C . ALA F 1 85 ? 52.821 91.189 18.333 1.000 61.699 85 ALA III C 1
ATOM 4374 O O . ALA F 1 85 ? 51.784 91.566 18.851 1.000 63.771 85 ALA III O 1
ATOM 4376 N N . TYR F 1 86 ? 53.704 90.406 18.977 1.000 56.736 86 TYR III N 1
ATOM 4377 C CA . TYR F 1 86 ? 53.523 89.954 20.376 1.000 49.170 86 TYR III CA 1
ATOM 4378 C C . TYR F 1 86 ? 54.865 90.065 21.064 1.000 45.348 86 TYR III C 1
ATOM 4379 O O . TYR F 1 86 ? 55.911 90.047 20.391 1.000 40.489 86 TYR III O 1
ATOM 4388 N N . THR F 1 87 ? 54.843 90.086 22.380 1.000 46.432 87 THR III N 1
ATOM 4389 C CA . THR F 1 87 ? 56.047 90.177 23.227 1.000 51.979 87 THR III CA 1
ATOM 4390 C C . THR F 1 87 ? 55.881 89.172 24.348 1.000 56.270 87 THR III C 1
ATOM 4391 O O . THR F 1 87 ? 54.927 89.319 25.092 1.000 63.845 87 THR III O 1
ATOM 4395 N N . PRO F 1 88 ? 56.686 88.081 24.432 1.000 55.068 88 PRO III N 1
ATOM 4396 C CA . PRO F 1 88 ? 57.673 87.748 23.401 1.000 49.233 88 PRO III CA 1
ATOM 4397 C C . PRO F 1 88 ? 57.062 87.435 22.029 1.000 43.647 88 PRO III C 1
ATOM 4398 O O . PRO F 1 88 ? 55.878 87.111 21.916 1.000 42.226 88 PRO III O 1
ATOM 4402 N N . ASN F 1 89 ? 57.894 87.552 21.000 1.000 38.282 89 ASN III N 1
ATOM 4403 C CA . ASN F 1 89 ? 57.488 87.279 19.607 1.000 38.964 89 ASN III CA 1
ATOM 4404 C C . ASN F 1 89 ? 57.010 85.809 19.518 1.000 37.396 89 ASN III C 1
ATOM 4405 O O . ASN F 1 89 ? 57.580 84.944 20.216 1.000 34.143 89 ASN III O 1
ATOM 4410 N N . HIS F 1 90 ? 56.057 85.532 18.639 1.000 37.846 90 HIS III N 1
ATOM 4411 C CA . HIS F 1 90 ? 55.482 84.176 18.425 1.000 37.550 90 HIS III CA 1
ATOM 4412 C C . HIS F 1 90 ? 56.213 83.507 17.278 1.000 35.692 90 HIS III C 1
ATOM 4413 O O . HIS F 1 90 ? 56.388 84.129 16.223 1.000 36.286 90 HIS III O 1
ATOM 4420 N N . VAL F 1 91 ? 56.593 82.254 17.467 1.000 34.905 91 VAL III N 1
ATOM 4421 C CA . VAL F 1 91 ? 57.186 81.452 16.371 1.000 34.548 91 VAL III CA 1
ATOM 4422 C C . VAL F 1 91 ? 56.026 80.904 15.531 1.000 34.448 91 VAL III C 1
ATOM 4423 O O . VAL F 1 91 ? 55.168 80.145 16.074 1.000 33.934 91 VAL III O 1
ATOM 4427 N N . TRP F 1 92 ? 56.048 81.170 14.228 1.000 35.022 92 TRP III N 1
ATOM 4428 C CA . TRP F 1 92 ? 55.045 80.598 13.304 1.000 37.061 92 TRP III CA 1
ATOM 4429 C C . TRP F 1 92 ? 55.674 79.500 12.450 1.000 32.935 92 TRP III C 1
ATOM 4430 O O . TRP F 1 92 ? 54.921 78.684 11.906 1.000 32.913 92 TRP III O 1
ATOM 4441 N N . ALA F 1 93 ? 56.999 79.433 12.393 1.000 32.284 93 ALA III N 1
ATOM 4442 C CA . ALA F 1 93 ? 57.673 78.306 11.744 1.000 31.207 93 ALA III CA 1
ATOM 4443 C C . ALA F 1 93 ? 59.086 78.201 12.252 1.000 30.218 93 ALA III C 1
ATOM 4444 O O . ALA F 1 93 ? 59.658 79.217 12.652 1.000 33.906 93 ALA III O 1
ATOM 4446 N N . ILE F 1 94 ? 59.636 76.996 12.295 1.000 28.700 94 ILE III N 1
ATOM 4447 C CA . ILE F 1 94 ? 61.020 76.796 12.760 1.000 28.619 94 ILE III CA 1
ATOM 4448 C C . ILE F 1 94 ? 61.645 75.730 11.892 1.000 29.331 94 ILE III C 1
ATOM 4449 O O . ILE F 1 94 ? 60.958 74.757 11.494 1.000 29.974 94 ILE III O 1
ATOM 4454 N N . GLU F 1 95 ? 62.922 75.916 11.594 1.000 28.727 95 GLU III N 1
ATOM 4455 C CA . GLU F 1 95 ? 63.697 75.006 10.731 1.000 29.892 95 GLU III CA 1
ATOM 4456 C C . GLU F 1 95 ? 64.958 74.571 11.468 1.000 30.525 95 GLU III C 1
ATOM 4457 O O . GLU F 1 95 ? 65.737 75.443 11.890 1.000 30.753 95 GLU III O 1
ATOM 4463 N N . LEU F 1 96 ? 65.139 73.262 11.607 1.000 29.970 96 LEU III N 1
ATOM 4464 C CA . LEU F 1 96 ? 66.388 72.717 12.161 1.000 29.474 96 LEU III CA 1
ATOM 4465 C C . LEU F 1 96 ? 67.480 72.910 11.091 1.000 31.601 96 LEU III C 1
ATOM 4466 O O . LEU F 1 96 ? 67.219 72.556 9.906 1.000 30.233 96 LEU III O 1
ATOM 4471 N N . ALA F 1 97 ? 68.643 73.442 11.443 1.000 32.097 97 ALA III N 1
ATOM 4472 C CA . ALA F 1 97 ? 69.651 73.851 10.432 1.000 33.153 97 ALA III CA 1
ATOM 4473 C C . ALA F 1 97 ? 71.028 73.549 10.963 1.000 34.459 97 ALA III C 1
ATOM 4474 O O . ALA F 1 97 ? 71.791 74.480 11.227 1.000 37.085 97 ALA III O 1
ATOM 4476 N N . PRO F 1 98 ? 71.402 72.262 11.109 1.000 35.853 98 PRO III N 1
ATOM 4477 C CA . PRO F 1 98 ? 72.664 71.897 11.713 1.000 39.477 98 PRO III CA 1
ATOM 4478 C C . PRO F 1 98 ? 73.929 72.439 11.038 1.000 47.698 98 PRO III C 1
ATOM 4479 O O . PRO F 1 98 ? 74.899 72.666 11.795 1.000 49.665 98 PRO III O 1
ATOM 4483 N N . HIS F 1 99 ? 73.986 72.487 9.693 1.000 49.767 99 HIS III N 1
ATOM 4484 C CA . HIS F 1 99 ? 75.352 72.672 9.093 1.000 63.774 99 HIS III CA 1
ATOM 4485 C C . HIS F 1 99 ? 75.496 74.142 8.706 1.000 67.718 99 HIS III C 1
ATOM 4486 O O . HIS F 1 99 ? 75.981 74.885 9.555 1.000 77.935 99 HIS III O 1
ATOM 4493 N N . GLY G 1 1 ? 71.929 51.916 1.957 1.000 49.497 1 GLY JJJ N 1
ATOM 4494 C CA . GLY G 1 1 ? 71.303 51.509 0.641 1.000 48.425 1 GLY JJJ CA 1
ATOM 4495 C C . GLY G 1 1 ? 69.789 51.506 0.719 1.000 46.031 1 GLY JJJ C 1
ATOM 4496 O O . GLY G 1 1 ? 69.248 51.958 1.748 1.000 40.843 1 GLY JJJ O 1
ATOM 4497 N N . VAL G 1 2 ? 69.129 51.082 -0.343 1.000 42.071 2 VAL JJJ N 1
ATOM 4498 C CA . VAL G 1 2 ? 67.647 51.073 -0.490 1.000 43.424 2 VAL JJJ CA 1
ATOM 4499 C C . VAL G 1 2 ? 67.187 49.623 -0.396 1.000 43.612 2 VAL JJJ C 1
ATOM 4500 O O . VAL G 1 2 ? 67.775 48.742 -1.081 1.000 42.857 2 VAL JJJ O 1
ATOM 4504 N N . SER G 1 3 ? 66.217 49.326 0.450 1.000 40.487 3 SER JJJ N 1
ATOM 4505 C CA . SER G 1 3 ? 65.661 47.963 0.547 1.000 40.977 3 SER JJJ CA 1
ATOM 4506 C C . SER G 1 3 ? 64.944 47.674 -0.786 1.000 40.344 3 SER JJJ C 1
ATOM 4507 O O . SER G 1 3 ? 64.397 48.576 -1.408 1.000 42.332 3 SER JJJ O 1
ATOM 4510 N N . LYS G 1 4 ? 64.986 46.423 -1.217 1.000 45.823 4 LYS JJJ N 1
ATOM 4511 C CA . LYS G 1 4 ? 64.251 45.987 -2.437 1.000 46.281 4 LYS JJJ CA 1
ATOM 4512 C C . LYS G 1 4 ? 62.760 46.251 -2.206 1.000 40.203 4 LYS JJJ C 1
ATOM 4513 O O . LYS G 1 4 ? 62.093 46.763 -3.105 1.000 40.769 4 LYS JJJ O 1
ATOM 4519 N N . THR G 1 5 ? 62.228 45.914 -1.040 1.000 40.926 5 THR JJJ N 1
ATOM 4520 C CA . THR G 1 5 ? 60.789 46.156 -0.749 1.000 40.903 5 THR JJJ CA 1
ATOM 4521 C C . THR G 1 5 ? 60.464 47.646 -0.957 1.000 41.510 5 THR JJJ C 1
ATOM 4522 O O . THR G 1 5 ? 59.400 47.948 -1.544 1.000 36.006 5 THR JJJ O 1
ATOM 4526 N N . PHE G 1 6 ? 61.295 48.555 -0.424 1.000 40.336 6 PHE JJJ N 1
ATOM 4527 C CA . PHE G 1 6 ? 61.046 50.015 -0.535 1.000 36.877 6 PHE JJJ CA 1
ATOM 4528 C C . PHE G 1 6 ? 60.983 50.389 -2.018 1.000 37.644 6 PHE JJJ C 1
ATOM 4529 O O . PHE G 1 6 ? 60.045 51.143 -2.446 1.000 34.796 6 PHE JJJ O 1
ATOM 4537 N N . LYS G 1 7 ? 61.973 49.945 -2.798 1.000 36.008 7 LYS JJJ N 1
ATOM 4538 C CA . LYS G 1 7 ? 62.001 50.251 -4.245 1.000 42.124 7 LYS JJJ CA 1
ATOM 4539 C C . LYS G 1 7 ? 60.729 49.694 -4.946 1.000 41.093 7 LYS JJJ C 1
ATOM 4540 O O . LYS G 1 7 ? 60.039 50.429 -5.677 1.000 41.213 7 LYS JJJ O 1
ATOM 4546 N N . ASP G 1 8 ? 60.402 48.433 -4.669 1.000 45.070 8 ASP JJJ N 1
ATOM 4547 C CA . ASP G 1 8 ? 59.257 47.744 -5.343 1.000 44.825 8 ASP JJJ CA 1
ATOM 4548 C C . ASP G 1 8 ? 57.948 48.412 -4.955 1.000 41.257 8 ASP JJJ C 1
ATOM 4549 O O . ASP G 1 8 ? 57.126 48.647 -5.846 1.000 39.080 8 ASP JJJ O 1
ATOM 4554 N N . LYS G 1 9 ? 57.765 48.771 -3.683 1.000 40.412 9 LYS JJJ N 1
ATOM 4555 C CA . LYS G 1 9 ? 56.505 49.434 -3.247 1.000 40.716 9 LYS JJJ CA 1
ATOM 4556 C C . LYS G 1 9 ? 56.390 50.780 -3.960 1.000 36.374 9 LYS JJJ C 1
ATOM 4557 O O . LYS G 1 9 ? 55.289 51.134 -4.381 1.000 36.560 9 LYS JJJ O 1
ATOM 4563 N N . CYS G 1 10 ? 57.477 51.536 -4.064 1.000 39.049 10 CYS JJJ N 1
ATOM 4564 C CA . CYS G 1 10 ? 57.435 52.858 -4.723 1.000 40.575 10 CYS JJJ CA 1
ATOM 4565 C C . CYS G 1 10 ? 57.097 52.670 -6.235 1.000 43.870 10 CYS JJJ C 1
ATOM 4566 O O . CYS G 1 10 ? 56.413 53.524 -6.813 1.000 42.218 10 CYS JJJ O 1
ATOM 4569 N N . ALA G 1 11 ? 57.638 51.630 -6.874 1.000 46.889 11 ALA JJJ N 1
ATOM 4570 C CA . ALA G 1 11 ? 57.459 51.371 -8.328 1.000 44.597 11 ALA JJJ CA 1
ATOM 4571 C C . ALA G 1 11 ? 55.984 51.043 -8.614 1.000 48.623 11 ALA JJJ C 1
ATOM 4572 O O . ALA G 1 11 ? 55.597 51.206 -9.768 1.000 48.897 11 ALA JJJ O 1
ATOM 4574 N N . SER G 1 12 ? 55.178 50.620 -7.625 1.000 44.362 12 SER JJJ N 1
ATOM 4575 C CA . SER G 1 12 ? 53.747 50.324 -7.814 1.000 44.468 12 SER JJJ CA 1
ATOM 4576 C C . SER G 1 12 ? 52.904 51.597 -7.831 1.000 43.110 12 SER JJJ C 1
ATOM 4577 O O . SER G 1 12 ? 51.673 51.456 -7.918 1.000 47.050 12 SER JJJ O 1
ATOM 4580 N N . THR G 1 13 ? 53.507 52.772 -7.726 1.000 38.255 13 THR JJJ N 1
ATOM 4581 C CA . THR G 1 13 ? 52.803 54.089 -7.655 1.000 39.208 13 THR JJJ CA 1
ATOM 4582 C C . THR G 1 13 ? 53.360 55.025 -8.715 1.000 38.441 13 THR JJJ C 1
ATOM 4583 O O . THR G 1 13 ? 54.347 54.670 -9.323 1.000 41.827 13 THR JJJ O 1
ATOM 4587 N N . THR G 1 14 ? 52.821 56.232 -8.818 1.000 39.711 14 THR JJJ N 1
ATOM 4588 C CA . THR G 1 14 ? 53.257 57.315 -9.743 1.000 40.304 14 THR JJJ CA 1
ATOM 4589 C C . THR G 1 14 ? 54.438 58.083 -9.163 1.000 39.575 14 THR JJJ C 1
ATOM 4590 O O . THR G 1 14 ? 54.917 59.018 -9.805 1.000 35.255 14 THR JJJ O 1
ATOM 4594 N N . ALA G 1 15 ? 54.867 57.762 -7.936 1.000 39.005 15 ALA JJJ N 1
ATOM 4595 C CA . ALA G 1 15 ? 55.941 58.499 -7.238 1.000 41.739 15 ALA JJJ CA 1
ATOM 4596 C C . ALA G 1 15 ? 57.279 57.941 -7.715 1.000 42.505 15 ALA JJJ C 1
ATOM 4597 O O . ALA G 1 15 ? 57.305 56.769 -8.168 1.000 49.004 15 ALA JJJ O 1
ATOM 4599 N N . LYS G 1 16 ? 58.335 58.741 -7.562 1.000 44.182 16 LYS JJJ N 1
ATOM 4600 C CA . LYS G 1 16 ? 59.735 58.454 -7.985 1.000 45.081 16 LYS JJJ CA 1
ATOM 4601 C C . LYS G 1 16 ? 60.543 58.073 -6.754 1.000 42.721 16 LYS JJJ C 1
ATOM 4602 O O . LYS G 1 16 ? 60.331 58.677 -5.668 1.000 40.316 16 LYS JJJ O 1
ATOM 4608 N N . LEU G 1 17 ? 61.440 57.108 -6.904 1.000 38.742 17 LEU JJJ N 1
ATOM 4609 C CA . LEU G 1 17 ? 62.428 56.773 -5.870 1.000 37.877 17 LEU JJJ CA 1
ATOM 4610 C C . LEU G 1 17 ? 63.520 57.835 -5.888 1.000 37.824 17 LEU JJJ C 1
ATOM 4611 O O . LEU G 1 17 ? 64.037 58.123 -6.939 1.000 38.585 17 LEU JJJ O 1
ATOM 4616 N N . VAL G 1 18 ? 63.843 58.418 -4.754 1.000 35.076 18 VAL JJJ N 1
ATOM 4617 C CA . VAL G 1 18 ? 65.044 59.279 -4.580 1.000 36.955 18 VAL JJJ CA 1
ATOM 4618 C C . VAL G 1 18 ? 65.964 58.594 -3.583 1.000 37.414 18 VAL JJJ C 1
ATOM 4619 O O . VAL G 1 18 ? 65.572 58.437 -2.410 1.000 35.445 18 VAL JJJ O 1
ATOM 4623 N N . GLN G 1 19 ? 67.159 58.230 -4.036 1.000 42.745 19 GLN JJJ N 1
ATOM 4624 C CA . GLN G 1 19 ? 68.064 57.313 -3.285 1.000 43.811 19 GLN JJJ CA 1
ATOM 4625 C C . GLN G 1 19 ? 69.150 58.111 -2.574 1.000 42.781 19 GLN JJJ C 1
ATOM 4626 O O . GLN G 1 19 ? 69.640 59.035 -3.195 1.000 40.092 19 GLN JJJ O 1
ATOM 4632 N N . SER G 1 20 ? 69.495 57.737 -1.335 1.000 42.286 20 SER JJJ N 1
ATOM 4633 C CA . SER G 1 20 ? 70.651 58.268 -0.567 1.000 46.726 20 SER JJJ CA 1
ATOM 4634 C C . SER G 1 20 ? 70.632 59.791 -0.587 1.000 44.282 20 SER JJJ C 1
ATOM 4635 O O . SER G 1 20 ? 71.679 60.382 -0.923 1.000 44.238 20 SER JJJ O 1
ATOM 4638 N N . VAL G 1 21 ? 69.545 60.403 -0.166 1.000 39.609 21 VAL JJJ N 1
ATOM 4639 C CA . VAL G 1 21 ? 69.445 61.883 0.015 1.000 40.219 21 VAL JJJ CA 1
ATOM 4640 C C . VAL G 1 21 ? 70.031 62.241 1.366 1.000 37.701 21 VAL JJJ C 1
ATOM 4641 O O . VAL G 1 21 ? 69.650 61.530 2.378 1.000 34.735 21 VAL JJJ O 1
ATOM 4645 N N . GLN G 1 22 ? 70.817 63.311 1.461 1.000 36.951 22 GLN JJJ N 1
ATOM 4646 C CA . GLN G 1 22 ? 71.241 63.817 2.804 1.000 36.721 22 GLN JJJ CA 1
ATOM 4647 C C . GLN G 1 22 ? 70.356 65.010 3.103 1.000 33.564 22 GLN JJJ C 1
ATOM 4648 O O . GLN G 1 22 ? 70.523 66.102 2.460 1.000 32.992 22 GLN JJJ O 1
ATOM 4654 N N . LEU G 1 23 ? 69.491 64.865 4.092 1.000 31.949 23 LEU JJJ N 1
ATOM 4655 C CA . LEU G 1 23 ? 68.643 65.986 4.537 1.000 33.018 23 LEU JJJ CA 1
ATOM 4656 C C . LEU G 1 23 ? 69.463 66.867 5.475 1.000 31.042 23 LEU JJJ C 1
ATOM 4657 O O . LEU G 1 23 ? 70.082 66.337 6.424 1.000 32.107 23 LEU JJJ O 1
ATOM 4662 N N . VAL G 1 24 ? 69.371 68.175 5.289 1.000 32.658 24 VAL JJJ N 1
ATOM 4663 C CA . VAL G 1 24 ? 70.102 69.159 6.138 1.000 33.860 24 VAL JJJ CA 1
ATOM 4664 C C . VAL G 1 24 ? 69.132 70.105 6.821 1.000 30.439 24 VAL JJJ C 1
ATOM 4665 O O . VAL G 1 24 ? 69.560 70.775 7.738 1.000 31.646 24 VAL JJJ O 1
ATOM 4669 N N . ASN G 1 25 ? 67.858 70.078 6.469 1.000 30.452 25 ASN JJJ N 1
ATOM 4670 C CA . ASN G 1 25 ? 66.831 70.882 7.171 1.000 30.978 25 ASN JJJ CA 1
ATOM 4671 C C . ASN G 1 25 ? 65.529 70.104 7.329 1.000 28.814 25 ASN JJJ C 1
ATOM 4672 O O . ASN G 1 25 ? 65.166 69.308 6.441 1.000 29.014 25 ASN JJJ O 1
ATOM 4677 N N . ILE G 1 26 ? 64.853 70.335 8.430 1.000 28.467 26 ILE JJJ N 1
ATOM 4678 C CA . ILE G 1 26 ? 63.429 69.927 8.613 1.000 29.087 26 ILE JJJ CA 1
ATOM 4679 C C . ILE G 1 26 ? 62.772 71.108 9.296 1.000 29.101 26 ILE JJJ C 1
ATOM 4680 O O . ILE G 1 26 ? 63.375 71.701 10.220 1.000 27.331 26 ILE JJJ O 1
ATOM 4685 N N . SER G 1 27 ? 61.565 71.445 8.858 1.000 28.747 27 SER JJJ N 1
ATOM 4686 C CA . SER G 1 27 ? 60.853 72.590 9.426 1.000 29.314 27 SER JJJ CA 1
ATOM 4687 C C . SER G 1 27 ? 59.408 72.182 9.725 1.000 27.879 27 SER JJJ C 1
ATOM 4688 O O . SER G 1 27 ? 58.888 71.254 9.113 1.000 31.292 27 SER JJJ O 1
ATOM 4691 N N . SER G 1 28 ? 58.815 72.873 10.652 1.000 27.151 28 SER JJJ N 1
ATOM 4692 C CA . SER G 1 28 ? 57.379 72.804 10.952 1.000 28.174 28 SER JJJ CA 1
ATOM 4693 C C . SER G 1 28 ? 56.864 74.241 10.882 1.000 31.835 28 SER JJJ C 1
ATOM 4694 O O . SER G 1 28 ? 57.479 75.123 11.463 1.000 31.154 28 SER JJJ O 1
ATOM 4697 N N . ASP G 1 29 ? 55.734 74.420 10.230 1.000 33.519 29 ASP JJJ N 1
ATOM 4698 C CA . ASP G 1 29 ? 55.159 75.723 9.823 1.000 33.740 29 ASP JJJ CA 1
ATOM 4699 C C . ASP G 1 29 ? 53.676 75.677 10.196 1.000 33.472 29 ASP JJJ C 1
ATOM 4700 O O . ASP G 1 29 ? 53.036 74.714 9.774 1.000 31.961 29 ASP JJJ O 1
ATOM 4705 N N . VAL G 1 30 ? 53.195 76.569 11.028 1.000 34.744 30 VAL JJJ N 1
ATOM 4706 C CA . VAL G 1 30 ? 51.744 76.689 11.358 1.000 39.194 30 VAL JJJ CA 1
ATOM 4707 C C . VAL G 1 30 ? 51.131 77.933 10.674 1.000 41.200 30 VAL JJJ C 1
ATOM 4708 O O . VAL G 1 30 ? 49.951 78.240 10.979 1.000 42.877 30 VAL JJJ O 1
ATOM 4712 N N . ASN G 1 31 ? 51.822 78.563 9.709 1.000 40.757 31 ASN JJJ N 1
ATOM 4713 C CA . ASN G 1 31 ? 51.219 79.710 8.960 1.000 44.390 31 ASN JJJ CA 1
ATOM 4714 C C . ASN G 1 31 ? 50.039 79.225 8.103 1.000 44.285 31 ASN JJJ C 1
ATOM 4715 O O . ASN G 1 31 ? 50.149 78.149 7.459 1.000 41.101 31 ASN JJJ O 1
ATOM 4720 N N . LYS G 1 32 ? 48.969 80.035 8.039 1.000 50.771 32 LYS JJJ N 1
ATOM 4721 C CA . LYS G 1 32 ? 47.645 79.664 7.453 1.000 53.212 32 LYS JJJ CA 1
ATOM 4722 C C . LYS G 1 32 ? 47.855 78.986 6.099 1.000 54.764 32 LYS JJJ C 1
ATOM 4723 O O . LYS G 1 32 ? 47.283 77.934 5.855 1.000 59.999 32 LYS JJJ O 1
ATOM 4729 N N . ASP G 1 33 ? 48.666 79.568 5.234 1.000 53.417 33 ASP JJJ N 1
ATOM 4730 C CA . ASP G 1 33 ? 48.705 79.143 3.811 1.000 55.784 33 ASP JJJ CA 1
ATOM 4731 C C . ASP G 1 33 ? 49.863 78.179 3.558 1.000 56.073 33 ASP JJJ C 1
ATOM 4732 O O . ASP G 1 33 ? 49.930 77.629 2.435 1.000 54.412 33 ASP JJJ O 1
ATOM 4737 N N . SER G 1 34 ? 50.730 77.891 4.531 1.000 50.541 34 SER JJJ N 1
ATOM 4738 C CA . SER G 1 34 ? 51.920 77.049 4.271 1.000 48.238 34 SER JJJ CA 1
ATOM 4739 C C . SER G 1 34 ? 52.078 75.943 5.337 1.000 52.018 34 SER JJJ C 1
ATOM 4740 O O . SER G 1 34 ? 53.124 75.299 5.304 1.000 43.118 34 SER JJJ O 1
ATOM 4743 N N . LYS G 1 35 ? 51.049 75.706 6.162 1.000 44.740 35 LYS JJJ N 1
ATOM 4744 C CA . LYS G 1 35 ? 51.021 74.705 7.258 1.000 44.672 35 LYS JJJ CA 1
ATOM 4745 C C . LYS G 1 35 ? 51.670 73.402 6.789 1.000 44.542 35 LYS JJJ C 1
ATOM 4746 O O . LYS G 1 35 ? 51.271 72.894 5.746 1.000 41.941 35 LYS JJJ O 1
ATOM 4752 N N . GLY G 1 36 ? 52.650 72.861 7.518 1.000 38.176 36 GLY JJJ N 1
ATOM 4753 C CA . GLY G 1 36 ? 53.144 71.516 7.212 1.000 36.346 36 GLY JJJ CA 1
ATOM 4754 C C . GLY G 1 36 ? 54.578 71.293 7.664 1.000 32.354 36 GLY JJJ C 1
ATOM 4755 O O . GLY G 1 36 ? 55.170 72.190 8.260 1.000 30.123 36 GLY JJJ O 1
ATOM 4756 N N . ILE G 1 37 ? 55.068 70.106 7.356 1.000 30.249 37 ILE JJJ N 1
ATOM 4757 C CA . ILE G 1 37 ? 56.456 69.647 7.587 1.000 29.900 37 ILE JJJ CA 1
ATOM 4758 C C . ILE G 1 37 ? 57.167 69.650 6.254 1.000 29.204 37 ILE JJJ C 1
ATOM 4759 O O . ILE G 1 37 ? 56.655 69.059 5.309 1.000 30.891 37 ILE JJJ O 1
ATOM 4764 N N . TYR G 1 38 ? 58.314 70.303 6.197 1.000 29.813 38 TYR JJJ N 1
ATOM 4765 C CA . TYR G 1 38 ? 59.147 70.317 4.984 1.000 31.704 38 TYR JJJ CA 1
ATOM 4766 C C . TYR G 1 38 ? 60.520 69.804 5.387 1.000 30.297 38 TYR JJJ C 1
ATOM 4767 O O . TYR G 1 38 ? 60.977 70.075 6.503 1.000 26.345 38 TYR JJJ O 1
ATOM 4776 N N . ILE G 1 39 ? 61.167 69.144 4.454 1.000 28.929 39 ILE JJJ N 1
ATOM 4777 C CA . ILE G 1 39 ? 62.551 68.645 4.574 1.000 29.237 39 ILE JJJ CA 1
ATOM 4778 C C . ILE G 1 39 ? 63.335 69.117 3.352 1.000 29.716 39 ILE JJJ C 1
ATOM 4779 O O . ILE G 1 39 ? 62.759 69.211 2.279 1.000 33.229 39 ILE JJJ O 1
ATOM 4784 N N . SER G 1 40 ? 64.614 69.390 3.522 1.000 32.658 40 SER JJJ N 1
ATOM 4785 C CA . SER G 1 40 ? 65.462 69.903 2.425 1.000 34.449 40 SER JJJ CA 1
ATOM 4786 C C . SER G 1 40 ? 66.783 69.157 2.409 1.000 35.644 40 SER JJJ C 1
ATOM 4787 O O . SER G 1 40 ? 67.341 68.921 3.502 1.000 31.890 40 SER JJJ O 1
ATOM 4790 N N . SER G 1 41 ? 67.274 68.874 1.206 1.000 33.156 41 SER JJJ N 1
ATOM 4791 C CA . SER G 1 41 ? 68.541 68.171 0.937 1.000 35.698 41 SER JJJ CA 1
ATOM 4792 C C . SER G 1 41 ? 69.705 69.165 0.932 1.000 38.991 41 SER JJJ C 1
ATOM 4793 O O . SER G 1 41 ? 69.475 70.405 0.801 1.000 37.615 41 SER JJJ O 1
ATOM 4796 N N . SER G 1 42 ? 70.928 68.660 1.016 1.000 41.746 42 SER JJJ N 1
ATOM 4797 C CA . SER G 1 42 ? 72.150 69.509 0.907 1.000 44.069 42 SER JJJ CA 1
ATOM 4798 C C . SER G 1 42 ? 72.173 70.239 -0.431 1.000 47.056 42 SER JJJ C 1
ATOM 4799 O O . SER G 1 42 ? 72.620 71.350 -0.431 1.000 47.238 42 SER JJJ O 1
ATOM 4802 N N . ALA G 1 43 ? 71.618 69.660 -1.495 1.000 48.698 43 ALA JJJ N 1
ATOM 4803 C CA . ALA G 1 43 ? 71.531 70.314 -2.833 1.000 52.109 43 ALA JJJ CA 1
ATOM 4804 C C . ALA G 1 43 ? 70.477 71.430 -2.827 1.000 53.903 43 ALA JJJ C 1
ATOM 4805 O O . ALA G 1 43 ? 70.464 72.182 -3.759 1.000 55.014 43 ALA JJJ O 1
ATOM 4807 N N . GLY G 1 44 ? 69.615 71.543 -1.819 1.000 53.162 44 GLY JJJ N 1
ATOM 4808 C CA . GLY G 1 44 ? 68.611 72.622 -1.729 1.000 52.738 44 GLY JJJ CA 1
ATOM 4809 C C . GLY G 1 44 ? 67.205 72.210 -2.181 1.000 49.255 44 GLY JJJ C 1
ATOM 4810 O O . GLY G 1 44 ? 66.324 73.048 -2.037 1.000 51.238 44 GLY JJJ O 1
ATOM 4811 N N . LYS G 1 45 ? 66.969 70.969 -2.623 1.000 46.946 45 LYS JJJ N 1
ATOM 4812 C CA . LYS G 1 45 ? 65.617 70.487 -2.956 1.000 43.588 45 LYS JJJ CA 1
ATOM 4813 C C . LYS G 1 45 ? 64.760 70.337 -1.670 1.000 42.101 45 LYS JJJ C 1
ATOM 4814 O O . LYS G 1 45 ? 65.276 69.853 -0.653 1.000 35.197 45 LYS JJJ O 1
ATOM 4820 N N . THR G 1 46 ? 63.472 70.693 -1.746 1.000 37.559 46 THR JJJ N 1
ATOM 4821 C CA . THR G 1 46 ? 62.556 70.611 -0.593 1.000 37.629 46 THR JJJ CA 1
ATOM 4822 C C . THR G 1 46 ? 61.426 69.642 -0.904 1.000 36.267 46 THR JJJ C 1
ATOM 4823 O O . THR G 1 46 ? 60.927 69.672 -2.015 1.000 36.572 46 THR JJJ O 1
ATOM 4827 N N . TRP G 1 47 ? 61.027 68.827 0.076 1.000 31.953 47 TRP JJJ N 1
ATOM 4828 C CA . TRP G 1 47 ? 59.835 67.987 0.006 1.000 32.060 47 TRP JJJ CA 1
ATOM 4829 C C . TRP G 1 47 ? 58.896 68.352 1.146 1.000 31.053 47 TRP JJJ C 1
ATOM 4830 O O . TRP G 1 47 ? 59.343 68.867 2.150 1.000 31.959 47 TRP JJJ O 1
ATOM 4841 N N . PHE G 1 48 ? 57.635 67.995 0.977 1.000 31.997 48 PHE JJJ N 1
ATOM 4842 C CA . PHE G 1 48 ? 56.562 68.151 1.970 1.000 30.523 48 PHE JJJ CA 1
ATOM 4843 C C . PHE G 1 48 ? 56.177 66.766 2.468 1.000 30.988 48 PHE JJJ C 1
ATOM 4844 O O . PHE G 1 48 ? 56.016 65.830 1.648 1.000 29.947 48 PHE JJJ O 1
ATOM 4852 N N . ILE G 1 49 ? 56.032 66.627 3.770 1.000 31.764 49 ILE JJJ N 1
ATOM 4853 C CA . ILE G 1 49 ? 55.570 65.370 4.401 1.000 31.177 49 ILE JJJ CA 1
ATOM 4854 C C . ILE G 1 49 ? 54.123 65.611 4.839 1.000 30.036 49 ILE JJJ C 1
ATOM 4855 O O . ILE G 1 49 ? 53.843 66.295 5.798 1.000 30.606 49 ILE JJJ O 1
ATOM 4860 N N . PRO G 1 50 ? 53.154 64.997 4.159 1.000 34.398 50 PRO JJJ N 1
ATOM 4861 C CA . PRO G 1 50 ? 51.755 65.132 4.544 1.000 35.268 50 PRO JJJ CA 1
ATOM 4862 C C . PRO G 1 50 ? 51.509 64.575 5.958 1.000 33.992 50 PRO JJJ C 1
ATOM 4863 O O . PRO G 1 50 ? 52.180 63.681 6.429 1.000 32.493 50 PRO JJJ O 1
ATOM 4867 N N . GLY G 1 51 ? 50.547 65.172 6.643 1.000 30.987 51 GLY JJJ N 1
ATOM 4868 C CA . GLY G 1 51 ? 50.047 64.718 7.930 1.000 32.078 51 GLY JJJ CA 1
ATOM 4869 C C . GLY G 1 51 ? 48.981 63.614 7.710 1.000 34.387 51 GLY JJJ C 1
ATOM 4870 O O . GLY G 1 51 ? 48.560 63.379 6.592 1.000 33.970 51 GLY JJJ O 1
ATOM 4871 N N . GLY G 1 52 ? 48.573 62.965 8.767 1.000 33.167 52 GLY JJJ N 1
ATOM 4872 C CA . GLY G 1 52 ? 47.446 62.027 8.767 1.000 34.819 52 GLY JJJ CA 1
ATOM 4873 C C . GLY G 1 52 ? 46.605 62.284 9.981 1.000 34.123 52 GLY JJJ C 1
ATOM 4874 O O . GLY G 1 52 ? 47.165 62.284 11.069 1.000 30.849 52 GLY JJJ O 1
ATOM 4875 N N . GLN G 1 53 ? 45.303 62.505 9.794 1.000 33.924 53 GLN JJJ N 1
ATOM 4876 C CA . GLN G 1 53 ? 44.405 62.840 10.915 1.000 34.662 53 GLN JJJ CA 1
ATOM 4877 C C . GLN G 1 53 ? 43.916 61.519 11.553 1.000 31.746 53 GLN JJJ C 1
ATOM 4878 O O . GLN G 1 53 ? 43.749 61.516 12.745 1.000 31.813 53 GLN JJJ O 1
ATOM 4884 N N . TYR G 1 54 ? 43.754 60.436 10.810 1.000 30.209 54 TYR JJJ N 1
ATOM 4885 C CA . TYR G 1 54 ? 43.111 59.199 11.334 1.000 31.673 54 TYR JJJ CA 1
ATOM 4886 C C . TYR G 1 54 ? 44.041 57.997 11.210 1.000 30.257 54 TYR JJJ C 1
ATOM 4887 O O . TYR G 1 54 ? 44.975 58.050 10.414 1.000 30.486 54 TYR JJJ O 1
ATOM 4896 N N . TYR G 1 55 ? 43.751 56.932 11.951 1.000 30.907 55 TYR JJJ N 1
ATOM 4897 C CA . TYR G 1 55 ? 44.450 55.632 11.856 1.000 32.554 55 TYR JJJ CA 1
ATOM 4898 C C . TYR G 1 55 ? 44.283 55.117 10.436 1.000 34.310 55 TYR JJJ C 1
ATOM 4899 O O . TYR G 1 55 ? 43.170 55.170 9.921 1.000 38.264 55 TYR JJJ O 1
ATOM 4908 N N . PRO G 1 56 ? 45.320 54.551 9.786 1.000 34.038 56 PRO JJJ N 1
ATOM 4909 C CA . PRO G 1 56 ? 46.686 54.434 10.330 1.000 33.137 56 PRO JJJ CA 1
ATOM 4910 C C . PRO G 1 56 ? 47.627 55.569 9.919 1.000 30.510 56 PRO JJJ C 1
ATOM 4911 O O . PRO G 1 56 ? 48.784 55.607 10.408 1.000 31.613 56 PRO JJJ O 1
ATOM 4915 N N . ASP G 1 57 ? 47.167 56.478 9.068 1.000 30.759 57 ASP JJJ N 1
ATOM 4916 C CA . ASP G 1 57 ? 48.040 57.573 8.552 1.000 33.846 57 ASP JJJ CA 1
ATOM 4917 C C . ASP G 1 57 ? 48.581 58.455 9.706 1.000 29.335 57 ASP JJJ C 1
ATOM 4918 O O . ASP G 1 57 ? 49.680 59.019 9.552 1.000 30.778 57 ASP JJJ O 1
ATOM 4923 N N . ASN G 1 58 ? 47.842 58.598 10.795 1.000 29.908 58 ASN JJJ N 1
ATOM 4924 C CA . ASN G 1 58 ? 48.303 59.393 11.960 1.000 28.691 58 ASN JJJ CA 1
ATOM 4925 C C . ASN G 1 58 ? 49.660 58.813 12.447 1.000 27.776 58 ASN JJJ C 1
ATOM 4926 O O . ASN G 1 58 ? 50.629 59.605 12.524 1.000 27.002 58 ASN JJJ O 1
ATOM 4931 N N . TYR G 1 59 ? 49.745 57.542 12.803 1.000 27.498 59 TYR JJJ N 1
ATOM 4932 C CA . TYR G 1 59 ? 51.020 57.007 13.379 1.000 26.983 59 TYR JJJ CA 1
ATOM 4933 C C . TYR G 1 59 ? 52.018 56.858 12.232 1.000 27.273 59 TYR JJJ C 1
ATOM 4934 O O . TYR G 1 59 ? 53.221 57.078 12.502 1.000 26.470 59 TYR JJJ O 1
ATOM 4943 N N . LEU G 1 60 ? 51.609 56.546 11.008 1.000 26.248 60 LEU JJJ N 1
ATOM 4944 C CA . LEU G 1 60 ? 52.570 56.352 9.906 1.000 26.968 60 LEU JJJ CA 1
ATOM 4945 C C . LEU G 1 60 ? 53.245 57.699 9.593 1.000 26.850 60 LEU JJJ C 1
ATOM 4946 O O . LEU G 1 60 ? 54.475 57.758 9.413 1.000 25.971 60 LEU JJJ O 1
ATOM 4951 N N . SER G 1 61 ? 52.455 58.766 9.542 1.000 28.362 61 SER JJJ N 1
ATOM 4952 C CA . SER G 1 61 ? 52.987 60.105 9.224 1.000 27.191 61 SER JJJ CA 1
ATOM 4953 C C . SER G 1 61 ? 53.938 60.524 10.366 1.000 26.339 61 SER JJJ C 1
ATOM 4954 O O . SER G 1 61 ? 54.999 61.120 10.054 1.000 27.513 61 SER JJJ O 1
ATOM 4957 N N . ASN G 1 62 ? 53.589 60.227 11.601 1.000 23.904 62 ASN JJJ N 1
ATOM 4958 C CA . ASN G 1 62 ? 54.427 60.526 12.766 1.000 24.205 62 ASN JJJ CA 1
ATOM 4959 C C . ASN G 1 62 ? 55.778 59.815 12.595 1.000 24.387 62 ASN JJJ C 1
ATOM 4960 O O . ASN G 1 62 ? 56.789 60.424 12.932 1.000 24.233 62 ASN JJJ O 1
ATOM 4965 N N . GLU G 1 63 ? 55.795 58.528 12.176 1.000 24.700 63 GLU JJJ N 1
ATOM 4966 C CA . GLU G 1 63 ? 57.063 57.804 11.974 1.000 25.673 63 GLU JJJ CA 1
ATOM 4967 C C . GLU G 1 63 ? 57.835 58.412 10.812 1.000 24.594 63 GLU JJJ C 1
ATOM 4968 O O . GLU G 1 63 ? 59.087 58.502 10.914 1.000 24.415 63 GLU JJJ O 1
ATOM 4974 N N . MET G 1 64 ? 57.166 58.878 9.749 1.000 25.227 64 MET JJJ N 1
ATOM 4975 C CA . MET G 1 64 ? 57.892 59.539 8.641 1.000 26.993 64 MET JJJ CA 1
ATOM 4976 C C . MET G 1 64 ? 58.617 60.783 9.155 1.000 25.119 64 MET JJJ C 1
ATOM 4977 O O . MET G 1 64 ? 59.824 60.948 8.820 1.000 24.048 64 MET JJJ O 1
ATOM 4982 N N . ARG G 1 65 ? 57.968 61.525 10.035 1.000 24.644 65 ARG JJJ N 1
ATOM 4983 C CA . ARG G 1 65 ? 58.572 62.725 10.656 1.000 24.029 65 ARG JJJ CA 1
ATOM 4984 C C . ARG G 1 65 ? 59.762 62.337 11.578 1.000 25.102 65 ARG JJJ C 1
ATOM 4985 O O . ARG G 1 65 ? 60.825 62.979 11.511 1.000 24.972 65 ARG JJJ O 1
ATOM 4993 N N . LYS G 1 66 ? 59.636 61.290 12.361 1.000 24.116 66 LYS JJJ N 1
ATOM 4994 C CA . LYS G 1 66 ? 60.723 60.825 13.231 1.000 24.642 66 LYS JJJ CA 1
ATOM 4995 C C . LYS G 1 66 ? 61.915 60.395 12.376 1.000 24.432 66 LYS JJJ C 1
ATOM 4996 O O . LYS G 1 66 ? 63.046 60.663 12.790 1.000 23.681 66 LYS JJJ O 1
ATOM 5002 N N . ILE G 1 67 ? 61.675 59.739 11.260 1.000 26.250 67 ILE JJJ N 1
ATOM 5003 C CA . ILE G 1 67 ? 62.773 59.300 10.363 1.000 26.613 67 ILE JJJ CA 1
ATOM 5004 C C . ILE G 1 67 ? 63.473 60.541 9.813 1.000 27.034 67 ILE JJJ C 1
ATOM 5005 O O . ILE G 1 67 ? 64.735 60.620 9.846 1.000 26.998 67 ILE JJJ O 1
ATOM 5010 N N . ALA G 1 68 ? 62.709 61.493 9.315 1.000 25.557 68 ALA JJJ N 1
ATOM 5011 C CA . ALA G 1 68 ? 63.264 62.726 8.735 1.000 26.256 68 ALA JJJ CA 1
ATOM 5012 C C . ALA G 1 68 ? 64.036 63.502 9.801 1.000 27.615 68 ALA JJJ C 1
ATOM 5013 O O . ALA G 1 68 ? 65.171 64.024 9.487 1.000 26.655 68 ALA JJJ O 1
ATOM 5015 N N . MET G 1 69 ? 63.496 63.606 10.994 1.000 27.032 69 MET JJJ N 1
ATOM 5016 C CA . MET G 1 69 ? 64.116 64.383 12.080 1.000 27.449 69 MET JJJ CA 1
ATOM 5017 C C . MET G 1 69 ? 65.460 63.766 12.448 1.000 28.764 69 MET JJJ C 1
ATOM 5018 O O . MET G 1 69 ? 66.488 64.507 12.584 1.000 27.862 69 MET JJJ O 1
ATOM 5023 N N . ALA G 1 70 ? 65.497 62.449 12.596 1.000 27.095 70 ALA JJJ N 1
ATOM 5024 C CA . ALA G 1 70 ? 66.724 61.692 12.911 1.000 28.312 70 ALA JJJ CA 1
ATOM 5025 C C . ALA G 1 70 ? 67.726 61.867 11.777 1.000 27.965 70 ALA JJJ C 1
ATOM 5026 O O . ALA G 1 70 ? 68.933 62.039 12.067 1.000 30.107 70 ALA JJJ O 1
ATOM 5028 N N . ALA G 1 71 ? 67.300 61.816 10.538 1.000 27.353 71 ALA JJJ N 1
ATOM 5029 C CA . ALA G 1 71 ? 68.187 61.981 9.373 1.000 29.820 71 ALA JJJ CA 1
ATOM 5030 C C . ALA G 1 71 ? 68.868 63.358 9.439 1.000 31.421 71 ALA JJJ C 1
ATOM 5031 O O . ALA G 1 71 ? 70.098 63.433 9.198 1.000 27.324 71 ALA JJJ O 1
ATOM 5033 N N . VAL G 1 72 ? 68.131 64.406 9.779 1.000 28.458 72 VAL JJJ N 1
ATOM 5034 C CA . VAL G 1 72 ? 68.689 65.771 9.850 1.000 28.979 72 VAL JJJ CA 1
ATOM 5035 C C . VAL G 1 72 ? 69.605 65.855 11.028 1.000 30.157 72 VAL JJJ C 1
ATOM 5036 O O . VAL G 1 72 ? 70.763 66.306 10.878 1.000 30.759 72 VAL JJJ O 1
ATOM 5040 N N . LEU G 1 73 ? 69.123 65.474 12.205 1.000 29.874 73 LEU JJJ N 1
ATOM 5041 C CA . LEU G 1 73 ? 69.863 65.710 13.446 1.000 31.795 73 LEU JJJ CA 1
ATOM 5042 C C . LEU G 1 73 ? 71.098 64.826 13.461 1.000 32.743 73 LEU JJJ C 1
ATOM 5043 O O . LEU G 1 73 ? 72.133 65.292 13.950 1.000 31.692 73 LEU JJJ O 1
ATOM 5048 N N . SER G 1 74 ? 71.026 63.581 12.996 1.000 31.663 74 SER JJJ N 1
ATOM 5049 C CA . SER G 1 74 ? 72.170 62.624 13.095 1.000 35.852 74 SER JJJ CA 1
ATOM 5050 C C . SER G 1 74 ? 73.006 62.620 11.799 1.000 37.316 74 SER JJJ C 1
ATOM 5051 O O . SER G 1 74 ? 73.939 61.834 11.735 1.000 32.675 74 SER JJJ O 1
ATOM 5054 N N . ASN G 1 75 ? 72.613 63.388 10.792 1.000 35.813 75 ASN JJJ N 1
ATOM 5055 C CA . ASN G 1 75 ? 73.280 63.465 9.455 1.000 40.078 75 ASN JJJ CA 1
ATOM 5056 C C . ASN G 1 75 ? 73.388 62.056 8.846 1.000 43.048 75 ASN JJJ C 1
ATOM 5057 O O . ASN G 1 75 ? 74.506 61.569 8.569 1.000 43.875 75 ASN JJJ O 1
ATOM 5062 N N . VAL G 1 76 ? 72.267 61.374 8.683 1.000 34.883 76 VAL JJJ N 1
ATOM 5063 C CA . VAL G 1 76 ? 72.163 60.011 8.103 1.000 37.623 76 VAL JJJ CA 1
ATOM 5064 C C . VAL G 1 76 ? 71.299 60.108 6.851 1.000 36.175 76 VAL JJJ C 1
ATOM 5065 O O . VAL G 1 76 ? 70.359 60.975 6.847 1.000 35.500 76 VAL JJJ O 1
ATOM 5069 N N . ARG G 1 77 ? 71.589 59.286 5.840 1.000 30.646 77 ARG JJJ N 1
ATOM 5070 C CA . ARG G 1 77 ? 70.900 59.320 4.549 1.000 32.714 77 ARG JJJ CA 1
ATOM 5071 C C . ARG G 1 77 ? 69.505 58.701 4.682 1.000 31.472 77 ARG JJJ C 1
ATOM 5072 O O . ARG G 1 77 ? 69.297 57.830 5.604 1.000 31.121 77 ARG JJ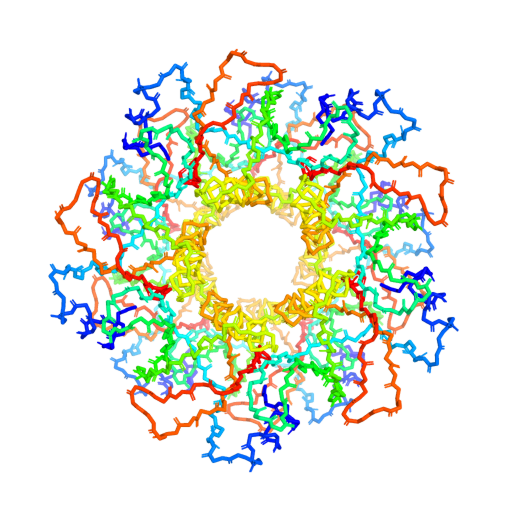J O 1
ATOM 5080 N N . VAL G 1 78 ? 68.617 59.073 3.772 1.000 30.039 78 VAL JJJ N 1
ATOM 5081 C CA . VAL G 1 78 ? 67.295 58.454 3.584 1.000 29.745 78 VAL JJJ CA 1
ATOM 5082 C C . VAL G 1 78 ? 67.088 58.137 2.114 1.000 33.577 78 VAL JJJ C 1
ATOM 5083 O O . VAL G 1 78 ? 67.750 58.763 1.225 1.000 32.808 78 VAL JJJ O 1
ATOM 5087 N N . ASN G 1 79 ? 66.141 57.242 1.863 1.000 29.381 79 ASN JJJ N 1
ATOM 5088 C CA . ASN G 1 79 ? 65.518 57.055 0.542 1.000 30.558 79 ASN JJJ CA 1
ATOM 5089 C C . ASN G 1 79 ? 64.119 57.624 0.613 1.000 30.883 79 ASN JJJ C 1
ATOM 5090 O O . ASN G 1 79 ? 63.464 57.444 1.664 1.000 29.448 79 ASN JJJ O 1
ATOM 5095 N N . LEU G 1 80 ? 63.666 58.302 -0.425 1.000 30.508 80 LEU JJJ N 1
ATOM 5096 C CA . LEU G 1 80 ? 62.303 58.877 -0.489 1.000 30.732 80 LEU JJJ CA 1
ATOM 5097 C C . LEU G 1 80 ? 61.536 58.195 -1.616 1.000 32.734 80 LEU JJJ C 1
ATOM 5098 O O . LEU G 1 80 ? 62.130 57.922 -2.658 1.000 32.647 80 LEU JJJ O 1
ATOM 5103 N N . CYS G 1 81 ? 60.241 58.044 -1.428 1.000 32.716 81 CYS JJJ N 1
ATOM 5104 C CA . CYS G 1 81 ? 59.268 57.768 -2.502 1.000 33.795 81 CYS JJJ CA 1
ATOM 5105 C C . CYS G 1 81 ? 58.437 59.034 -2.628 1.000 34.613 81 CYS JJJ C 1
ATOM 5106 O O . CYS G 1 81 ? 57.664 59.322 -1.677 1.000 31.197 81 CYS JJJ O 1
ATOM 5109 N N . ALA G 1 82 ? 58.673 59.845 -3.664 1.000 33.709 82 ALA JJJ N 1
ATOM 5110 C CA . ALA G 1 82 ? 58.171 61.226 -3.730 1.000 34.776 82 ALA JJJ CA 1
ATOM 5111 C C . ALA G 1 82 ? 57.329 61.444 -4.999 1.000 37.979 82 ALA JJJ C 1
ATOM 5112 O O . ALA G 1 82 ? 57.808 61.054 -6.085 1.000 35.445 82 ALA JJJ O 1
ATOM 5114 N N . SER G 1 83 ? 56.138 62.036 -4.855 1.000 37.514 83 SER JJJ N 1
ATOM 5115 C CA . SER G 1 83 ? 55.263 62.436 -5.989 1.000 40.547 83 SER JJJ CA 1
ATOM 5116 C C . SER G 1 83 ? 55.679 63.816 -6.521 1.000 41.585 83 SER JJJ C 1
ATOM 5117 O O . SER G 1 83 ? 55.683 64.798 -5.750 1.000 35.966 83 SER JJJ O 1
ATOM 5120 N N . GLU G 1 84 ? 55.948 63.925 -7.813 1.000 39.788 84 GLU JJJ N 1
ATOM 5121 C CA . GLU G 1 84 ? 56.259 65.213 -8.465 1.000 41.133 84 GLU JJJ CA 1
ATOM 5122 C C . GLU G 1 84 ? 54.980 65.972 -8.860 1.000 41.112 84 GLU JJJ C 1
ATOM 5123 O O . GLU G 1 84 ? 55.110 67.085 -9.383 1.000 41.455 84 GLU JJJ O 1
ATOM 5129 N N . ALA G 1 85 ? 53.793 65.437 -8.561 1.000 40.089 85 ALA JJJ N 1
ATOM 5130 C CA . ALA G 1 85 ? 52.518 66.112 -8.906 1.000 43.608 85 ALA JJJ CA 1
ATOM 5131 C C . ALA G 1 85 ? 52.294 67.358 -8.027 1.000 43.473 85 ALA JJJ C 1
ATOM 5132 O O . ALA G 1 85 ? 51.261 67.953 -8.161 1.000 45.077 85 ALA JJJ O 1
ATOM 5134 N N . TYR G 1 86 ? 53.192 67.700 -7.103 1.000 41.610 86 TYR JJJ N 1
ATOM 5135 C CA . TYR G 1 86 ? 53.024 68.846 -6.177 1.000 40.522 86 TYR JJJ CA 1
ATOM 5136 C C . TYR G 1 86 ? 54.348 69.577 -6.089 1.000 41.469 86 TYR JJJ C 1
ATOM 5137 O O . TYR G 1 86 ? 55.400 68.968 -6.328 1.000 41.605 86 TYR JJJ O 1
ATOM 5146 N N . THR G 1 87 ? 54.296 70.822 -5.664 1.000 43.096 87 THR JJJ N 1
ATOM 5147 C CA . THR G 1 87 ? 55.473 71.675 -5.436 1.000 45.381 87 THR JJJ CA 1
ATOM 5148 C C . THR G 1 87 ? 55.299 72.342 -4.083 1.000 46.129 87 THR JJJ C 1
ATOM 5149 O O . THR G 1 87 ? 54.339 73.047 -3.878 1.000 47.951 87 THR JJJ O 1
ATOM 5153 N N . PRO G 1 88 ? 56.148 72.050 -3.071 1.000 44.410 88 PRO JJJ N 1
ATOM 5154 C CA . PRO G 1 88 ? 57.165 70.994 -3.163 1.000 39.902 88 PRO JJJ CA 1
ATOM 5155 C C . PRO G 1 88 ? 56.586 69.581 -3.337 1.000 37.421 88 PRO JJJ C 1
ATOM 5156 O O . PRO G 1 88 ? 55.410 69.332 -3.054 1.000 38.542 88 PRO JJJ O 1
ATOM 5160 N N . ASN G 1 89 ? 57.409 68.671 -3.829 1.000 37.366 89 ASN JJJ N 1
ATOM 5161 C CA . ASN G 1 89 ? 57.027 67.262 -4.043 1.000 37.985 89 ASN JJJ CA 1
ATOM 5162 C C . ASN G 1 89 ? 56.567 66.656 -2.715 1.000 39.075 89 ASN JJJ C 1
ATOM 5163 O O . ASN G 1 89 ? 57.182 67.017 -1.669 1.000 37.296 89 ASN JJJ O 1
ATOM 5168 N N . HIS G 1 90 ? 55.599 65.726 -2.742 1.000 34.941 90 HIS JJJ N 1
ATOM 5169 C CA . HIS G 1 90 ? 55.103 65.063 -1.507 1.000 35.107 90 HIS JJJ CA 1
ATOM 5170 C C . HIS G 1 90 ? 55.864 63.772 -1.258 1.000 34.647 90 HIS JJJ C 1
ATOM 5171 O O . HIS G 1 90 ? 56.040 62.986 -2.190 1.000 35.822 90 HIS JJJ O 1
ATOM 5178 N N . VAL G 1 91 ? 56.229 63.547 -0.010 1.000 35.095 91 VAL JJJ N 1
ATOM 5179 C CA . VAL G 1 91 ? 56.815 62.257 0.418 1.000 33.677 91 VAL JJJ CA 1
ATOM 5180 C C . VAL G 1 91 ? 55.669 61.295 0.688 1.000 34.730 91 VAL JJJ C 1
ATOM 5181 O O . VAL G 1 91 ? 54.834 61.568 1.560 1.000 32.563 91 VAL JJJ O 1
ATOM 5185 N N . TRP G 1 92 ? 55.681 60.144 0.034 1.000 32.865 92 TRP JJJ N 1
ATOM 5186 C CA . TRP G 1 92 ? 54.682 59.078 0.278 1.000 32.933 92 TRP JJJ CA 1
ATOM 5187 C C . TRP G 1 92 ? 55.332 57.913 1.038 1.000 29.427 92 TRP JJJ C 1
ATOM 5188 O O . TRP G 1 92 ? 54.647 57.131 1.600 1.000 28.572 92 TRP JJJ O 1
ATOM 5199 N N . ALA G 1 93 ? 56.649 57.859 1.084 1.000 31.877 93 ALA JJJ N 1
ATOM 5200 C CA . ALA G 1 93 ? 57.360 56.882 1.917 1.000 31.946 93 ALA JJJ CA 1
ATOM 5201 C C . ALA G 1 93 ? 58.774 57.368 2.133 1.000 32.443 93 ALA JJJ C 1
ATOM 5202 O O . ALA G 1 93 ? 59.317 58.084 1.284 1.000 31.398 93 ALA JJJ O 1
ATOM 5204 N N . ILE G 1 94 ? 59.343 57.018 3.273 1.000 28.762 94 ILE JJJ N 1
ATOM 5205 C CA . ILE G 1 94 ? 60.726 57.399 3.579 1.000 28.371 94 ILE JJJ CA 1
ATOM 5206 C C . ILE G 1 94 ? 61.380 56.239 4.288 1.000 28.812 94 ILE JJJ C 1
ATOM 5207 O O . ILE G 1 94 ? 60.696 55.531 5.120 1.000 29.248 94 ILE JJJ O 1
ATOM 5212 N N . GLU G 1 95 ? 62.658 56.033 3.968 1.000 28.686 95 GLU JJJ N 1
ATOM 5213 C CA . GLU G 1 95 ? 63.434 54.929 4.552 1.000 29.957 95 GLU JJJ CA 1
ATOM 5214 C C . GLU G 1 95 ? 64.720 55.498 5.135 1.000 30.765 95 GLU JJJ C 1
ATOM 5215 O O . GLU G 1 95 ? 65.489 56.170 4.417 1.000 30.013 95 GLU JJJ O 1
ATOM 5221 N N . LEU G 1 96 ? 64.931 55.236 6.423 1.000 29.716 96 LEU JJJ N 1
ATOM 5222 C CA . LEU G 1 96 ? 66.197 55.568 7.074 1.000 28.486 96 LEU JJJ CA 1
ATOM 5223 C C . LEU G 1 96 ? 67.285 54.632 6.528 1.000 30.882 96 LEU JJJ C 1
ATOM 5224 O O . LEU G 1 96 ? 67.041 53.416 6.489 1.000 30.914 96 LEU JJJ O 1
ATOM 5229 N N . ALA G 1 97 ? 68.433 55.160 6.102 1.000 32.434 97 ALA JJJ N 1
ATOM 5230 C CA . ALA G 1 97 ? 69.440 54.347 5.370 1.000 35.028 97 ALA JJJ CA 1
ATOM 5231 C C . ALA G 1 97 ? 70.834 54.771 5.806 1.000 35.233 97 ALA JJJ C 1
ATOM 5232 O O . ALA G 1 97 ? 71.562 55.324 5.013 1.000 37.905 97 ALA JJJ O 1
ATOM 5234 N N . PRO G 1 98 ? 71.215 54.505 7.051 1.000 38.502 98 PRO JJJ N 1
ATOM 5235 C CA . PRO G 1 98 ? 72.456 54.977 7.640 1.000 42.140 98 PRO JJJ CA 1
ATOM 5236 C C . PRO G 1 98 ? 73.753 54.657 6.917 1.000 53.439 98 PRO JJJ C 1
ATOM 5237 O O . PRO G 1 98 ? 74.649 55.534 6.980 1.000 65.892 98 PRO JJJ O 1
ATOM 5241 N N . HIS G 1 99 ? 73.915 53.461 6.360 1.000 55.257 99 HIS JJJ N 1
ATOM 5242 C CA . HIS G 1 99 ? 75.312 53.129 5.880 1.000 68.126 99 HIS JJJ CA 1
ATOM 5243 C C . HIS G 1 99 ? 75.324 53.337 4.362 1.000 63.513 99 HIS JJJ C 1
ATOM 5244 O O . HIS G 1 99 ? 75.491 54.443 3.907 1.000 75.368 99 HIS JJJ O 1
ATOM 5251 N N . GLY H 1 1 ? 72.372 39.325 23.572 1.000 47.951 1 GLY KKK N 1
ATOM 5252 C CA . GLY H 1 1 ? 71.693 37.996 23.289 1.000 49.729 1 GLY KKK CA 1
ATOM 5253 C C . GLY H 1 1 ? 70.187 38.097 23.533 1.000 46.952 1 GLY KKK C 1
ATOM 5254 O O . GLY H 1 1 ? 69.644 39.259 23.521 1.000 46.411 1 GLY KKK O 1
ATOM 5255 N N . VAL H 1 2 ? 69.517 36.964 23.653 1.000 40.488 2 VAL KKK N 1
ATOM 5256 C CA . VAL H 1 2 ? 68.028 36.855 23.685 1.000 42.925 2 VAL KKK CA 1
ATOM 5257 C C . VAL H 1 2 ? 67.622 36.500 25.113 1.000 40.766 2 VAL KKK C 1
ATOM 5258 O O . VAL H 1 2 ? 68.225 35.551 25.697 1.000 42.826 2 VAL KKK O 1
ATOM 5262 N N . SER H 1 3 ? 66.662 37.204 25.673 1.000 34.150 3 SER KKK N 1
ATOM 5263 C CA . SER H 1 3 ? 66.146 36.884 27.021 1.000 33.446 3 SER KKK CA 1
ATOM 5264 C C . SER H 1 3 ? 65.436 35.530 26.923 1.000 33.304 3 SER KKK C 1
ATOM 5265 O O . SER H 1 3 ? 64.873 35.196 25.881 1.000 32.385 3 SER KKK O 1
ATOM 5268 N N . LYS H 1 4 ? 65.551 34.725 27.974 1.000 35.161 4 LYS KKK N 1
ATOM 5269 C CA . LYS H 1 4 ? 64.859 33.405 27.997 1.000 35.224 4 LYS KKK CA 1
ATOM 5270 C C . LYS H 1 4 ? 63.359 33.653 27.896 1.000 33.038 4 LYS KKK C 1
ATOM 5271 O O . LYS H 1 4 ? 62.688 32.939 27.149 1.000 36.049 4 LYS KKK O 1
ATOM 5275 N N . THR H 1 5 ? 62.833 34.648 28.599 1.000 34.683 5 THR KKK N 1
ATOM 5276 C CA . THR H 1 5 ? 61.381 34.987 28.496 1.000 34.414 5 THR KKK CA 1
ATOM 5277 C C . THR H 1 5 ? 61.002 35.245 27.036 1.000 32.622 5 THR KKK C 1
ATOM 5278 O O . THR H 1 5 ? 59.932 34.760 26.604 1.000 33.881 5 THR KKK O 1
ATOM 5282 N N . PHE H 1 6 ? 61.776 36.048 26.310 1.000 32.244 6 PHE KKK N 1
ATOM 5283 C CA . PHE H 1 6 ? 61.474 36.395 24.887 1.000 31.665 6 PHE KKK CA 1
ATOM 5284 C C . PHE H 1 6 ? 61.411 35.089 24.085 1.000 32.242 6 PHE KKK C 1
ATOM 5285 O O . PHE H 1 6 ? 60.486 34.887 23.266 1.000 33.817 6 PHE KKK O 1
ATOM 5293 N N . LYS H 1 7 ? 62.412 34.231 24.242 1.000 34.241 7 LYS KKK N 1
ATOM 5294 C CA . LYS H 1 7 ? 62.463 32.941 23.486 1.000 38.556 7 LYS KKK CA 1
ATOM 5295 C C . LYS H 1 7 ? 61.236 32.084 23.861 1.000 38.552 7 LYS KKK C 1
ATOM 5296 O O . LYS H 1 7 ? 60.515 31.582 22.955 1.000 34.172 7 LYS KKK O 1
ATOM 5302 N N . ASP H 1 8 ? 60.953 31.947 25.151 1.000 39.016 8 ASP KKK N 1
ATOM 5303 C CA . ASP H 1 8 ? 59.833 31.079 25.638 1.000 39.891 8 ASP KKK CA 1
ATOM 5304 C C . ASP H 1 8 ? 58.498 31.627 25.150 1.000 40.463 8 ASP KKK C 1
ATOM 5305 O O . ASP H 1 8 ? 57.700 30.844 24.661 1.000 39.015 8 ASP KKK O 1
ATOM 5310 N N . LYS H 1 9 ? 58.292 32.944 25.216 1.000 37.840 9 LYS KKK N 1
ATOM 5311 C CA . LYS H 1 9 ? 57.011 33.528 24.736 1.000 39.128 9 LYS KKK CA 1
ATOM 5312 C C . LYS H 1 9 ? 56.885 33.288 23.230 1.000 36.957 9 LYS KKK C 1
ATOM 5313 O O . LYS H 1 9 ? 55.803 33.011 22.770 1.000 38.598 9 LYS KKK O 1
ATOM 5319 N N . CYS H 1 10 ? 57.949 33.432 22.461 1.000 36.514 10 CYS KKK N 1
ATOM 5320 C CA . CYS H 1 10 ? 57.880 33.208 20.982 1.000 36.633 10 CYS KKK CA 1
ATOM 5321 C C . CYS H 1 10 ? 57.561 31.715 20.707 1.000 39.160 10 CYS KKK C 1
ATOM 5322 O O . CYS H 1 10 ? 56.834 31.421 19.732 1.000 40.010 10 CYS KKK O 1
ATOM 5325 N N . ALA H 1 11 ? 58.121 30.797 21.494 1.000 43.485 11 ALA KKK N 1
ATOM 5326 C CA . ALA H 1 11 ? 57.935 29.325 21.311 1.000 43.820 11 ALA KKK CA 1
ATOM 5327 C C . ALA H 1 11 ? 56.462 28.957 21.561 1.000 45.558 11 ALA KKK C 1
ATOM 5328 O O . ALA H 1 11 ? 56.064 27.933 21.098 1.000 45.193 11 ALA KKK O 1
ATOM 5330 N N . SER H 1 12 ? 55.692 29.765 22.289 1.000 43.518 12 SER KKK N 1
ATOM 5331 C CA . SER H 1 12 ? 54.270 29.503 22.599 1.000 46.655 12 SER KKK CA 1
ATOM 5332 C C . SER H 1 12 ? 53.378 29.901 21.435 1.000 49.179 12 SER KKK C 1
ATOM 5333 O O . SER H 1 12 ? 52.172 29.749 21.587 1.000 47.463 12 SER KKK O 1
ATOM 5336 N N . THR H 1 13 ? 53.935 30.365 20.310 1.000 44.373 13 THR KKK N 1
ATOM 5337 C CA . THR H 1 13 ? 53.173 30.836 19.127 1.000 45.697 13 THR KKK CA 1
ATOM 5338 C C . THR H 1 13 ? 53.657 30.094 17.891 1.000 42.462 13 THR KKK C 1
ATOM 5339 O O . THR H 1 13 ? 54.674 29.405 17.985 1.000 45.584 13 THR KKK O 1
ATOM 5343 N N . THR H 1 14 ? 53.039 30.365 16.745 1.000 45.196 14 THR KKK N 1
ATOM 5344 C CA . THR H 1 14 ? 53.416 29.841 15.411 1.000 44.672 14 THR KKK CA 1
ATOM 5345 C C . THR H 1 14 ? 54.551 30.651 14.797 1.000 47.666 14 THR KKK C 1
ATOM 5346 O O . THR H 1 14 ? 54.990 30.334 13.676 1.000 47.148 14 THR KKK O 1
ATOM 5350 N N . ALA H 1 15 ? 55.019 31.709 15.451 1.000 46.592 15 ALA KKK N 1
ATOM 5351 C CA . ALA H 1 15 ? 56.089 32.598 14.903 1.000 45.320 15 ALA KKK CA 1
ATOM 5352 C C . ALA H 1 15 ? 57.451 31.980 15.226 1.000 44.623 15 ALA KKK C 1
ATOM 5353 O O . ALA H 1 15 ? 57.517 31.198 16.187 1.000 49.707 15 ALA KKK O 1
ATOM 5355 N N . LYS H 1 16 ? 58.477 32.367 14.485 1.000 42.191 16 LYS KKK N 1
ATOM 5356 C CA . LYS H 1 16 ? 59.885 31.893 14.557 1.000 42.631 16 LYS KKK CA 1
ATOM 5357 C C . LYS H 1 16 ? 60.731 32.957 15.270 1.000 46.631 16 LYS KKK C 1
ATOM 5358 O O . LYS H 1 16 ? 60.502 34.184 15.037 1.000 41.851 16 LYS KKK O 1
ATOM 5360 N N . LEU H 1 17 ? 61.685 32.529 16.085 1.000 41.798 17 LEU KKK N 1
ATOM 5361 C CA . LEU H 1 17 ? 62.673 33.406 16.710 1.000 41.270 17 LEU KKK CA 1
ATOM 5362 C C . LEU H 1 17 ? 63.711 33.748 15.652 1.000 42.872 17 LEU KKK C 1
ATOM 5363 O O . LEU H 1 17 ? 64.228 32.837 15.023 1.000 40.454 17 LEU KKK O 1
ATOM 5368 N N . VAL H 1 18 ? 64.009 35.025 15.451 1.000 38.204 18 VAL KKK N 1
ATOM 5369 C CA . VAL H 1 18 ? 65.189 35.447 14.651 1.000 39.648 18 VAL KKK CA 1
ATOM 5370 C C . VAL H 1 18 ? 66.121 36.199 15.598 1.000 42.846 18 VAL KKK C 1
ATOM 5371 O O . VAL H 1 18 ? 65.719 37.264 16.176 1.000 38.108 18 VAL KKK O 1
ATOM 5375 N N . GLN H 1 19 ? 67.329 35.688 15.762 1.000 38.698 19 GLN KKK N 1
ATOM 5376 C CA . GLN H 1 19 ? 68.244 36.111 16.845 1.000 44.905 19 GLN KKK CA 1
ATOM 5377 C C . GLN H 1 19 ? 69.312 37.038 16.311 1.000 42.819 19 GLN KKK C 1
ATOM 5378 O O . GLN H 1 19 ? 69.801 36.736 15.213 1.000 43.190 19 GLN KKK O 1
ATOM 5384 N N . SER H 1 20 ? 69.676 38.081 17.066 1.000 39.805 20 SER KKK N 1
ATOM 5385 C CA . SER H 1 20 ? 70.819 38.982 16.799 1.000 43.223 20 SER KKK CA 1
ATOM 5386 C C . SER H 1 20 ? 70.763 39.478 15.360 1.000 41.668 20 SER KKK C 1
ATOM 5387 O O . SER H 1 20 ? 71.805 39.372 14.684 1.000 40.132 20 SER KKK O 1
ATOM 5390 N N . VAL H 1 21 ? 69.652 40.057 14.936 1.000 37.500 21 VAL KKK N 1
ATOM 5391 C CA . VAL H 1 21 ? 69.516 40.702 13.596 1.000 39.248 21 VAL KKK CA 1
ATOM 5392 C C . VAL H 1 21 ? 70.098 42.109 13.666 1.000 36.408 21 VAL KKK C 1
ATOM 5393 O O . VAL H 1 21 ? 69.755 42.845 14.646 1.000 35.700 21 VAL KKK O 1
ATOM 5397 N N . GLN H 1 22 ? 70.869 42.525 12.653 1.000 34.577 22 GLN KKK N 1
ATOM 5398 C CA . GLN H 1 22 ? 71.261 43.936 12.510 1.000 36.796 22 GLN KKK CA 1
ATOM 5399 C C . GLN H 1 22 ? 70.341 44.579 11.497 1.000 33.894 22 GLN KKK C 1
ATOM 5400 O O . GLN H 1 22 ? 70.455 44.290 10.292 1.000 36.070 22 GLN KKK O 1
ATOM 5406 N N . LEU H 1 23 ? 69.471 45.460 11.951 1.000 31.411 23 LEU KKK N 1
ATOM 5407 C CA . LEU H 1 23 ? 68.594 46.233 11.045 1.000 32.180 23 LEU KKK CA 1
ATOM 5408 C C . LEU H 1 23 ? 69.388 47.397 10.484 1.000 29.055 23 LEU KKK C 1
ATOM 5409 O O . LEU H 1 23 ? 70.013 48.132 11.263 1.000 31.486 23 LEU KKK O 1
ATOM 5414 N N . VAL H 1 24 ? 69.264 47.632 9.188 1.000 31.053 24 VAL KKK N 1
ATOM 5415 C CA . VAL H 1 24 ? 69.976 48.749 8.505 1.000 31.520 24 VAL KKK CA 1
ATOM 5416 C C . VAL H 1 24 ? 68.992 49.671 7.821 1.000 31.404 24 VAL KKK C 1
ATOM 5417 O O . VAL H 1 24 ? 69.408 50.767 7.447 1.000 32.510 24 VAL KKK O 1
ATOM 5421 N N . ASN H 1 25 ? 67.716 49.314 7.761 1.000 29.245 25 ASN KKK N 1
ATOM 5422 C CA . ASN H 1 25 ? 66.690 50.242 7.226 1.000 31.106 25 ASN KKK CA 1
ATOM 5423 C C . ASN H 1 25 ? 65.408 50.155 8.062 1.000 28.901 25 ASN KKK C 1
ATOM 5424 O O . ASN H 1 25 ? 65.047 49.057 8.518 1.000 30.580 25 ASN KKK O 1
ATOM 5429 N N . ILE H 1 26 ? 64.740 51.279 8.187 1.000 28.462 26 ILE KKK N 1
ATOM 5430 C CA . ILE H 1 26 ? 63.329 51.301 8.683 1.000 28.486 26 ILE KKK CA 1
ATOM 5431 C C . ILE H 1 26 ? 62.621 52.307 7.794 1.000 27.992 26 ILE KKK C 1
ATOM 5432 O O . ILE H 1 26 ? 63.191 53.373 7.507 1.000 27.615 26 ILE KKK O 1
ATOM 5437 N N . SER H 1 27 ? 61.413 51.959 7.369 1.000 29.116 27 SER KKK N 1
ATOM 5438 C CA . SER H 1 27 ? 60.656 52.881 6.501 1.000 30.885 27 SER KKK CA 1
ATOM 5439 C C . SER H 1 27 ? 59.233 52.998 7.022 1.000 27.187 27 SER KKK C 1
ATOM 5440 O O . SER H 1 27 ? 58.752 52.106 7.700 1.000 30.213 27 SER KKK O 1
ATOM 5443 N N . SER H 1 28 ? 58.627 54.120 6.731 1.000 27.775 28 SER KKK N 1
ATOM 5444 C CA . SER H 1 28 ? 57.193 54.356 6.949 1.000 29.002 28 SER KKK CA 1
ATOM 5445 C C . SER H 1 28 ? 56.602 54.752 5.604 1.000 31.479 28 SER KKK C 1
ATOM 5446 O O . SER H 1 28 ? 57.206 55.588 4.927 1.000 31.608 28 SER KKK O 1
ATOM 5449 N N . ASP H 1 29 ? 55.448 54.186 5.287 1.000 32.497 29 ASP KKK N 1
ATOM 5450 C CA . ASP H 1 29 ? 54.870 54.214 3.900 1.000 31.942 29 ASP KKK CA 1
ATOM 5451 C C . ASP H 1 29 ? 53.386 54.540 4.118 1.000 31.798 29 ASP KKK C 1
ATOM 5452 O O . ASP H 1 29 ? 52.763 53.806 4.910 1.000 28.911 29 ASP KKK O 1
ATOM 5457 N N . VAL H 1 30 ? 52.880 55.607 3.535 1.000 31.469 30 VAL KKK N 1
ATOM 5458 C CA . VAL H 1 30 ? 51.418 55.922 3.538 1.000 34.362 30 VAL KKK CA 1
ATOM 5459 C C . VAL H 1 30 ? 50.784 55.636 2.159 1.000 37.213 30 VAL KKK C 1
ATOM 5460 O O . VAL H 1 30 ? 49.599 56.005 1.978 1.000 34.215 30 VAL KKK O 1
ATOM 5464 N N . ASN H 1 31 ? 51.477 54.953 1.232 1.000 37.398 31 ASN KKK N 1
ATOM 5465 C CA . ASN H 1 31 ? 50.849 54.576 -0.074 1.000 39.747 31 ASN KKK CA 1
ATOM 5466 C C . ASN H 1 31 ? 49.679 53.610 0.137 1.000 40.952 31 ASN KKK C 1
ATOM 5467 O O . ASN H 1 31 ? 49.793 52.652 0.979 1.000 36.746 31 ASN KKK O 1
ATOM 5472 N N . LYS H 1 32 ? 48.607 53.825 -0.662 1.000 45.779 32 LYS KKK N 1
ATOM 5473 C CA . LYS H 1 32 ? 47.289 53.155 -0.504 1.000 45.726 32 LYS KKK CA 1
ATOM 5474 C C . LYS H 1 32 ? 47.498 51.653 -0.346 1.000 44.401 32 LYS KKK C 1
ATOM 5475 O O . LYS H 1 32 ? 46.901 51.074 0.557 1.000 46.873 32 LYS KKK O 1
ATOM 5477 N N . ASP H 1 33 ? 48.324 51.040 -1.159 1.000 45.597 33 ASP KKK N 1
ATOM 5478 C CA . ASP H 1 33 ? 48.403 49.557 -1.213 1.000 50.400 33 ASP KKK CA 1
ATOM 5479 C C . ASP H 1 33 ? 49.507 48.988 -0.314 1.000 46.424 33 ASP KKK C 1
ATOM 5480 O O . ASP H 1 33 ? 49.542 47.782 -0.149 1.000 49.050 33 ASP KKK O 1
ATOM 5485 N N . SER H 1 34 ? 50.354 49.804 0.284 1.000 42.828 34 SER KKK N 1
ATOM 5486 C CA . SER H 1 34 ? 51.583 49.297 0.947 1.000 41.167 34 SER KKK CA 1
ATOM 5487 C C . SER H 1 34 ? 51.786 49.946 2.339 1.000 39.740 34 SER KKK C 1
ATOM 5488 O O . SER H 1 34 ? 52.840 49.741 2.892 1.000 38.741 34 SER KKK O 1
ATOM 5491 N N . LYS H 1 35 ? 50.798 50.661 2.857 1.000 39.373 35 LYS KKK N 1
ATOM 5492 C CA . LYS H 1 35 ? 50.791 51.384 4.145 1.000 37.077 35 LYS KKK CA 1
ATOM 5493 C C . LYS H 1 35 ? 51.470 50.512 5.209 1.000 33.921 35 LYS KKK C 1
ATOM 5494 O O . LYS H 1 35 ? 51.092 49.337 5.370 1.000 32.264 35 LYS KKK O 1
ATOM 5500 N N . GLY H 1 36 ? 52.434 51.049 5.950 1.000 32.584 36 GLY KKK N 1
ATOM 5501 C CA . GLY H 1 36 ? 52.966 50.317 7.114 1.000 30.512 36 GLY KKK CA 1
ATOM 5502 C C . GLY H 1 36 ? 54.423 50.687 7.405 1.000 28.285 36 GLY KKK C 1
ATOM 5503 O O . GLY H 1 36 ? 54.990 51.568 6.722 1.000 24.791 36 GLY KKK O 1
ATOM 5504 N N . ILE H 1 37 ? 54.952 50.019 8.419 1.000 26.472 37 ILE KKK N 1
ATOM 5505 C CA . ILE H 1 37 ? 56.376 50.113 8.845 1.000 28.510 37 ILE KKK CA 1
ATOM 5506 C C . ILE H 1 37 ? 57.099 48.874 8.369 1.000 28.473 37 ILE KKK C 1
ATOM 5507 O O . ILE H 1 37 ? 56.583 47.765 8.640 1.000 31.086 37 ILE KKK O 1
ATOM 5512 N N . TYR H 1 38 ? 58.219 49.058 7.699 1.000 27.648 38 TYR KKK N 1
ATOM 5513 C CA . TYR H 1 38 ? 59.049 47.924 7.267 1.000 32.077 38 TYR KKK CA 1
ATOM 5514 C C . TYR H 1 38 ? 60.447 48.146 7.837 1.000 30.864 38 TYR KKK C 1
ATOM 5515 O O . TYR H 1 38 ? 60.909 49.273 7.893 1.000 28.223 38 TYR KKK O 1
ATOM 5524 N N . ILE H 1 39 ? 61.086 47.045 8.190 1.000 30.083 39 ILE KKK N 1
ATOM 5525 C CA . ILE H 1 39 ? 62.472 47.016 8.684 1.000 30.735 39 ILE KKK CA 1
ATOM 5526 C C . ILE H 1 39 ? 63.251 46.001 7.847 1.000 33.122 39 ILE KKK C 1
ATOM 5527 O O . ILE H 1 39 ? 62.666 44.970 7.445 1.000 33.867 39 ILE KKK O 1
ATOM 5532 N N . SER H 1 40 ? 64.514 46.300 7.575 1.000 34.872 40 SER KKK N 1
ATOM 5533 C CA . SER H 1 40 ? 65.346 45.410 6.741 1.000 36.874 40 SER KKK CA 1
ATOM 5534 C C . SER H 1 40 ? 66.685 45.175 7.398 1.000 35.541 40 SER KKK C 1
ATOM 5535 O O . SER H 1 40 ? 67.251 46.135 7.939 1.000 33.796 40 SER KKK O 1
ATOM 5538 N N . SER H 1 41 ? 67.169 43.933 7.318 1.000 34.524 41 SER KKK N 1
ATOM 5539 C CA . SER H 1 41 ? 68.452 43.472 7.880 1.000 38.332 41 SER KKK CA 1
ATOM 5540 C C . SER H 1 41 ? 69.597 43.784 6.921 1.000 40.914 41 SER KKK C 1
ATOM 5541 O O . SER H 1 41 ? 69.348 44.034 5.722 1.000 41.632 41 SER KKK O 1
ATOM 5544 N N . SER H 1 42 ? 70.828 43.722 7.416 1.000 42.802 42 SER KKK N 1
ATOM 5545 C CA . SER H 1 42 ? 72.037 43.877 6.569 1.000 47.336 42 SER KKK CA 1
ATOM 5546 C C . SER H 1 42 ? 72.045 42.839 5.441 1.000 48.571 42 SER KKK C 1
ATOM 5547 O O . SER H 1 42 ? 72.490 43.198 4.384 1.000 49.297 42 SER KKK O 1
ATOM 5550 N N . ALA H 1 43 ? 71.496 41.645 5.647 1.000 48.607 43 ALA KKK N 1
ATOM 5551 C CA . ALA H 1 43 ? 71.399 40.594 4.603 1.000 51.371 43 ALA KKK CA 1
ATOM 5552 C C . ALA H 1 43 ? 70.338 40.958 3.560 1.000 55.648 43 ALA KKK C 1
ATOM 5553 O O . ALA H 1 43 ? 70.328 40.327 2.512 1.000 55.989 43 ALA KKK O 1
ATOM 5555 N N . GLY H 1 44 ? 69.468 41.946 3.792 1.000 54.110 44 GLY KKK N 1
ATOM 5556 C CA . GLY H 1 44 ? 68.423 42.349 2.824 1.000 52.282 44 GLY KKK CA 1
ATOM 5557 C C . GLY H 1 44 ? 67.046 41.730 3.112 1.000 51.916 44 GLY KKK C 1
ATOM 5558 O O . GLY H 1 44 ? 66.136 42.023 2.355 1.000 53.197 44 GLY KKK O 1
ATOM 5559 N N . LYS H 1 45 ? 66.860 40.929 4.170 1.000 47.226 45 LYS KKK N 1
ATOM 5560 C CA . LYS H 1 45 ? 65.516 40.448 4.575 1.000 45.055 45 LYS KKK CA 1
ATOM 5561 C C . LYS H 1 45 ? 64.652 41.617 5.111 1.000 43.327 45 LYS KKK C 1
ATOM 5562 O O . LYS H 1 45 ? 65.166 42.441 5.866 1.000 38.922 45 LYS KKK O 1
ATOM 5568 N N . THR H 1 46 ? 63.364 41.634 4.785 1.000 43.537 46 THR KKK N 1
ATOM 5569 C CA . THR H 1 46 ? 62.427 42.683 5.217 1.000 40.453 46 THR KKK CA 1
ATOM 5570 C C . THR H 1 46 ? 61.327 42.076 6.073 1.000 38.301 46 THR KKK C 1
ATOM 5571 O O . THR H 1 46 ? 60.843 41.027 5.727 1.000 41.599 46 THR KKK O 1
ATOM 5575 N N . TRP H 1 47 ? 60.945 42.769 7.153 1.000 34.863 47 TRP KKK N 1
ATOM 5576 C CA . TRP H 1 47 ? 59.770 42.423 7.958 1.000 37.207 47 TRP KKK CA 1
ATOM 5577 C C . TRP H 1 47 ? 58.821 43.619 7.967 1.000 35.051 47 TRP KKK C 1
ATOM 5578 O O . TRP H 1 47 ? 59.257 44.757 7.762 1.000 35.438 47 TRP KKK O 1
ATOM 5589 N N . PHE H 1 48 ? 57.580 43.325 8.296 1.000 33.723 48 PHE KKK N 1
ATOM 5590 C CA . PHE H 1 48 ? 56.500 44.297 8.467 1.000 32.454 48 PHE KKK CA 1
ATOM 5591 C C . PHE H 1 48 ? 56.153 44.350 9.943 1.000 31.726 48 PHE KKK C 1
ATOM 5592 O O . PHE H 1 48 ? 56.028 43.280 10.601 1.000 30.881 48 PHE KKK O 1
ATOM 5600 N N . ILE H 1 49 ? 55.998 45.550 10.470 1.000 30.094 49 ILE KKK N 1
ATOM 5601 C CA . ILE H 1 49 ? 55.563 45.767 11.867 1.000 29.599 49 ILE KKK CA 1
ATOM 5602 C C . ILE H 1 49 ? 54.119 46.233 11.799 1.000 32.160 49 ILE KKK C 1
ATOM 5603 O O . ILE H 1 49 ? 53.826 47.361 11.432 1.000 31.179 49 ILE KKK O 1
ATOM 5608 N N . PRO H 1 50 ? 53.158 45.371 12.209 1.000 34.674 50 PRO KKK N 1
ATOM 5609 C CA . PRO H 1 50 ? 51.759 45.762 12.222 1.000 35.563 50 PRO KKK CA 1
ATOM 5610 C C . PRO H 1 50 ? 51.518 46.943 13.169 1.000 33.384 50 PRO KKK C 1
ATOM 5611 O O . PRO H 1 50 ? 52.211 47.156 14.137 1.000 32.502 50 PRO KKK O 1
ATOM 5615 N N . GLY H 1 51 ? 50.487 47.700 12.856 1.000 31.317 51 GLY KKK N 1
ATOM 5616 C CA . GLY H 1 51 ? 49.964 48.783 13.690 1.000 31.568 51 GLY KKK CA 1
ATOM 5617 C C . GLY H 1 51 ? 48.987 48.255 14.731 1.000 35.321 51 GLY KKK C 1
ATOM 5618 O O . GLY H 1 51 ? 48.642 47.077 14.705 1.000 36.034 51 GLY KKK O 1
ATOM 5619 N N . GLY H 1 52 ? 48.572 49.095 15.666 1.000 34.287 52 GLY KKK N 1
ATOM 5620 C CA . GLY H 1 52 ? 47.475 48.741 16.595 1.000 34.951 52 GLY KKK CA 1
ATOM 5621 C C . GLY H 1 52 ? 46.583 49.943 16.764 1.000 33.084 52 GLY KKK C 1
ATOM 5622 O O . GLY H 1 52 ? 47.107 50.980 17.085 1.000 30.707 52 GLY KKK O 1
ATOM 5623 N N . GLN H 1 53 ? 45.292 49.808 16.542 1.000 32.426 53 GLN KKK N 1
ATOM 5624 C CA . GLN H 1 53 ? 44.353 50.945 16.575 1.000 35.643 53 GLN KKK CA 1
ATOM 5625 C C . GLN H 1 53 ? 43.887 51.139 18.026 1.000 31.650 53 GLN KKK C 1
ATOM 5626 O O . GLN H 1 53 ? 43.707 52.258 18.416 1.000 33.869 53 GLN KKK O 1
ATOM 5632 N N . TYR H 1 54 ? 43.754 50.085 18.828 1.000 32.100 54 TYR KKK N 1
ATOM 5633 C CA . TYR H 1 54 ? 43.158 50.178 20.184 1.000 34.220 54 TYR KKK CA 1
ATOM 5634 C C . TYR H 1 54 ? 44.147 49.743 21.256 1.000 32.089 54 TYR KKK C 1
ATOM 5635 O O . TYR H 1 54 ? 45.100 49.042 20.931 1.000 30.120 54 TYR KKK O 1
ATOM 5644 N N . TYR H 1 55 ? 43.867 50.102 22.501 1.000 31.063 55 TYR KKK N 1
ATOM 5645 C CA . TYR H 1 55 ? 44.601 49.637 23.692 1.000 31.568 55 TYR KKK CA 1
ATOM 5646 C C . TYR H 1 55 ? 44.483 48.121 23.742 1.000 32.449 55 TYR KKK C 1
ATOM 5647 O O . TYR H 1 55 ? 43.372 47.618 23.558 1.000 30.804 55 TYR KKK O 1
ATOM 5656 N N . PRO H 1 56 ? 45.548 47.364 24.056 1.000 32.484 56 PRO KKK N 1
ATOM 5657 C CA . PRO H 1 56 ? 46.895 47.866 24.311 1.000 31.399 56 PRO KKK CA 1
ATOM 5658 C C . PRO H 1 56 ? 47.822 47.858 23.087 1.000 30.016 56 PRO KKK C 1
ATOM 5659 O O . PRO H 1 56 ? 48.963 48.344 23.173 1.000 28.308 56 PRO KKK O 1
ATOM 5663 N N . ASP H 1 57 ? 47.367 47.327 21.973 1.000 29.545 57 ASP KKK N 1
ATOM 5664 C CA . ASP H 1 57 ? 48.199 47.196 20.749 1.000 31.547 57 ASP KKK CA 1
ATOM 5665 C C . ASP H 1 57 ? 48.693 48.565 20.248 1.000 29.742 57 ASP KKK C 1
ATOM 5666 O O . ASP H 1 57 ? 49.779 48.603 19.665 1.000 29.393 57 ASP KKK O 1
ATOM 5671 N N . ASN H 1 58 ? 47.946 49.640 20.481 1.000 29.556 58 ASN KKK N 1
ATOM 5672 C CA . ASN H 1 58 ? 48.360 51.001 20.079 1.000 29.267 58 ASN KKK CA 1
ATOM 5673 C C . ASN H 1 58 ? 49.723 51.317 20.740 1.000 29.264 58 ASN KKK C 1
ATOM 5674 O O . ASN H 1 58 ? 50.669 51.629 20.007 1.000 26.954 58 ASN KKK O 1
ATOM 5679 N N . TYR H 1 59 ? 49.834 51.257 22.064 1.000 29.165 59 TYR KKK N 1
ATOM 5680 C CA . TYR H 1 59 ? 51.118 51.628 22.724 1.000 25.981 59 TYR KKK CA 1
ATOM 5681 C C . TYR H 1 59 ? 52.137 50.520 22.485 1.000 24.688 59 TYR KKK C 1
ATOM 5682 O O . TYR H 1 59 ? 53.324 50.837 22.346 1.000 25.504 59 TYR KKK O 1
ATOM 5691 N N . LEU H 1 60 ? 51.744 49.251 22.404 1.000 24.042 60 LEU KKK N 1
ATOM 5692 C CA . LEU H 1 60 ? 52.729 48.156 22.247 1.000 25.176 60 LEU KKK CA 1
ATOM 5693 C C . LEU H 1 60 ? 53.366 48.262 20.845 1.000 28.200 60 LEU KKK C 1
ATOM 5694 O O . LEU H 1 60 ? 54.619 48.099 20.712 1.000 24.021 60 LEU KKK O 1
ATOM 5699 N N . SER H 1 61 ? 52.547 48.558 19.836 1.000 26.008 61 SER KKK N 1
ATOM 5700 C CA . SER H 1 61 ? 53.055 48.676 18.462 1.000 25.750 61 SER KKK CA 1
ATOM 5701 C C . SER H 1 61 ? 53.987 49.900 18.406 1.000 24.719 61 SER KKK C 1
ATOM 5702 O O . SER H 1 61 ? 55.052 49.819 17.726 1.000 25.838 61 SER KKK O 1
ATOM 5705 N N . ASN H 1 62 ? 53.632 50.965 19.075 1.000 24.660 62 ASN KKK N 1
ATOM 5706 C CA . ASN H 1 62 ? 54.472 52.171 19.159 1.000 24.338 62 ASN KKK CA 1
ATOM 5707 C C . ASN H 1 62 ? 55.849 51.792 19.752 1.000 24.874 62 ASN KKK C 1
ATOM 5708 O O . ASN H 1 62 ? 56.868 52.319 19.270 1.000 23.707 62 ASN KKK O 1
ATOM 5713 N N . GLU H 1 63 ? 55.890 50.992 20.816 1.000 26.537 63 GLU KKK N 1
ATOM 5714 C CA . GLU H 1 63 ? 57.190 50.583 21.428 1.000 25.788 63 GLU KKK CA 1
ATOM 5715 C C . GLU H 1 63 ? 57.954 49.684 20.471 1.000 25.045 63 GLU KKK C 1
ATOM 5716 O O . GLU H 1 63 ? 59.209 49.831 20.390 1.000 26.043 63 GLU KKK O 1
ATOM 5722 N N . MET H 1 64 ? 57.282 48.832 19.697 1.000 24.673 64 MET KKK N 1
ATOM 5723 C CA . MET H 1 64 ? 57.981 48.013 18.686 1.000 25.395 64 MET KKK CA 1
ATOM 5724 C C . MET H 1 64 ? 58.684 48.908 17.679 1.000 24.831 64 MET KKK C 1
ATOM 5725 O O . MET H 1 64 ? 59.876 48.643 17.366 1.000 24.365 64 MET KKK O 1
ATOM 5730 N N . ARG H 1 65 ? 58.007 49.962 17.263 1.000 26.285 65 ARG KKK N 1
ATOM 5731 C CA . ARG H 1 65 ? 58.584 50.943 16.295 1.000 24.549 65 ARG KKK CA 1
ATOM 5732 C C . ARG H 1 65 ? 59.783 51.688 16.932 1.000 24.810 65 ARG KKK C 1
ATOM 5733 O O . ARG H 1 65 ? 60.835 51.816 16.249 1.000 24.148 65 ARG KKK O 1
ATOM 5741 N N . LYS H 1 66 ? 59.677 52.105 18.183 1.000 23.390 66 LYS KKK N 1
ATOM 5742 C CA . LYS H 1 66 ? 60.783 52.808 18.837 1.000 22.655 66 LYS KKK CA 1
ATOM 5743 C C . LYS H 1 66 ? 61.966 51.875 18.944 1.000 22.180 66 LYS KKK C 1
ATOM 5744 O O . LYS H 1 66 ? 63.116 52.378 18.803 1.000 23.143 66 LYS KKK O 1
ATOM 5750 N N . ILE H 1 67 ? 61.755 50.603 19.258 1.000 23.379 67 ILE KKK N 1
ATOM 5751 C CA . ILE H 1 67 ? 62.857 49.633 19.350 1.000 23.833 67 ILE KKK CA 1
ATOM 5752 C C . ILE H 1 67 ? 63.530 49.518 17.976 1.000 24.400 67 ILE KKK C 1
ATOM 5753 O O . ILE H 1 67 ? 64.801 49.588 17.882 1.000 25.020 67 ILE KKK O 1
ATOM 5758 N N . ALA H 1 68 ? 62.752 49.324 16.943 1.000 24.345 68 ALA KKK N 1
ATOM 5759 C CA . ALA H 1 68 ? 63.294 49.170 15.583 1.000 24.067 68 ALA KKK CA 1
ATOM 5760 C C . ALA H 1 68 ? 64.035 50.413 15.146 1.000 25.371 68 ALA KKK C 1
ATOM 5761 O O . ALA H 1 68 ? 65.156 50.287 14.533 1.000 25.603 68 ALA KKK O 1
ATOM 5763 N N . MET H 1 69 ? 63.483 51.572 15.428 1.000 23.599 69 MET KKK N 1
ATOM 5764 C CA . MET H 1 69 ? 64.088 52.864 15.007 1.000 27.523 69 MET KKK CA 1
ATOM 5765 C C . MET H 1 69 ? 65.457 53.031 15.686 1.000 26.300 69 MET KKK C 1
ATOM 5766 O O . MET H 1 69 ? 66.458 53.395 15.006 1.000 25.796 69 MET KKK O 1
ATOM 5771 N N . ALA H 1 70 ? 65.516 52.771 16.970 1.000 25.607 70 ALA KKK N 1
ATOM 5772 C CA . ALA H 1 70 ? 66.766 52.841 17.776 1.000 26.538 70 ALA KKK CA 1
ATOM 5773 C C . ALA H 1 70 ? 67.768 51.815 17.240 1.000 26.897 70 ALA KKK C 1
ATOM 5774 O O . ALA H 1 70 ? 68.960 52.143 17.154 1.000 27.361 70 ALA KKK O 1
ATOM 5776 N N . ALA H 1 71 ? 67.341 50.622 16.906 1.000 26.288 71 ALA KKK N 1
ATOM 5777 C CA . ALA H 1 71 ? 68.207 49.575 16.361 1.000 27.926 71 ALA KKK CA 1
ATOM 5778 C C . ALA H 1 71 ? 68.868 50.061 15.078 1.000 28.975 71 ALA KKK C 1
ATOM 5779 O O . ALA H 1 71 ? 70.099 49.853 14.907 1.000 27.772 71 ALA KKK O 1
ATOM 5781 N N . VAL H 1 72 ? 68.113 50.694 14.205 1.000 27.032 72 VAL KKK N 1
ATOM 5782 C CA . VAL H 1 72 ? 68.650 51.175 12.915 1.000 26.754 72 VAL KKK CA 1
ATOM 5783 C C . VAL H 1 72 ? 69.563 52.338 13.187 1.000 28.320 72 VAL KKK C 1
ATOM 5784 O O . VAL H 1 72 ? 70.712 52.341 12.694 1.000 29.551 72 VAL KKK O 1
ATOM 5788 N N . LEU H 1 73 ? 69.091 53.342 13.928 1.000 28.524 73 LEU KKK N 1
ATOM 5789 C CA . LEU H 1 73 ? 69.810 54.607 14.064 1.000 29.407 73 LEU KKK CA 1
ATOM 5790 C C . LEU H 1 73 ? 71.073 54.359 14.892 1.000 30.770 73 LEU KKK C 1
ATOM 5791 O O . LEU H 1 73 ? 72.084 54.951 14.559 1.000 30.166 73 LEU KKK O 1
ATOM 5796 N N . SER H 1 74 ? 71.031 53.528 15.934 1.000 29.246 74 SER KKK N 1
ATOM 5797 C CA . SER H 1 74 ? 72.197 53.356 16.842 1.000 33.820 74 SER KKK CA 1
ATOM 5798 C C . SER H 1 74 ? 73.037 52.118 16.433 1.000 35.747 74 SER KKK C 1
ATOM 5799 O O . SER H 1 74 ? 73.984 51.822 17.141 1.000 37.987 74 SER KKK O 1
ATOM 5802 N N . ASN H 1 75 ? 72.610 51.377 15.425 1.000 36.341 75 ASN KKK N 1
ATOM 5803 C CA . ASN H 1 75 ? 73.288 50.158 14.915 1.000 40.228 75 ASN KKK CA 1
ATOM 5804 C C . ASN H 1 75 ? 73.432 49.139 16.043 1.000 42.853 75 ASN KKK C 1
ATOM 5805 O O . ASN H 1 75 ? 74.570 48.706 16.329 1.000 41.898 75 ASN KKK O 1
ATOM 5810 N N . VAL H 1 76 ? 72.323 48.774 16.680 1.000 38.614 76 VAL KKK N 1
ATOM 5811 C CA . VAL H 1 76 ? 72.309 47.750 17.756 1.000 39.182 76 VAL KKK CA 1
ATOM 5812 C C . VAL H 1 76 ? 71.368 46.631 17.321 1.000 35.940 76 VAL KKK C 1
ATOM 5813 O O . VAL H 1 76 ? 70.433 46.888 16.547 1.000 35.701 76 VAL KKK O 1
ATOM 5817 N N . ARG H 1 77 ? 71.668 45.424 17.786 1.000 31.779 77 ARG KKK N 1
ATOM 5818 C CA . ARG H 1 77 ? 70.995 44.185 17.398 1.000 33.311 77 ARG KKK CA 1
ATOM 5819 C C . ARG H 1 77 ? 69.616 44.127 18.079 1.000 30.076 77 ARG KKK C 1
ATOM 5820 O O . ARG H 1 77 ? 69.440 44.727 19.172 1.000 28.769 77 ARG KKK O 1
ATOM 5828 N N . VAL H 1 78 ? 68.724 43.402 17.440 1.000 29.121 78 VAL KKK N 1
ATOM 5829 C CA . VAL H 1 78 ? 67.408 43.006 18.005 1.000 29.321 78 VAL KKK CA 1
ATOM 5830 C C . VAL H 1 78 ? 67.240 41.499 17.864 1.000 30.772 78 VAL KKK C 1
ATOM 5831 O O . VAL H 1 78 ? 67.909 40.855 16.970 1.000 31.530 78 VAL KKK O 1
ATOM 5835 N N . ASN H 1 79 ? 66.306 40.973 18.648 1.000 29.460 79 ASN KKK N 1
ATOM 5836 C CA . ASN H 1 79 ? 65.707 39.637 18.417 1.000 28.697 79 ASN KKK CA 1
ATOM 5837 C C . ASN H 1 79 ? 64.291 39.852 17.932 1.000 30.295 79 ASN KKK C 1
ATOM 5838 O O . ASN H 1 79 ? 63.622 40.796 18.451 1.000 30.155 79 ASN KKK O 1
ATOM 5843 N N . LEU H 1 80 ? 63.839 39.083 16.962 1.000 29.756 80 LEU KKK N 1
ATOM 5844 C CA . LEU H 1 80 ? 62.448 39.178 16.432 1.000 31.715 80 LEU KKK CA 1
ATOM 5845 C C . LEU H 1 80 ? 61.705 37.889 16.738 1.000 34.366 80 LEU KKK C 1
ATOM 5846 O O . LEU H 1 80 ? 62.316 36.825 16.663 1.000 35.137 80 LEU KKK O 1
ATOM 5851 N N . CYS H 1 81 ? 60.408 37.999 16.971 1.000 33.023 81 CYS KKK N 1
ATOM 5852 C CA . CYS H 1 81 ? 59.462 36.879 16.945 1.000 34.958 81 CYS KKK CA 1
ATOM 5853 C C . CYS H 1 81 ? 58.568 37.148 15.729 1.000 35.381 81 CYS KKK C 1
ATOM 5854 O O . CYS H 1 81 ? 57.787 38.106 15.770 1.000 32.908 81 CYS KKK O 1
ATOM 5857 N N . ALA H 1 82 ? 58.774 36.425 14.632 1.000 36.047 82 ALA KKK N 1
ATOM 5858 C CA . ALA H 1 82 ? 58.246 36.798 13.300 1.000 37.755 82 ALA KKK CA 1
ATOM 5859 C C . ALA H 1 82 ? 57.405 35.639 12.736 1.000 41.178 82 ALA KKK C 1
ATOM 5860 O O . ALA H 1 82 ? 57.897 34.495 12.755 1.000 39.308 82 ALA KKK O 1
ATOM 5862 N N . SER H 1 83 ? 56.194 35.941 12.255 1.000 43.285 83 SER KKK N 1
ATOM 5863 C CA . SER H 1 83 ? 55.299 34.981 11.564 1.000 43.899 83 SER KKK CA 1
ATOM 5864 C C . SER H 1 83 ? 55.678 34.886 10.089 1.000 46.094 83 SER KKK C 1
ATOM 5865 O O . SER H 1 83 ? 55.667 35.909 9.394 1.000 41.276 83 SER KKK O 1
ATOM 5868 N N . GLU H 1 84 ? 55.949 33.648 9.622 1.000 49.169 84 GLU KKK N 1
ATOM 5869 C CA . GLU H 1 84 ? 56.281 33.405 8.200 1.000 50.313 84 GLU KKK CA 1
ATOM 5870 C C . GLU H 1 84 ? 54.993 33.216 7.387 1.000 52.442 84 GLU KKK C 1
ATOM 5871 O O . GLU H 1 84 ? 55.109 33.031 6.177 1.000 50.511 84 GLU KKK O 1
ATOM 5877 N N . ALA H 1 85 ? 53.811 33.345 7.989 1.000 51.275 85 ALA KKK N 1
ATOM 5878 C CA . ALA H 1 85 ? 52.521 33.215 7.272 1.000 52.911 85 ALA KKK CA 1
ATOM 5879 C C . ALA H 1 85 ? 52.283 34.402 6.340 1.000 54.682 85 ALA KKK C 1
ATOM 5880 O O . ALA H 1 85 ? 51.223 34.420 5.740 1.000 52.782 85 ALA KKK O 1
ATOM 5882 N N . TYR H 1 86 ? 53.170 35.401 6.273 1.000 51.837 86 TYR KKK N 1
ATOM 5883 C CA . TYR H 1 86 ? 52.967 36.601 5.432 1.000 52.062 86 TYR KKK CA 1
ATOM 5884 C C . TYR H 1 86 ? 54.299 36.911 4.771 1.000 50.437 86 TYR KKK C 1
ATOM 5885 O O . TYR H 1 86 ? 55.371 36.527 5.289 1.000 48.086 86 TYR KKK O 1
ATOM 5894 N N . THR H 1 87 ? 54.218 37.689 3.698 1.000 50.242 87 THR KKK N 1
ATOM 5895 C CA . THR H 1 87 ? 55.375 38.171 2.934 1.000 53.281 87 THR KKK CA 1
ATOM 5896 C C . THR H 1 87 ? 55.161 39.660 2.712 1.000 55.576 87 THR KKK C 1
ATOM 5897 O O . THR H 1 87 ? 54.158 40.046 2.120 1.000 64.989 87 THR KKK O 1
ATOM 5901 N N . PRO H 1 88 ? 56.031 40.542 3.250 1.000 53.638 88 PRO KKK N 1
ATOM 5902 C CA . PRO H 1 88 ? 57.064 40.170 4.217 1.000 46.430 88 PRO KKK CA 1
ATOM 5903 C C . PRO H 1 88 ? 56.508 39.586 5.534 1.000 41.359 88 PRO KKK C 1
ATOM 5904 O O . PRO H 1 88 ? 55.350 39.764 5.868 1.000 40.686 88 PRO KKK O 1
ATOM 5908 N N . ASN H 1 89 ? 57.366 38.884 6.251 1.000 37.888 89 ASN KKK N 1
ATOM 5909 C CA . ASN H 1 89 ? 57.010 38.267 7.548 1.000 38.642 89 ASN KKK CA 1
ATOM 5910 C C . ASN H 1 89 ? 56.571 39.380 8.516 1.000 39.580 89 ASN KKK C 1
ATOM 5911 O O . ASN H 1 89 ? 57.154 40.489 8.446 1.000 34.326 89 ASN KKK O 1
ATOM 5916 N N . HIS H 1 90 ? 55.638 39.079 9.417 1.000 36.430 90 HIS KKK N 1
ATOM 5917 C CA . HIS H 1 90 ? 55.106 40.045 10.409 1.000 37.103 90 HIS KKK CA 1
ATOM 5918 C C . HIS H 1 90 ? 55.873 39.901 11.701 1.000 35.171 90 HIS KKK C 1
ATOM 5919 O O . HIS H 1 90 ? 56.016 38.770 12.187 1.000 35.328 90 HIS KKK O 1
ATOM 5926 N N . VAL H 1 91 ? 56.275 41.025 12.275 1.000 33.264 91 VAL KKK N 1
ATOM 5927 C CA . VAL H 1 91 ? 56.903 41.052 13.622 1.000 34.035 91 VAL KKK CA 1
ATOM 5928 C C . VAL H 1 91 ? 55.770 41.002 14.652 1.000 34.117 91 VAL KKK C 1
ATOM 5929 O O . VAL H 1 91 ? 54.935 41.907 14.679 1.000 32.296 91 VAL KKK O 1
ATOM 5933 N N . TRP H 1 92 ? 55.801 40.017 15.537 1.000 32.156 92 TRP KKK N 1
ATOM 5934 C CA . TRP H 1 92 ? 54.816 39.895 16.630 1.000 33.014 92 TRP KKK CA 1
ATOM 5935 C C . TRP H 1 92 ? 55.483 40.234 17.960 1.000 31.469 92 TRP KKK C 1
ATOM 5936 O O . TRP H 1 92 ? 54.761 40.501 18.907 1.000 31.930 92 TRP KKK O 1
ATOM 5947 N N . ALA H 1 93 ? 56.815 40.259 18.008 1.000 29.394 93 ALA KKK N 1
ATOM 5948 C CA . ALA H 1 93 ? 57.520 40.769 19.188 1.000 30.898 93 ALA KKK CA 1
ATOM 5949 C C . ALA H 1 93 ? 58.932 41.132 18.763 1.000 30.536 93 ALA KKK C 1
ATOM 5950 O O . ALA H 1 93 ? 59.464 40.570 17.798 1.000 29.436 93 ALA KKK O 1
ATOM 5952 N N . ILE H 1 94 ? 59.511 42.113 19.433 1.000 27.493 94 ILE KKK N 1
ATOM 5953 C CA . ILE H 1 94 ? 60.883 42.548 19.118 1.000 26.712 94 ILE KKK CA 1
ATOM 5954 C C . ILE H 1 94 ? 61.549 42.886 20.433 1.000 26.314 94 ILE KKK C 1
ATOM 5955 O O . ILE H 1 94 ? 60.882 43.418 21.344 1.000 27.464 94 ILE KKK O 1
ATOM 5960 N N . GLU H 1 95 ? 62.822 42.557 20.521 1.000 25.026 95 GLU KKK N 1
ATOM 5961 C CA . GLU H 1 95 ? 63.642 42.786 21.714 1.000 26.243 95 GLU KKK CA 1
ATOM 5962 C C . GLU H 1 95 ? 64.898 43.536 21.338 1.000 29.338 95 GLU KKK C 1
ATOM 5963 O O . GLU H 1 95 ? 65.643 43.074 20.442 1.000 27.604 95 GLU KKK O 1
ATOM 5969 N N . LEU H 1 96 ? 65.121 44.664 21.997 1.000 31.548 96 LEU KKK N 1
ATOM 5970 C CA . LEU H 1 96 ? 66.382 45.423 21.816 1.000 30.756 96 LEU KKK CA 1
ATOM 5971 C C . LEU H 1 96 ? 67.485 44.613 22.536 1.000 30.856 96 LEU KKK C 1
ATOM 5972 O O . LEU H 1 96 ? 67.285 44.245 23.683 1.000 28.841 96 LEU KKK O 1
ATOM 5977 N N . ALA H 1 97 ? 68.624 44.368 21.894 1.000 31.717 97 ALA KKK N 1
ATOM 5978 C CA . ALA H 1 97 ? 69.667 43.484 22.451 1.000 32.655 97 ALA KKK CA 1
ATOM 5979 C C . ALA H 1 97 ? 71.036 44.070 22.151 1.000 36.023 97 ALA KKK C 1
ATOM 5980 O O . ALA H 1 97 ? 71.787 43.507 21.363 1.000 36.979 97 ALA KKK O 1
ATOM 5982 N N . PRO H 1 98 ? 71.382 45.207 22.780 1.000 38.004 98 PRO KKK N 1
ATOM 5983 C CA . PRO H 1 98 ? 72.674 45.861 22.535 1.000 40.329 98 PRO KKK CA 1
ATOM 5984 C C . PRO H 1 98 ? 73.921 45.033 22.838 1.000 46.638 98 PRO KKK C 1
ATOM 5985 O O . PRO H 1 98 ? 74.913 45.300 22.167 1.000 51.043 98 PRO KKK O 1
ATOM 5989 N N . HIS H 1 99 ? 73.943 44.218 23.888 1.000 48.986 99 HIS KKK N 1
ATOM 5990 C CA . HIS H 1 99 ? 75.243 43.618 24.304 1.000 60.730 99 HIS KKK CA 1
ATOM 5991 C C . HIS H 1 99 ? 75.392 42.220 23.693 1.000 64.824 99 HIS KKK C 1
ATOM 5992 O O . HIS H 1 99 ? 75.905 42.157 22.589 1.000 74.200 99 HIS KKK O 1
ATOM 5999 N N . GLY I 1 1 ? 72.569 56.429 42.362 1.000 45.596 1 GLY LLL N 1
ATOM 6000 C CA . GLY I 1 1 ? 71.985 55.866 43.635 1.000 46.079 1 GLY LLL CA 1
ATOM 6001 C C . GLY I 1 1 ? 70.462 55.873 43.562 1.000 44.312 1 GLY LLL C 1
ATOM 6002 O O . GLY I 1 1 ? 69.889 56.234 42.451 1.000 39.728 1 GLY LLL O 1
ATOM 6003 N N . VAL I 1 2 ? 69.811 55.593 44.681 1.000 38.357 2 VAL LLL N 1
ATOM 6004 C CA . VAL I 1 2 ? 68.335 55.602 44.825 1.000 41.269 2 VAL LLL CA 1
ATOM 6005 C C . VAL I 1 2 ? 67.925 56.859 45.590 1.000 38.117 2 VAL LLL C 1
ATOM 6006 O O . VAL I 1 2 ? 68.551 57.162 46.625 1.000 36.805 2 VAL LLL O 1
ATOM 6010 N N . SER I 1 3 ? 66.947 57.596 45.086 1.000 33.485 3 SER LLL N 1
ATOM 6011 C CA . SER I 1 3 ? 66.408 58.756 45.817 1.000 34.498 3 SER LLL CA 1
ATOM 6012 C C . SER I 1 3 ? 65.723 58.223 47.086 1.000 33.758 3 SER LLL C 1
ATOM 6013 O O . SER I 1 3 ? 65.158 57.117 47.063 1.000 32.190 3 SER LLL O 1
ATOM 6016 N N . LYS I 1 4 ? 65.818 58.978 48.173 1.000 35.392 4 LYS LLL N 1
ATOM 6017 C CA . LYS I 1 4 ? 65.093 58.608 49.424 1.000 37.760 4 LYS LLL CA 1
ATOM 6018 C C . LYS I 1 4 ? 63.599 58.544 49.119 1.000 33.987 4 LYS LLL C 1
ATOM 6019 O O . LYS I 1 4 ? 62.923 57.620 49.573 1.000 36.607 4 LYS LLL O 1
ATOM 6025 N N . THR I 1 5 ? 63.065 59.501 48.372 1.000 34.870 5 THR LLL N 1
ATOM 6026 C CA . THR I 1 5 ? 61.605 59.490 48.025 1.000 34.394 5 THR LLL CA 1
ATOM 6027 C C . THR I 1 5 ? 61.262 58.157 47.339 1.000 32.184 5 THR LLL C 1
ATOM 6028 O O . THR I 1 5 ? 60.200 57.581 47.636 1.000 30.725 5 THR LLL O 1
ATOM 6032 N N . PHE I 1 6 ? 62.065 57.727 46.361 1.000 31.091 6 PHE LLL N 1
ATOM 6033 C CA . PHE I 1 6 ? 61.786 56.481 45.599 1.000 30.825 6 PHE LLL CA 1
ATOM 6034 C C . PHE I 1 6 ? 61.735 55.306 46.588 1.000 29.853 6 PHE LLL C 1
ATOM 6035 O O . PHE I 1 6 ? 60.832 54.434 46.525 1.000 28.330 6 PHE LLL O 1
ATOM 6043 N N . LYS I 1 7 ? 62.739 55.208 47.458 1.000 33.640 7 LYS LLL N 1
ATOM 6044 C CA . LYS I 1 7 ? 62.792 54.120 48.481 1.000 37.320 7 LYS LLL CA 1
ATOM 6045 C C . LYS I 1 7 ? 61.539 54.192 49.384 1.000 37.788 7 LYS LLL C 1
ATOM 6046 O O . LYS I 1 7 ? 60.855 53.164 49.590 1.000 37.636 7 LYS LLL O 1
ATOM 6050 N N . ASP I 1 8 ? 61.222 55.371 49.893 1.000 39.935 8 ASP LLL N 1
ATOM 6051 C CA . ASP I 1 8 ? 60.077 55.560 50.837 1.000 42.133 8 ASP LLL CA 1
ATOM 6052 C C . ASP I 1 8 ? 58.754 55.231 50.142 1.000 43.459 8 ASP LLL C 1
ATOM 6053 O O . ASP I 1 8 ? 57.957 54.529 50.740 1.000 40.471 8 ASP LLL O 1
ATOM 6058 N N . LYS I 1 9 ? 58.561 55.672 48.896 1.000 38.081 9 LYS LLL N 1
ATOM 6059 C CA . LYS I 1 9 ? 57.304 55.369 48.165 1.000 39.843 9 LYS LLL CA 1
ATOM 6060 C C . LYS I 1 9 ? 57.204 53.852 47.969 1.000 37.077 9 LYS LLL C 1
ATOM 6061 O O . LYS I 1 9 ? 56.098 53.309 48.115 1.000 36.949 9 LYS LLL O 1
ATOM 6067 N N . CYS I 1 10 ? 58.302 53.172 47.642 1.000 38.639 10 CYS LLL N 1
ATOM 6068 C CA . CYS I 1 10 ? 58.265 51.708 47.445 1.000 39.801 10 CYS LLL CA 1
ATOM 6069 C C . CYS I 1 10 ? 57.929 50.999 48.787 1.000 41.629 10 CYS LLL C 1
ATOM 6070 O O . CYS I 1 10 ? 57.219 49.967 48.766 1.000 40.312 10 CYS LLL O 1
ATOM 6073 N N . ALA I 1 11 ? 58.467 51.491 49.892 1.000 42.862 11 ALA LLL N 1
ATOM 6074 C CA . ALA I 1 11 ? 58.291 50.890 51.245 1.000 47.514 11 ALA LLL CA 1
ATOM 6075 C C . ALA I 1 11 ? 56.820 50.985 51.665 1.000 53.481 11 ALA LLL C 1
ATOM 6076 O O . ALA I 1 11 ? 56.443 50.227 52.521 1.000 51.543 11 ALA LLL O 1
ATOM 6078 N N . SER I 1 12 ? 56.019 51.903 51.089 1.000 55.020 12 SER LLL N 1
ATOM 6079 C CA . SER I 1 12 ? 54.595 52.072 51.451 1.000 57.865 12 SER LLL CA 1
ATOM 6080 C C . SER I 1 12 ? 53.733 51.020 50.742 1.000 61.105 12 SER LLL C 1
ATOM 6081 O O . SER I 1 12 ? 52.535 51.061 50.955 1.000 62.443 12 SER LLL O 1
ATOM 6084 N N . THR I 1 13 ? 54.327 50.106 49.963 1.000 58.483 13 THR LLL N 1
ATOM 6085 C CA . THR I 1 13 ? 53.605 49.074 49.180 1.000 54.426 13 THR LLL CA 1
ATOM 6086 C C . THR I 1 13 ? 54.150 47.698 49.550 1.000 50.609 13 THR LLL C 1
ATOM 6087 O O . THR I 1 13 ? 55.146 47.617 50.247 1.000 55.954 13 THR LLL O 1
ATOM 6091 N N . THR I 1 14 ? 53.570 46.661 48.967 1.000 52.227 14 THR LLL N 1
ATOM 6092 C CA . THR I 1 14 ? 53.978 45.235 49.081 1.000 52.375 14 THR LLL CA 1
ATOM 6093 C C . THR I 1 14 ? 55.144 44.917 48.138 1.000 56.788 14 THR LLL C 1
ATOM 6094 O O . THR I 1 14 ? 55.616 43.783 48.120 1.000 55.045 14 THR LLL O 1
ATOM 6098 N N . ALA I 1 15 ? 55.583 45.864 47.319 1.000 52.992 15 ALA LLL N 1
ATOM 6099 C CA . ALA I 1 15 ? 56.642 45.649 46.303 1.000 48.956 15 ALA LLL CA 1
ATOM 6100 C C . ALA I 1 15 ? 58.014 45.817 46.978 1.000 51.315 15 ALA LLL C 1
ATOM 6101 O O . ALA I 1 15 ? 58.067 46.505 48.019 1.000 53.050 15 ALA LLL O 1
ATOM 6103 N N . LYS I 1 16 ? 59.056 45.243 46.366 1.000 45.925 16 LYS LLL N 1
ATOM 6104 C CA . LYS I 1 16 ? 60.458 45.218 46.804 1.000 43.260 16 LYS LLL CA 1
ATOM 6105 C C . LYS I 1 16 ? 61.278 46.251 46.012 1.000 43.648 16 LYS LLL C 1
ATOM 6106 O O . LYS I 1 16 ? 61.039 46.399 44.772 1.000 40.172 16 LYS LLL O 1
ATOM 6108 N N . LEU I 1 17 ? 62.211 46.912 46.675 1.000 38.738 17 LEU LLL N 1
ATOM 6109 C CA . LEU I 1 17 ? 63.162 47.823 46.036 1.000 39.841 17 LEU LLL CA 1
ATOM 6110 C C . LEU I 1 17 ? 64.253 46.990 45.388 1.000 41.030 17 LEU LLL C 1
ATOM 6111 O O . LEU I 1 17 ? 64.803 46.141 46.074 1.000 40.715 17 LEU LLL O 1
ATOM 6116 N N . VAL I 1 18 ? 64.547 47.191 44.120 1.000 36.572 18 VAL LLL N 1
ATOM 6117 C CA . VAL I 1 18 ? 65.730 46.599 43.462 1.000 36.005 18 VAL LLL CA 1
ATOM 6118 C C . VAL I 1 18 ? 66.613 47.749 43.010 1.000 40.869 18 VAL LLL C 1
ATOM 6119 O O . VAL I 1 18 ? 66.175 48.583 42.149 1.000 34.304 18 VAL LLL O 1
ATOM 6123 N N . GLN I 1 19 ? 67.838 47.796 43.520 1.000 37.121 19 GLN LLL N 1
ATOM 6124 C CA . GLN I 1 19 ? 68.698 48.997 43.424 1.000 40.094 19 GLN LLL CA 1
ATOM 6125 C C . GLN I 1 19 ? 69.757 48.747 42.356 1.000 38.677 19 GLN LLL C 1
ATOM 6126 O O . GLN I 1 19 ? 70.286 47.624 42.332 1.000 38.034 19 GLN LLL O 1
ATOM 6132 N N . SER I 1 20 ? 70.089 49.778 41.579 1.000 34.590 20 SER LLL N 1
ATOM 6133 C CA . SER I 1 20 ? 71.254 49.844 40.683 1.000 40.574 20 SER LLL CA 1
ATOM 6134 C C . SER I 1 20 ? 71.233 48.652 39.743 1.000 41.958 20 SER LLL C 1
ATOM 6135 O O . SER I 1 20 ? 72.287 47.985 39.637 1.000 38.422 20 SER LLL O 1
ATOM 6138 N N . VAL I 1 21 ? 70.131 48.414 39.049 1.000 36.831 21 VAL LLL N 1
ATOM 6139 C CA . VAL I 1 21 ? 70.001 47.324 38.044 1.000 34.185 21 VAL LLL CA 1
ATOM 6140 C C . VAL I 1 21 ? 70.534 47.829 36.726 1.000 33.777 21 VAL LLL C 1
ATOM 6141 O O . VAL I 1 21 ? 70.144 48.977 36.322 1.000 29.005 21 VAL LLL O 1
ATOM 6145 N N . GLN I 1 22 ? 71.314 47.029 35.995 1.000 33.330 22 GLN LLL N 1
ATOM 6146 C CA . GLN I 1 22 ? 71.669 47.373 34.590 1.000 33.529 22 GLN LLL CA 1
ATOM 6147 C C . GLN I 1 22 ? 70.736 46.576 33.691 1.000 31.748 22 GLN LLL C 1
ATOM 6148 O O . GLN I 1 22 ? 70.883 45.367 33.609 1.000 30.405 22 GLN LLL O 1
ATOM 6154 N N . LEU I 1 23 ? 69.849 47.246 32.986 1.000 30.374 23 LEU LLL N 1
ATOM 6155 C CA . LEU I 1 23 ? 68.976 46.562 31.999 1.000 29.746 23 LEU LLL CA 1
ATOM 6156 C C . LEU I 1 23 ? 69.749 46.356 30.698 1.000 29.891 23 LEU LLL C 1
ATOM 6157 O O . LEU I 1 23 ? 70.370 47.323 30.200 1.000 28.840 23 LEU LLL O 1
ATOM 6162 N N . VAL I 1 24 ? 69.633 45.174 30.132 1.000 28.026 24 VAL LLL N 1
ATOM 6163 C CA . VAL I 1 24 ? 70.326 44.831 28.855 1.000 32.297 24 VAL LLL CA 1
ATOM 6164 C C . VAL I 1 24 ? 69.327 44.423 27.782 1.000 28.600 24 VAL LLL C 1
ATOM 6165 O O . VAL I 1 24 ? 69.715 44.395 26.631 1.000 28.557 24 VAL LLL O 1
ATOM 6169 N N . ASN I 1 25 ? 68.065 44.249 28.118 1.000 27.596 25 ASN LLL N 1
ATOM 6170 C CA . ASN I 1 25 ? 67.016 43.982 27.113 1.000 26.756 25 ASN LLL CA 1
ATOM 6171 C C . ASN I 1 25 ? 65.712 44.716 27.449 1.000 27.055 25 ASN LLL C 1
ATOM 6172 O O . ASN I 1 25 ? 65.385 44.847 28.637 1.000 25.678 25 ASN LLL O 1
ATOM 6177 N N . ILE I 1 26 ? 65.006 45.141 26.402 1.000 27.787 26 ILE LLL N 1
ATOM 6178 C CA . ILE I 1 26 ? 63.597 45.575 26.540 1.000 26.995 26 ILE LLL CA 1
ATOM 6179 C C . ILE I 1 26 ? 62.891 45.030 25.330 1.000 27.334 26 ILE LLL C 1
ATOM 6180 O O . ILE I 1 26 ? 63.462 45.083 24.186 1.000 27.950 26 ILE LLL O 1
ATOM 6185 N N . SER I 1 27 ? 61.678 44.536 25.511 1.000 27.739 27 SER LLL N 1
ATOM 6186 C CA . SER I 1 27 ? 60.923 43.939 24.385 1.000 26.353 27 SER LLL CA 1
ATOM 6187 C C . SER I 1 27 ? 59.489 44.445 24.432 1.000 27.085 27 SER LLL C 1
ATOM 6188 O O . SER I 1 27 ? 59.014 44.849 25.505 1.000 28.425 27 SER LLL O 1
ATOM 6191 N N . SER I 1 28 ? 58.860 44.489 23.272 1.000 27.578 28 SER LLL N 1
ATOM 6192 C CA . SER I 1 28 ? 57.410 44.705 23.164 1.000 29.075 28 SER LLL CA 1
ATOM 6193 C C . SER I 1 28 ? 56.847 43.531 22.383 1.000 30.730 28 SER LLL C 1
ATOM 6194 O O . SER I 1 28 ? 57.411 43.206 21.341 1.000 29.944 28 SER LLL O 1
ATOM 6197 N N . ASP I 1 29 ? 55.691 43.036 22.814 1.000 30.486 29 ASP LLL N 1
ATOM 6198 C CA . ASP I 1 29 ? 55.098 41.756 22.354 1.000 30.552 29 ASP LLL CA 1
ATOM 6199 C C . ASP I 1 29 ? 53.606 42.029 22.175 1.000 31.960 29 ASP LLL C 1
ATOM 6200 O O . ASP I 1 29 ? 53.005 42.554 23.133 1.000 29.916 29 ASP LLL O 1
ATOM 6205 N N . VAL I 1 30 ? 53.063 41.824 20.973 1.000 30.813 30 VAL LLL N 1
ATOM 6206 C CA . VAL I 1 30 ? 51.596 41.956 20.740 1.000 33.223 30 VAL LLL CA 1
ATOM 6207 C C . VAL I 1 30 ? 50.963 40.560 20.554 1.000 36.004 30 VAL LLL C 1
ATOM 6208 O O . VAL I 1 30 ? 49.762 40.503 20.178 1.000 38.852 30 VAL LLL O 1
ATOM 6212 N N . ASN I 1 31 ? 51.645 39.474 20.894 1.000 36.854 31 ASN LLL N 1
ATOM 6213 C CA . ASN I 1 31 ? 51.031 38.113 20.837 1.000 41.522 31 ASN LLL CA 1
ATOM 6214 C C . ASN I 1 31 ? 49.883 38.012 21.862 1.000 41.012 31 ASN LLL C 1
ATOM 6215 O O . ASN I 1 31 ? 50.041 38.485 23.033 1.000 38.904 31 ASN LLL O 1
ATOM 6220 N N . LYS I 1 32 ? 48.807 37.307 21.455 1.000 45.092 32 LYS LLL N 1
ATOM 6221 C CA . LYS I 1 32 ? 47.506 37.242 22.185 1.000 46.959 32 LYS LLL CA 1
ATOM 6222 C C . LYS I 1 32 ? 47.776 36.930 23.652 1.000 46.953 32 LYS LLL C 1
ATOM 6223 O O . LYS I 1 32 ? 47.216 37.593 24.518 1.000 51.440 32 LYS LLL O 1
ATOM 6225 N N . ASP I 1 33 ? 48.613 35.950 23.937 1.000 48.450 33 ASP LLL N 1
ATOM 6226 C CA . ASP I 1 33 ? 48.717 35.405 25.312 1.000 56.377 33 ASP LLL CA 1
ATOM 6227 C C . ASP I 1 33 ? 49.868 36.061 26.094 1.000 53.012 33 ASP LLL C 1
ATOM 6228 O O . ASP I 1 33 ? 49.954 35.824 27.299 1.000 50.198 33 ASP LLL O 1
ATOM 6233 N N . SER I 1 34 ? 50.701 36.902 25.487 1.000 45.922 34 SER LLL N 1
ATOM 6234 C CA . SER I 1 34 ? 51.925 37.411 26.163 1.000 43.783 34 SER LLL CA 1
ATOM 6235 C C . SER I 1 34 ? 52.104 38.929 25.956 1.000 43.487 34 SER LLL C 1
ATOM 6236 O O . SER I 1 34 ? 53.184 39.429 26.299 1.000 45.755 34 SER LLL O 1
ATOM 6239 N N . LYS I 1 35 ? 51.048 39.629 25.521 1.000 40.652 35 LYS LLL N 1
ATOM 6240 C CA . LYS I 1 35 ? 51.039 41.096 25.246 1.000 41.469 35 LYS LLL CA 1
ATOM 6241 C C . LYS I 1 35 ? 51.746 41.850 26.371 1.000 39.421 35 LYS LLL C 1
ATOM 6242 O O . LYS I 1 35 ? 51.428 41.622 27.531 1.000 39.482 35 LYS LLL O 1
ATOM 6248 N N . GLY I 1 36 ? 52.706 42.710 26.073 1.000 31.492 36 GLY LLL N 1
ATOM 6249 C CA . GLY I 1 36 ? 53.249 43.637 27.076 1.000 30.513 36 GLY LLL CA 1
ATOM 6250 C C . GLY I 1 36 ? 54.711 43.989 26.827 1.000 30.394 36 GLY LLL C 1
ATOM 6251 O O . GLY I 1 36 ? 55.281 43.602 25.751 1.000 27.264 36 GLY LLL O 1
ATOM 6252 N N . ILE I 1 37 ? 55.251 44.758 27.762 1.000 29.046 37 ILE LLL N 1
ATOM 6253 C CA . ILE I 1 37 ? 56.654 45.227 27.769 1.000 28.870 37 ILE LLL CA 1
ATOM 6254 C C . ILE I 1 37 ? 57.410 44.420 28.804 1.000 28.830 37 ILE LLL C 1
ATOM 6255 O O . ILE I 1 37 ? 56.936 44.320 29.948 1.000 29.410 37 ILE LLL O 1
ATOM 6260 N N . TYR I 1 38 ? 58.549 43.869 28.421 1.000 29.346 38 TYR LLL N 1
ATOM 6261 C CA . TYR I 1 38 ? 59.413 43.116 29.363 1.000 30.769 38 TYR LLL CA 1
ATOM 6262 C C . TYR I 1 38 ? 60.796 43.754 29.325 1.000 28.717 38 TYR LLL C 1
ATOM 6263 O O . TYR I 1 38 ? 61.210 44.206 28.261 1.000 26.715 38 TYR LLL O 1
ATOM 6272 N N . ILE I 1 39 ? 61.462 43.735 30.468 1.000 27.572 39 ILE LLL N 1
ATOM 6273 C CA . ILE I 1 39 ? 62.851 44.211 30.618 1.000 28.070 39 ILE LLL CA 1
ATOM 6274 C C . ILE I 1 39 ? 63.659 43.117 31.294 1.000 28.855 39 ILE LLL C 1
ATOM 6275 O O . ILE I 1 39 ? 63.102 42.407 32.217 1.000 32.484 39 ILE LLL O 1
ATOM 6280 N N . SER I 1 40 ? 64.935 43.027 30.974 1.000 31.024 40 SER LLL N 1
ATOM 6281 C CA . SER I 1 40 ? 65.833 42.055 31.659 1.000 32.047 40 SER LLL CA 1
ATOM 6282 C C . SER I 1 40 ? 67.146 42.683 32.055 1.000 33.950 40 SER LLL C 1
ATOM 6283 O O . SER I 1 40 ? 67.657 43.533 31.260 1.000 33.362 40 SER LLL O 1
ATOM 6286 N N . SER I 1 41 ? 67.675 42.261 33.218 1.000 34.691 41 SER LLL N 1
ATOM 6287 C CA . SER I 1 41 ? 68.936 42.798 33.788 1.000 34.942 41 SER LLL CA 1
ATOM 6288 C C . SER I 1 41 ? 70.134 41.975 33.271 1.000 36.232 41 SER LLL C 1
ATOM 6289 O O . SER I 1 41 ? 69.948 40.860 32.795 1.000 36.075 41 SER LLL O 1
ATOM 6292 N N . SER I 1 42 ? 71.336 42.483 33.448 1.000 38.693 42 SER LLL N 1
ATOM 6293 C CA . SER I 1 42 ? 72.578 41.748 33.080 1.000 42.415 42 SER LLL CA 1
ATOM 6294 C C . SER I 1 42 ? 72.672 40.471 33.948 1.000 43.829 42 SER LLL C 1
ATOM 6295 O O . SER I 1 42 ? 73.161 39.501 33.418 1.000 48.722 42 SER LLL O 1
ATOM 6298 N N . ALA I 1 43 ? 72.127 40.457 35.162 1.000 44.175 43 ALA LLL N 1
ATOM 6299 C CA . ALA I 1 43 ? 72.082 39.264 36.030 1.000 51.076 43 ALA LLL CA 1
ATOM 6300 C C . ALA I 1 43 ? 71.074 38.237 35.500 1.000 52.366 43 ALA LLL C 1
ATOM 6301 O O . ALA I 1 43 ? 71.139 37.105 35.954 1.000 54.293 43 ALA LLL O 1
ATOM 6303 N N . GLY I 1 44 ? 70.196 38.579 34.557 1.000 51.395 44 GLY LLL N 1
ATOM 6304 C CA . GLY I 1 44 ? 69.239 37.618 33.968 1.000 49.484 44 GLY LLL CA 1
ATOM 6305 C C . GLY I 1 44 ? 67.834 37.674 34.607 1.000 47.251 44 GLY LLL C 1
ATOM 6306 O O . GLY I 1 44 ? 66.982 36.898 34.226 1.000 43.397 44 GLY LLL O 1
ATOM 6307 N N . LYS I 1 45 ? 67.566 38.603 35.507 1.000 44.512 45 LYS LLL N 1
ATOM 6308 C CA . LYS I 1 45 ? 66.194 38.786 36.074 1.000 45.298 45 LYS LLL CA 1
ATOM 6309 C C . LYS I 1 45 ? 65.293 39.455 35.034 1.000 39.374 45 LYS LLL C 1
ATOM 6310 O O . LYS I 1 45 ? 65.783 40.409 34.334 1.000 36.097 45 LYS LLL O 1
ATOM 6316 N N . THR I 1 46 ? 64.029 39.065 34.932 1.000 37.149 46 THR LLL N 1
ATOM 6317 C CA . THR I 1 46 ? 63.094 39.657 33.943 1.000 38.722 46 THR LLL CA 1
ATOM 6318 C C . THR I 1 46 ? 61.881 40.247 34.654 1.000 37.777 46 THR LLL C 1
ATOM 6319 O O . THR I 1 46 ? 61.366 39.573 35.559 1.000 34.224 46 THR LLL O 1
ATOM 6323 N N . TRP I 1 47 ? 61.436 41.451 34.251 1.000 32.410 47 TRP LLL N 1
ATOM 6324 C CA . TRP I 1 47 ? 60.221 42.062 34.811 1.000 29.766 47 TRP LLL CA 1
ATOM 6325 C C . TRP I 1 47 ? 59.258 42.390 33.682 1.000 29.206 47 TRP LLL C 1
ATOM 6326 O O . TRP I 1 47 ? 59.691 42.564 32.529 1.000 30.304 47 TRP LLL O 1
ATOM 6337 N N . PHE I 1 48 ? 58.007 42.555 34.048 1.000 30.234 48 PHE LLL N 1
ATOM 6338 C CA . PHE I 1 48 ? 56.912 43.033 33.180 1.000 29.570 48 PHE LLL CA 1
ATOM 6339 C C . PHE I 1 48 ? 56.539 44.457 33.598 1.000 27.940 48 PHE LLL C 1
ATOM 6340 O O . PHE I 1 48 ? 56.437 44.750 34.802 1.000 26.372 48 PHE LLL O 1
ATOM 6348 N N . ILE I 1 49 ? 56.369 45.340 32.626 1.000 26.712 49 ILE LLL N 1
ATOM 6349 C CA . ILE I 1 49 ? 55.911 46.727 32.888 1.000 26.930 49 ILE LLL CA 1
ATOM 6350 C C . ILE I 1 49 ? 54.452 46.800 32.435 1.000 27.618 49 ILE LLL C 1
ATOM 6351 O O . ILE I 1 49 ? 54.143 46.823 31.246 1.000 25.825 49 ILE LLL O 1
ATOM 6356 N N . PRO I 1 50 ? 53.505 46.896 33.373 1.000 31.495 50 PRO LLL N 1
ATOM 6357 C CA . PRO I 1 50 ? 52.101 47.011 33.008 1.000 33.784 50 PRO LLL CA 1
ATOM 6358 C C . PRO I 1 50 ? 51.821 48.294 32.214 1.000 33.885 50 PRO LLL C 1
ATOM 6359 O O . PRO I 1 50 ? 52.508 49.321 32.367 1.000 31.615 50 PRO LLL O 1
ATOM 6363 N N . GLY I 1 51 ? 50.804 48.228 31.376 1.000 36.237 51 GLY LLL N 1
ATOM 6364 C CA . GLY I 1 51 ? 50.304 49.428 30.647 1.000 32.907 51 GLY LLL CA 1
ATOM 6365 C C . GLY I 1 51 ? 49.274 50.182 31.470 1.000 32.827 51 GLY LLL C 1
ATOM 6366 O O . GLY I 1 51 ? 48.888 49.706 32.557 1.000 30.344 51 GLY LLL O 1
ATOM 6367 N N . GLY I 1 52 ? 48.819 51.313 30.987 1.000 30.594 52 GLY LLL N 1
ATOM 6368 C CA . GLY I 1 52 ? 47.735 52.076 31.637 1.000 33.201 52 GLY LLL CA 1
ATOM 6369 C C . GLY I 1 52 ? 46.786 52.601 30.592 1.000 32.092 52 GLY LLL C 1
ATOM 6370 O O . GLY I 1 52 ? 47.284 53.250 29.712 1.000 29.153 52 GLY LLL O 1
ATOM 6371 N N . GLN I 1 53 ? 45.491 52.349 30.719 1.000 33.360 53 GLN LLL N 1
ATOM 6372 C CA . GLN I 1 53 ? 44.532 52.702 29.645 1.000 35.174 53 GLN LLL CA 1
ATOM 6373 C C . GLN I 1 53 ? 44.063 54.150 29.860 1.000 33.491 53 GLN LLL C 1
ATOM 6374 O O . GLN I 1 53 ? 43.868 54.842 28.898 1.000 34.683 53 GLN LLL O 1
ATOM 6380 N N . TYR I 1 54 ? 43.928 54.617 31.105 1.000 30.450 54 TYR LLL N 1
ATOM 6381 C CA . TYR I 1 54 ? 43.290 55.936 31.388 1.000 29.924 54 TYR LLL CA 1
ATOM 6382 C C . TYR I 1 54 ? 44.262 56.829 32.142 1.000 29.231 54 TYR LLL C 1
ATOM 6383 O O . TYR I 1 54 ? 45.230 56.309 32.691 1.000 25.938 54 TYR LLL O 1
ATOM 6392 N N . TYR I 1 55 ? 43.977 58.130 32.186 1.000 26.846 55 TYR LLL N 1
ATOM 6393 C CA . TYR I 1 55 ? 44.700 59.108 32.985 1.000 28.932 55 TYR LLL CA 1
ATOM 6394 C C . TYR I 1 55 ? 44.608 58.678 34.447 1.000 30.776 55 TYR LLL C 1
ATOM 6395 O O . TYR I 1 55 ? 43.515 58.339 34.889 1.000 31.368 55 TYR LLL O 1
ATOM 6404 N N . PRO I 1 56 ? 45.686 58.768 35.252 1.000 30.171 56 PRO LLL N 1
ATOM 6405 C CA . PRO I 1 56 ? 47.026 59.182 34.814 1.000 29.493 56 PRO LLL CA 1
ATOM 6406 C C . PRO I 1 56 ? 47.957 58.020 34.450 1.000 28.739 56 PRO LLL C 1
ATOM 6407 O O . PRO I 1 56 ? 49.101 58.262 34.005 1.000 28.541 56 PRO LLL O 1
ATOM 6411 N N . ASP I 1 57 ? 47.502 56.779 34.608 1.000 27.558 57 ASP LLL N 1
ATOM 6412 C CA . ASP I 1 57 ? 48.341 55.590 34.353 1.000 30.630 57 ASP LLL CA 1
ATOM 6413 C C . ASP I 1 57 ? 48.849 55.568 32.894 1.000 28.289 57 ASP LLL C 1
ATOM 6414 O O . ASP I 1 57 ? 49.951 55.031 32.678 1.000 28.340 57 ASP LLL O 1
ATOM 6419 N N . ASN I 1 58 ? 48.073 56.089 31.959 1.000 27.709 58 ASN LLL N 1
ATOM 6420 C CA . ASN I 1 58 ? 48.475 56.137 30.536 1.000 26.149 58 ASN LLL CA 1
ATOM 6421 C C . ASN I 1 58 ? 49.828 56.884 30.418 1.000 26.383 58 ASN LLL C 1
ATOM 6422 O O . ASN I 1 58 ? 50.776 56.276 29.890 1.000 27.707 58 ASN LLL O 1
ATOM 6427 N N . TYR I 1 59 ? 49.926 58.129 30.876 1.000 25.712 59 TYR LLL N 1
ATOM 6428 C CA . TYR I 1 59 ? 51.185 58.887 30.710 1.000 25.188 59 TYR LLL CA 1
ATOM 6429 C C . TYR I 1 59 ? 52.231 58.334 31.656 1.000 24.373 59 TYR LLL C 1
ATOM 6430 O O . TYR I 1 59 ? 53.427 58.344 31.270 1.000 21.874 59 TYR LLL O 1
ATOM 6439 N N . LEU I 1 60 ? 51.878 57.859 32.844 1.000 24.093 60 LEU LLL N 1
ATOM 6440 C CA . LEU I 1 60 ? 52.902 57.414 33.815 1.000 24.939 60 LEU LLL CA 1
ATOM 6441 C C . LEU I 1 60 ? 53.541 56.131 33.289 1.000 27.643 60 LEU LLL C 1
ATOM 6442 O O . LEU I 1 60 ? 54.788 56.000 33.375 1.000 24.863 60 LEU LLL O 1
ATOM 6447 N N . SER I 1 61 ? 52.729 55.233 32.719 1.000 24.357 61 SER LLL N 1
ATOM 6448 C CA . SER I 1 61 ? 53.254 53.976 32.156 1.000 24.238 61 SER LLL CA 1
ATOM 6449 C C . SER I 1 61 ? 54.164 54.311 30.989 1.000 24.183 61 SER LLL C 1
ATOM 6450 O O . SER I 1 61 ? 55.223 53.670 30.834 1.000 23.923 61 SER LLL O 1
ATOM 6453 N N . ASN I 1 62 ? 53.780 55.281 30.173 1.000 23.947 62 ASN LLL N 1
ATOM 6454 C CA . ASN I 1 62 ? 54.575 55.732 29.025 1.000 23.463 62 ASN LLL CA 1
ATOM 6455 C C . ASN I 1 62 ? 55.954 56.215 29.546 1.000 24.048 62 ASN LLL C 1
ATOM 6456 O O . ASN I 1 62 ? 56.955 55.908 28.886 1.000 22.664 62 ASN LLL O 1
ATOM 6461 N N . GLU I 1 63 ? 56.000 56.991 30.642 1.000 24.216 63 GLU LLL N 1
ATOM 6462 C CA . GLU I 1 63 ? 57.285 57.460 31.212 1.000 23.347 63 GLU LLL CA 1
ATOM 6463 C C . GLU I 1 63 ? 58.084 56.279 31.739 1.000 23.009 63 GLU LLL C 1
ATOM 6464 O O . GLU I 1 63 ? 59.346 56.283 31.552 1.000 22.995 63 GLU LLL O 1
ATOM 6470 N N . MET I 1 64 ? 57.444 55.285 32.350 1.000 23.009 64 MET LLL N 1
ATOM 6471 C CA . MET I 1 64 ? 58.171 54.096 32.810 1.000 25.366 64 MET LLL CA 1
ATOM 6472 C C . MET I 1 64 ? 58.866 53.409 31.624 1.000 23.259 64 MET LLL C 1
ATOM 6473 O O . MET I 1 64 ? 60.063 53.056 31.754 1.000 24.037 64 MET LLL O 1
ATOM 6478 N N . ARG I 1 65 ? 58.174 53.291 30.514 1.000 22.724 65 ARG LLL N 1
ATOM 6479 C CA . ARG I 1 65 ? 58.736 52.697 29.290 1.000 22.525 65 ARG LLL CA 1
ATOM 6480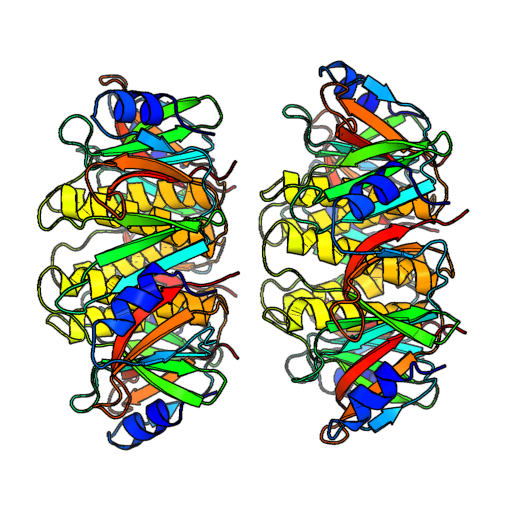 C C . ARG I 1 65 ? 59.906 53.552 28.740 1.000 23.530 65 ARG LLL C 1
ATOM 6481 O O . ARG I 1 65 ? 60.972 52.962 28.374 1.000 23.033 65 ARG LLL O 1
ATOM 6489 N N . LYS I 1 66 ? 59.773 54.876 28.717 1.000 22.299 66 LYS LLL N 1
ATOM 6490 C CA . LYS I 1 66 ? 60.852 55.736 28.220 1.000 22.627 66 LYS LLL CA 1
ATOM 6491 C C . LYS I 1 66 ? 62.075 55.573 29.109 1.000 22.083 66 LYS LLL C 1
ATOM 6492 O O . LYS I 1 66 ? 63.197 55.572 28.543 1.000 21.703 66 LYS LLL O 1
ATOM 6498 N N . ILE I 1 67 ? 61.885 55.493 30.415 1.000 21.053 67 ILE LLL N 1
ATOM 6499 C CA . ILE I 1 67 ? 63.005 55.273 31.353 1.000 23.166 67 ILE LLL CA 1
ATOM 6500 C C . ILE I 1 67 ? 63.686 53.958 31.041 1.000 23.871 67 ILE LLL C 1
ATOM 6501 O O . ILE I 1 67 ? 64.962 53.930 30.930 1.000 23.826 67 ILE LLL O 1
ATOM 6506 N N . ALA I 1 68 ? 62.916 52.895 30.929 1.000 25.565 68 ALA LLL N 1
ATOM 6507 C CA . ALA I 1 68 ? 63.480 51.553 30.676 1.000 23.996 68 ALA LLL CA 1
ATOM 6508 C C . ALA I 1 68 ? 64.230 51.520 29.346 1.000 24.996 68 ALA LLL C 1
ATOM 6509 O O . ALA I 1 68 ? 65.357 50.935 29.273 1.000 22.920 68 ALA LLL O 1
ATOM 6511 N N . MET I 1 69 ? 63.644 52.115 28.308 1.000 23.853 69 MET LLL N 1
ATOM 6512 C CA . MET I 1 69 ? 64.222 52.104 26.961 1.000 26.542 69 MET LLL CA 1
ATOM 6513 C C . MET I 1 69 ? 65.576 52.832 26.978 1.000 26.193 69 MET LLL C 1
ATOM 6514 O O . MET I 1 69 ? 66.578 52.308 26.421 1.000 25.890 69 MET LLL O 1
ATOM 6519 N N . ALA I 1 70 ? 65.618 53.998 27.595 1.000 24.920 70 ALA LLL N 1
ATOM 6520 C CA . ALA I 1 70 ? 66.843 54.811 27.751 1.000 25.412 70 ALA LLL CA 1
ATOM 6521 C C . ALA I 1 70 ? 67.873 54.023 28.551 1.000 26.052 70 ALA LLL C 1
ATOM 6522 O O . ALA I 1 70 ? 69.073 54.073 28.189 1.000 26.035 70 ALA LLL O 1
ATOM 6524 N N . ALA I 1 71 ? 67.484 53.338 29.614 1.000 26.027 71 ALA LLL N 1
ATOM 6525 C CA . ALA I 1 71 ? 68.405 52.550 30.436 1.000 27.654 71 ALA LLL CA 1
ATOM 6526 C C . ALA I 1 71 ? 69.084 51.474 29.568 1.000 28.965 71 ALA LLL C 1
ATOM 6527 O O . ALA I 1 71 ? 70.330 51.311 29.677 1.000 25.345 71 ALA LLL O 1
ATOM 6529 N N . VAL I 1 72 ? 68.313 50.795 28.719 1.000 25.551 72 VAL LLL N 1
ATOM 6530 C CA . VAL I 1 72 ? 68.873 49.749 27.844 1.000 25.719 72 VAL LLL CA 1
ATOM 6531 C C . VAL I 1 72 ? 69.765 50.388 26.793 1.000 28.413 72 VAL LLL C 1
ATOM 6532 O O . VAL I 1 72 ? 70.928 49.980 26.625 1.000 26.409 72 VAL LLL O 1
ATOM 6536 N N . LEU I 1 73 ? 69.256 51.379 26.092 1.000 28.201 73 LEU LLL N 1
ATOM 6537 C CA . LEU I 1 73 ? 69.930 51.930 24.911 1.000 29.500 73 LEU LLL CA 1
ATOM 6538 C C . LEU I 1 73 ? 71.181 52.676 25.365 1.000 31.016 73 LEU LLL C 1
ATOM 6539 O O . LEU I 1 73 ? 72.176 52.587 24.683 1.000 31.738 73 LEU LLL O 1
ATOM 6544 N N . SER I 1 74 ? 71.144 53.415 26.477 1.000 30.472 74 SER LLL N 1
ATOM 6545 C CA . SER I 1 74 ? 72.277 54.269 26.911 1.000 33.971 74 SER LLL CA 1
ATOM 6546 C C . SER I 1 74 ? 73.153 53.553 27.936 1.000 36.411 74 SER LLL C 1
ATOM 6547 O O . SER I 1 74 ? 74.100 54.194 28.402 1.000 37.924 74 SER LLL O 1
ATOM 6550 N N . ASN I 1 75 ? 72.784 52.347 28.356 1.000 33.911 75 ASN LLL N 1
ATOM 6551 C CA . ASN I 1 75 ? 73.533 51.553 29.367 1.000 39.475 75 ASN LLL CA 1
ATOM 6552 C C . ASN I 1 75 ? 73.635 52.364 30.669 1.000 38.401 75 ASN LLL C 1
ATOM 6553 O O . ASN I 1 75 ? 74.777 52.679 31.169 1.000 37.121 75 ASN LLL O 1
ATOM 6558 N N . VAL I 1 76 ? 72.500 52.787 31.222 1.000 34.831 76 VAL LLL N 1
ATOM 6559 C CA . VAL I 1 76 ? 72.427 53.556 32.483 1.000 33.268 76 VAL LLL CA 1
ATOM 6560 C C . VAL I 1 76 ? 71.629 52.702 33.486 1.000 30.931 76 VAL LLL C 1
ATOM 6561 O O . VAL I 1 76 ? 70.698 51.957 33.018 1.000 30.152 76 VAL LLL O 1
ATOM 6565 N N . ARG I 1 77 ? 71.967 52.824 34.773 1.000 28.065 77 ARG LLL N 1
ATOM 6566 C CA . ARG I 1 77 ? 71.329 52.040 35.828 1.000 29.252 77 ARG LLL CA 1
ATOM 6567 C C . ARG I 1 77 ? 69.921 52.595 36.115 1.000 26.850 77 ARG LLL C 1
ATOM 6568 O O . ARG I 1 77 ? 69.700 53.788 35.911 1.000 28.529 77 ARG LLL O 1
ATOM 6576 N N . VAL I 1 78 ? 69.060 51.744 36.645 1.000 26.182 78 VAL LLL N 1
ATOM 6577 C CA . VAL I 1 78 ? 67.749 52.119 37.215 1.000 25.668 78 VAL LLL CA 1
ATOM 6578 C C . VAL I 1 78 ? 67.607 51.512 38.610 1.000 27.356 78 VAL LLL C 1
ATOM 6579 O O . VAL I 1 78 ? 68.288 50.507 38.938 1.000 29.528 78 VAL LLL O 1
ATOM 6583 N N . ASN I 1 79 ? 66.670 52.047 39.352 1.000 27.441 79 ASN LLL N 1
ATOM 6584 C CA . ASN I 1 79 ? 66.082 51.410 40.553 1.000 28.965 79 ASN LLL CA 1
ATOM 6585 C C . ASN I 1 79 ? 64.671 50.978 40.212 1.000 28.243 79 ASN LLL C 1
ATOM 6586 O O . ASN I 1 79 ? 63.990 51.739 39.458 1.000 26.866 79 ASN LLL O 1
ATOM 6591 N N . LEU I 1 80 ? 64.245 49.822 40.663 1.000 29.210 80 LEU LLL N 1
ATOM 6592 C CA . LEU I 1 80 ? 62.869 49.317 40.427 1.000 30.792 80 LEU LLL CA 1
ATOM 6593 C C . LEU I 1 80 ? 62.132 49.195 41.755 1.000 31.887 80 LEU LLL C 1
ATOM 6594 O O . LEU I 1 80 ? 62.757 48.799 42.754 1.000 34.615 80 LEU LLL O 1
ATOM 6599 N N . CYS I 1 81 ? 60.827 49.418 41.715 1.000 32.549 81 CYS LLL N 1
ATOM 6600 C CA . CYS I 1 81 ? 59.896 48.998 42.777 1.000 33.285 81 CYS LLL CA 1
ATOM 6601 C C . CYS I 1 81 ? 59.041 47.895 42.163 1.000 32.423 81 CYS LLL C 1
ATOM 6602 O O . CYS I 1 81 ? 58.224 48.207 41.260 1.000 33.081 81 CYS LLL O 1
ATOM 6605 N N . ALA I 1 82 ? 59.277 46.635 42.528 1.000 34.317 82 ALA LLL N 1
ATOM 6606 C CA . ALA I 1 82 ? 58.722 45.479 41.795 1.000 34.478 82 ALA LLL CA 1
ATOM 6607 C C . ALA I 1 82 ? 57.911 44.574 42.719 1.000 39.791 82 ALA LLL C 1
ATOM 6608 O O . ALA I 1 82 ? 58.428 44.259 43.825 1.000 38.715 82 ALA LLL O 1
ATOM 6610 N N . SER I 1 83 ? 56.709 44.164 42.286 1.000 37.404 83 SER LLL N 1
ATOM 6611 C CA . SER I 1 83 ? 55.859 43.189 43.007 1.000 42.827 83 SER LLL CA 1
ATOM 6612 C C . SER I 1 83 ? 56.269 41.755 42.664 1.000 43.746 83 SER LLL C 1
ATOM 6613 O O . SER I 1 83 ? 56.229 41.392 41.499 1.000 40.827 83 SER LLL O 1
ATOM 6616 N N . GLU I 1 84 ? 56.568 40.942 43.675 1.000 46.747 84 GLU LLL N 1
ATOM 6617 C CA . GLU I 1 84 ? 56.895 39.514 43.509 1.000 49.295 84 GLU LLL CA 1
ATOM 6618 C C . GLU I 1 84 ? 55.616 38.663 43.468 1.000 51.345 84 GLU LLL C 1
ATOM 6619 O O . GLU I 1 84 ? 55.735 37.441 43.285 1.000 50.518 84 GLU LLL O 1
ATOM 6625 N N . ALA I 1 85 ? 54.429 39.261 43.533 1.000 53.198 85 ALA LLL N 1
ATOM 6626 C CA . ALA I 1 85 ? 53.149 38.525 43.468 1.000 53.840 85 ALA LLL CA 1
ATOM 6627 C C . ALA I 1 85 ? 52.891 37.994 42.061 1.000 52.189 85 ALA LLL C 1
ATOM 6628 O O . ALA I 1 85 ? 51.844 37.404 41.878 1.000 53.927 85 ALA LLL O 1
ATOM 6630 N N . TYR I 1 86 ? 53.763 38.230 41.071 1.000 46.955 86 TYR LLL N 1
ATOM 6631 C CA . TYR I 1 86 ? 53.554 37.777 39.682 1.000 43.532 86 TYR LLL CA 1
ATOM 6632 C C . TYR I 1 86 ? 54.885 37.255 39.178 1.000 43.769 86 TYR LLL C 1
ATOM 6633 O O . TYR I 1 86 ? 55.941 37.653 39.684 1.000 38.689 86 TYR LLL O 1
ATOM 6642 N N . THR I 1 87 ? 54.824 36.464 38.116 1.000 46.441 87 THR LLL N 1
ATOM 6643 C CA . THR I 1 87 ? 55.996 35.903 37.427 1.000 47.482 87 THR LLL CA 1
ATOM 6644 C C . THR I 1 87 ? 55.776 36.095 35.946 1.000 49.570 87 THR LLL C 1
ATOM 6645 O O . THR I 1 87 ? 54.808 35.561 35.449 1.000 53.429 87 THR LLL O 1
ATOM 6649 N N . PRO I 1 88 ? 56.571 36.928 35.226 1.000 49.392 88 PRO LLL N 1
ATOM 6650 C CA . PRO I 1 88 ? 57.606 37.770 35.852 1.000 44.861 88 PRO LLL CA 1
ATOM 6651 C C . PRO I 1 88 ? 57.029 38.825 36.816 1.000 39.736 88 PRO LLL C 1
ATOM 6652 O O . PRO I 1 88 ? 55.880 39.168 36.764 1.000 40.590 88 PRO LLL O 1
ATOM 6656 N N . ASN I 1 89 ? 57.885 39.312 37.703 1.000 37.145 89 ASN LLL N 1
ATOM 6657 C CA . ASN I 1 89 ? 57.525 40.356 38.685 1.000 35.427 89 ASN LLL CA 1
ATOM 6658 C C . ASN I 1 89 ? 57.065 41.613 37.914 1.000 34.988 89 ASN LLL C 1
ATOM 6659 O O . ASN I 1 89 ? 57.604 41.887 36.823 1.000 35.983 89 ASN LLL O 1
ATOM 6664 N N . HIS I 1 90 ? 56.122 42.370 38.465 1.000 34.912 90 HIS LLL N 1
ATOM 6665 C CA . HIS I 1 90 ? 55.561 43.594 37.838 1.000 35.384 90 HIS LLL CA 1
ATOM 6666 C C . HIS I 1 90 ? 56.296 44.818 38.347 1.000 35.775 90 HIS LLL C 1
ATOM 6667 O O . HIS I 1 90 ? 56.501 44.921 39.574 1.000 36.486 90 HIS LLL O 1
ATOM 6674 N N . VAL I 1 91 ? 56.666 45.712 37.438 1.000 30.766 91 VAL LLL N 1
ATOM 6675 C CA . VAL I 1 91 ? 57.272 47.012 37.829 1.000 32.333 91 VAL LLL CA 1
ATOM 6676 C C . VAL I 1 91 ? 56.154 47.975 38.219 1.000 32.328 91 VAL LLL C 1
ATOM 6677 O O . VAL I 1 91 ? 55.293 48.264 37.370 1.000 30.962 91 VAL LLL O 1
ATOM 6681 N N . TRP I 1 92 ? 56.202 48.523 39.418 1.000 31.528 92 TRP LLL N 1
ATOM 6682 C CA . TRP I 1 92 ? 55.212 49.526 39.866 1.000 32.112 92 TRP LLL CA 1
ATOM 6683 C C . TRP I 1 92 ? 55.847 50.906 39.918 1.000 31.488 92 TRP LLL C 1
ATOM 6684 O O . TRP I 1 92 ? 55.094 51.878 39.892 1.000 32.345 92 TRP LLL O 1
ATOM 6695 N N . ALA I 1 93 ? 57.177 50.989 39.903 1.000 28.293 93 ALA LLL N 1
ATOM 6696 C CA . ALA I 1 93 ? 57.851 52.279 39.780 1.000 28.128 93 ALA LLL CA 1
ATOM 6697 C C . ALA I 1 93 ? 59.275 52.022 39.259 1.000 26.220 93 ALA LLL C 1
ATOM 6698 O O . ALA I 1 93 ? 59.836 50.955 39.517 1.000 25.062 93 ALA LLL O 1
ATOM 6700 N N . ILE I 1 94 ? 59.805 52.985 38.526 1.000 26.553 94 ILE LLL N 1
ATOM 6701 C CA . ILE I 1 94 ? 61.195 52.862 38.022 1.000 24.271 94 ILE LLL CA 1
ATOM 6702 C C . ILE I 1 94 ? 61.840 54.228 38.114 1.000 24.851 94 ILE LLL C 1
ATOM 6703 O O . ILE I 1 94 ? 61.142 55.269 37.874 1.000 25.460 94 ILE LLL O 1
ATOM 6708 N N . GLU I 1 95 ? 63.105 54.238 38.457 1.000 23.360 95 GLU LLL N 1
ATOM 6709 C CA . GLU I 1 95 ? 63.899 55.460 38.609 1.000 24.688 95 GLU LLL CA 1
ATOM 6710 C C . GLU I 1 95 ? 65.171 55.356 37.758 1.000 28.165 95 GLU LLL C 1
ATOM 6711 O O . GLU I 1 95 ? 65.937 54.388 37.907 1.000 25.640 95 GLU LLL O 1
ATOM 6717 N N . LEU I 1 96 ? 65.365 56.320 36.889 1.000 27.686 96 LEU LLL N 1
ATOM 6718 C CA . LEU I 1 96 ? 66.602 56.438 36.109 1.000 28.074 96 LEU LLL CA 1
ATOM 6719 C C . LEU I 1 96 ? 67.707 56.904 37.073 1.000 28.892 96 LEU LLL C 1
ATOM 6720 O O . LEU I 1 96 ? 67.472 57.866 37.824 1.000 26.623 96 LEU LLL O 1
ATOM 6725 N N . ALA I 1 97 ? 68.860 56.256 37.089 1.000 28.099 97 ALA LLL N 1
ATOM 6726 C CA . ALA I 1 97 ? 69.876 56.493 38.136 1.000 29.977 97 ALA LLL CA 1
ATOM 6727 C C . ALA I 1 97 ? 71.253 56.397 37.502 1.000 32.952 97 ALA LLL C 1
ATOM 6728 O O . ALA I 1 97 ? 72.014 55.492 37.850 1.000 30.290 97 ALA LLL O 1
ATOM 6730 N N . PRO I 1 98 ? 71.624 57.346 36.632 1.000 31.192 98 PRO LLL N 1
ATOM 6731 C CA . PRO I 1 98 ? 72.930 57.283 35.961 1.000 34.270 98 PRO LLL CA 1
ATOM 6732 C C . PRO I 1 98 ? 74.145 57.346 36.887 1.000 40.139 98 PRO LLL C 1
ATOM 6733 O O . PRO I 1 98 ? 75.161 56.772 36.457 1.000 44.741 98 PRO LLL O 1
ATOM 6737 N N . HIS I 1 99 ? 74.123 58.125 37.985 1.000 43.754 99 HIS LLL N 1
ATOM 6738 C CA . HIS I 1 99 ? 75.426 58.403 38.656 1.000 58.183 99 HIS LLL CA 1
ATOM 6739 C C . HIS I 1 99 ? 75.588 57.446 39.841 1.000 66.888 99 HIS LLL C 1
ATOM 6740 O O . HIS I 1 99 ? 76.139 56.383 39.622 1.000 74.796 99 HIS LLL O 1
ATOM 6747 N N . GLY J 1 1 ? 72.628 79.347 32.007 1.000 48.851 1 GLY MMM N 1
ATOM 6748 C CA . GLY J 1 1 ? 71.980 80.460 32.783 1.000 46.371 1 GLY MMM CA 1
ATOM 6749 C C . GLY J 1 1 ? 70.451 80.324 32.731 1.000 43.432 1 GLY MMM C 1
ATOM 6750 O O . GLY J 1 1 ? 69.911 79.348 32.126 1.000 43.106 1 GLY MMM O 1
ATOM 6751 N N . VAL J 1 2 ? 69.778 81.274 33.343 1.000 38.845 2 VAL MMM N 1
ATOM 6752 C CA . VAL J 1 2 ? 68.302 81.367 33.443 1.000 40.690 2 VAL MMM CA 1
ATOM 6753 C C . VAL J 1 2 ? 67.853 82.478 32.513 1.000 37.742 2 VAL MMM C 1
ATOM 6754 O O . VAL J 1 2 ? 68.465 83.609 32.558 1.000 37.279 2 VAL MMM O 1
ATOM 6758 N N . SER J 1 3 ? 66.859 82.212 31.670 1.000 33.418 3 SER MMM N 1
ATOM 6759 C CA . SER J 1 3 ? 66.308 83.263 30.796 1.000 33.562 3 SER MMM CA 1
ATOM 6760 C C . SER J 1 3 ? 65.643 84.301 31.703 1.000 34.895 3 SER MMM C 1
ATOM 6761 O O . SER J 1 3 ? 65.102 83.933 32.761 1.000 31.930 3 SER MMM O 1
ATOM 6764 N N . LYS J 1 4 ? 65.730 85.582 31.336 1.000 34.737 4 LYS MMM N 1
ATOM 6765 C CA . LYS J 1 4 ? 65.044 86.640 32.113 1.000 37.031 4 LYS MMM CA 1
ATOM 6766 C C . LYS J 1 4 ? 63.548 86.348 32.099 1.000 32.377 4 LYS MMM C 1
ATOM 6767 O O . LYS J 1 4 ? 62.906 86.485 33.123 1.000 33.496 4 LYS MMM O 1
ATOM 6773 N N . THR J 1 5 ? 62.984 85.971 30.960 1.000 34.823 5 THR MMM N 1
ATOM 6774 C CA . THR J 1 5 ? 61.536 85.614 30.879 1.000 35.155 5 THR MMM CA 1
ATOM 6775 C C . THR J 1 5 ? 61.205 84.544 31.942 1.000 33.720 5 THR MMM C 1
ATOM 6776 O O . THR J 1 5 ? 60.162 84.647 32.607 1.000 32.441 5 THR MMM O 1
ATOM 6780 N N . PHE J 1 6 ? 62.013 83.479 32.056 1.000 31.448 6 PHE MMM N 1
ATOM 6781 C CA . PHE J 1 6 ? 61.749 82.361 32.994 1.000 29.817 6 PHE MMM CA 1
ATOM 6782 C C . PHE J 1 6 ? 61.733 82.936 34.413 1.000 30.484 6 PHE MMM C 1
ATOM 6783 O O . PHE J 1 6 ? 60.845 82.601 35.239 1.000 29.898 6 PHE MMM O 1
ATOM 6791 N N . LYS J 1 7 ? 62.736 83.732 34.756 1.000 32.352 7 LYS MMM N 1
ATOM 6792 C CA . LYS J 1 7 ? 62.814 84.363 36.109 1.000 39.827 7 LYS MMM CA 1
ATOM 6793 C C . LYS J 1 7 ? 61.581 85.245 36.353 1.000 36.939 7 LYS MMM C 1
ATOM 6794 O O . LYS J 1 7 ? 60.915 85.116 37.400 1.000 34.763 7 LYS MMM O 1
ATOM 6800 N N . ASP J 1 8 ? 61.246 86.096 35.395 1.000 38.987 8 ASP MMM N 1
ATOM 6801 C CA . ASP J 1 8 ? 60.100 87.056 35.526 1.000 39.872 8 ASP MMM CA 1
ATOM 6802 C C . ASP J 1 8 ? 58.796 86.290 35.658 1.000 38.756 8 ASP MMM C 1
ATOM 6803 O O . ASP J 1 8 ? 58.031 86.637 36.522 1.000 38.038 8 ASP MMM O 1
ATOM 6808 N N . LYS J 1 9 ? 58.571 85.249 34.844 1.000 39.118 9 LYS MMM N 1
ATOM 6809 C CA . LYS J 1 9 ? 57.319 84.458 34.931 1.000 40.421 9 LYS MMM CA 1
ATOM 6810 C C . LYS J 1 9 ? 57.260 83.796 36.309 1.000 38.796 9 LYS MMM C 1
ATOM 6811 O O . LYS J 1 9 ? 56.209 83.718 36.876 1.000 39.510 9 LYS MMM O 1
ATOM 6817 N N . CYS J 1 10 ? 58.353 83.273 36.835 1.000 38.588 10 CYS MMM N 1
ATOM 6818 C CA . CYS J 1 10 ? 58.345 82.607 38.169 1.000 39.134 10 CYS MMM CA 1
ATOM 6819 C C . CYS J 1 10 ? 58.030 83.648 39.265 1.000 41.173 10 CYS MMM C 1
ATOM 6820 O O . CYS J 1 10 ? 57.303 83.306 40.233 1.000 39.941 10 CYS MMM O 1
ATOM 6823 N N . ALA J 1 11 ? 58.569 84.871 39.132 1.000 43.813 11 ALA MMM N 1
ATOM 6824 C CA . ALA J 1 11 ? 58.365 85.966 40.116 1.000 46.884 11 ALA MMM CA 1
ATOM 6825 C C . ALA J 1 11 ? 56.886 86.378 40.153 1.000 47.020 11 ALA MMM C 1
ATOM 6826 O O . ALA J 1 11 ? 56.496 86.957 41.127 1.000 50.119 11 ALA MMM O 1
ATOM 6828 N N . SER J 1 12 ? 56.104 86.112 39.123 1.000 44.230 12 SER MMM N 1
ATOM 6829 C CA . SER J 1 12 ? 54.669 86.484 39.033 1.000 46.784 12 SER MMM CA 1
ATOM 6830 C C . SER J 1 12 ? 53.807 85.469 39.772 1.000 49.958 12 SER MMM C 1
ATOM 6831 O O . SER J 1 12 ? 52.591 85.664 39.750 1.000 49.700 12 SER MMM O 1
ATOM 6834 N N . THR J 1 13 ? 54.388 84.462 40.426 1.000 47.061 13 THR MMM N 1
ATOM 6835 C CA . THR J 1 13 ? 53.652 83.391 41.144 1.000 43.580 13 THR MMM CA 1
ATOM 6836 C C . THR J 1 13 ? 54.172 83.306 42.577 1.000 45.892 13 THR MMM C 1
ATOM 6837 O O . THR J 1 13 ? 55.193 83.965 42.873 1.000 47.642 13 THR MMM O 1
ATOM 6841 N N . THR J 1 14 ? 53.606 82.408 43.382 1.000 45.466 14 THR MMM N 1
ATOM 6842 C CA . THR J 1 14 ? 54.050 82.122 44.779 1.000 46.634 14 THR MMM CA 1
ATOM 6843 C C . THR J 1 14 ? 55.234 81.147 44.793 1.000 48.263 14 THR MMM C 1
ATOM 6844 O O . THR J 1 14 ? 55.737 80.818 45.873 1.000 50.045 14 THR MMM O 1
ATOM 6848 N N . ALA J 1 15 ? 55.643 80.630 43.633 1.000 47.720 15 ALA MMM N 1
ATOM 6849 C CA . ALA J 1 15 ? 56.718 79.617 43.530 1.000 46.300 15 ALA MMM CA 1
ATOM 6850 C C . ALA J 1 15 ? 58.086 80.323 43.552 1.000 47.103 15 ALA MMM C 1
ATOM 6851 O O . ALA J 1 15 ? 58.124 81.530 43.220 1.000 45.722 15 ALA MMM O 1
ATOM 6853 N N . LYS J 1 16 ? 59.136 79.580 43.903 1.000 41.739 16 LYS MMM N 1
ATOM 6854 C CA . LYS J 1 16 ? 60.538 80.031 44.057 1.000 42.698 16 LYS MMM CA 1
ATOM 6855 C C . LYS J 1 16 ? 61.361 79.548 42.856 1.000 40.773 16 LYS MMM C 1
ATOM 6856 O O . LYS J 1 16 ? 61.138 78.404 42.378 1.000 37.151 16 LYS MMM O 1
ATOM 6858 N N . LEU J 1 17 ? 62.291 80.377 42.393 1.000 37.396 17 LEU MMM N 1
ATOM 6859 C CA . LEU J 1 17 ? 63.232 80.031 41.327 1.000 36.962 17 LEU MMM CA 1
ATOM 6860 C C . LEU J 1 17 ? 64.335 79.187 41.944 1.000 37.876 17 LEU MMM C 1
ATOM 6861 O O . LEU J 1 17 ? 64.878 79.589 42.950 1.000 36.778 17 LEU MMM O 1
ATOM 6866 N N . VAL J 1 18 ? 64.629 78.034 41.367 1.000 34.227 18 VAL MMM N 1
ATOM 6867 C CA . VAL J 1 18 ? 65.858 77.268 41.686 1.000 34.604 18 VAL MMM CA 1
ATOM 6868 C C . VAL J 1 18 ? 66.724 77.224 40.421 1.000 34.574 18 VAL MMM C 1
ATOM 6869 O O . VAL J 1 18 ? 66.279 76.674 39.383 1.000 33.134 18 VAL MMM O 1
ATOM 6873 N N . GLN J 1 19 ? 67.931 77.739 40.501 1.000 34.744 19 GLN MMM N 1
ATOM 6874 C CA . GLN J 1 19 ? 68.806 78.008 39.353 1.000 36.934 19 GLN MMM CA 1
ATOM 6875 C C . GLN J 1 19 ? 69.870 76.928 39.216 1.000 35.002 19 GLN MMM C 1
ATOM 6876 O O . GLN J 1 19 ? 70.420 76.549 40.247 1.000 34.469 19 GLN MMM O 1
ATOM 6882 N N . SER J 1 20 ? 70.177 76.528 37.981 1.000 32.765 20 SER MMM N 1
ATOM 6883 C CA . SER J 1 20 ? 71.350 75.700 37.607 1.000 35.280 20 SER MMM CA 1
ATOM 6884 C C . SER J 1 20 ? 71.367 74.443 38.453 1.000 35.132 20 SER MMM C 1
ATOM 6885 O O . SER J 1 20 ? 72.436 74.147 39.032 1.000 35.545 20 SER MMM O 1
ATOM 6888 N N . VAL J 1 21 ? 70.283 73.692 38.484 1.000 33.520 21 VAL MMM N 1
ATOM 6889 C CA . VAL J 1 21 ? 70.187 72.401 39.233 1.000 31.907 21 VAL MMM CA 1
ATOM 6890 C C . VAL J 1 21 ? 70.710 71.308 38.332 1.000 31.679 21 VAL MMM C 1
ATOM 6891 O O . VAL J 1 21 ? 70.289 71.271 37.129 1.000 30.811 21 VAL MMM O 1
ATOM 6895 N N . GLN J 1 22 ? 71.481 70.365 38.845 1.000 31.443 22 GLN MMM N 1
ATOM 6896 C CA . GLN J 1 22 ? 71.813 69.122 38.096 1.000 31.733 22 GLN MMM CA 1
ATOM 6897 C C . GLN J 1 22 ? 70.888 68.016 38.572 1.000 31.337 22 GLN MMM C 1
ATOM 6898 O O . GLN J 1 22 ? 71.022 67.580 39.696 1.000 29.427 22 GLN MMM O 1
ATOM 6904 N N . LEU J 1 23 ? 69.972 67.570 37.729 1.000 30.712 23 LEU MMM N 1
ATOM 6905 C CA . LEU J 1 23 ? 69.101 66.432 38.076 1.000 29.055 23 LEU MMM CA 1
ATOM 6906 C C . LEU J 1 23 ? 69.859 65.114 37.884 1.000 28.370 23 LEU MMM C 1
ATOM 6907 O O . LEU J 1 23 ? 70.489 64.938 36.803 1.000 28.226 23 LEU MMM O 1
ATOM 6912 N N . VAL J 1 24 ? 69.739 64.210 38.840 1.000 27.039 24 VAL MMM N 1
ATOM 6913 C CA . VAL J 1 24 ? 70.449 62.908 38.802 1.000 29.138 24 VAL MMM CA 1
ATOM 6914 C C . VAL J 1 24 ? 69.463 61.759 38.915 1.000 27.490 24 VAL MMM C 1
ATOM 6915 O O . VAL J 1 24 ? 69.867 60.628 38.595 1.000 31.042 24 VAL MMM O 1
ATOM 6919 N N . ASN J 1 25 ? 68.193 62.019 39.193 1.000 27.171 25 ASN MMM N 1
ATOM 6920 C CA . ASN J 1 25 ? 67.163 60.965 39.153 1.000 25.812 25 ASN MMM CA 1
ATOM 6921 C C . ASN J 1 25 ? 65.850 61.489 38.556 1.000 25.683 25 ASN MMM C 1
ATOM 6922 O O . ASN J 1 25 ? 65.530 62.650 38.801 1.000 23.962 25 ASN MMM O 1
ATOM 6927 N N . ILE J 1 26 ? 65.157 60.624 37.819 1.000 23.882 26 ILE MMM N 1
ATOM 6928 C CA . ILE J 1 26 ? 63.743 60.906 37.447 1.000 24.370 26 ILE MMM CA 1
ATOM 6929 C C . ILE J 1 26 ? 63.039 59.569 37.574 1.000 22.150 26 ILE MMM C 1
ATOM 6930 O O . ILE J 1 26 ? 63.595 58.530 37.152 1.000 25.050 26 ILE MMM O 1
ATOM 6935 N N . SER J 1 27 ? 61.822 59.575 38.077 1.000 23.692 27 SER MMM N 1
ATOM 6936 C CA . SER J 1 27 ? 61.079 58.320 38.306 1.000 24.127 27 SER MMM CA 1
ATOM 6937 C C . SER J 1 27 ? 59.646 58.511 37.875 1.000 23.545 27 SER MMM C 1
ATOM 6938 O O . SER J 1 27 ? 59.157 59.615 37.881 1.000 25.479 27 SER MMM O 1
ATOM 6941 N N . SER J 1 28 ? 59.046 57.421 37.475 1.000 23.538 28 SER MMM N 1
ATOM 6942 C CA . SER J 1 28 ? 57.592 57.312 37.254 1.000 25.769 28 SER MMM CA 1
ATOM 6943 C C . SER J 1 28 ? 57.080 56.196 38.147 1.000 26.255 28 SER MMM C 1
ATOM 6944 O O . SER J 1 28 ? 57.694 55.128 38.111 1.000 29.576 28 SER MMM O 1
ATOM 6947 N N . ASP J 1 29 ? 55.922 56.410 38.775 1.000 29.634 29 ASP MMM N 1
ATOM 6948 C CA . ASP J 1 29 ? 55.365 55.506 39.833 1.000 30.792 29 ASP MMM CA 1
ATOM 6949 C C . ASP J 1 29 ? 53.869 55.381 39.527 1.000 31.368 29 ASP MMM C 1
ATOM 6950 O O . ASP J 1 29 ? 53.237 56.462 39.362 1.000 27.785 29 ASP MMM O 1
ATOM 6955 N N . VAL J 1 30 ? 53.313 54.180 39.387 1.000 31.613 30 VAL MMM N 1
ATOM 6956 C CA . VAL J 1 30 ? 51.835 54.008 39.212 1.000 35.095 30 VAL MMM CA 1
ATOM 6957 C C . VAL J 1 30 ? 51.221 53.386 40.487 1.000 38.523 30 VAL MMM C 1
ATOM 6958 O O . VAL J 1 30 ? 50.008 53.016 40.439 1.000 38.074 30 VAL MMM O 1
ATOM 6962 N N . ASN J 1 31 ? 51.932 53.364 41.614 1.000 37.285 31 ASN MMM N 1
ATOM 6963 C CA . ASN J 1 31 ? 51.340 52.860 42.891 1.000 40.756 31 ASN MMM CA 1
ATOM 6964 C C . ASN J 1 31 ? 50.200 53.770 43.361 1.000 41.387 31 ASN MMM C 1
ATOM 6965 O O . ASN J 1 31 ? 50.366 55.028 43.305 1.000 41.284 31 ASN MMM O 1
ATOM 6970 N N . LYS J 1 32 ? 49.140 53.168 43.907 1.000 47.261 32 LYS MMM N 1
ATOM 6971 C CA . LYS J 1 32 ? 47.850 53.852 44.239 1.000 47.526 32 LYS MMM CA 1
ATOM 6972 C C . LYS J 1 32 ? 48.146 55.126 45.019 1.000 45.408 32 LYS MMM C 1
ATOM 6973 O O . LYS J 1 32 ? 47.590 56.169 44.681 1.000 47.473 32 LYS MMM O 1
ATOM 6975 N N . ASP J 1 33 ? 49.007 55.060 46.024 1.000 48.238 33 ASP MMM N 1
ATOM 6976 C CA . ASP J 1 33 ? 49.151 56.179 46.986 1.000 53.527 33 ASP MMM CA 1
ATOM 6977 C C . ASP J 1 33 ? 50.296 57.123 46.600 1.000 55.546 33 ASP MMM C 1
ATOM 6978 O O . ASP J 1 33 ? 50.414 58.176 47.252 1.000 52.417 33 ASP MMM O 1
ATOM 6983 N N . SER J 1 34 ? 51.092 56.839 45.569 1.000 48.430 34 SER MMM N 1
ATOM 6984 C CA . SER J 1 34 ? 52.303 57.656 45.287 1.000 46.020 34 SER MMM CA 1
ATOM 6985 C C . SER J 1 34 ? 52.446 57.970 43.794 1.000 46.675 34 SER MMM C 1
ATOM 6986 O O . SER J 1 34 ? 53.531 58.493 43.421 1.000 50.005 34 SER MMM O 1
ATOM 6989 N N . LYS J 1 35 ? 51.402 57.726 42.989 1.000 39.248 35 LYS MMM N 1
ATOM 6990 C CA . LYS J 1 35 ? 51.342 57.936 41.527 1.000 40.847 35 LYS MMM CA 1
ATOM 6991 C C . LYS J 1 35 ? 52.032 59.262 41.178 1.000 40.794 35 LYS MMM C 1
ATOM 6992 O O . LYS J 1 35 ? 51.713 60.309 41.808 1.000 41.000 35 LYS MMM O 1
ATOM 6998 N N . GLY J 1 36 ? 52.959 59.266 40.221 1.000 32.485 36 GLY MMM N 1
ATOM 6999 C CA . GLY J 1 36 ? 53.509 60.563 39.760 1.000 31.146 36 GLY MMM CA 1
ATOM 7000 C C . GLY J 1 36 ? 54.942 60.481 39.282 1.000 28.294 36 GLY MMM C 1
ATOM 7001 O O . GLY J 1 36 ? 55.514 59.374 39.280 1.000 28.408 36 GLY MMM O 1
ATOM 7002 N N . ILE J 1 37 ? 55.424 61.627 38.841 1.000 29.922 37 ILE MMM N 1
ATOM 7003 C CA . ILE J 1 37 ? 56.802 61.834 38.324 1.000 29.428 37 ILE MMM CA 1
ATOM 7004 C C . ILE J 1 37 ? 57.566 62.586 39.390 1.000 27.714 37 ILE MMM C 1
ATOM 7005 O O . ILE J 1 37 ? 57.066 63.641 39.850 1.000 28.572 37 ILE MMM O 1
ATOM 7010 N N . TYR J 1 38 ? 58.728 62.096 39.768 1.000 28.017 38 TYR MMM N 1
ATOM 7011 C CA . TYR J 1 38 ? 59.595 62.780 40.748 1.000 30.105 38 TYR MMM CA 1
ATOM 7012 C C . TYR J 1 38 ? 60.953 62.943 40.099 1.000 27.024 38 TYR MMM C 1
ATOM 7013 O O . TYR J 1 38 ? 61.367 62.069 39.308 1.000 25.794 38 TYR MMM O 1
ATOM 7022 N N . ILE J 1 39 ? 61.628 64.033 40.472 1.000 27.620 39 ILE MMM N 1
ATOM 7023 C CA . ILE J 1 39 ? 63.012 64.322 40.027 1.000 26.644 39 ILE MMM CA 1
ATOM 7024 C C . ILE J 1 39 ? 63.831 64.648 41.271 1.000 28.514 39 ILE MMM C 1
ATOM 7025 O O . ILE J 1 39 ? 63.300 65.292 42.218 1.000 30.268 39 ILE MMM O 1
ATOM 7030 N N . SER J 1 40 ? 65.124 64.336 41.255 1.000 29.704 40 SER MMM N 1
ATOM 7031 C CA . SER J 1 40 ? 66.037 64.694 42.347 1.000 30.824 40 SER MMM CA 1
ATOM 7032 C C . SER J 1 40 ? 67.331 65.287 41.837 1.000 31.516 40 SER MMM C 1
ATOM 7033 O O . SER J 1 40 ? 67.813 64.823 40.769 1.000 29.242 40 SER MMM O 1
ATOM 7036 N N . SER J 1 41 ? 67.857 66.278 42.560 1.000 29.375 41 SER MMM N 1
ATOM 7037 C CA . SER J 1 41 ? 69.108 66.988 42.227 1.000 32.813 41 SER MMM CA 1
ATOM 7038 C C . SER J 1 41 ? 70.309 66.263 42.860 1.000 34.313 41 SER MMM C 1
ATOM 7039 O O . SER J 1 41 ? 70.133 65.484 43.836 1.000 33.681 41 SER MMM O 1
ATOM 7042 N N . SER J 1 42 ? 71.501 66.576 42.393 1.000 35.611 42 SER MMM N 1
ATOM 7043 C CA . SER J 1 42 ? 72.755 66.029 42.973 1.000 37.151 42 SER MMM CA 1
ATOM 7044 C C . SER J 1 42 ? 72.869 66.496 44.439 1.000 37.461 42 SER MMM C 1
ATOM 7045 O O . SER J 1 42 ? 73.396 65.750 45.202 1.000 39.964 42 SER MMM O 1
ATOM 7048 N N . ALA J 1 43 ? 72.322 67.641 44.817 1.000 37.362 43 ALA MMM N 1
ATOM 7049 C CA . ALA J 1 43 ? 72.326 68.156 46.201 1.000 43.845 43 ALA MMM CA 1
ATOM 7050 C C . ALA J 1 43 ? 71.329 67.359 47.064 1.000 46.634 43 ALA MMM C 1
ATOM 7051 O O . ALA J 1 43 ? 71.394 67.530 48.258 1.000 50.434 43 ALA MMM O 1
ATOM 7053 N N . GLY J 1 44 ? 70.446 66.533 46.502 1.000 40.827 44 GLY MMM N 1
ATOM 7054 C CA . GLY J 1 44 ? 69.521 65.701 47.278 1.000 42.540 44 GLY MMM CA 1
ATOM 7055 C C . GLY J 1 44 ? 68.098 66.294 47.387 1.000 43.470 44 GLY MMM C 1
ATOM 7056 O O . GLY J 1 44 ? 67.252 65.735 48.069 1.000 42.374 44 GLY MMM O 1
ATOM 7057 N N . LYS J 1 45 ? 67.802 67.417 46.761 1.000 40.066 45 LYS MMM N 1
ATOM 7058 C CA . LYS J 1 45 ? 66.429 67.988 46.755 1.000 40.203 45 LYS MMM CA 1
ATOM 7059 C C . LYS J 1 45 ? 65.535 67.161 45.826 1.000 37.189 45 LYS MMM C 1
ATOM 7060 O O . LYS J 1 45 ? 65.999 66.782 44.690 1.000 35.609 45 LYS MMM O 1
ATOM 7066 N N . THR J 1 46 ? 64.281 66.931 46.200 1.000 33.223 46 THR MMM N 1
ATOM 7067 C CA . THR J 1 46 ? 63.340 66.139 45.358 1.000 34.105 46 THR MMM CA 1
ATOM 7068 C C . THR J 1 46 ? 62.126 66.982 45.027 1.000 34.944 46 THR MMM C 1
ATOM 7069 O O . THR J 1 46 ? 61.637 67.659 45.947 1.000 34.555 46 THR MMM O 1
ATOM 7073 N N . TRP J 1 47 ? 61.661 66.950 43.776 1.000 31.036 47 TRP MMM N 1
ATOM 7074 C CA . TRP J 1 47 ? 60.430 67.649 43.379 1.000 28.876 47 TRP MMM CA 1
ATOM 7075 C C . TRP J 1 47 ? 59.464 66.657 42.754 1.000 29.471 47 TRP MMM C 1
ATOM 7076 O O . TRP J 1 47 ? 59.897 65.614 42.264 1.000 29.100 47 TRP MMM O 1
ATOM 7087 N N . PHE J 1 48 ? 58.197 67.035 42.726 1.000 29.452 48 PHE MMM N 1
ATOM 7088 C CA . PHE J 1 48 ? 57.095 66.336 42.036 1.000 29.058 48 PHE MMM CA 1
ATOM 7089 C C . PHE J 1 48 ? 56.696 67.163 40.809 1.000 28.165 48 PHE MMM C 1
ATOM 7090 O O . PHE J 1 48 ? 56.594 68.395 40.906 1.000 27.279 48 PHE MMM O 1
ATOM 7098 N N . ILE J 1 49 ? 56.506 66.492 39.668 1.000 27.189 49 ILE MMM N 1
ATOM 7099 C CA . ILE J 1 49 ? 56.031 67.154 38.428 1.000 25.579 49 ILE MMM CA 1
ATOM 7100 C C . ILE J 1 49 ? 54.574 66.748 38.249 1.000 26.626 49 ILE MMM C 1
ATOM 7101 O O . ILE J 1 49 ? 54.275 65.633 37.894 1.000 26.956 49 ILE MMM O 1
ATOM 7106 N N . PRO J 1 50 ? 53.616 67.652 38.465 1.000 28.751 50 PRO MMM N 1
ATOM 7107 C CA . PRO J 1 50 ? 52.211 67.315 38.264 1.000 30.755 50 PRO MMM CA 1
ATOM 7108 C C . PRO J 1 50 ? 51.929 66.946 36.789 1.000 29.270 50 PRO MMM C 1
ATOM 7109 O O . PRO J 1 50 ? 52.579 67.414 35.861 1.000 27.352 50 PRO MMM O 1
ATOM 7113 N N . GLY J 1 51 ? 50.925 66.118 36.603 1.000 31.025 51 GLY MMM N 1
ATOM 7114 C CA . GLY J 1 51 ? 50.384 65.800 35.267 1.000 31.065 51 GLY MMM CA 1
ATOM 7115 C C . GLY J 1 51 ? 49.333 66.795 34.819 1.000 30.653 51 GLY MMM C 1
ATOM 7116 O O . GLY J 1 51 ? 48.974 67.650 35.575 1.000 31.643 51 GLY MMM O 1
ATOM 7117 N N . GLY J 1 52 ? 48.881 66.690 33.586 1.000 29.404 52 GLY MMM N 1
ATOM 7118 C CA . GLY J 1 52 ? 47.766 67.488 33.062 1.000 32.241 52 GLY MMM CA 1
ATOM 7119 C C . GLY J 1 52 ? 46.863 66.587 32.258 1.000 31.410 52 GLY MMM C 1
ATOM 7120 O O . GLY J 1 52 ? 47.379 65.927 31.363 1.000 28.763 52 GLY MMM O 1
ATOM 7121 N N . GLN J 1 53 ? 45.566 66.561 32.557 1.000 30.529 53 GLN MMM N 1
ATOM 7122 C CA . GLN J 1 53 ? 44.620 65.669 31.858 1.000 31.937 53 GLN MMM CA 1
ATOM 7123 C C . GLN J 1 53 ? 44.130 66.374 30.594 1.000 33.127 53 GLN MMM C 1
ATOM 7124 O O . GLN J 1 53 ? 43.940 65.672 29.599 1.000 32.321 53 GLN MMM O 1
ATOM 7130 N N . TYR J 1 54 ? 43.986 67.700 30.568 1.000 28.962 54 TYR MMM N 1
ATOM 7131 C CA . TYR J 1 54 ? 43.320 68.382 29.409 1.000 29.883 54 TYR MMM CA 1
ATOM 7132 C C . TYR J 1 54 ? 44.240 69.410 28.784 1.000 28.520 54 TYR MMM C 1
ATOM 7133 O O . TYR J 1 54 ? 45.202 69.798 29.442 1.000 26.644 54 TYR MMM O 1
ATOM 7142 N N . TYR J 1 55 ? 43.934 69.842 27.562 1.000 26.461 55 TYR MMM N 1
ATOM 7143 C CA . TYR J 1 55 ? 44.644 70.928 26.862 1.000 29.403 55 TYR MMM CA 1
ATOM 7144 C C . TYR J 1 55 ? 44.543 72.195 27.710 1.000 31.716 55 TYR MMM C 1
ATOM 7145 O O . TYR J 1 55 ? 43.453 72.482 28.204 1.000 32.462 55 TYR MMM O 1
ATOM 7154 N N . PRO J 1 56 ? 45.611 72.990 27.877 1.000 29.627 56 PRO MMM N 1
ATOM 7155 C CA . PRO J 1 56 ? 46.954 72.727 27.332 1.000 29.431 56 PRO MMM CA 1
ATOM 7156 C C . PRO J 1 56 ? 47.901 72.023 28.311 1.000 29.644 56 PRO MMM C 1
ATOM 7157 O O . PRO J 1 56 ? 49.046 71.697 27.930 1.000 28.979 56 PRO MMM O 1
ATOM 7161 N N . ASP J 1 57 ? 47.459 71.781 29.544 1.000 26.355 57 ASP MMM N 1
ATOM 7162 C CA . ASP J 1 57 ? 48.319 71.173 30.589 1.000 30.065 57 ASP MMM CA 1
ATOM 7163 C C . ASP J 1 57 ? 48.849 69.798 30.160 1.000 28.117 57 ASP MMM C 1
ATOM 7164 O O . ASP J 1 57 ? 49.944 69.429 30.594 1.000 28.310 57 ASP MMM O 1
ATOM 7169 N N . ASN J 1 58 ? 48.064 69.048 29.382 1.000 26.797 58 ASN MMM N 1
ATOM 7170 C CA . ASN J 1 58 ? 48.489 67.725 28.903 1.000 26.457 58 ASN MMM CA 1
ATOM 7171 C C . ASN J 1 58 ? 49.830 67.878 28.132 1.000 26.767 58 ASN MMM C 1
ATOM 7172 O O . ASN J 1 58 ? 50.809 67.169 28.532 1.000 27.484 58 ASN MMM O 1
ATOM 7177 N N . TYR J 1 59 ? 49.902 68.687 27.078 1.000 24.783 59 TYR MMM N 1
ATOM 7178 C CA . TYR J 1 59 ? 51.160 68.791 26.302 1.000 24.371 59 TYR MMM CA 1
ATOM 7179 C C . TYR J 1 59 ? 52.199 69.541 27.116 1.000 25.223 59 TYR MMM C 1
ATOM 7180 O O . TYR J 1 59 ? 53.393 69.200 26.989 1.000 25.536 59 TYR MMM O 1
ATOM 7189 N N . LEU J 1 60 ? 51.836 70.527 27.943 1.000 25.493 60 LEU MMM N 1
ATOM 7190 C CA . LEU J 1 60 ? 52.840 71.326 28.659 1.000 24.843 60 LEU MMM CA 1
ATOM 7191 C C . LEU J 1 60 ? 53.524 70.423 29.708 1.000 25.403 60 LEU MMM C 1
ATOM 7192 O O . LEU J 1 60 ? 54.776 70.482 29.847 1.000 23.983 60 LEU MMM O 1
ATOM 7197 N N . SER J 1 61 ? 52.736 69.589 30.393 1.000 23.629 61 SER MMM N 1
ATOM 7198 C CA . SER J 1 61 ? 53.281 68.676 31.399 1.000 24.565 61 SER MMM CA 1
ATOM 7199 C C . SER J 1 61 ? 54.209 67.673 30.695 1.000 23.575 61 SER MMM C 1
ATOM 7200 O O . SER J 1 61 ? 55.266 67.346 31.217 1.000 23.708 61 SER MMM O 1
ATOM 7203 N N . ASN J 1 62 ? 53.815 67.193 29.533 1.000 22.954 62 ASN MMM N 1
ATOM 7204 C CA . ASN J 1 62 ? 54.612 66.250 28.720 1.000 23.075 62 ASN MMM CA 1
ATOM 7205 C C . ASN J 1 62 ? 55.972 66.917 28.390 1.000 23.373 62 ASN MMM C 1
ATOM 7206 O O . ASN J 1 62 ? 56.973 66.217 28.467 1.000 24.718 62 ASN MMM O 1
ATOM 7211 N N . GLU J 1 63 ? 56.001 68.205 28.020 1.000 22.255 63 GLU MMM N 1
ATOM 7212 C CA . GLU J 1 63 ? 57.266 68.904 27.704 1.000 24.481 63 GLU MMM CA 1
ATOM 7213 C C . GLU J 1 63 ? 58.090 69.061 28.980 1.000 23.938 63 GLU MMM C 1
ATOM 7214 O O . GLU J 1 63 ? 59.336 68.886 28.909 1.000 23.101 63 GLU MMM O 1
ATOM 7220 N N . MET J 1 64 ? 57.463 69.312 30.132 1.000 24.625 64 MET MMM N 1
ATOM 7221 C CA . MET J 1 64 ? 58.207 69.397 31.398 1.000 24.002 64 MET MMM CA 1
ATOM 7222 C C . MET J 1 64 ? 58.915 68.061 31.668 1.000 24.049 64 MET MMM C 1
ATOM 7223 O O . MET J 1 64 ? 60.111 68.096 32.005 1.000 22.626 64 MET MMM O 1
ATOM 7228 N N . ARG J 1 65 ? 58.225 66.958 31.419 1.000 22.762 65 ARG MMM N 1
ATOM 7229 C CA . ARG J 1 65 ? 58.807 65.613 31.589 1.000 22.390 65 ARG MMM CA 1
ATOM 7230 C C . ARG J 1 65 ? 59.962 65.371 30.607 1.000 22.750 65 ARG MMM C 1
ATOM 7231 O O . ARG J 1 65 ? 61.017 64.840 31.032 1.000 22.169 65 ARG MMM O 1
ATOM 7239 N N . LYS J 1 66 ? 59.813 65.746 29.345 1.000 22.459 66 LYS MMM N 1
ATOM 7240 C CA . LYS J 1 66 ? 60.856 65.553 28.353 1.000 22.578 66 LYS MMM CA 1
ATOM 7241 C C . LYS J 1 66 ? 62.085 66.367 28.774 1.000 22.486 66 LYS MMM C 1
ATOM 7242 O O . LYS J 1 66 ? 63.204 65.850 28.558 1.000 21.514 66 LYS MMM O 1
ATOM 7248 N N . ILE J 1 67 ? 61.898 67.576 29.276 1.000 21.676 67 ILE MMM N 1
ATOM 7249 C CA . ILE J 1 67 ? 63.014 68.420 29.710 1.000 23.329 67 ILE MMM CA 1
ATOM 7250 C C . ILE J 1 67 ? 63.717 67.722 30.879 1.000 23.796 67 ILE MMM C 1
ATOM 7251 O O . ILE J 1 67 ? 65.000 67.611 30.850 1.000 23.489 67 ILE MMM O 1
ATOM 7256 N N . ALA J 1 68 ? 62.964 67.300 31.876 1.000 21.649 68 ALA MMM N 1
ATOM 7257 C CA . ALA J 1 68 ? 63.540 66.624 33.042 1.000 22.424 68 ALA MMM CA 1
ATOM 7258 C C . ALA J 1 68 ? 64.284 65.353 32.647 1.000 22.601 68 ALA MMM C 1
ATOM 7259 O O . ALA J 1 68 ? 65.431 65.098 33.173 1.000 22.241 68 ALA MMM O 1
ATOM 7261 N N . MET J 1 69 ? 63.700 64.568 31.769 1.000 24.514 69 MET MMM N 1
ATOM 7262 C CA . MET J 1 69 ? 64.277 63.272 31.352 1.000 25.206 69 MET MMM CA 1
ATOM 7263 C C . MET J 1 69 ? 65.623 63.504 30.663 1.000 25.491 69 MET MMM C 1
ATOM 7264 O O . MET J 1 69 ? 66.632 62.809 30.991 1.000 24.629 69 MET MMM O 1
ATOM 7269 N N . ALA J 1 70 ? 65.648 64.459 29.727 1.000 23.798 70 ALA MMM N 1
ATOM 7270 C CA . ALA J 1 70 ? 66.864 64.841 29.000 1.000 25.251 70 ALA MMM CA 1
ATOM 7271 C C . ALA J 1 70 ? 67.908 65.389 29.971 1.000 26.113 70 ALA MMM C 1
ATOM 7272 O O . ALA J 1 70 ? 69.092 65.060 29.805 1.000 25.676 70 ALA MMM O 1
ATOM 7274 N N . ALA J 1 71 ? 67.521 66.169 30.940 1.000 25.294 71 ALA MMM N 1
ATOM 7275 C CA . ALA J 1 71 ? 68.453 66.720 31.947 1.000 27.673 71 ALA MMM CA 1
ATOM 7276 C C . ALA J 1 71 ? 69.146 65.585 32.705 1.000 28.278 71 ALA MMM C 1
ATOM 7277 O O . ALA J 1 71 ? 70.405 65.656 32.877 1.000 23.220 71 ALA MMM O 1
ATOM 7279 N N . VAL J 1 72 ? 68.393 64.578 33.109 1.000 24.235 72 VAL MMM N 1
ATOM 7280 C CA . VAL J 1 72 ? 68.971 63.422 33.825 1.000 25.046 72 VAL MMM CA 1
ATOM 7281 C C . VAL J 1 72 ? 69.855 62.620 32.879 1.000 26.786 72 VAL MMM C 1
ATOM 7282 O O . VAL J 1 72 ? 71.013 62.335 33.201 1.000 25.705 72 VAL MMM O 1
ATOM 7286 N N . LEU J 1 73 ? 69.333 62.245 31.731 1.000 26.714 73 LEU MMM N 1
ATOM 7287 C CA . LEU J 1 73 ? 69.997 61.297 30.832 1.000 28.000 73 LEU MMM CA 1
ATOM 7288 C C . LEU J 1 73 ? 71.245 61.969 30.252 1.000 27.599 73 LEU MMM C 1
ATOM 7289 O O . LEU J 1 73 ? 72.241 61.296 30.111 1.000 28.174 73 LEU MMM O 1
ATOM 7294 N N . SER J 1 74 ? 71.190 63.260 29.876 1.000 28.011 74 SER MMM N 1
ATOM 7295 C CA . SER J 1 74 ? 72.277 63.938 29.147 1.000 30.410 74 SER MMM CA 1
ATOM 7296 C C . SER J 1 74 ? 73.185 64.700 30.133 1.000 33.803 74 SER MMM C 1
ATOM 7297 O O . SER J 1 74 ? 74.108 65.373 29.635 1.000 30.160 74 SER MMM O 1
ATOM 7300 N N . ASN J 1 75 ? 72.847 64.712 31.437 1.000 32.397 75 ASN MMM N 1
ATOM 7301 C CA . ASN J 1 75 ? 73.591 65.451 32.467 1.000 36.863 75 ASN MMM CA 1
ATOM 7302 C C . ASN J 1 75 ? 73.686 66.945 32.094 1.000 34.675 75 ASN MMM C 1
ATOM 7303 O O . ASN J 1 75 ? 74.844 67.500 31.945 1.000 35.365 75 ASN MMM O 1
ATOM 7308 N N . VAL J 1 76 ? 72.548 67.578 31.885 1.000 32.963 76 VAL MMM N 1
ATOM 7309 C CA . VAL J 1 76 ? 72.486 69.037 31.581 1.000 33.487 76 VAL MMM CA 1
ATOM 7310 C C . VAL J 1 76 ? 71.654 69.705 32.669 1.000 31.179 76 VAL MMM C 1
ATOM 7311 O O . VAL J 1 76 ? 70.758 69.034 33.203 1.000 29.115 76 VAL MMM O 1
ATOM 7315 N N . ARG J 1 77 ? 71.998 70.959 32.975 1.000 28.210 77 ARG MMM N 1
ATOM 7316 C CA . ARG J 1 77 ? 71.377 71.710 34.075 1.00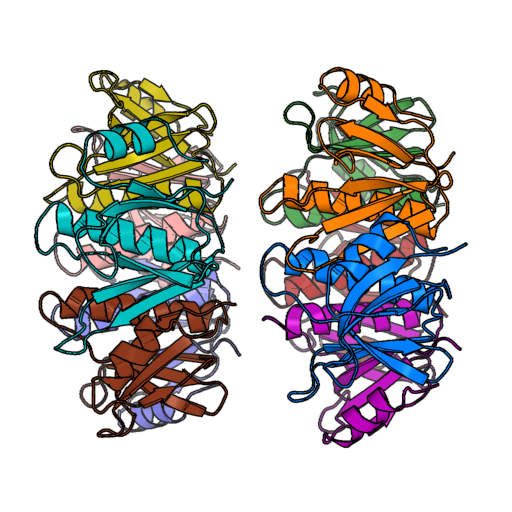0 31.025 77 ARG MMM CA 1
ATOM 7317 C C . ARG J 1 77 ? 69.959 72.156 33.645 1.000 28.575 77 ARG MMM C 1
ATOM 7318 O O . ARG J 1 77 ? 69.720 72.339 32.445 1.000 27.343 77 ARG MMM O 1
ATOM 7326 N N . VAL J 1 78 ? 69.122 72.413 34.625 1.000 25.940 78 VAL MMM N 1
ATOM 7327 C CA . VAL J 1 78 ? 67.801 73.069 34.461 1.000 27.028 78 VAL MMM CA 1
ATOM 7328 C C . VAL J 1 78 ? 67.657 74.205 35.459 1.000 27.886 78 VAL MMM C 1
ATOM 7329 O O . VAL J 1 78 ? 68.392 74.221 36.499 1.000 25.850 78 VAL MMM O 1
ATOM 7333 N N . ASN J 1 79 ? 66.708 75.087 35.172 1.000 26.472 79 ASN MMM N 1
ATOM 7334 C CA . ASN J 1 79 ? 66.154 76.027 36.168 1.000 28.456 79 ASN MMM CA 1
ATOM 7335 C C . ASN J 1 79 ? 64.739 75.569 36.496 1.000 30.518 79 ASN MMM C 1
ATOM 7336 O O . ASN J 1 79 ? 64.033 75.104 35.538 1.000 27.565 79 ASN MMM O 1
ATOM 7341 N N . LEU J 1 80 ? 64.336 75.624 37.753 1.000 29.182 80 LEU MMM N 1
ATOM 7342 C CA . LEU J 1 80 ? 62.971 75.213 38.167 1.000 31.436 80 LEU MMM CA 1
ATOM 7343 C C . LEU J 1 80 ? 62.213 76.418 38.743 1.000 33.369 80 LEU MMM C 1
ATOM 7344 O O . LEU J 1 80 ? 62.842 77.245 39.425 1.000 31.677 80 LEU MMM O 1
ATOM 7349 N N . CYS J 1 81 ? 60.910 76.446 38.528 1.000 33.389 81 CYS MMM N 1
ATOM 7350 C CA . CYS J 1 81 ? 59.985 77.309 39.279 1.000 33.573 81 CYS MMM CA 1
ATOM 7351 C C . CYS J 1 81 ? 59.139 76.386 40.150 1.000 31.756 81 CYS MMM C 1
ATOM 7352 O O . CYS J 1 81 ? 58.325 75.622 39.588 1.000 31.177 81 CYS MMM O 1
ATOM 7355 N N . ALA J 1 82 ? 59.375 76.350 41.455 1.000 31.115 82 ALA MMM N 1
ATOM 7356 C CA . ALA J 1 82 ? 58.820 75.293 42.337 1.000 31.898 82 ALA MMM CA 1
ATOM 7357 C C . ALA J 1 82 ? 58.021 75.898 43.493 1.000 33.922 82 ALA MMM C 1
ATOM 7358 O O . ALA J 1 82 ? 58.536 76.858 44.115 1.000 35.433 82 ALA MMM O 1
ATOM 7360 N N . SER J 1 83 ? 56.827 75.362 43.758 1.000 34.177 83 SER MMM N 1
ATOM 7361 C CA . SER J 1 83 ? 55.965 75.736 44.908 1.000 37.737 83 SER MMM CA 1
ATOM 7362 C C . SER J 1 83 ? 56.407 74.984 46.164 1.000 38.367 83 SER MMM C 1
ATOM 7363 O O . SER J 1 83 ? 56.420 73.755 46.158 1.000 34.143 83 SER MMM O 1
ATOM 7366 N N . GLU J 1 84 ? 56.684 75.729 47.238 1.000 43.954 84 GLU MMM N 1
ATOM 7367 C CA . GLU J 1 84 ? 57.056 75.143 48.556 1.000 47.565 84 GLU MMM CA 1
ATOM 7368 C C . GLU J 1 84 ? 55.798 74.822 49.366 1.000 47.379 84 GLU MMM C 1
ATOM 7369 O O . GLU J 1 84 ? 55.954 74.323 50.485 1.000 45.835 84 GLU MMM O 1
ATOM 7375 N N . ALA J 1 85 ? 54.595 74.994 48.816 1.000 48.367 85 ALA MMM N 1
ATOM 7376 C CA . ALA J 1 85 ? 53.337 74.707 49.547 1.000 53.030 85 ALA MMM CA 1
ATOM 7377 C C . ALA J 1 85 ? 53.137 73.192 49.720 1.000 50.988 85 ALA MMM C 1
ATOM 7378 O O . ALA J 1 85 ? 52.371 72.809 50.637 1.000 50.144 85 ALA MMM O 1
ATOM 7380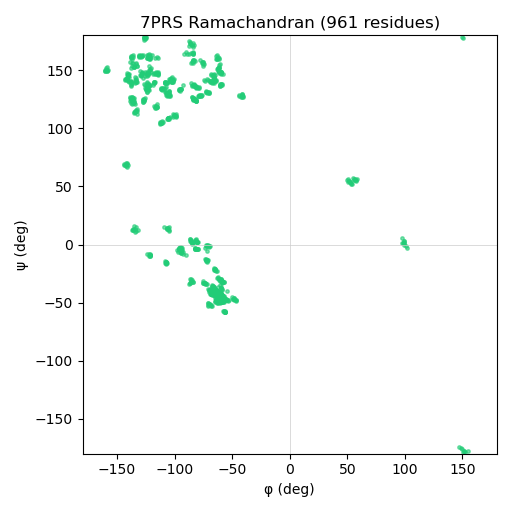 N N . TYR J 1 86 ? 53.996 72.353 49.140 1.000 43.721 86 TYR MMM N 1
ATOM 7381 C CA . TYR J 1 86 ? 53.839 70.872 49.170 1.000 43.079 86 TYR MMM CA 1
ATOM 7382 C C . TYR J 1 86 ? 55.226 70.296 49.445 1.000 42.671 86 TYR MMM C 1
ATOM 7383 O O . TYR J 1 86 ? 56.197 70.955 49.126 1.000 37.033 86 TYR MMM O 1
ATOM 7392 N N . THR J 1 87 ? 55.309 69.098 49.978 1.000 42.492 87 THR MMM N 1
ATOM 7393 C CA . THR J 1 87 ? 56.559 68.370 50.241 1.000 43.179 87 THR MMM CA 1
ATOM 7394 C C . THR J 1 87 ? 56.376 66.961 49.726 1.000 42.931 87 THR MMM C 1
ATOM 7395 O O . THR J 1 87 ? 55.534 66.307 50.291 1.000 46.891 87 THR MMM O 1
ATOM 7399 N N . PRO J 1 88 ? 57.070 66.493 48.671 1.000 44.669 88 PRO MMM N 1
ATOM 7400 C CA . PRO J 1 88 ? 58.003 67.319 47.898 1.000 39.296 88 PRO MMM CA 1
ATOM 7401 C C . PRO J 1 88 ? 57.361 68.530 47.213 1.000 35.053 88 PRO MMM C 1
ATOM 7402 O O . PRO J 1 88 ? 56.193 68.533 46.923 1.000 33.241 88 PRO MMM O 1
ATOM 7406 N N . ASN J 1 89 ? 58.182 69.554 46.979 1.000 32.405 89 ASN MMM N 1
ATOM 7407 C CA . ASN J 1 89 ? 57.773 70.782 46.293 1.000 32.268 89 ASN MMM CA 1
ATOM 7408 C C . ASN J 1 89 ? 57.284 70.396 44.877 1.000 33.663 89 ASN MMM C 1
ATOM 7409 O O . ASN J 1 89 ? 57.826 69.446 44.258 1.000 33.470 89 ASN MMM O 1
ATOM 7414 N N . HIS J 1 90 ? 56.333 71.132 44.342 1.000 33.306 90 HIS MMM N 1
ATOM 7415 C CA . HIS J 1 90 ? 55.729 70.903 42.993 1.000 32.804 90 HIS MMM CA 1
ATOM 7416 C C . HIS J 1 90 ? 56.442 71.787 41.977 1.000 34.632 90 HIS MMM C 1
ATOM 7417 O O . HIS J 1 90 ? 56.640 72.980 42.242 1.000 31.078 90 HIS MMM O 1
ATOM 7424 N N . VAL J 1 91 ? 56.805 71.216 40.840 1.000 29.969 91 VAL MMM N 1
ATOM 7425 C CA . VAL J 1 91 ? 57.383 72.003 39.719 1.000 32.795 91 VAL MMM CA 1
ATOM 7426 C C . VAL J 1 91 ? 56.232 72.651 38.951 1.000 31.019 91 VAL MMM C 1
ATOM 7427 O O . VAL J 1 91 ? 55.371 71.911 38.424 1.000 28.535 91 VAL MMM O 1
ATOM 7431 N N . TRP J 1 92 ? 56.266 73.966 38.801 1.000 29.548 92 TRP MMM N 1
ATOM 7432 C CA . TRP J 1 92 ? 55.264 74.676 37.984 1.000 32.218 92 TRP MMM CA 1
ATOM 7433 C C . TRP J 1 92 ? 55.892 75.158 36.680 1.000 31.679 92 TRP MMM C 1
ATOM 7434 O O . TRP J 1 92 ? 55.121 75.412 35.757 1.000 31.223 92 TRP MMM O 1
ATOM 7445 N N . ALA J 1 93 ? 57.221 75.180 36.581 1.000 30.424 93 ALA MMM N 1
ATOM 7446 C CA . ALA J 1 93 ? 57.857 75.444 35.278 1.000 29.999 93 ALA MMM CA 1
ATOM 7447 C C . ALA J 1 93 ? 59.295 74.913 35.318 1.000 27.514 93 ALA MMM C 1
ATOM 7448 O O . ALA J 1 93 ? 59.892 74.821 36.412 1.000 27.567 93 ALA MMM O 1
ATOM 7450 N N . ILE J 1 94 ? 59.816 74.527 34.168 1.000 25.695 94 ILE MMM N 1
ATOM 7451 C CA . ILE J 1 94 ? 61.207 74.035 34.088 1.000 23.551 94 ILE MMM CA 1
ATOM 7452 C C . ILE J 1 94 ? 61.823 74.541 32.814 1.000 24.489 94 ILE MMM C 1
ATOM 7453 O O . ILE J 1 94 ? 61.107 74.646 31.760 1.000 25.915 94 ILE MMM O 1
ATOM 7458 N N . GLU J 1 95 ? 63.098 74.866 32.881 1.000 23.393 95 GLU MMM N 1
ATOM 7459 C CA . GLU J 1 95 ? 63.873 75.393 31.749 1.000 24.937 95 GLU MMM CA 1
ATOM 7460 C C . GLU J 1 95 ? 65.132 74.572 31.563 1.000 25.552 95 GLU MMM C 1
ATOM 7461 O O . GLU J 1 95 ? 65.899 74.410 32.531 1.000 25.429 95 GLU MMM O 1
ATOM 7467 N N . LEU J 1 96 ? 65.320 74.036 30.373 1.000 25.925 96 LEU MMM N 1
ATOM 7468 C CA . LEU J 1 96 ? 66.561 73.331 30.030 1.000 28.045 96 LEU MMM CA 1
ATOM 7469 C C . LEU J 1 96 ? 67.666 74.406 29.879 1.000 31.089 96 LEU MMM C 1
ATOM 7470 O O . LEU J 1 96 ? 67.424 75.390 29.167 1.000 27.520 96 LEU MMM O 1
ATOM 7475 N N . ALA J 1 97 ? 68.831 74.225 30.499 1.000 28.534 97 ALA MMM N 1
ATOM 7476 C CA . ALA J 1 97 ? 69.849 75.282 30.536 1.000 31.439 97 ALA MMM CA 1
ATOM 7477 C C . ALA J 1 97 ? 71.225 74.661 30.440 1.000 30.520 97 ALA MMM C 1
ATOM 7478 O O . ALA J 1 97 ? 71.983 74.723 31.404 1.000 30.942 97 ALA MMM O 1
ATOM 7480 N N . PRO J 1 98 ? 71.595 74.088 29.282 1.000 33.122 98 PRO MMM N 1
ATOM 7481 C CA . PRO J 1 98 ? 72.884 73.422 29.146 1.000 34.703 98 PRO MMM CA 1
ATOM 7482 C C . PRO J 1 98 ? 74.118 74.295 29.388 1.000 41.416 98 PRO MMM C 1
ATOM 7483 O O . PRO J 1 98 ? 75.131 73.728 29.811 1.000 44.586 98 PRO MMM O 1
ATOM 7487 N N . HIS J 1 99 ? 74.109 75.559 28.973 1.000 39.836 99 HIS MMM N 1
ATOM 7488 C CA . HIS J 1 99 ? 75.401 76.318 28.965 1.000 56.675 99 HIS MMM CA 1
ATOM 7489 C C . HIS J 1 99 ? 75.471 77.170 30.234 1.000 62.640 99 HIS MMM C 1
ATOM 7490 O O . HIS J 1 99 ? 75.951 76.666 31.229 1.000 74.734 99 HIS MMM O 1
#

Nearest PDB structures (foldseek):
  7prp-assembly1_DDD  TM=1.005E+00  e=1.569E-19  Escherichia coli
  1qcb-assembly1_F  TM=9.870E-01  e=8.904E-14  Escherichia coli
  4fp5-assembly1_D  TM=9.900E-01  e=3.962E-13  Escherichia coli
  5g3l-assembly1_D  TM=9.868E-01  e=5.755E-13  Escherichia coli HB101
  4fnf-assembly2_I  TM=9.853E-01  e=7.380E-13  Escherichia coli

B-factor: mean 39.08, std 10.57, range [20.25, 95.83]

Secondary structure (P-SEA, 3-state):
cccaaaaaaaaacccccccccccccccccccccccbbbbbcccbbbbbbbbbcccaaaaaaaaaaaaaaaaaaabbbbbbbcccccccccccbbbbbcc/cccaaaaaaaaacccccccccccccccccccccccbbbbbcccbbbbbbbbbcccaaaaaaaaaaaaaaaaaaabbbbbbbcccccccbbbcbbbbbcc/cccaaaaaaaaacccccccccccccccccccccccbbbbbcccbbbbbbbbbcccaaaaaaaaaaaaaaaaaaacbbbbbbcccccccbbbcbbbbbcc/cccaaaaaaaaacccccccccccccccccccccccbbbbbcccbbbbbbbbbcccaaaaaaaaaaaaaaaaaaabbbbbbbcccccccccccccccccc/cccaaaaaaaaaccccccccccccbbbbbccccccbbbbbcccbbbbbbbbbcccaaaaaaaaaaaaaaaaaaabbbbbbbcccccccccccbbbbbcc/cccaaaaaaaaacccccccccccccccccccccccbbbbbcccbbbbbbbbbcccaaaaaaaaaaaaaaaaaaabbbbbbbcccccccccccccccccc/cccaaaaaaaaacccccccccccccccccccccccbbbbbcccbbbbbbbbbcccaaaaaaaaaaaaaaaaaaabbbbbbbcccccccbbbcccccccc/cccaaaaaaaaaccccccccccccbbbbbccccccbbbbbcccbbbbbbbbbcccaaaaaaaaaaaaaaaaaaabbbbbbbcccccccccccbbbbbcc/cccaaaaaaaaacccccccccccccccccccccccbbbbbcccbbbbbbbbbcccaaaaaaaaaaaaaaaaaaabbbbbbbcccccccbbbcccccccc/cccaaaaaaaaacccccccccccccccccccccccbbbbbcccbbbbbbbbbcccaaaaaaaaaaaaaaaaaaabbbbbbbcccccccbbbcccccccc

Solvent-accessible surface area: 36718 Å² total; per-residue (Å²): 65,37,12,154,28,11,97,61,66,3,83,101,42,131,12,40,48,45,89,54,12,19,0,29,8,2,4,0,5,28,12,92,149,11,74,2,0,18,0,2,10,82,103,49,97,14,4,36,1,32,23,11,63,36,56,34,39,59,33,0,2,38,3,0,10,50,0,0,17,14,0,0,65,57,74,26,112,0,1,0,0,1,3,130,87,95,139,26,18,36,0,56,3,0,2,0,4,31,132,67,37,13,156,29,10,103,63,23,5,81,79,39,131,12,39,52,45,102,55,12,20,0,29,8,1,4,0,4,27,12,119,152,11,74,1,1,16,0,4,10,84,101,51,100,14,4,38,0,32,26,11,63,39,59,33,40,60,33,1,2,37,5,1,9,53,0,0,20,12,0,1,63,56,76,27,110,0,1,0,0,2,4,127,87,96,139,28,18,36,0,58,3,0,2,0,3,32,131,63,38,12,71,32,11,34,92,44,4,84,98,42,127,11,39,60,48,110,52,12,16,0,31,10,1,3,0,4,27,11,182,128,15,72,2,1,25,0,5,9,80,101,57,48,26,14,38,1,31,26,12,66,40,62,36,43,58,34,0,2,39,4,1,10,50,0,0,20,15,0,1,66,56,79,27,113,0,0,0,0,2,3,124,88,96,133,37,38,37,0,54,3,0,2,0,3,31,128,62,35,11,86,29,10,73,77,64,4,81,98,44,129,11,41,61,43,104,48,13,19,0,32,8,1,3,0,5,24,14,100,110,10,73,2,0,23,0,3,10,82,103,49,96,14,4,36,1,33,26,12,64,38,60,33,43,58,33,0,2,37,4,1,10,53,0,0,21,13,0,0,61,57,75,28,112,0,1,0,0,2,3,132,87,94,137,34,19,36,0,56,3,0,2,0,3,29,134,62,38,12,154,25,11,68,62,66,4,83,98,40,129,10,39,55,39,97,50,12,19,0,31,8,0,4,0,4,28,12,94,148,9,75,1,1,19,0,2,10,82,102,50,93,15,4,35,1,33,25,12,61,34,58,32,42,60,33,0,2,39,3,0,11,51,0,0,20,13,0,1,64,57,74,28,113,0,0,0,0,2,3,120,89,94,139,24,23,36,0,54,3,0,2,0,3,31,136,67,36,11,152,27,12,66,61,66,3,83,100,43,130,11,36,58,45,100,58,13,20,0,30,9,1,3,0,4,27,12,100,99,7,71,2,1,18,0,7,9,80,101,58,98,19,4,38,1,31,26,11,95,160,78,37,42,58,31,1,2,39,5,0,10,51,0,0,19,14,0,0,44,44,21,3,109,0,1,0,1,2,3,122,88,95,136,32,17,37,0,55,2,0,2,0,4,10,112,66,35,13,154,27,11,109,62,65,3,82,97,42,118,8,116,47,43,100,55,14,20,0,31,7,1,4,0,5,28,12,174,141,11,69,2,0,18,0,2,9,82,102,47,100,13,4,36,1,33,24,11,95,160,77,35,40,58,33,1,2,39,3,0,10,52,0,0,22,13,0,0,46,44,30,4,108,0,0,0,0,2,3,111,88,95,137,24,19,37,0,56,3,0,1,0,3,9,118,62,26,14,113,29,10,89,74,66,4,83,97,42,131,11,38,56,42,96,49,13,21,0,32,8,2,3,0,5,28,12,94,147,10,74,2,0,19,0,2,10,82,102,51,97,15,4,38,1,31,26,11,99,164,79,35,41,59,32,0,2,38,4,1,9,49,0,0,19,12,0,0,48,44,30,5,116,0,0,0,0,1,4,121,87,96,137,27,19,36,0,54,3,0,2,0,4,10,112,70,40,12,157,25,10,65,66,63,4,83,80,38,130,12,40,53,43,105,60,13,18,0,30,11,1,4,0,5,26,12,90,146,10,72,2,1,19,1,6,9,82,100,58,91,20,3,37,0,33,25,10,95,162,78,35,39,60,33,0,3,40,4,0,10,52,0,0,20,12,0,0,50,47,18,4,110,0,2,0,0,2,2,124,88,94,134,32,17,36,0,53,3,0,2,0,4,11,110,73,31,12,141,28,8,84,60,59,4,83,90,39,130,11,39,51,50,100,63,11,17,0,29,9,1,3,0,4,28,12,92,139,6,73,2,1,19,1,7,8,78,101,59,99,23,4,40,1,34,25,11,95,161,78,37,42,58,32,0,2,40,4,0,10,49,0,0,19,13,0,0,46,46,15,2,106,0,1,0,1,2,3,124,89,96,133,33,12,38,0,55,3,0,2,0,4,11,110